Protein 3AYV (pdb70)

Structure (mmCIF, N/CA/C/O backbone):
data_3AYV
#
_entry.id   3AYV
#
_cell.length_a   67.085
_cell.length_b   93.375
_cell.length_c   87.379
_cell.angle_alpha   90.000
_cell.angle_beta   95.860
_cell.angle_gamma   90.000
#
_symmetry.space_group_name_H-M   'P 1 21 1'
#
loop_
_entity.id
_entity.type
_entity.pdbx_description
1 polymer 'Putative uncharacterized protein TTHB071'
2 non-polymer 'ZINC ION'
3 water water
#
loop_
_atom_site.group_PDB
_atom_site.id
_atom_site.type_symbol
_atom_site.label_atom_id
_atom_site.label_alt_id
_atom_site.label_comp_id
_atom_site.label_asym_id
_atom_site.label_entity_id
_atom_site.label_seq_id
_atom_site.pdbx_PDB_ins_code
_atom_site.Cartn_x
_atom_site.Cartn_y
_atom_site.Cartn_z
_atom_site.occupancy
_atom_site.B_iso_or_equiv
_atom_site.auth_seq_id
_atom_site.auth_comp_id
_atom_site.auth_asym_id
_atom_site.auth_atom_id
_atom_site.pdbx_PDB_model_num
ATOM 1 N N . MET A 1 1 ? 19.438 32.442 77.948 1.00 25.93 1 MET A N 1
ATOM 2 C CA . MET A 1 1 ? 20.482 31.372 77.907 1.00 25.57 1 MET A CA 1
ATOM 3 C C . MET A 1 1 ? 20.296 30.410 79.074 1.00 24.56 1 MET A C 1
ATOM 4 O O . MET A 1 1 ? 19.972 30.827 80.197 1.00 25.46 1 MET A O 1
ATOM 9 N N . ASP A 1 2 ? 20.519 29.126 78.796 1.00 23.01 2 ASP A N 1
ATOM 10 C CA . ASP A 1 2 ? 20.468 28.069 79.788 1.00 21.65 2 ASP A CA 1
ATOM 11 C C . ASP A 1 2 ? 21.907 27.854 80.281 1.00 20.59 2 ASP A C 1
ATOM 12 O O . ASP A 1 2 ? 22.679 27.146 79.635 1.00 19.48 2 ASP A O 1
ATOM 17 N N . VAL A 1 3 ? 22.247 28.502 81.393 1.00 19.62 3 VAL A N 1
ATOM 18 C CA . VAL A 1 3 ? 23.609 28.475 81.931 1.00 19.81 3 VAL A CA 1
ATOM 19 C C . VAL A 1 3 ? 23.538 27.860 83.301 1.00 19.13 3 VAL A C 1
ATOM 20 O O . VAL A 1 3 ? 22.730 28.274 84.136 1.00 18.84 3 VAL A O 1
ATOM 24 N N . ARG A 1 4 ? 24.378 26.850 83.526 1.00 17.72 4 ARG A N 1
ATOM 25 C CA . ARG A 1 4 ? 24.299 26.047 84.718 1.00 16.94 4 ARG A CA 1
ATOM 26 C C . ARG A 1 4 ? 25.670 26.037 85.377 1.00 16.58 4 ARG A C 1
ATOM 27 O O . ARG A 1 4 ? 26.689 26.194 84.692 1.00 17.08 4 ARG A O 1
ATOM 35 N N . LEU A 1 5 ? 25.686 25.872 86.696 1.00 17.43 5 LEU A N 1
ATOM 36 C CA . LEU A 1 5 ? 26.939 25.695 87.439 1.00 17.39 5 LEU A CA 1
ATOM 37 C C . LEU A 1 5 ? 27.202 24.235 87.803 1.00 17.23 5 LEU A C 1
ATOM 38 O O . LEU A 1 5 ? 26.348 23.573 88.391 1.00 17.22 5 LEU A O 1
ATOM 43 N N . ALA A 1 6 ? 28.392 23.750 87.463 1.00 16.50 6 ALA A N 1
ATOM 44 C CA . ALA A 1 6 ? 28.864 22.433 87.911 1.00 16.07 6 ALA A CA 1
ATOM 45 C C . ALA A 1 6 ? 29.328 22.495 89.355 1.00 16.59 6 ALA A C 1
ATOM 46 O O . ALA A 1 6 ? 30.088 23.376 89.711 1.00 17.75 6 ALA A O 1
ATOM 48 N N . PHE A 1 7 ? 28.876 21.552 90.169 1.00 16.43 7 PHE A N 1
ATOM 49 C CA . PHE A 1 7 ? 29.394 21.369 91.532 1.00 17.26 7 PHE A CA 1
ATOM 50 C C . PHE A 1 7 ? 29.167 19.921 91.942 1.00 17.64 7 PHE A C 1
ATOM 51 O O . PHE A 1 7 ? 28.217 19.283 91.488 1.00 17.91 7 PHE A O 1
ATOM 59 N N . PRO A 1 8 ? 30.045 19.378 92.794 1.00 18.66 8 PRO A N 1
ATOM 60 C CA . PRO A 1 8 ? 29.769 18.053 93.339 1.00 19.59 8 PRO A CA 1
ATOM 61 C C . PRO A 1 8 ? 28.636 18.082 94.367 1.00 19.96 8 PRO A C 1
ATOM 62 O O . PRO A 1 8 ? 28.462 19.087 95.082 1.00 20.48 8 PRO A O 1
ATOM 66 N N . LEU A 1 9 ? 27.891 16.984 94.446 1.00 19.81 9 LEU A N 1
ATOM 67 C CA . LEU A 1 9 ? 26.870 16.801 95.469 1.00 21.22 9 LEU A CA 1
ATOM 68 C C . LEU A 1 9 ? 27.463 17.082 96.863 1.00 22.67 9 LEU A C 1
ATOM 69 O O . LEU A 1 9 ? 26.787 17.660 97.734 1.00 23.01 9 LEU A O 1
ATOM 74 N N . SER A 1 10 ? 28.739 16.731 97.044 1.00 23.38 10 SER A N 1
ATOM 75 C CA . SER A 1 10 ? 29.434 16.927 98.318 1.00 25.54 10 SER A CA 1
ATOM 76 C C . SER A 1 10 ? 29.585 18.400 98.707 1.00 26.96 10 SER A C 1
ATOM 77 O O . SER A 1 10 ? 29.862 18.704 99.868 1.00 27.18 10 SER A O 1
ATOM 80 N N . ARG A 1 11 ? 29.400 19.304 97.747 1.00 28.69 11 ARG A N 1
ATOM 81 C CA . ARG A 1 11 ? 29.515 20.737 98.014 1.00 30.50 11 ARG A CA 1
ATOM 82 C C . ARG A 1 11 ? 28.239 21.478 97.672 1.00 30.89 11 ARG A C 1
ATOM 83 O O . ARG A 1 11 ? 28.293 22.660 97.360 1.00 31.64 11 ARG A O 1
ATOM 91 N N . ALA A 1 12 ? 27.100 20.791 97.711 1.00 32.01 12 ALA A N 1
ATOM 92 C CA . ALA A 1 12 ? 25.836 21.394 97.282 1.00 34.01 12 ALA A CA 1
ATOM 93 C C . ALA A 1 12 ? 25.433 22.545 98.204 1.00 35.72 12 ALA A C 1
ATOM 94 O O . ALA A 1 12 ? 25.074 23.621 97.729 1.00 35.70 12 ALA A O 1
ATOM 96 N N . GLU A 1 13 ? 25.513 22.307 99.518 1.00 37.77 13 GLU A N 1
ATOM 97 C CA . GLU A 1 13 ? 25.228 23.335 100.542 1.00 39.87 13 GLU A CA 1
ATOM 98 C C . GLU A 1 13 ? 25.969 24.641 100.229 1.00 40.41 13 GLU A C 1
ATOM 99 O O . GLU A 1 13 ? 25.422 25.736 100.340 1.00 40.99 13 GLU A O 1
ATOM 105 N N . GLU A 1 14 ? 27.202 24.488 99.772 1.00 41.37 14 GLU A N 1
ATOM 106 C CA . GLU A 1 14 ? 28.114 25.574 99.499 1.00 42.32 14 GLU A CA 1
ATOM 107 C C . GLU A 1 14 ? 27.824 26.282 98.165 1.00 42.60 14 GLU A C 1
ATOM 108 O O . GLU A 1 14 ? 28.057 27.485 98.040 1.00 42.92 14 GLU A O 1
ATOM 114 N N . ALA A 1 15 ? 27.301 25.548 97.180 1.00 42.32 15 ALA A N 1
ATOM 115 C CA . ALA A 1 15 ? 27.071 26.107 95.834 1.00 42.17 15 ALA A CA 1
ATOM 116 C C . ALA A 1 15 ? 25.668 26.682 95.600 1.00 41.86 15 ALA A C 1
ATOM 117 O O . ALA A 1 15 ? 25.504 27.621 94.815 1.00 42.27 15 ALA A O 1
ATOM 119 N N . LEU A 1 16 ? 24.670 26.119 96.274 1.00 41.81 16 LEU A N 1
ATOM 120 C CA . LEU A 1 16 ? 23.271 26.541 96.130 1.00 42.07 16 LEU A CA 1
ATOM 121 C C . LEU A 1 16 ? 22.980 28.046 96.300 1.00 42.13 16 LEU A C 1
ATOM 122 O O . LEU A 1 16 ? 22.271 28.621 95.468 1.00 41.68 16 LEU A O 1
ATOM 127 N N . PRO A 1 17 ? 23.501 28.682 97.377 1.00 42.22 17 PRO A N 1
ATOM 128 C CA . PRO A 1 17 ? 23.251 30.120 97.514 1.00 42.04 17 PRO A CA 1
ATOM 129 C C . PRO A 1 17 ? 23.774 30.921 96.320 1.00 42.06 17 PRO A C 1
ATOM 130 O O . PRO A 1 17 ? 23.115 31.862 95.874 1.00 42.40 17 PRO A O 1
ATOM 134 N N . ARG A 1 18 ? 24.932 30.533 95.793 1.00 41.88 18 ARG A N 1
ATOM 135 C CA . ARG A 1 18 ? 25.542 31.236 94.665 1.00 41.80 18 ARG A CA 1
ATOM 136 C C . ARG A 1 18 ? 24.739 31.061 93.366 1.00 41.72 18 ARG A C 1
ATOM 137 O O . ARG A 1 18 ? 24.664 31.985 92.553 1.00 41.32 18 ARG A O 1
ATOM 145 N N . LEU A 1 19 ? 24.136 29.876 93.199 1.00 41.42 19 LEU A N 1
ATOM 146 C CA . LEU A 1 19 ? 23.236 29.554 92.084 1.00 41.36 19 LEU A CA 1
ATOM 147 C C . LEU A 1 19 ? 22.024 30.455 92.034 1.00 41.44 19 LEU A C 1
ATOM 148 O O . LEU A 1 19 ? 21.657 30.971 90.977 1.00 41.41 19 LEU A O 1
ATOM 153 N N . GLN A 1 20 ? 21.381 30.588 93.192 1.00 41.71 20 GLN A N 1
ATOM 154 C CA . GLN A 1 20 ? 20.197 31.415 93.367 1.00 41.62 20 GLN A CA 1
ATOM 155 C C . GLN A 1 20 ? 20.536 32.842 92.958 1.00 40.53 20 GLN A C 1
ATOM 156 O O . GLN A 1 20 ? 19.845 33.446 92.133 1.00 40.44 20 GLN A O 1
ATOM 162 N N . ALA A 1 21 ? 21.638 33.342 93.512 1.00 39.36 21 ALA A N 1
ATOM 163 C CA . ALA A 1 21 ? 22.035 34.741 93.392 1.00 37.87 21 ALA A CA 1
ATOM 164 C C . ALA A 1 21 ? 22.398 35.133 91.974 1.00 36.88 21 ALA A C 1
ATOM 165 O O . ALA A 1 21 ? 22.201 36.281 91.577 1.00 37.09 21 ALA A O 1
ATOM 167 N N . LEU A 1 22 ? 22.916 34.177 91.201 1.00 35.08 22 LEU A N 1
ATOM 168 C CA . LEU A 1 22 ? 23.281 34.455 89.826 1.00 33.15 22 LEU A CA 1
ATOM 169 C C . LEU A 1 22 ? 22.232 33.972 88.818 1.00 32.06 22 LEU A C 1
ATOM 170 O O . LEU A 1 22 ? 22.385 34.194 87.623 1.00 31.51 22 LEU A O 1
ATOM 175 N N . GLY A 1 23 ? 21.179 33.318 89.307 1.00 31.10 23 GLY A N 1
ATOM 176 C CA . GLY A 1 23 ? 20.115 32.765 88.452 1.00 30.60 23 GLY A CA 1
ATOM 177 C C . GLY A 1 23 ? 20.604 31.639 87.556 1.00 29.55 23 GLY A C 1
ATOM 178 O O . GLY A 1 23 ? 20.188 31.519 86.401 1.00 30.66 23 GLY A O 1
ATOM 179 N N . LEU A 1 24 ? 21.504 30.819 88.089 1.00 27.89 24 LEU A N 1
ATOM 180 C CA . LEU A 1 24 ? 22.061 29.708 87.332 1.00 25.78 24 LEU A CA 1
ATOM 181 C C . LEU A 1 24 ? 21.305 28.401 87.572 1.00 24.52 24 LEU A C 1
ATOM 182 O O . LEU A 1 24 ? 20.713 28.165 88.645 1.00 24.02 24 LEU A O 1
ATOM 187 N N . GLY A 1 25 ? 21.320 27.549 86.551 1.00 22.79 25 GLY A N 1
ATOM 188 C CA . GLY A 1 25 ? 20.883 26.171 86.716 1.00 20.55 25 GLY A CA 1
ATOM 189 C C . GLY A 1 25 ? 21.999 25.345 87.372 1.00 19.93 25 GLY A C 1
ATOM 190 O O . GLY A 1 25 ? 23.028 25.887 87.810 1.00 18.99 25 GLY A O 1
ATOM 191 N N . ALA A 1 26 ? 21.804 24.029 87.438 1.00 18.17 26 ALA A N 1
ATOM 192 C CA . ALA A 1 26 ? 22.753 23.172 88.140 1.00 17.69 26 ALA A CA 1
ATOM 193 C C . ALA A 1 26 ? 23.162 21.978 87.286 1.00 16.90 26 ALA A C 1
ATOM 194 O O . ALA A 1 26 ? 22.334 21.417 86.581 1.00 16.55 26 ALA A O 1
ATOM 196 N N . GLU A 1 27 ? 24.439 21.604 87.368 1.00 16.06 27 GLU A N 1
ATOM 197 C CA . GLU A 1 27 ? 24.850 20.266 86.937 1.00 15.49 27 GLU A CA 1
ATOM 198 C C . GLU A 1 27 ? 25.608 19.628 88.084 1.00 15.70 27 GLU A C 1
ATOM 199 O O . GLU A 1 27 ? 26.737 20.033 88.408 1.00 15.94 27 GLU A O 1
ATOM 205 N N . VAL A 1 28 ? 24.980 18.644 88.710 1.00 15.16 28 VAL A N 1
ATOM 206 C CA . VAL A 1 28 ? 25.485 18.082 89.945 1.00 15.39 28 VAL A CA 1
ATOM 207 C C . VAL A 1 28 ? 26.279 16.812 89.680 1.00 14.95 28 VAL A C 1
ATOM 208 O O . VAL A 1 28 ? 25.765 15.860 89.089 1.00 13.90 28 VAL A O 1
ATOM 212 N N . TYR A 1 29 ? 27.525 16.798 90.136 1.00 14.35 29 TYR A N 1
ATOM 213 C CA . TYR A 1 29 ? 28.327 15.593 90.016 1.00 14.71 29 TYR A CA 1
ATOM 214 C C . TYR A 1 29 ? 28.017 14.654 91.161 1.00 14.69 29 TYR A C 1
ATOM 215 O O . TYR A 1 29 ? 28.032 15.037 92.338 1.00 15.64 29 TYR A O 1
ATOM 224 N N . LEU A 1 30 ? 27.726 13.405 90.814 1.00 14.99 30 LEU A N 1
ATOM 225 C CA . LEU A 1 30 ? 27.259 12.441 91.795 1.00 14.90 30 LEU A CA 1
ATOM 226 C C . LEU A 1 30 ? 28.454 11.710 92.429 1.00 16.15 30 LEU A C 1
ATOM 227 O O . LEU A 1 30 ? 28.837 10.626 91.965 1.00 15.77 30 LEU A O 1
ATOM 232 N N . ASP A 1 31 ? 29.025 12.320 93.478 1.00 16.30 31 ASP A N 1
ATOM 233 C CA . ASP A 1 31 ? 30.106 11.700 94.279 1.00 17.94 31 ASP A CA 1
ATOM 234 C C . ASP A 1 31 ? 29.767 10.229 94.546 1.00 17.29 31 ASP A C 1
ATOM 235 O O . ASP A 1 31 ? 28.723 9.901 95.158 1.00 17.70 31 ASP A O 1
ATOM 240 N N . PRO A 1 32 ? 30.621 9.310 94.058 1.00 17.90 32 PRO A N 1
ATOM 241 C CA . PRO A 1 32 ? 30.359 7.878 94.275 1.00 17.72 32 PRO A CA 1
ATOM 242 C C . PRO A 1 32 ? 30.170 7.518 95.763 1.00 18.00 32 PRO A C 1
ATOM 243 O O . PRO A 1 32 ? 29.331 6.683 96.079 1.00 18.27 32 PRO A O 1
ATOM 247 N N . ALA A 1 33 ? 30.955 8.129 96.645 1.00 18.38 33 ALA A N 1
ATOM 248 C CA . ALA A 1 33 ? 30.850 7.880 98.087 1.00 19.57 33 ALA A CA 1
ATOM 249 C C . ALA A 1 33 ? 29.474 8.262 98.656 1.00 20.37 33 ALA A C 1
ATOM 250 O O . ALA A 1 33 ? 29.096 7.769 99.724 1.00 21.05 33 ALA A O 1
ATOM 252 N N . LEU A 1 34 ? 28.751 9.131 97.946 1.00 20.27 34 LEU A N 1
ATOM 253 C CA . LEU A 1 34 ? 27.478 9.676 98.420 1.00 21.11 34 LEU A CA 1
ATOM 254 C C . LEU A 1 34 ? 26.249 9.111 97.732 1.00 21.56 34 LEU A C 1
ATOM 255 O O . LEU A 1 34 ? 25.138 9.573 98.004 1.00 21.71 34 LEU A O 1
ATOM 260 N N . LEU A 1 35 ? 26.428 8.101 96.880 1.00 21.05 35 LEU A N 1
ATOM 261 C CA . LEU A 1 35 ? 25.326 7.599 96.058 1.00 21.92 35 LEU A CA 1
ATOM 262 C C . LEU A 1 35 ? 24.180 7.001 96.867 1.00 23.53 35 LEU A C 1
ATOM 263 O O . LEU A 1 35 ? 23.032 7.094 96.456 1.00 23.37 35 LEU A O 1
ATOM 268 N N . GLU A 1 36 ? 24.503 6.409 98.013 1.00 25.29 36 GLU A N 1
ATOM 269 C CA . GLU A 1 36 ? 23.500 5.752 98.857 1.00 27.81 36 GLU A CA 1
ATOM 270 C C . GLU A 1 36 ? 22.855 6.697 99.893 1.00 28.08 36 GLU A C 1
ATOM 271 O O . GLU A 1 36 ? 22.036 6.267 100.699 1.00 28.99 36 GLU A O 1
ATOM 277 N N . GLU A 1 37 ? 23.212 7.972 99.877 1.00 29.21 37 GLU A N 1
ATOM 278 C CA . GLU A 1 37 ? 22.746 8.909 100.910 1.00 30.46 37 GLU A CA 1
ATOM 279 C C . GLU A 1 37 ? 21.399 9.543 100.533 1.00 30.71 37 GLU A C 1
ATOM 280 O O . GLU A 1 37 ? 21.353 10.677 100.051 1.00 29.94 37 GLU A O 1
ATOM 286 N N . ASP A 1 38 ? 20.322 8.790 100.756 1.00 31.63 38 ASP A N 1
ATOM 287 C CA . ASP A 1 38 ? 18.951 9.215 100.431 1.00 32.97 38 ASP A CA 1
ATOM 288 C C . ASP A 1 38 ? 18.604 10.647 100.823 1.00 33.02 38 ASP A C 1
ATOM 289 O O . ASP A 1 38 ? 17.989 11.365 100.043 1.00 33.87 38 ASP A O 1
ATOM 294 N N . ALA A 1 39 ? 18.983 11.047 102.038 1.00 33.32 39 ALA A N 1
ATOM 295 C CA . ALA A 1 39 ? 18.616 12.353 102.590 1.00 33.27 39 ALA A CA 1
ATOM 296 C C . ALA A 1 39 ? 19.216 13.514 101.803 1.00 33.37 39 ALA A C 1
ATOM 297 O O . ALA A 1 39 ? 18.575 14.564 101.659 1.00 32.78 39 ALA A O 1
ATOM 299 N N . LEU A 1 40 ? 20.437 13.324 101.285 1.00 32.58 40 LEU A N 1
ATOM 300 C CA . LEU A 1 40 ? 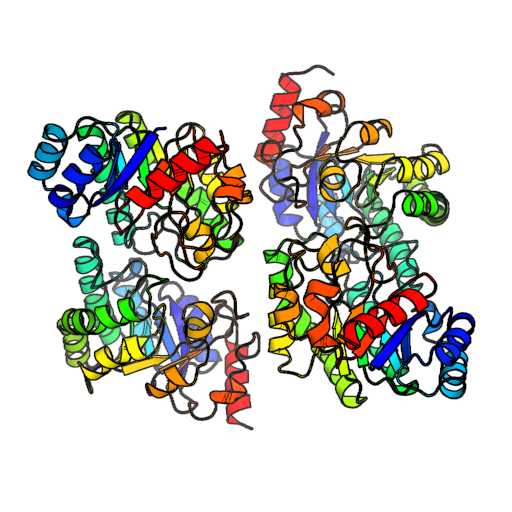21.099 14.373 100.510 1.00 32.45 40 LEU A CA 1
ATOM 301 C C . LEU A 1 40 ? 20.381 14.661 99.190 1.00 31.63 40 LEU A C 1
ATOM 302 O O . LEU A 1 40 ? 20.357 15.804 98.726 1.00 31.14 40 LEU A O 1
ATOM 307 N N . PHE A 1 41 ? 19.791 13.619 98.607 1.00 31.49 41 PHE A N 1
ATOM 308 C CA . PHE A 1 41 ? 19.029 13.741 97.363 1.00 31.18 41 PHE A CA 1
ATOM 309 C C . PHE A 1 41 ? 17.665 14.387 97.622 1.00 32.71 41 PHE A C 1
ATOM 310 O O . PHE A 1 41 ? 17.210 15.251 96.852 1.00 32.14 41 PHE A O 1
ATOM 318 N N . GLN A 1 42 ? 17.033 13.973 98.719 1.00 34.40 42 GLN A N 1
ATOM 319 C CA . GLN A 1 42 ? 15.777 14.592 99.182 1.00 36.09 42 GLN A CA 1
ATOM 320 C C . GLN A 1 42 ? 15.985 16.079 99.481 1.00 36.53 42 GLN A C 1
ATOM 321 O O . GLN A 1 42 ? 15.223 16.933 99.017 1.00 36.99 42 GLN A O 1
ATOM 327 N N . SER A 1 43 ? 17.034 16.384 100.242 1.00 37.09 43 SER A N 1
ATOM 328 C CA . SER A 1 43 ? 17.354 17.754 100.590 1.00 37.61 43 SER A CA 1
ATOM 329 C C . SER A 1 43 ? 17.622 18.629 99.366 1.00 37.91 43 SER A C 1
ATOM 330 O O . SER A 1 43 ? 17.205 19.787 99.333 1.00 38.03 43 SER A O 1
ATOM 333 N N . LEU A 1 44 ? 18.311 18.087 98.360 1.00 37.71 44 LEU A N 1
ATOM 334 C CA . LEU A 1 44 ? 18.628 18.864 97.170 1.00 37.76 44 LEU A CA 1
ATOM 335 C C . LEU A 1 44 ? 17.383 19.127 96.333 1.00 38.25 44 LEU A C 1
ATOM 336 O O . LEU A 1 44 ? 17.157 20.245 95.890 1.00 38.27 44 LEU A O 1
ATOM 341 N N . ARG A 1 45 ? 16.589 18.085 96.132 1.00 39.32 45 ARG A N 1
ATOM 342 C CA . ARG A 1 45 ? 15.362 18.159 95.354 1.00 41.10 45 ARG A CA 1
ATOM 343 C C . ARG A 1 45 ? 14.360 19.173 95.937 1.00 41.66 45 ARG A C 1
ATOM 344 O O . ARG A 1 45 ? 13.634 19.821 95.189 1.00 42.02 45 ARG A O 1
ATOM 352 N N . ARG A 1 46 ? 14.331 19.314 97.259 1.00 42.57 46 ARG A N 1
ATOM 353 C CA . ARG A 1 46 ? 13.462 20.304 97.904 1.00 43.78 46 ARG A CA 1
ATOM 354 C C . ARG A 1 46 ? 14.030 21.715 97.769 1.00 44.08 46 ARG A C 1
ATOM 355 O O . ARG A 1 46 ? 13.307 22.655 97.429 1.00 44.37 46 ARG A O 1
ATOM 363 N N . ARG A 1 47 ? 15.332 21.842 98.018 1.00 44.18 47 ARG A N 1
ATOM 364 C CA . ARG A 1 47 ? 16.005 23.137 98.148 1.00 44.26 47 ARG A CA 1
ATOM 365 C C . ARG A 1 47 ? 16.365 23.808 96.812 1.00 43.76 47 ARG A C 1
ATOM 366 O O . ARG A 1 47 ? 16.806 24.958 96.790 1.00 44.16 47 ARG A O 1
ATOM 374 N N . PHE A 1 48 ? 16.167 23.101 95.701 1.00 43.15 48 PHE A N 1
ATOM 375 C CA . PHE A 1 48 ? 16.441 23.658 94.379 1.00 42.01 48 PHE A CA 1
ATOM 376 C C . PHE A 1 48 ? 15.355 23.276 93.391 1.00 41.71 48 PHE A C 1
ATOM 377 O O . PHE A 1 48 ? 14.937 22.118 93.307 1.00 42.16 48 PHE A O 1
ATOM 385 N N . SER A 1 49 ? 14.895 24.270 92.652 1.00 40.70 49 SER A N 1
ATOM 386 C CA . SER A 1 49 ? 14.007 24.046 91.525 1.00 40.17 49 SER A CA 1
ATOM 387 C C . SER A 1 49 ? 14.432 25.080 90.499 1.00 38.93 49 SER A C 1
ATOM 388 O O . SER A 1 49 ? 14.619 26.252 90.820 1.00 40.07 49 SER A O 1
ATOM 391 N N . GLY A 1 50 ? 14.590 24.633 89.267 1.00 37.35 50 GLY A N 1
ATOM 392 C CA . GLY A 1 50 ? 15.395 25.335 88.265 1.00 33.86 50 GLY A CA 1
ATOM 393 C C . GLY A 1 50 ? 16.013 24.190 87.486 1.00 31.48 50 GLY A C 1
ATOM 394 O O . GLY A 1 50 ? 15.892 23.035 87.908 1.00 31.57 50 GLY A O 1
ATOM 395 N N . LYS A 1 51 ? 16.649 24.485 86.357 1.00 28.53 51 LYS A N 1
ATOM 396 C CA . LYS A 1 51 ? 17.102 23.420 85.460 1.00 25.68 51 LYS A CA 1
ATOM 397 C C . LYS A 1 51 ? 18.264 22.644 86.082 1.00 23.24 51 LYS A C 1
ATOM 398 O O . LYS A 1 51 ? 19.199 23.232 86.623 1.00 22.08 51 LYS A O 1
ATOM 404 N N . LEU A 1 52 ? 18.164 21.319 86.023 1.00 21.06 52 LEU A N 1
ATOM 405 C CA . LEU A 1 52 ? 19.176 20.470 86.640 1.00 19.09 52 LEU A CA 1
ATOM 406 C C . LEU A 1 52 ? 19.569 19.322 85.710 1.00 16.99 52 LEU A C 1
ATOM 407 O O . LEU A 1 52 ? 18.718 18.673 85.092 1.00 16.43 52 LEU A O 1
ATOM 412 N N . SER A 1 53 ? 20.872 19.095 85.627 1.00 15.63 53 SER A N 1
ATOM 413 C CA . SER A 1 53 ? 21.422 17.949 84.924 1.00 14.03 53 SER A CA 1
ATOM 414 C C . SER A 1 53 ? 22.421 17.320 85.893 1.00 13.53 53 SER A C 1
ATOM 415 O O . SER A 1 53 ? 22.696 17.879 86.952 1.00 12.43 53 SER A O 1
ATOM 418 N N . VAL A 1 54 ? 22.939 16.137 85.565 1.00 13.42 54 VAL A N 1
ATOM 419 C CA . VAL A 1 54 ? 23.927 15.523 86.461 1.00 11.85 54 VAL A CA 1
ATOM 420 C C . VAL A 1 54 ? 25.159 15.110 85.675 1.00 12.25 54 VAL A C 1
ATOM 421 O O . VAL A 1 54 ? 25.086 14.865 84.471 1.00 11.62 54 VAL A O 1
ATOM 425 N N . HIS A 1 55 ? 26.291 15.051 86.376 1.00 11.12 55 HIS A N 1
ATOM 426 C CA . HIS A 1 55 ? 27.485 14.374 85.838 1.00 11.84 55 HIS A CA 1
ATOM 427 C C . HIS A 1 55 ? 27.583 13.034 86.536 1.00 11.69 55 HIS A C 1
ATOM 428 O O . HIS A 1 55 ? 27.673 12.962 87.765 1.00 11.83 55 HIS A O 1
ATOM 435 N N . LEU A 1 56 ? 27.505 11.950 85.757 1.00 11.37 56 LEU A N 1
ATOM 436 C CA . LEU A 1 56 ? 27.582 10.607 86.283 1.00 9.99 56 LEU A CA 1
ATOM 437 C C . LEU A 1 56 ? 28.996 10.330 86.787 1.00 10.86 56 LEU A C 1
ATOM 438 O O . LEU A 1 56 ? 29.914 11.062 86.446 1.00 11.05 56 LEU A O 1
ATOM 443 N N . PRO A 1 57 ? 29.150 9.344 87.677 1.00 11.51 57 PRO A N 1
ATOM 444 C CA . PRO A 1 57 ? 30.509 9.001 88.150 1.00 11.18 57 PRO A CA 1
ATOM 445 C C . PRO A 1 57 ? 31.441 8.702 86.974 1.00 11.12 57 PRO A C 1
ATOM 446 O O . PRO A 1 57 ? 30.965 8.240 85.908 1.00 11.54 57 PRO A O 1
ATOM 450 N N . PHE A 1 58 ? 32.746 8.955 87.154 1.00 11.57 58 PHE A N 1
ATOM 451 C CA . PHE A 1 58 ? 33.706 8.666 86.095 1.00 12.24 58 PHE A CA 1
ATOM 452 C C . PHE A 1 58 ? 35.100 8.259 86.589 1.00 11.56 58 PHE A C 1
ATOM 453 O O . PHE A 1 58 ? 35.838 7.620 85.837 1.00 10.47 58 PHE A O 1
ATOM 461 N N . TRP A 1 59 ? 35.484 8.702 87.786 1.00 11.74 59 TRP A N 1
ATOM 462 C CA . TRP A 1 59 ? 36.864 8.455 88.226 1.00 12.40 59 TRP A CA 1
ATOM 463 C C . TRP A 1 59 ? 37.156 6.959 88.240 1.00 11.67 59 TRP A C 1
ATOM 464 O O . TRP A 1 59 ? 36.450 6.195 88.895 1.00 10.90 59 TRP A O 1
ATOM 475 N N . ASN A 1 60 ? 38.221 6.551 87.525 1.00 11.50 60 ASN A N 1
ATOM 476 C CA . ASN A 1 60 ? 38.651 5.150 87.488 1.00 11.93 60 ASN A CA 1
ATOM 477 C C . ASN A 1 60 ? 37.625 4.179 86.934 1.00 12.00 60 ASN A C 1
ATOM 478 O O . ASN A 1 60 ? 37.685 2.993 87.213 1.00 12.72 60 ASN A O 1
ATOM 483 N N . LEU A 1 61 ? 36.681 4.681 86.144 1.00 10.58 61 LEU A N 1
ATOM 484 C CA . LEU A 1 61 ? 35.694 3.795 85.542 1.00 10.63 61 LEU A CA 1
ATOM 485 C C . LEU A 1 61 ? 35.926 3.624 84.044 1.00 10.86 61 LEU A C 1
ATOM 486 O O . LEU A 1 61 ? 36.392 4.539 83.371 1.00 11.30 61 LEU A O 1
ATOM 491 N N . ASP A 1 62 ? 35.559 2.447 83.532 1.00 9.74 62 ASP A N 1
ATOM 492 C CA . ASP A 1 62 ? 35.611 2.155 82.111 1.00 9.98 62 ASP A CA 1
ATOM 493 C C . ASP A 1 62 ? 34.811 0.880 81.844 1.00 9.30 62 ASP A C 1
ATOM 494 O O . ASP A 1 62 ? 35.155 -0.203 82.363 1.00 9.17 62 ASP A O 1
ATOM 499 N N . LEU A 1 63 ? 33.754 1.007 81.036 1.00 9.01 63 LEU A N 1
ATOM 500 C CA . LEU A 1 63 ? 32.971 -0.160 80.617 1.00 9.49 63 LEU A CA 1
ATOM 501 C C . LEU A 1 63 ? 33.816 -1.206 79.863 1.00 10.34 63 LEU A C 1
ATOM 502 O O . LEU A 1 63 ? 33.451 -2.393 79.816 1.00 10.76 63 LEU A O 1
ATOM 507 N N . LEU A 1 64 ? 34.923 -0.755 79.292 1.00 9.93 64 LEU A N 1
ATOM 508 C CA . LEU A 1 64 ? 35.771 -1.614 78.478 1.00 9.73 64 LEU A CA 1
ATOM 509 C C . LEU A 1 64 ? 37.097 -1.907 79.188 1.00 9.66 64 LEU A C 1
ATOM 510 O O . LEU A 1 64 ? 38.062 -2.342 78.536 1.00 10.78 64 LEU A O 1
ATOM 515 N N . SER A 1 65 ? 37.151 -1.654 80.497 1.00 9.00 65 SER A N 1
ATOM 516 C CA . SER A 1 65 ? 38.332 -2.025 81.289 1.00 9.96 65 SER A CA 1
ATOM 517 C C . SER A 1 65 ? 38.734 -3.512 81.079 1.00 10.89 65 SER A C 1
ATOM 518 O O . SER A 1 65 ? 37.867 -4.407 81.079 1.00 10.52 65 SER A O 1
ATOM 521 N N . PRO A 1 66 ? 40.052 -3.790 80.977 1.00 11.94 66 PRO A N 1
ATOM 522 C CA . PRO A 1 66 ? 40.466 -5.207 80.973 1.00 12.62 66 PRO A CA 1
ATOM 523 C C . PRO A 1 66 ? 40.199 -5.901 82.311 1.00 12.42 66 PRO A C 1
ATOM 524 O O . PRO A 1 66 ? 40.189 -7.141 82.372 1.00 12.42 66 PRO A O 1
ATOM 528 N N . ASP A 1 67 ? 39.926 -5.126 83.362 1.00 11.81 67 ASP A N 1
ATOM 529 C CA . ASP A 1 67 ? 39.617 -5.682 84.681 1.00 12.59 67 ASP A CA 1
ATOM 530 C C . ASP A 1 67 ? 38.098 -5.920 84.753 1.00 12.84 67 ASP A C 1
ATOM 531 O O . ASP A 1 67 ? 37.323 -4.953 84.715 1.00 11.95 67 ASP A O 1
ATOM 536 N N . PRO A 1 68 ? 37.674 -7.187 84.898 1.00 13.26 68 PRO A N 1
ATOM 537 C CA . PRO A 1 68 ? 36.223 -7.438 84.877 1.00 13.48 68 PRO A CA 1
ATOM 538 C C . PRO A 1 68 ? 35.489 -6.792 86.046 1.00 13.21 68 PRO A C 1
ATOM 539 O O . PRO A 1 68 ? 34.297 -6.444 85.897 1.00 12.55 68 PRO A O 1
ATOM 543 N N . GLU A 1 69 ? 36.137 -6.668 87.204 1.00 12.99 69 GLU A N 1
ATOM 544 C CA . GLU A 1 69 ? 35.481 -6.035 88.362 1.00 13.67 69 GLU A CA 1
ATOM 545 C C . GLU A 1 69 ? 35.257 -4.538 88.133 1.00 12.20 69 GLU A C 1
ATOM 546 O O . GLU A 1 69 ? 34.251 -3.973 88.571 1.00 11.27 69 GLU A O 1
ATOM 552 N N . VAL A 1 70 ? 36.201 -3.899 87.453 1.00 10.88 70 VAL A N 1
ATOM 553 C CA . VAL A 1 70 ? 36.020 -2.503 87.049 1.00 11.11 70 VAL A CA 1
ATOM 554 C C . VAL A 1 70 ? 34.848 -2.348 86.065 1.00 10.85 70 VAL A C 1
ATOM 555 O O . VAL A 1 70 ? 34.069 -1.414 86.181 1.00 11.04 70 VAL A O 1
ATOM 559 N N . ARG A 1 71 ? 34.736 -3.259 85.103 1.00 10.88 71 ARG A N 1
ATOM 560 C CA . ARG A 1 71 ? 33.602 -3.198 84.154 1.00 10.81 71 ARG A CA 1
ATOM 561 C C . ARG A 1 71 ? 32.276 -3.295 84.902 1.00 12.21 71 ARG A C 1
ATOM 562 O O . ARG A 1 71 ? 31.358 -2.547 84.606 1.00 12.25 71 ARG A O 1
ATOM 570 N N . GLY A 1 72 ? 32.195 -4.247 85.834 1.00 11.31 72 GLY A N 1
ATOM 571 C CA . GLY A 1 72 ? 31.002 -4.462 86.665 1.00 12.96 72 GLY A CA 1
ATOM 572 C C . GLY A 1 72 ? 30.648 -3.234 87.501 1.00 12.71 72 GLY A C 1
ATOM 573 O O . GLY A 1 72 ? 29.490 -2.777 87.534 1.00 12.10 72 GLY A O 1
ATOM 574 N N . LEU A 1 73 ? 31.653 -2.700 88.192 1.00 12.10 73 LEU A N 1
ATOM 575 C CA . LEU A 1 73 ? 31.492 -1.495 89.005 1.00 12.11 73 LEU A CA 1
ATOM 576 C C . LEU A 1 73 ? 31.025 -0.288 88.164 1.00 11.53 73 LEU A C 1
ATOM 577 O O . LEU A 1 73 ? 30.120 0.481 88.582 1.00 10.56 73 LEU A O 1
ATOM 582 N N . THR A 1 74 ? 31.648 -0.131 86.989 1.00 10.16 74 THR A N 1
ATOM 583 C CA . THR A 1 74 ? 31.328 0.973 86.077 1.00 10.14 74 THR A CA 1
ATOM 584 C C . THR A 1 74 ? 29.849 0.917 85.671 1.00 10.97 74 THR A C 1
ATOM 585 O O . THR A 1 74 ? 29.142 1.929 85.736 1.00 10.44 74 THR A O 1
ATOM 589 N N . LEU A 1 75 ? 29.409 -0.267 85.264 1.00 10.74 75 LEU A N 1
ATOM 590 C CA . LEU A 1 75 ? 28.001 -0.436 84.912 1.00 12.03 75 LEU A CA 1
ATOM 591 C C . LEU A 1 75 ? 27.083 -0.081 86.085 1.00 11.98 75 LEU A C 1
ATOM 592 O O . LEU A 1 75 ? 26.124 0.694 85.890 1.00 12.21 75 LEU A O 1
ATOM 597 N N . ARG A 1 76 ? 27.385 -0.601 87.282 1.00 12.22 76 ARG A N 1
ATOM 598 C CA . ARG A 1 76 ? 26.585 -0.285 88.490 1.00 13.53 76 ARG A CA 1
ATOM 599 C C . ARG A 1 76 ? 26.559 1.218 88.796 1.00 13.35 76 ARG A C 1
ATOM 600 O O . ARG A 1 76 ? 25.487 1.785 89.111 1.00 12.84 76 ARG A O 1
ATOM 608 N N . ARG A 1 77 ? 27.719 1.872 88.677 1.00 12.41 77 ARG A N 1
ATOM 609 C CA . ARG A 1 77 ? 27.838 3.317 88.905 1.00 12.91 77 ARG A CA 1
ATOM 610 C C . ARG A 1 77 ? 26.986 4.157 87.927 1.00 13.65 77 ARG A C 1
ATOM 611 O O . ARG A 1 77 ? 26.309 5.140 88.348 1.00 13.58 77 ARG A O 1
ATOM 619 N N . LEU A 1 78 ? 27.040 3.815 86.633 1.00 12.46 78 LEU A N 1
ATOM 620 C CA . LEU A 1 78 ? 26.263 4.545 85.642 1.00 12.45 78 LEU A CA 1
ATOM 621 C C . LEU A 1 78 ? 24.741 4.345 85.847 1.00 13.06 78 LEU A C 1
ATOM 622 O O . LEU A 1 78 ? 23.982 5.313 85.829 1.00 12.82 78 LEU A O 1
ATOM 627 N N . LEU A 1 79 ? 24.335 3.106 86.060 1.00 13.19 79 LEU A N 1
ATOM 628 C CA . LEU A 1 79 ? 22.906 2.770 86.254 1.00 13.81 79 LEU A CA 1
ATOM 629 C C . LEU A 1 79 ? 22.322 3.393 87.536 1.00 14.90 79 LEU A C 1
ATOM 630 O O . LEU A 1 79 ? 21.227 3.991 87.507 1.00 14.57 79 LEU A O 1
ATOM 635 N N . PHE A 1 80 ? 23.063 3.314 88.632 1.00 15.10 80 PHE A N 1
ATOM 636 C CA . PHE A 1 80 ? 22.600 3.903 89.888 1.00 17.01 80 PHE A CA 1
ATOM 637 C C . PHE A 1 80 ? 22.575 5.422 89.804 1.00 15.97 80 PHE A C 1
ATOM 638 O O . PHE A 1 80 ? 21.593 6.066 90.226 1.00 16.53 80 PHE A O 1
ATOM 646 N N . GLY A 1 81 ? 23.620 5.995 89.198 1.00 14.09 81 GLY A N 1
ATOM 647 C CA . GLY A 1 81 ? 23.683 7.428 88.950 1.00 13.79 81 GLY A CA 1
ATOM 648 C C . GLY A 1 81 ? 22.465 7.884 88.140 1.00 13.71 81 GLY A C 1
ATOM 649 O O . GLY A 1 81 ? 21.906 8.961 88.411 1.00 13.65 81 GLY A O 1
ATOM 650 N N . LEU A 1 82 ? 22.057 7.073 87.159 1.00 13.09 82 LEU A N 1
ATOM 651 C CA . LEU A 1 82 ? 20.869 7.427 86.353 1.00 14.02 82 LEU A CA 1
ATOM 652 C C . LEU A 1 82 ? 19.602 7.398 87.228 1.00 15.05 82 LEU A C 1
ATOM 653 O O . LEU A 1 82 ? 18.753 8.283 87.112 1.00 15.34 82 LEU A O 1
ATOM 658 N N . ASP A 1 83 ? 19.482 6.399 88.094 1.00 16.35 83 ASP A N 1
ATOM 659 C CA . ASP A 1 83 ? 18.369 6.378 89.088 1.00 18.40 83 ASP A CA 1
ATOM 660 C C . ASP A 1 83 ? 18.289 7.676 89.892 1.00 18.16 83 ASP A C 1
ATOM 661 O O . ASP A 1 83 ? 17.211 8.289 90.029 1.00 17.97 83 ASP A O 1
ATOM 666 N N . ARG A 1 84 ? 19.423 8.098 90.436 1.00 16.84 84 ARG A N 1
ATOM 667 C CA . ARG A 1 84 ? 19.502 9.351 91.180 1.00 17.15 84 ARG A CA 1
ATOM 668 C C . ARG A 1 84 ? 19.194 10.595 90.349 1.00 16.69 84 ARG A C 1
ATOM 669 O O . ARG A 1 84 ? 18.552 11.537 90.840 1.00 16.74 84 ARG A O 1
ATOM 677 N N . ALA A 1 85 ? 19.670 10.619 89.102 1.00 15.81 85 ALA A N 1
ATOM 678 C CA . ALA A 1 85 ? 19.388 11.702 88.171 1.00 16.40 85 ALA A CA 1
ATOM 679 C C . ALA A 1 85 ? 17.880 11.871 88.008 1.00 17.23 85 ALA A C 1
ATOM 680 O O . ALA A 1 85 ? 17.357 12.992 88.072 1.00 18.07 85 ALA A O 1
ATOM 682 N N . ALA A 1 86 ? 17.185 10.751 87.832 1.00 17.82 86 ALA A N 1
ATOM 683 C CA . ALA A 1 86 ? 15.727 10.756 87.614 1.00 19.07 86 ALA A CA 1
ATOM 684 C C . ALA A 1 86 ? 15.008 11.256 88.861 1.00 19.89 86 ALA A C 1
ATOM 685 O O . ALA A 1 86 ? 14.046 12.027 88.760 1.00 20.75 86 ALA A O 1
ATOM 687 N N . GLU A 1 87 ? 15.489 10.828 90.025 1.00 20.41 87 GLU A N 1
ATOM 688 C CA . GLU A 1 87 ? 14.974 11.269 91.305 1.00 22.16 87 GLU A CA 1
ATOM 689 C C . GLU A 1 87 ? 15.110 12.790 91.488 1.00 22.13 87 GLU A C 1
ATOM 690 O O . GLU A 1 87 ? 14.213 13.447 92.050 1.00 22.47 87 GLU A O 1
ATOM 696 N N . LEU A 1 88 ? 16.216 13.350 91.007 1.00 20.69 88 LEU A N 1
ATOM 697 C CA . LEU A 1 88 ? 16.441 14.783 91.076 1.00 20.23 88 LEU A CA 1
ATOM 698 C C . LEU A 1 88 ? 15.737 15.533 89.956 1.00 20.09 88 LEU A C 1
ATOM 699 O O . LEU A 1 88 ? 15.837 16.759 89.884 1.00 21.26 88 LEU A O 1
ATOM 704 N N . GLY A 1 89 ? 15.022 14.812 89.089 1.00 19.32 89 GLY A N 1
ATOM 705 C CA . GLY A 1 89 ? 14.377 15.427 87.925 1.00 17.89 89 GLY A CA 1
ATOM 706 C C . GLY A 1 89 ? 15.338 15.995 86.885 1.00 17.99 89 GLY A C 1
ATOM 707 O O . GLY A 1 89 ? 15.042 16.998 86.233 1.00 16.89 89 GLY A O 1
ATOM 708 N N . ALA A 1 90 ? 16.500 15.357 86.723 1.00 16.85 90 ALA A N 1
ATOM 709 C CA . ALA A 1 90 ? 17.486 15.810 85.736 1.00 16.58 90 ALA A CA 1
ATOM 710 C C . ALA A 1 90 ? 16.982 15.670 84.330 1.00 16.08 90 ALA A C 1
ATOM 711 O O . ALA A 1 90 ? 16.313 14.679 83.999 1.00 17.23 90 ALA A O 1
ATOM 713 N N . ASP A 1 91 ? 17.295 16.644 83.490 1.00 15.40 91 ASP A N 1
ATOM 714 C CA . ASP A 1 91 ? 16.951 16.535 82.074 1.00 16.16 91 ASP A CA 1
ATOM 715 C C . ASP A 1 91 ? 18.003 15.723 81.316 1.00 15.41 91 ASP A C 1
ATOM 716 O O . ASP A 1 91 ? 17.665 14.964 80.404 1.00 13.89 91 ASP A O 1
ATOM 721 N N . ARG A 1 92 ? 19.258 15.849 81.759 1.00 14.84 92 ARG A N 1
ATOM 722 C CA . ARG A 1 92 ? 20.398 15.223 81.056 1.00 13.64 92 ARG A CA 1
ATOM 723 C C . ARG A 1 92 ? 21.373 14.616 82.058 1.00 13.14 92 ARG A C 1
ATOM 724 O O . ARG A 1 92 ? 21.443 15.056 83.221 1.00 12.45 92 ARG A O 1
ATOM 732 N N . ALA A 1 93 ? 22.139 13.609 81.604 1.00 12.76 93 ALA A N 1
ATOM 733 C CA . ALA A 1 93 ? 23.180 12.994 82.441 1.00 12.42 93 ALA A CA 1
ATOM 734 C C . ALA A 1 93 ? 24.398 12.847 81.563 1.00 12.11 93 ALA A C 1
ATOM 735 O O . ALA A 1 93 ? 24.308 12.306 80.438 1.00 12.85 93 ALA A O 1
ATOM 737 N N . VAL A 1 94 ? 25.536 13.307 82.070 1.00 12.00 94 VAL A N 1
ATOM 738 C CA . VAL A 1 94 ? 26.763 13.355 81.261 1.00 11.25 94 VAL A CA 1
ATOM 739 C C . VAL A 1 94 ? 27.720 12.295 81.785 1.00 10.68 94 VAL A C 1
ATOM 740 O O . VAL A 1 94 ? 27.815 12.088 83.004 1.00 11.54 94 VAL A O 1
ATOM 744 N N . PHE A 1 95 ? 28.454 11.643 80.870 1.00 9.96 95 PHE A N 1
ATOM 745 C CA . PHE A 1 95 ? 29.399 10.603 81.281 1.00 10.75 95 PHE A CA 1
ATOM 746 C C . PHE A 1 95 ? 30.592 10.620 80.316 1.00 10.20 95 PHE A C 1
ATOM 747 O O . PHE A 1 95 ? 30.529 11.215 79.217 1.00 10.30 95 PHE A O 1
ATOM 755 N N . HIS A 1 96 ? 31.702 10.021 80.751 1.00 10.49 96 HIS A N 1
ATOM 756 C CA . HIS A 1 96 ? 32.908 9.926 79.918 1.00 10.86 96 HIS A CA 1
ATOM 757 C C . HIS A 1 96 ? 32.989 8.562 79.249 1.00 10.34 96 HIS A C 1
ATOM 758 O O . HIS A 1 96 ? 32.377 7.610 79.734 1.00 10.88 96 HIS A O 1
ATOM 765 N N . SER A 1 97 ? 33.788 8.441 78.181 1.00 9.95 97 SER A N 1
ATOM 766 C CA . SER A 1 97 ? 33.906 7.128 77.491 1.00 10.56 97 SER A CA 1
ATOM 767 C C . SER A 1 97 ? 34.674 6.053 78.274 1.00 11.34 97 SER A C 1
ATOM 768 O O . SER A 1 97 ? 34.544 4.851 77.975 1.00 11.74 97 SER A O 1
ATOM 771 N N . GLY A 1 98 ? 35.492 6.474 79.231 1.00 9.76 98 GLY A N 1
ATOM 772 C CA . GLY A 1 98 ? 36.307 5.520 79.981 1.00 10.18 98 GLY A CA 1
ATOM 773 C C . GLY A 1 98 ? 37.691 5.312 79.356 1.00 10.26 98 GLY A C 1
ATOM 774 O O . GLY A 1 98 ? 38.546 4.630 79.942 1.00 10.24 98 GLY A O 1
ATOM 775 N N . ILE A 1 99 ? 37.923 5.916 78.193 1.00 8.96 99 ILE A N 1
ATOM 776 C CA . ILE A 1 99 ? 39.213 5.714 77.485 1.00 9.29 99 ILE A CA 1
ATOM 777 C C . ILE A 1 99 ? 40.385 6.242 78.362 1.00 10.29 99 ILE A C 1
ATOM 778 O O . ILE A 1 99 ? 40.277 7.327 78.941 1.00 11.43 99 ILE A O 1
ATOM 783 N N . PRO A 1 100 ? 41.457 5.444 78.516 1.00 10.47 100 PRO A N 1
ATOM 784 C CA . PRO A 1 100 ? 42.669 5.895 79.243 1.00 11.85 100 PRO A CA 1
ATOM 785 C C . PRO A 1 100 ? 43.328 7.023 78.486 1.00 11.49 100 PRO A C 1
ATOM 786 O O . PRO A 1 100 ? 43.164 7.130 77.283 1.00 11.41 100 PRO A O 1
ATOM 790 N N . HIS A 1 101 ? 44.111 7.841 79.176 1.00 11.31 101 HIS A N 1
ATOM 791 C CA . HIS A 1 101 ? 44.862 8.851 78.487 1.00 11.52 101 HIS A CA 1
ATOM 792 C C . HIS A 1 101 ? 45.926 8.237 77.575 1.00 12.14 101 HIS A C 1
ATOM 793 O O . HIS A 1 101 ? 46.508 7.212 77.918 1.00 12.06 101 HIS A O 1
ATOM 800 N N . GLY A 1 102 ? 46.162 8.865 76.428 1.00 12.62 102 GLY A N 1
ATOM 801 C CA . GLY A 1 102 ? 47.316 8.530 75.593 1.00 13.51 102 GLY A CA 1
ATOM 802 C C . GLY A 1 102 ? 47.148 7.358 74.638 1.00 14.37 102 GLY A C 1
ATOM 803 O O . GLY A 1 102 ? 48.145 6.809 74.143 1.00 14.19 102 GLY A O 1
ATOM 804 N N . ARG A 1 103 ? 45.901 6.971 74.340 1.00 12.55 103 ARG A N 1
ATOM 805 C CA . ARG A 1 103 ? 45.687 5.968 73.302 1.00 12.91 103 ARG A CA 1
ATOM 806 C C . ARG A 1 103 ? 45.949 6.596 71.934 1.00 12.16 103 ARG A C 1
ATOM 807 O O . ARG A 1 103 ? 45.730 7.808 71.748 1.00 13.24 103 ARG A O 1
ATOM 815 N N . THR A 1 104 ? 46.384 5.781 70.967 1.00 12.21 104 THR A N 1
ATOM 816 C CA . THR A 1 104 ? 46.543 6.241 69.595 1.00 12.12 104 THR A CA 1
ATOM 817 C C . THR A 1 104 ? 45.169 6.396 68.944 1.00 12.50 104 THR A C 1
ATOM 818 O O . THR A 1 104 ? 44.187 5.875 69.465 1.00 11.84 104 THR A O 1
ATOM 822 N N . PRO A 1 105 ? 45.092 7.133 67.827 1.00 13.35 105 PRO A N 1
ATOM 823 C CA . PRO A 1 105 ? 43.819 7.171 67.085 1.00 13.36 105 PRO A CA 1
ATOM 824 C C . PRO A 1 105 ? 43.260 5.786 66.761 1.00 13.45 105 PRO A C 1
ATOM 825 O O . PRO A 1 105 ? 42.036 5.596 66.821 1.00 12.50 105 PRO A O 1
ATOM 829 N N . GLU A 1 106 ? 44.125 4.829 66.398 1.00 12.65 106 GLU A N 1
ATOM 830 C CA . GLU A 1 106 ? 43.670 3.479 66.017 1.00 13.17 106 GLU A CA 1
ATOM 831 C C . GLU A 1 106 ? 43.072 2.796 67.235 1.00 12.86 106 GLU A C 1
ATOM 832 O O . GLU A 1 106 ? 42.009 2.222 67.144 1.00 10.87 106 GLU A O 1
ATOM 838 N N . GLU A 1 107 ? 43.755 2.882 68.380 1.00 11.49 107 GLU A N 1
ATOM 839 C CA . GLU A 1 107 ? 43.245 2.308 69.632 1.00 12.06 107 GLU A CA 1
ATOM 840 C C . GLU A 1 107 ? 41.896 2.918 70.044 1.00 11.35 107 GLU A C 1
ATOM 841 O O . GLU A 1 107 ? 40.985 2.192 70.463 1.00 10.86 107 GLU A O 1
ATOM 847 N N . ALA A 1 108 ? 41.771 4.243 69.928 1.00 10.28 108 ALA A N 1
ATOM 848 C CA . ALA A 1 108 ? 40.516 4.917 70.308 1.00 9.84 108 ALA A CA 1
ATOM 849 C C . ALA A 1 108 ? 39.379 4.479 69.389 1.00 10.05 108 ALA A C 1
ATOM 850 O O . ALA A 1 108 ? 38.254 4.244 69.834 1.00 9.45 108 ALA A O 1
ATOM 852 N N . LEU A 1 109 ? 39.684 4.396 68.096 1.00 9.36 109 LEU A N 1
ATOM 853 C CA . LEU A 1 109 ? 38.695 3.998 67.099 1.00 10.62 109 LEU A CA 1
ATOM 854 C C . LEU A 1 109 ? 38.220 2.576 67.322 1.00 11.78 109 LEU A C 1
ATOM 855 O O . LEU A 1 109 ? 37.021 2.295 67.226 1.00 11.96 109 LEU A O 1
ATOM 860 N N . GLU A 1 110 ? 39.138 1.674 67.669 1.00 11.83 110 GLU A N 1
ATOM 861 C CA . GLU A 1 110 ? 38.764 0.278 67.901 1.00 13.57 110 GLU A CA 1
ATOM 862 C C . GLU A 1 110 ? 37.841 0.100 69.120 1.00 12.96 110 GLU A C 1
ATOM 863 O O . GLU A 1 110 ? 37.120 -0.870 69.205 1.00 12.73 110 GLU A O 1
ATOM 869 N N . ARG A 1 111 ? 37.872 1.048 70.056 1.00 12.32 111 ARG A N 1
ATOM 870 C CA . ARG A 1 111 ? 36.984 0.986 71.202 1.00 11.92 111 ARG A CA 1
ATOM 871 C C . ARG A 1 111 ? 35.566 1.407 70.852 1.00 11.03 111 ARG A C 1
ATOM 872 O O . ARG A 1 111 ? 34.665 1.164 71.669 1.00 10.82 111 ARG A O 1
ATOM 880 N N . ALA A 1 112 ? 35.359 2.066 69.706 1.00 10.47 112 ALA A N 1
ATOM 881 C CA . ALA A 1 112 ? 34.053 2.760 69.475 1.00 11.13 112 ALA A CA 1
ATOM 882 C C . ALA A 1 112 ? 32.827 1.832 69.483 1.00 11.63 112 ALA A C 1
ATOM 883 O O . ALA A 1 112 ? 31.829 2.092 70.186 1.00 11.23 112 ALA A O 1
ATOM 885 N N . LEU A 1 113 ? 32.851 0.783 68.669 1.00 11.37 113 LEU A N 1
ATOM 886 C CA . LEU A 1 113 ? 31.667 -0.081 68.619 1.00 12.26 113 LEU A CA 1
ATOM 887 C C . LEU A 1 113 ? 31.533 -0.970 69.870 1.00 11.88 113 LEU A C 1
ATOM 888 O O . LEU A 1 113 ? 30.408 -1.183 70.351 1.00 12.27 113 LEU A O 1
ATOM 893 N N . PRO A 1 114 ? 32.670 -1.467 70.427 1.00 11.49 114 PRO A N 1
ATOM 894 C CA . PRO A 1 114 ? 32.537 -2.170 71.697 1.00 10.43 114 PRO A CA 1
ATOM 895 C C . PRO A 1 114 ? 31.933 -1.277 72.787 1.00 9.72 114 PRO A C 1
ATOM 896 O O . PRO A 1 114 ? 31.132 -1.756 73.609 1.00 10.54 114 PRO A O 1
ATOM 900 N N . LEU A 1 115 ? 32.297 0.003 72.798 1.00 9.79 115 LEU A N 1
ATOM 901 C CA . LEU A 1 115 ? 31.657 0.949 73.736 1.00 9.63 115 LEU A CA 1
ATOM 902 C C . LEU A 1 115 ? 30.140 1.122 73.452 1.00 9.75 115 LEU A C 1
ATOM 903 O O . LEU A 1 115 ? 29.323 1.054 74.377 1.00 9.36 115 LEU A O 1
ATOM 908 N N . ALA A 1 116 ? 29.766 1.269 72.186 1.00 9.58 116 ALA A N 1
ATOM 909 C CA . ALA A 1 116 ? 28.342 1.436 71.837 1.00 10.37 116 ALA A CA 1
ATOM 910 C C . ALA A 1 116 ? 27.562 0.237 72.355 1.00 11.23 116 ALA A C 1
ATOM 911 O O . ALA A 1 116 ? 26.449 0.378 72.889 1.00 11.17 116 ALA A O 1
ATOM 913 N N . GLU A 1 117 ? 28.145 -0.951 72.184 1.00 11.49 117 GLU A N 1
ATOM 914 C CA . GLU A 1 117 ? 27.513 -2.164 72.653 1.00 13.85 117 GLU A CA 1
ATOM 915 C C . GLU A 1 117 ? 27.413 -2.196 74.179 1.00 13.17 117 GLU A C 1
ATOM 916 O O . GLU A 1 117 ? 26.361 -2.488 74.728 1.00 12.48 117 GLU A O 1
ATOM 922 N N . ALA A 1 118 ? 28.507 -1.869 74.862 1.00 12.16 118 ALA A N 1
ATOM 923 C CA . ALA A 1 118 ? 28.537 -1.880 76.320 1.00 12.10 118 ALA A CA 1
ATOM 924 C C . ALA A 1 118 ? 27.568 -0.851 76.924 1.00 11.97 118 ALA A C 1
ATOM 925 O O . ALA A 1 118 ? 27.080 -1.019 78.071 1.00 12.86 118 ALA A O 1
ATOM 927 N N . LEU A 1 119 ? 27.269 0.187 76.159 1.00 11.58 119 LEU A N 1
ATOM 928 C CA . LEU A 1 119 ? 26.355 1.233 76.615 1.00 12.24 119 LEU A CA 1
ATOM 929 C C . LEU A 1 119 ? 24.886 0.849 76.435 1.00 12.97 119 LEU A C 1
ATOM 930 O O . LEU A 1 119 ? 24.016 1.594 76.869 1.00 12.51 119 LEU A O 1
ATOM 935 N N . GLY A 1 120 ? 24.631 -0.299 75.808 1.00 13.20 120 GLY A N 1
ATOM 936 C CA . GLY A 1 120 ? 23.241 -0.758 75.533 1.00 14.01 120 GLY A CA 1
ATOM 937 C C . GLY A 1 120 ? 22.309 -0.589 76.738 1.00 14.70 120 GLY A C 1
ATOM 938 O O . GLY A 1 120 ? 21.268 0.074 76.626 1.00 15.10 120 GLY A O 1
ATOM 939 N N . LEU A 1 121 ? 22.685 -1.173 77.880 1.00 14.89 121 LEU A N 1
ATOM 940 C CA . LEU A 1 121 ? 21.849 -1.137 79.111 1.00 14.75 121 LEU A CA 1
ATOM 941 C C . LEU A 1 121 ? 21.727 0.253 79.701 1.00 14.12 121 LEU A C 1
ATOM 942 O O . LEU A 1 121 ? 20.709 0.600 80.302 1.00 12.19 121 LEU A O 1
ATOM 947 N N . VAL A 1 122 ? 22.788 1.048 79.548 1.00 12.08 122 VAL A N 1
ATOM 948 C CA . VAL A 1 122 ? 22.786 2.406 80.062 1.00 11.97 122 VAL A CA 1
ATOM 949 C C . VAL A 1 122 ? 21.859 3.307 79.252 1.00 11.75 122 VAL A C 1
ATOM 950 O O . VAL A 1 122 ? 21.058 4.052 79.830 1.00 12.28 122 VAL A O 1
ATOM 954 N N . VAL A 1 123 ? 21.950 3.227 77.925 1.00 12.46 123 VAL A N 1
ATOM 955 C CA . VAL A 1 123 ? 21.045 3.981 77.047 1.00 13.07 123 VAL A CA 1
ATOM 956 C C . VAL A 1 123 ? 19.579 3.560 77.308 1.00 13.46 123 VAL A C 1
ATOM 957 O O . VAL A 1 123 ? 18.674 4.413 77.355 1.00 12.04 123 VAL A O 1
ATOM 961 N N . ARG A 1 124 ? 19.369 2.257 77.480 1.00 13.03 124 ARG A N 1
ATOM 962 C CA . ARG A 1 124 ? 18.015 1.747 77.726 1.00 14.39 124 ARG A CA 1
ATOM 963 C C . ARG A 1 124 ? 17.462 2.278 79.047 1.00 13.74 124 ARG A C 1
ATOM 964 O O . ARG A 1 124 ? 16.281 2.692 79.110 1.00 13.70 124 ARG A O 1
ATOM 972 N N . ARG A 1 125 ? 18.301 2.316 80.087 1.00 12.52 125 ARG A N 1
ATOM 973 C CA . ARG A 1 125 ? 17.874 2.820 81.404 1.00 12.68 125 ARG A CA 1
ATOM 974 C C . ARG A 1 125 ? 17.530 4.310 81.334 1.00 12.84 125 ARG A C 1
ATOM 975 O O . ARG A 1 125 ? 16.523 4.750 81.906 1.00 13.81 125 ARG A O 1
ATOM 983 N N . ALA A 1 126 ? 18.387 5.080 80.668 1.00 12.28 126 ALA A N 1
ATOM 984 C CA . ALA A 1 126 ? 18.150 6.510 80.438 1.00 12.96 126 ALA A CA 1
ATOM 985 C C . ALA A 1 126 ? 16.809 6.740 79.711 1.00 13.52 126 ALA A C 1
ATOM 986 O O . ALA A 1 126 ? 16.010 7.615 80.102 1.00 13.70 126 ALA A O 1
ATOM 988 N N . ARG A 1 127 ? 16.546 5.910 78.710 1.00 13.51 127 ARG A N 1
ATOM 989 C CA . ARG A 1 127 ? 15.309 6.018 77.927 1.00 15.03 127 ARG A CA 1
ATOM 990 C C . ARG A 1 127 ? 14.096 5.753 78.824 1.00 15.21 127 ARG A C 1
ATOM 991 O O . ARG A 1 127 ? 13.136 6.554 78.836 1.00 15.30 127 ARG A O 1
ATOM 999 N N . THR A 1 128 ? 14.151 4.674 79.603 1.00 15.27 128 THR A N 1
ATOM 1000 C CA . THR A 1 128 ? 13.071 4.344 80.561 1.00 15.50 128 THR A CA 1
ATOM 1001 C C . THR A 1 128 ? 12.773 5.486 81.530 1.00 16.58 128 THR A C 1
ATOM 1002 O O . THR A 1 128 ? 11.596 5.846 81.762 1.00 16.36 128 THR A O 1
ATOM 1006 N N . LEU A 1 129 ? 13.840 6.087 82.060 1.00 15.47 129 LEU A N 1
ATOM 1007 C CA . LEU A 1 129 ? 13.741 7.200 83.000 1.00 16.08 129 LEU A CA 1
ATOM 1008 C C . LEU A 1 129 ? 13.409 8.580 82.418 1.00 15.71 129 LEU A C 1
ATOM 1009 O O . LEU A 1 129 ? 13.077 9.505 83.164 1.00 16.09 129 LEU A O 1
ATOM 1014 N N . GLY A 1 130 ? 13.521 8.743 81.109 1.00 15.53 130 GLY A N 1
ATOM 1015 C CA . GLY A 1 130 ? 13.267 10.014 80.472 1.00 16.10 130 GLY A CA 1
ATOM 1016 C C . GLY A 1 130 ? 14.416 10.999 80.642 1.00 16.39 130 GLY A C 1
ATOM 1017 O O . GLY A 1 130 ? 14.214 12.206 80.584 1.00 16.49 130 GLY A O 1
ATOM 1018 N N . VAL A 1 131 ? 15.617 10.468 80.836 1.00 15.59 131 VAL A N 1
ATOM 1019 C CA . VAL A 1 131 ? 16.834 11.277 81.008 1.00 14.40 131 VAL A CA 1
ATOM 1020 C C . VAL A 1 131 ? 17.640 11.176 79.711 1.00 14.29 131 VAL A C 1
ATOM 1021 O O . VAL A 1 131 ? 17.849 10.073 79.175 1.00 14.73 131 VAL A O 1
ATOM 1025 N N . ARG A 1 132 ? 18.059 12.324 79.178 1.00 13.40 132 ARG A N 1
ATOM 1026 C CA . ARG A 1 132 ? 18.851 12.359 77.949 1.00 13.31 132 ARG A CA 1
ATOM 1027 C C . ARG A 1 132 ? 20.327 12.080 78.295 1.00 13.27 132 ARG A C 1
ATOM 1028 O O . ARG A 1 132 ? 20.890 12.776 79.136 1.00 12.95 132 ARG A O 1
ATOM 1036 N N . LEU A 1 133 ? 20.927 11.067 77.655 1.00 12.76 133 LEU A N 1
ATOM 1037 C CA . LEU A 1 133 ? 22.304 10.637 77.990 1.00 11.80 133 LEU A CA 1
ATOM 1038 C C . LEU A 1 133 ? 23.282 11.324 77.071 1.00 11.82 133 LEU A C 1
ATOM 1039 O O . LEU A 1 133 ? 23.080 11.360 75.857 1.00 12.24 133 LEU A O 1
ATOM 1044 N N . LEU A 1 134 ? 24.360 11.866 77.640 1.00 11.28 134 LEU A N 1
ATOM 1045 C CA . LEU A 1 134 ? 25.314 12.630 76.835 1.00 11.15 134 LEU A CA 1
ATOM 1046 C C . LEU A 1 134 ? 26.711 12.123 77.097 1.00 10.59 134 LEU A C 1
ATOM 1047 O O . LEU A 1 134 ? 27.137 12.054 78.237 1.00 11.30 134 LEU A O 1
ATOM 1052 N N . LEU A 1 135 ? 27.422 11.805 76.025 1.00 10.57 135 LEU A N 1
ATOM 1053 C CA . LEU A 1 135 ? 28.834 11.421 76.124 1.00 10.58 135 LEU A CA 1
ATOM 1054 C C . LEU A 1 135 ? 29.728 12.637 75.941 1.00 10.77 135 LEU A C 1
ATOM 1055 O O . LEU A 1 135 ? 29.598 13.373 74.958 1.00 10.88 135 LEU A O 1
ATOM 1060 N N . GLU A 1 136 ? 30.658 12.837 76.886 1.00 10.68 136 GLU A N 1
ATOM 1061 C CA . GLU A 1 136 ? 31.567 14.000 76.881 1.00 11.82 136 GLU A CA 1
ATOM 1062 C C . GLU A 1 136 ? 32.953 13.552 76.404 1.00 11.58 136 GLU A C 1
ATOM 1063 O O . GLU A 1 136 ? 33.380 12.439 76.748 1.00 11.97 136 GLU A O 1
ATOM 1069 N N . ASN A 1 137 ? 33.638 14.371 75.590 1.00 11.17 137 ASN A N 1
ATOM 1070 C CA . ASN A 1 137 ? 35.020 14.022 75.224 1.00 10.17 137 ASN A CA 1
ATOM 1071 C C . ASN A 1 137 ? 35.919 14.223 76.451 1.00 10.46 137 ASN A C 1
ATOM 1072 O O . ASN A 1 137 ? 35.741 15.185 77.213 1.00 9.71 137 ASN A O 1
ATOM 1077 N N . SER A 1 138 ? 36.893 13.328 76.595 1.00 10.24 138 SER A N 1
ATOM 1078 C CA . SER A 1 138 ? 37.871 13.384 77.666 1.00 10.69 138 SER A CA 1
ATOM 1079 C C . SER A 1 138 ? 39.273 13.231 77.067 1.00 10.42 138 SER A C 1
ATOM 1080 O O . SER A 1 138 ? 39.871 14.233 76.664 1.00 11.45 138 SER A O 1
ATOM 1083 N N . HIS A 1 139 ? 39.731 11.994 76.882 1.00 9.91 139 HIS A N 1
ATOM 1084 C CA . HIS A 1 139 ? 41.073 11.706 76.410 1.00 10.19 139 HIS A CA 1
ATOM 1085 C C . HIS A 1 139 ? 41.153 11.199 74.980 1.00 11.10 139 HIS A C 1
ATOM 1086 O O . HIS A 1 139 ? 42.240 10.828 74.545 1.00 11.68 139 HIS A O 1
ATOM 1093 N N . GLU A 1 140 ? 40.030 11.205 74.238 1.00 11.49 140 GLU A N 1
ATOM 1094 C CA . GLU A 1 140 ? 40.061 10.706 72.855 1.00 11.68 140 GLU A CA 1
ATOM 1095 C C . GLU A 1 140 ? 40.969 11.624 72.046 1.00 11.92 140 GLU A C 1
ATOM 1096 O O . GLU A 1 140 ? 40.901 12.844 72.196 1.00 11.18 140 GLU A O 1
ATOM 1102 N N . PRO A 1 141 ? 41.848 11.036 71.230 1.00 12.33 141 PRO A N 1
ATOM 1103 C CA . PRO A 1 141 ? 42.739 11.937 70.480 1.00 12.64 141 PRO A CA 1
ATOM 1104 C C . PRO A 1 141 ? 42.039 12.767 69.385 1.00 12.94 141 PRO A C 1
ATOM 1105 O O . PRO A 1 141 ? 42.524 13.855 69.063 1.00 13.40 141 PRO A O 1
ATOM 1109 N N . HIS A 1 142 ? 40.899 12.291 68.866 1.00 12.74 142 HIS A N 1
ATOM 1110 C CA . HIS A 1 142 ? 40.218 12.909 67.727 1.00 13.88 142 HIS A CA 1
ATOM 1111 C C . HIS A 1 142 ? 38.739 12.506 67.782 1.00 13.35 142 HIS A C 1
ATOM 1112 O O . HIS A 1 142 ? 38.412 11.396 68.236 1.00 13.84 142 HIS A O 1
ATOM 1119 N N . PRO A 1 143 ? 37.836 13.409 67.348 1.00 13.22 143 PRO A N 1
ATOM 1120 C CA . PRO A 1 143 ? 36.390 13.187 67.431 1.00 13.04 143 PRO A CA 1
ATOM 1121 C C . PRO A 1 143 ? 35.915 11.982 66.612 1.00 13.80 143 PRO A C 1
ATOM 1122 O O . PRO A 1 143 ? 34.823 11.453 66.872 1.00 12.76 143 PRO A O 1
ATOM 1126 N N . GLU A 1 144 ? 36.732 11.533 65.652 1.00 14.77 144 GLU A N 1
ATOM 1127 C CA . GLU A 1 144 ? 36.391 10.331 64.862 1.00 15.40 144 GLU A CA 1
ATOM 1128 C C . GLU A 1 144 ? 36.164 9.082 65.721 1.00 15.83 144 GLU A C 1
ATOM 1129 O O . GLU A 1 144 ? 35.470 8.173 65.276 1.00 16.63 144 GLU A O 1
ATOM 1135 N N . ALA A 1 145 ? 36.748 9.013 66.929 1.00 14.19 145 ALA A N 1
ATOM 1136 C CA . ALA A 1 145 ? 36.526 7.847 67.769 1.00 14.42 145 ALA A CA 1
ATOM 1137 C C . ALA A 1 145 ? 35.183 7.909 68.505 1.00 14.07 145 ALA A C 1
ATOM 1138 O O . ALA A 1 145 ? 34.703 6.893 69.006 1.00 14.35 145 ALA A O 1
ATOM 1140 N N . LEU A 1 146 ? 34.593 9.103 68.567 1.00 11.91 146 LEU A N 1
ATOM 1141 C CA . LEU A 1 146 ? 33.277 9.263 69.201 1.00 12.46 146 LEU A CA 1
ATOM 1142 C C . LEU A 1 146 ? 32.152 9.169 68.171 1.00 11.30 146 LEU A C 1
ATOM 1143 O O . LEU A 1 146 ? 31.045 8.727 68.483 1.00 11.26 146 LEU A O 1
ATOM 1148 N N . ARG A 1 147 ? 32.428 9.616 66.957 1.00 11.74 147 ARG A N 1
ATOM 1149 C CA . ARG A 1 147 ? 31.396 9.626 65.916 1.00 13.40 147 ARG A CA 1
ATOM 1150 C C . ARG A 1 147 ? 30.658 8.264 65.738 1.00 12.49 147 ARG A C 1
ATOM 1151 O O . ARG A 1 147 ? 29.428 8.250 65.673 1.00 12.99 147 ARG A O 1
ATOM 1159 N N . PRO A 1 148 ? 31.391 7.130 65.662 1.00 11.95 148 PRO A N 1
ATOM 1160 C CA . PRO A 1 148 ? 30.666 5.848 65.507 1.00 11.98 148 PRO A CA 1
ATOM 1161 C C . PRO A 1 148 ? 29.816 5.445 66.728 1.00 12.38 148 PRO A C 1
ATOM 1162 O O . PRO A 1 148 ? 28.799 4.724 66.585 1.00 12.78 148 PRO A O 1
ATOM 1166 N N . VAL A 1 149 ? 30.223 5.867 67.920 1.00 11.55 149 VAL A N 1
ATOM 1167 C CA . VAL A 1 149 ? 29.416 5.578 69.118 1.00 12.39 149 VAL A CA 1
ATOM 1168 C C . VAL A 1 149 ? 28.073 6.283 68.978 1.00 12.69 149 VAL A C 1
ATOM 1169 O O . VAL A 1 149 ? 27.001 5.694 69.216 1.00 13.03 149 VAL A O 1
ATOM 1173 N N . LEU A 1 150 ? 28.134 7.573 68.642 1.00 12.11 150 LEU A N 1
ATOM 1174 C CA . LEU A 1 150 ? 26.917 8.351 68.399 1.00 12.32 150 LEU A CA 1
ATOM 1175 C C . LEU A 1 150 ? 26.075 7.764 67.270 1.00 13.28 150 LEU A C 1
ATOM 1176 O O . LEU A 1 150 ? 24.846 7.631 67.406 1.00 14.07 150 LEU A O 1
ATOM 1181 N N . GLU A 1 151 ? 26.710 7.411 66.161 1.00 13.98 151 GLU A N 1
ATOM 1182 C CA . GLU A 1 151 ? 25.955 6.915 64.995 1.00 15.61 151 GLU A CA 1
ATOM 1183 C C . GLU A 1 151 ? 25.278 5.584 65.296 1.00 15.40 151 GLU A C 1
ATOM 1184 O O . GLU A 1 151 ? 24.142 5.349 64.874 1.00 14.21 151 GLU A O 1
ATOM 1190 N N . ALA A 1 152 ? 25.997 4.696 65.991 1.00 15.02 152 ALA A N 1
ATOM 1191 C CA . ALA A 1 152 ? 25.431 3.402 66.366 1.00 15.79 152 ALA A CA 1
ATOM 1192 C C . ALA A 1 152 ? 24.169 3.577 67.198 1.00 17.14 152 ALA A C 1
ATOM 1193 O O . ALA A 1 152 ? 23.219 2.774 67.092 1.00 17.16 152 ALA A O 1
ATOM 1195 N N . HIS A 1 153 ? 24.114 4.644 67.998 1.00 16.22 153 HIS A N 1
ATOM 1196 C CA . HIS A 1 153 ? 22.937 4.855 68.822 1.00 18.34 153 HIS A CA 1
ATOM 1197 C C . HIS A 1 153 ? 21.834 5.688 68.147 1.00 20.51 153 HIS A C 1
ATOM 1198 O O . HIS A 1 153 ? 20.746 5.870 68.717 1.00 21.95 153 HIS A O 1
ATOM 1205 N N . ALA A 1 154 ? 22.120 6.121 66.920 1.00 20.89 154 ALA A N 1
ATOM 1206 C CA . ALA A 1 154 ? 21.124 6.695 66.004 1.00 23.35 154 ALA A CA 1
ATOM 1207 C C . ALA A 1 154 ? 20.264 7.759 66.663 1.00 23.87 154 ALA A C 1
ATOM 1208 O O . ALA A 1 154 ? 19.040 7.688 66.595 1.00 25.04 154 ALA A O 1
ATOM 1210 N N . GLY A 1 155 ? 20.895 8.718 67.326 1.00 23.71 155 GLY A N 1
ATOM 1211 C CA . GLY A 1 155 ? 20.152 9.820 67.931 1.00 23.62 155 GLY A CA 1
ATOM 1212 C C . GLY A 1 155 ? 19.717 9.638 69.378 1.00 22.46 155 GLY A C 1
ATOM 1213 O O . GLY A 1 155 ? 19.192 10.583 69.982 1.00 23.53 155 GLY A O 1
ATOM 1214 N N . GLU A 1 156 ? 19.909 8.444 69.938 1.00 20.25 156 GLU A N 1
ATOM 1215 C CA . GLU A 1 156 ? 19.560 8.164 71.340 1.00 18.99 156 GLU A CA 1
ATOM 1216 C C . GLU A 1 156 ? 20.682 8.541 72.327 1.00 17.05 156 GLU A C 1
ATOM 1217 O O . GLU A 1 156 ? 20.513 8.430 73.550 1.00 15.71 156 GLU A O 1
ATOM 1223 N N . LEU A 1 157 ? 21.830 8.913 71.773 1.00 15.07 157 LEU A N 1
ATOM 1224 C CA . LEU A 1 157 ? 22.967 9.373 72.586 1.00 14.80 157 LEU A CA 1
ATOM 1225 C C . LEU A 1 157 ? 23.428 10.729 72.082 1.00 14.72 157 LEU A C 1
ATOM 1226 O O . LEU A 1 157 ? 23.687 10.903 70.884 1.00 15.53 157 LEU A O 1
ATOM 1231 N N . GLY A 1 158 ? 23.538 11.698 72.983 1.00 14.42 158 GLY A N 1
ATOM 1232 C CA . GLY A 1 158 ? 24.002 13.015 72.571 1.00 13.45 158 GLY A CA 1
ATOM 1233 C C . GLY A 1 158 ? 25.480 13.193 72.913 1.00 13.00 158 GLY A C 1
ATOM 1234 O O . GLY A 1 158 ? 26.089 12.307 73.523 1.00 12.67 158 GLY A O 1
ATOM 1235 N N . PHE A 1 159 ? 26.017 14.357 72.540 1.00 13.01 159 PHE A N 1
ATOM 1236 C CA . PHE A 1 159 ? 27.418 14.710 72.734 1.00 13.30 159 PHE A CA 1
ATOM 1237 C C . PHE A 1 159 ? 27.546 15.997 73.568 1.00 13.34 159 PHE A C 1
ATOM 1238 O O . PHE A 1 159 ? 26.820 16.976 73.340 1.00 13.79 159 PHE A O 1
ATOM 1246 N N . CYS A 1 160 ? 28.436 15.963 74.560 1.00 12.93 160 CYS A N 1
ATOM 1247 C CA . CYS A 1 160 ? 28.794 17.130 75.353 1.00 12.39 160 CYS A CA 1
ATOM 1248 C C . CYS A 1 160 ? 30.243 17.490 75.008 1.00 13.03 160 CYS A C 1
ATOM 1249 O O . CYS A 1 160 ? 31.146 16.666 75.194 1.00 12.71 160 CYS A O 1
ATOM 1252 N N . PHE A 1 161 ? 30.472 18.707 74.515 1.00 12.05 161 PHE A N 1
ATOM 1253 C CA . PHE A 1 161 ? 31.813 19.128 74.136 1.00 12.29 161 PHE A CA 1
ATOM 1254 C C . PHE A 1 161 ? 32.460 19.906 75.270 1.00 12.89 161 PHE A C 1
ATOM 1255 O O . PHE A 1 161 ? 31.924 20.922 75.737 1.00 13.77 161 PHE A O 1
ATOM 1263 N N . ASP A 1 162 ? 33.642 19.436 75.660 1.00 12.68 162 ASP A N 1
ATOM 1264 C CA . ASP A 1 162 ? 34.496 20.130 76.585 1.00 12.73 162 ASP A CA 1
ATOM 1265 C C . ASP A 1 162 ? 35.749 20.556 75.856 1.00 12.33 162 ASP A C 1
ATOM 1266 O O . ASP A 1 162 ? 36.605 19.719 75.570 1.00 12.81 162 ASP A O 1
ATOM 1271 N N . ALA A 1 163 ? 35.870 21.848 75.555 1.00 11.18 163 ALA A N 1
ATOM 1272 C CA . ALA A 1 163 ? 36.977 22.336 74.713 1.00 11.35 163 ALA A CA 1
ATOM 1273 C C . ALA A 1 163 ? 38.347 22.210 75.381 1.00 10.86 163 ALA A C 1
ATOM 1274 O O . ALA A 1 163 ? 39.343 21.972 74.705 1.00 10.95 163 ALA A O 1
ATOM 1276 N N . ALA A 1 164 ? 38.390 22.389 76.694 1.00 11.45 164 ALA A N 1
ATOM 1277 C CA . ALA A 1 164 ? 39.660 22.271 77.421 1.00 11.82 164 ALA A CA 1
ATOM 1278 C C . ALA A 1 164 ? 40.194 20.833 77.372 1.00 11.73 164 ALA A C 1
ATOM 1279 O O . ALA A 1 164 ? 41.404 20.622 77.237 1.00 11.64 164 ALA A O 1
ATOM 1281 N N . HIS A 1 165 ? 39.302 19.845 77.485 1.00 11.98 165 HIS A N 1
ATOM 1282 C CA . HIS A 1 165 ? 39.751 18.467 77.374 1.00 11.67 165 HIS A CA 1
ATOM 1283 C C . HIS A 1 165 ? 40.356 18.235 76.008 1.00 11.45 165 HIS A C 1
ATOM 1284 O O . HIS A 1 165 ? 41.377 17.555 75.901 1.00 12.63 165 HIS A O 1
ATOM 1291 N N . ALA A 1 166 ? 39.738 18.773 74.950 1.00 11.69 166 ALA A N 1
ATOM 1292 C CA . ALA A 1 166 ? 40.330 18.634 73.613 1.00 12.85 166 ALA A CA 1
ATOM 1293 C C . ALA A 1 166 ? 41.723 19.291 73.543 1.00 13.60 166 ALA A C 1
ATOM 1294 O O . ALA A 1 166 ? 42.671 18.737 72.976 1.00 14.55 166 ALA A O 1
ATOM 1296 N N . ARG A 1 167 ? 41.838 20.452 74.165 1.00 14.04 167 ARG A N 1
ATOM 1297 C CA . ARG A 1 167 ? 43.078 21.230 74.093 1.00 13.93 167 ARG A CA 1
ATOM 1298 C C . ARG A 1 167 ? 44.196 20.570 74.870 1.00 13.86 167 ARG A C 1
ATOM 1299 O O . ARG A 1 167 ? 45.325 20.510 74.379 1.00 13.98 167 ARG A O 1
ATOM 1307 N N . VAL A 1 168 ? 43.905 20.079 76.078 1.00 13.57 168 VAL A N 1
ATOM 1308 C CA . VAL A 1 168 ? 44.986 19.554 76.907 1.00 14.47 168 VAL A CA 1
ATOM 1309 C C . VAL A 1 168 ? 45.190 18.037 76.820 1.00 15.54 168 VAL A C 1
ATOM 1310 O O . VAL A 1 168 ? 46.299 17.559 77.064 1.00 15.42 168 VAL A O 1
ATOM 1314 N N . PHE A 1 169 ? 44.158 17.282 76.445 1.00 14.53 169 PHE A N 1
ATOM 1315 C CA . PHE A 1 169 ? 44.287 15.811 76.465 1.00 14.82 169 PHE A CA 1
ATOM 1316 C C . PHE A 1 169 ? 44.332 15.125 75.073 1.00 15.58 169 PHE A C 1
ATOM 1317 O O . PHE A 1 169 ? 44.821 13.991 74.966 1.00 17.23 169 PHE A O 1
ATOM 1325 N N . SER A 1 170 ? 43.841 15.793 74.031 1.00 14.55 170 SER A N 1
ATOM 1326 C CA . SER A 1 170 ? 43.651 15.164 72.709 1.00 15.22 170 SER A CA 1
ATOM 1327 C C . SER A 1 170 ? 44.794 15.574 71.766 1.00 15.86 170 SER A C 1
ATOM 1328 O O . SER A 1 170 ? 45.655 16.376 72.155 1.00 15.88 170 SER A O 1
ATOM 1331 N N . ARG A 1 171 ? 44.792 15.042 70.545 1.00 15.82 171 ARG A N 1
ATOM 1332 C CA . ARG A 1 171 ? 45.714 15.487 69.486 1.00 17.08 171 ARG A CA 1
ATOM 1333 C C . ARG A 1 171 ? 45.017 16.418 68.501 1.00 16.60 171 ARG A C 1
ATOM 1334 O O . ARG A 1 171 ? 45.547 16.712 67.417 1.00 17.00 171 ARG A O 1
ATOM 1342 N N . THR A 1 172 ? 43.831 16.898 68.878 1.00 15.24 172 THR A N 1
ATOM 1343 C CA . THR A 1 172 ? 43.019 17.746 68.035 1.00 15.17 172 THR A CA 1
ATOM 1344 C C . THR A 1 172 ? 42.606 18.993 68.856 1.00 15.58 172 THR A C 1
ATOM 1345 O O . THR A 1 172 ? 41.472 19.110 69.318 1.00 14.50 172 THR A O 1
ATOM 1349 N N . PRO A 1 173 ? 43.548 19.934 69.043 1.00 16.66 173 PRO A N 1
ATOM 1350 C CA . PRO A 1 173 ? 43.249 21.004 69.995 1.00 16.85 173 PRO A CA 1
ATOM 1351 C C . PRO A 1 173 ? 42.228 22.000 69.477 1.00 17.15 173 PRO A C 1
ATOM 1352 O O . PRO A 1 173 ? 41.583 22.673 70.278 1.00 17.12 173 PRO A O 1
ATOM 1356 N N . ASP A 1 174 ? 42.092 22.107 68.160 1.00 18.01 174 ASP A N 1
ATOM 1357 C CA . ASP A 1 174 ? 41.120 23.032 67.577 1.00 19.74 174 ASP A CA 1
ATOM 1358 C C . ASP A 1 174 ? 39.698 22.543 67.854 1.00 18.98 174 ASP A C 1
ATOM 1359 O O . ASP A 1 174 ? 39.419 21.347 67.724 1.00 19.33 174 ASP A O 1
ATOM 1364 N N . PRO A 1 175 ? 38.786 23.468 68.204 1.00 19.13 175 PRO A N 1
ATOM 1365 C CA . PRO A 1 175 ? 37.418 23.081 68.531 1.00 18.62 175 PRO A CA 1
ATOM 1366 C C . PRO A 1 175 ? 36.621 22.599 67.322 1.00 18.17 175 PRO A C 1
ATOM 1367 O O . PRO A 1 175 ? 35.697 21.807 67.497 1.00 17.48 175 PRO A O 1
ATOM 1371 N N . GLY A 1 176 ? 36.983 23.061 66.122 1.00 18.13 176 GLY A N 1
ATOM 1372 C CA . GLY A 1 176 ? 36.245 22.748 64.866 1.00 17.54 176 GLY A CA 1
ATOM 1373 C C . GLY A 1 176 ? 35.792 21.303 64.669 1.00 16.93 176 GLY A C 1
ATOM 1374 O O . GLY A 1 176 ? 34.598 21.020 64.547 1.00 16.89 176 GLY A O 1
ATOM 1375 N N . PRO A 1 177 ? 36.747 20.367 64.623 1.00 17.03 177 PRO A N 1
ATOM 1376 C CA . PRO A 1 177 ? 36.413 18.953 64.404 1.00 16.66 177 PRO A CA 1
ATOM 1377 C C . PRO A 1 177 ? 35.437 18.402 65.457 1.00 16.11 177 PRO A C 1
ATOM 1378 O O . PRO A 1 177 ? 34.601 17.531 65.140 1.00 15.82 177 PRO A O 1
ATOM 1382 N N . TRP A 1 178 ? 35.544 18.897 66.697 1.00 15.56 178 TRP A N 1
ATOM 1383 C CA . TRP A 1 178 ? 34.666 18.457 67.777 1.00 14.75 178 TRP A CA 1
ATOM 1384 C C . TRP A 1 178 ? 33.280 19.056 67.653 1.00 15.00 178 TRP A C 1
ATOM 1385 O O . TRP A 1 178 ? 32.268 18.377 67.867 1.00 15.57 178 TRP A O 1
ATOM 1396 N N . LEU A 1 179 ? 33.231 20.339 67.326 1.00 15.16 179 LEU A N 1
ATOM 1397 C CA . LEU A 1 179 ? 31.954 21.006 67.046 1.00 15.44 179 LEU A CA 1
ATOM 1398 C C . LEU A 1 179 ? 31.158 20.327 65.920 1.00 16.33 179 LEU A C 1
ATOM 1399 O O . LEU A 1 179 ? 29.929 20.379 65.912 1.00 15.19 179 LEU A O 1
ATOM 1404 N N . ALA A 1 180 ? 31.875 19.692 64.993 1.00 16.90 180 ALA A N 1
ATOM 1405 C CA . ALA A 1 180 ? 31.238 18.960 63.885 1.00 16.88 180 ALA A CA 1
ATOM 1406 C C . ALA A 1 180 ? 30.381 17.775 64.356 1.00 17.39 180 ALA A C 1
ATOM 1407 O O . ALA A 1 180 ? 29.557 17.246 63.592 1.00 18.02 180 ALA A O 1
ATOM 1409 N N . LEU A 1 181 ? 30.549 17.368 65.617 1.00 16.59 181 LEU A N 1
ATOM 1410 C CA . LEU A 1 181 ? 29.743 16.279 66.195 1.00 16.55 181 LEU A CA 1
ATOM 1411 C C . LEU A 1 181 ? 28.406 16.796 66.703 1.00 16.48 181 LEU A C 1
ATOM 1412 O O . LEU A 1 181 ? 27.600 16.049 67.247 1.00 16.58 181 LEU A O 1
ATOM 1417 N N . ALA A 1 182 ? 28.216 18.108 66.596 1.00 16.15 182 ALA A N 1
ATOM 1418 C CA . ALA A 1 182 ? 26.939 18.727 66.936 1.00 16.29 182 ALA A CA 1
ATOM 1419 C C . ALA A 1 182 ? 26.596 18.612 68.437 1.00 15.64 182 ALA A C 1
ATOM 1420 O O . ALA A 1 182 ? 25.535 18.111 68.817 1.00 14.46 182 ALA A O 1
ATOM 1422 N N . PRO A 1 183 ? 27.495 19.116 69.313 1.00 14.54 183 PRO A N 1
ATOM 1423 C CA . PRO A 1 183 ? 27.188 19.049 70.747 1.00 14.96 183 PRO A CA 1
ATOM 1424 C C . PRO A 1 183 ? 25.896 19.772 71.114 1.00 15.31 183 PRO A C 1
ATOM 1425 O O . PRO A 1 183 ? 25.687 20.926 70.696 1.00 15.98 183 PRO A O 1
ATOM 1429 N N . GLU A 1 184 ? 25.057 19.122 71.902 1.00 14.70 184 GLU A N 1
ATOM 1430 C CA . GLU A 1 184 ? 23.866 19.774 72.389 1.00 15.47 184 GLU A CA 1
ATOM 1431 C C . GLU A 1 184 ? 24.084 20.388 73.767 1.00 15.86 184 GLU A C 1
ATOM 1432 O O . GLU A 1 184 ? 23.201 21.066 74.290 1.00 16.52 184 GLU A O 1
ATOM 1438 N N . HIS A 1 185 ? 25.291 20.184 74.318 1.00 15.57 185 HIS A N 1
ATOM 1439 C CA . HIS A 1 185 ? 25.594 20.477 75.716 1.00 14.98 185 HIS A CA 1
ATOM 1440 C C . HIS A 1 185 ? 27.049 20.881 75.697 1.00 14.72 185 HIS A C 1
ATOM 1441 O O . HIS A 1 185 ? 27.878 20.217 75.056 1.00 13.10 185 HIS A O 1
ATOM 1448 N N . LEU A 1 186 ? 27.372 21.994 76.347 1.00 14.99 186 LEU A N 1
ATOM 1449 C CA . LEU A 1 186 ? 28.759 22.449 76.355 1.00 16.24 186 LEU A CA 1
ATOM 1450 C C . LEU A 1 186 ? 29.273 22.590 77.758 1.00 17.16 186 LEU A C 1
ATOM 1451 O O . LEU A 1 186 ? 28.578 23.121 78.636 1.00 18.20 186 LEU A O 1
ATOM 1456 N N . HIS A 1 187 ? 30.474 22.059 77.973 1.00 16.50 187 HIS A N 1
ATOM 1457 C CA . HIS A 1 187 ? 31.184 22.241 79.229 1.00 15.60 187 HIS A CA 1
ATOM 1458 C C . HIS A 1 187 ? 32.181 23.359 79.022 1.00 14.91 187 HIS A C 1
ATOM 1459 O O . HIS A 1 187 ? 33.090 23.246 78.198 1.00 15.62 187 HIS A O 1
ATOM 1466 N N . LEU A 1 188 ? 31.987 24.450 79.757 1.00 14.11 188 LEU A N 1
ATOM 1467 C CA . LEU A 1 188 ? 32.746 25.680 79.526 1.00 13.63 188 LEU A CA 1
ATOM 1468 C C . LEU A 1 188 ? 33.692 26.018 80.653 1.00 12.91 188 LEU A C 1
ATOM 1469 O O . LEU A 1 188 ? 33.314 25.971 81.820 1.00 13.21 188 LEU A O 1
ATOM 1474 N N . ASN A 1 189 ? 34.920 26.341 80.274 1.00 13.52 189 ASN A N 1
ATOM 1475 C CA . ASN A 1 189 ? 35.920 26.907 81.175 1.00 13.56 189 ASN A CA 1
ATOM 1476 C C . ASN A 1 189 ? 37.112 27.299 80.321 1.00 14.35 189 ASN A C 1
ATOM 1477 O O . ASN A 1 189 ? 37.021 27.195 79.096 1.00 13.79 189 ASN A O 1
ATOM 1482 N N . ASP A 1 190 ? 38.203 27.762 80.946 1.00 13.88 190 ASP A N 1
ATOM 1483 C CA . ASP A 1 190 ? 39.419 28.036 80.206 1.00 14.30 190 ASP A CA 1
ATOM 1484 C C . ASP A 1 190 ? 40.635 27.350 80.842 1.00 14.72 190 ASP A C 1
ATOM 1485 O O . ASP A 1 190 ? 40.590 26.892 81.986 1.00 14.32 190 ASP A O 1
ATOM 1490 N N . THR A 1 191 ? 41.698 27.284 80.064 1.00 15.15 191 THR A N 1
ATOM 1491 C CA . THR A 1 191 ? 42.897 26.554 80.425 1.00 16.02 191 THR A CA 1
ATOM 1492 C C . THR A 1 191 ? 44.092 27.344 79.894 1.00 16.51 191 THR A C 1
ATOM 1493 O O . THR A 1 191 ? 43.964 28.115 78.935 1.00 16.60 191 THR A O 1
ATOM 1497 N N . ASP A 1 192 ? 45.248 27.144 80.517 1.00 17.03 192 ASP A N 1
ATOM 1498 C CA . ASP A 1 192 ? 46.505 27.670 79.988 1.00 18.13 192 ASP A CA 1
ATOM 1499 C C . ASP A 1 192 ? 47.082 26.865 78.823 1.00 18.70 192 ASP A C 1
ATOM 1500 O O . ASP A 1 192 ? 48.149 27.202 78.289 1.00 19.29 192 ASP A O 1
ATOM 1505 N N . GLY A 1 193 ? 46.381 25.800 78.423 1.00 16.98 193 GLY A N 1
ATOM 1506 C CA . GLY A 1 193 ? 46.842 24.938 77.375 1.00 17.73 193 GLY A CA 1
ATOM 1507 C C . GLY A 1 193 ? 47.714 23.799 77.849 1.00 17.82 193 GLY A C 1
ATOM 1508 O O . GLY A 1 193 ? 48.201 23.027 77.020 1.00 19.06 193 GLY A O 1
ATOM 1509 N N . VAL A 1 194 ? 47.933 23.714 79.164 1.00 16.66 194 VAL A N 1
ATOM 1510 C CA . VAL A 1 194 ? 48.789 22.671 79.745 1.00 16.80 194 VAL A CA 1
ATOM 1511 C C . VAL A 1 194 ? 48.006 21.764 80.692 1.00 16.25 194 VAL A C 1
ATOM 1512 O O . VAL A 1 194 ? 48.055 20.536 80.559 1.00 16.51 194 VAL A O 1
ATOM 1516 N N . TYR A 1 195 ? 47.283 22.359 81.633 1.00 15.26 195 TYR A N 1
ATOM 1517 C CA . TYR A 1 195 ? 46.471 21.606 82.574 1.00 15.16 195 TYR A CA 1
ATOM 1518 C C . TYR A 1 195 ? 44.995 21.921 82.373 1.00 15.27 195 TYR A C 1
ATOM 1519 O O . TYR A 1 195 ? 44.646 23.021 81.930 1.00 15.38 195 TYR A O 1
ATOM 1528 N N . ASP A 1 196 ? 44.147 20.982 82.763 1.00 14.16 196 ASP A N 1
ATOM 1529 C CA . ASP A 1 196 ? 42.712 21.217 82.789 1.00 14.54 196 ASP A CA 1
ATOM 1530 C C . ASP A 1 196 ? 42.355 22.098 83.992 1.00 14.63 196 ASP A C 1
ATOM 1531 O O . ASP A 1 196 ? 41.979 21.610 85.049 1.00 15.69 196 ASP A O 1
ATOM 1536 N N . ARG A 1 197 ? 42.477 23.415 83.798 1.00 14.85 197 ARG A N 1
ATOM 1537 C CA . ARG A 1 197 ? 42.471 24.384 84.901 1.00 15.02 197 ARG A CA 1
ATOM 1538 C C . ARG A 1 197 ? 41.123 24.678 85.493 1.00 15.32 197 ARG A C 1
ATOM 1539 O O . ARG A 1 197 ? 41.035 25.019 86.692 1.00 15.25 197 ARG A O 1
ATOM 1547 N N . HIS A 1 198 ? 40.073 24.530 84.685 1.00 14.67 198 HIS A N 1
ATOM 1548 C CA . HIS A 1 198 ? 38.728 24.913 85.119 1.00 15.62 198 HIS A CA 1
ATOM 1549 C C . HIS A 1 198 ? 38.689 26.389 85.550 1.00 15.54 198 HIS A C 1
ATOM 1550 O O . HIS A 1 198 ? 38.057 26.734 86.544 1.00 15.50 198 HIS A O 1
ATOM 1557 N N . TRP A 1 199 ? 39.384 27.236 84.793 1.00 15.27 199 TRP A N 1
ATOM 1558 C CA . TRP A 1 199 ? 39.361 28.673 85.055 1.00 16.17 199 TRP A CA 1
ATOM 1559 C C . TRP A 1 199 ? 38.129 29.292 84.405 1.00 16.62 199 TRP A C 1
ATOM 1560 O O . TRP A 1 199 ? 37.524 28.697 83.503 1.00 15.74 199 TRP A O 1
ATOM 1571 N N . ASN A 1 200 ? 37.768 30.489 84.860 1.00 16.29 200 ASN A N 1
ATOM 1572 C CA . ASN A 1 200 ? 36.750 31.300 84.176 1.00 17.30 200 ASN A CA 1
ATOM 1573 C C . ASN A 1 200 ? 37.048 31.584 82.710 1.00 16.45 200 ASN A C 1
ATOM 1574 O O . ASN A 1 200 ? 38.206 31.710 82.302 1.00 16.43 200 ASN A O 1
ATOM 1579 N N . LEU A 1 201 ? 35.987 31.703 81.917 1.00 17.13 201 LEU A N 1
ATOM 1580 C CA . LEU A 1 201 ? 36.111 32.128 80.517 1.00 17.12 201 LEU A CA 1
ATOM 1581 C C . LEU A 1 201 ? 36.873 33.448 80.490 1.00 18.11 201 LEU A C 1
ATOM 1582 O O . LEU A 1 201 ? 36.680 34.268 81.381 1.00 18.24 201 LEU A O 1
ATOM 1587 N N . GLY A 1 202 ? 37.752 33.617 79.513 1.00 18.79 202 GLY A N 1
ATOM 1588 C CA . GLY A 1 202 ? 38.539 34.852 79.367 1.00 21.65 202 GLY A CA 1
ATOM 1589 C C . GLY A 1 202 ? 39.918 34.774 80.019 1.00 22.65 202 GLY A C 1
ATOM 1590 O O . GLY A 1 202 ? 40.774 35.624 79.754 1.00 24.25 202 GLY A O 1
ATOM 1591 N N . ARG A 1 203 ? 40.154 33.746 80.833 1.00 22.67 203 ARG A N 1
ATOM 1592 C CA . ARG A 1 203 ? 41.389 33.656 81.632 1.00 22.81 203 ARG A CA 1
ATOM 1593 C C . ARG A 1 203 ? 42.517 32.873 80.956 1.00 22.12 203 ARG A C 1
ATOM 1594 O O . ARG A 1 203 ? 43.662 32.908 81.417 1.00 22.34 203 ARG A O 1
ATOM 1602 N N . GLY A 1 204 ? 42.211 32.192 79.858 1.00 20.76 204 GLY A N 1
ATOM 1603 C CA . GLY A 1 204 ? 43.174 31.271 79.274 1.00 20.48 204 GLY A CA 1
ATOM 1604 C C . GLY A 1 204 ? 43.312 31.456 77.787 1.00 20.12 204 GLY A C 1
ATOM 1605 O O . GLY A 1 204 ? 43.185 32.569 77.271 1.00 20.15 204 GLY A O 1
ATOM 1606 N N . VAL A 1 205 ? 43.550 30.348 77.097 1.00 19.28 205 VAL A N 1
ATOM 1607 C CA . VAL A 1 205 ? 43.992 30.354 75.706 1.00 18.96 205 VAL A CA 1
ATOM 1608 C C . VAL A 1 205 ? 42.932 29.861 74.708 1.00 18.63 205 VAL A C 1
ATOM 1609 O O . VAL A 1 205 ? 43.178 29.871 73.493 1.00 18.63 205 VAL A O 1
ATOM 1613 N N . LEU A 1 206 ? 41.771 29.420 75.197 1.00 17.73 206 LEU A N 1
ATOM 1614 C CA . LEU A 1 206 ? 40.770 28.787 74.313 1.00 17.57 206 LEU A CA 1
ATOM 1615 C C . LEU A 1 206 ? 40.061 29.735 73.319 1.00 17.60 206 LEU A C 1
ATOM 1616 O O . LEU A 1 206 ? 39.466 29.270 72.353 1.00 17.69 206 LEU A O 1
ATOM 1621 N N . GLY A 1 207 ? 40.127 31.048 73.547 1.00 18.22 207 GLY A N 1
ATOM 1622 C CA . GLY A 1 207 ? 39.574 32.023 72.565 1.00 18.17 207 GLY A CA 1
ATOM 1623 C C . GLY A 1 207 ? 38.089 31.841 72.261 1.00 18.19 207 GLY A C 1
ATOM 1624 O O . GLY A 1 207 ? 37.665 31.864 71.087 1.00 17.97 207 GLY A O 1
ATOM 1625 N N . HIS A 1 208 ? 37.284 31.652 73.303 1.00 18.44 208 HIS A N 1
ATOM 1626 C CA . HIS A 1 208 ? 35.861 31.341 73.102 1.00 19.33 208 HIS A CA 1
ATOM 1627 C C . HIS A 1 208 ? 35.121 32.350 72.237 1.00 20.58 208 HIS A C 1
ATOM 1628 O O . HIS A 1 208 ? 34.143 32.000 71.572 1.00 21.02 208 HIS A O 1
ATOM 1635 N N . GLY A 1 209 ? 35.552 33.605 72.288 1.00 21.44 209 GLY A N 1
ATOM 1636 C CA . GLY A 1 209 ? 34.944 34.641 71.445 1.00 23.08 209 GLY A CA 1
ATOM 1637 C C . GLY A 1 209 ? 34.954 34.283 69.963 1.00 24.05 209 GLY A C 1
ATOM 1638 O O . GLY A 1 209 ? 34.025 34.645 69.221 1.00 24.93 209 GLY A O 1
ATOM 1639 N N . ALA A 1 210 ? 35.988 33.569 69.525 1.00 23.93 210 ALA A N 1
ATOM 1640 C CA . ALA A 1 210 ? 36.122 33.176 68.131 1.00 24.05 210 ALA A CA 1
ATOM 1641 C C . ALA A 1 210 ? 35.181 32.046 67.675 1.00 24.48 210 ALA A C 1
ATOM 1642 O O . ALA A 1 210 ? 34.931 31.919 66.475 1.00 25.05 210 ALA A O 1
ATOM 1644 N N . TRP A 1 211 ? 34.648 31.229 68.598 1.00 23.20 211 TRP A N 1
ATOM 1645 C CA . TRP A 1 211 ? 33.882 30.050 68.172 1.00 21.76 211 TRP A CA 1
ATOM 1646 C C . TRP A 1 211 ? 32.586 29.758 68.905 1.00 20.98 211 TRP A C 1
ATOM 1647 O O . TRP A 1 211 ? 31.773 28.971 68.419 1.00 21.04 211 TRP A O 1
ATOM 1658 N N . LEU A 1 212 ? 32.371 30.377 70.067 1.00 20.10 212 LEU A N 1
ATOM 1659 C CA . LEU A 1 212 ? 31.271 29.951 70.943 1.00 18.72 212 LEU A CA 1
ATOM 1660 C C . LEU A 1 212 ? 29.912 30.582 70.632 1.00 19.45 212 LEU A C 1
ATOM 1661 O O . LEU A 1 212 ? 28.860 29.993 70.945 1.00 18.90 212 LEU A O 1
ATOM 1666 N N . ARG A 1 213 ? 29.922 31.761 70.018 1.00 19.85 213 ARG A N 1
ATOM 1667 C CA . ARG A 1 213 ? 28.671 32.501 69.824 1.00 22.02 213 ARG A CA 1
ATOM 1668 C C . ARG A 1 213 ? 27.534 31.681 69.161 1.00 21.31 213 ARG A C 1
ATOM 1669 O O . ARG A 1 213 ? 26.391 31.767 69.621 1.00 20.90 213 ARG A O 1
ATOM 1677 N N . PRO A 1 214 ? 27.841 30.868 68.120 1.00 21.32 214 PRO A N 1
ATOM 1678 C CA . PRO A 1 214 ? 26.741 30.082 67.525 1.00 22.15 214 PRO A CA 1
ATOM 1679 C C . PRO A 1 214 ? 26.038 29.123 68.478 1.00 22.05 214 PRO A C 1
ATOM 1680 O O . PRO A 1 214 ? 24.930 28.689 68.181 1.00 22.27 214 PRO A O 1
ATOM 1684 N N . TYR A 1 215 ? 26.656 28.812 69.622 1.00 22.01 215 TYR A N 1
ATOM 1685 C CA . TYR A 1 215 ? 26.155 27.765 70.549 1.00 21.97 215 TYR A CA 1
ATOM 1686 C C . TYR A 1 215 ? 25.455 28.301 71.780 1.00 21.52 215 TYR A C 1
ATOM 1687 O O . TYR A 1 215 ? 25.053 27.557 72.658 1.00 21.21 215 TYR A O 1
ATOM 1696 N N . LEU A 1 216 ? 25.258 29.613 71.830 1.00 22.35 216 LEU A N 1
ATOM 1697 C CA . LEU A 1 216 ? 24.666 30.251 73.009 1.00 22.84 216 LEU A CA 1
ATOM 1698 C C . LEU A 1 216 ? 23.209 29.883 73.303 1.00 23.43 216 LEU A C 1
ATOM 1699 O O . LEU A 1 216 ? 22.694 30.185 74.386 1.00 24.03 216 LEU A O 1
ATOM 1704 N N . ASP A 1 217 ? 22.556 29.214 72.351 1.00 24.25 217 ASP A N 1
ATOM 1705 C CA . ASP A 1 217 ? 21.184 28.745 72.540 1.00 25.33 217 ASP A CA 1
ATOM 1706 C C . ASP A 1 217 ? 21.120 27.304 73.087 1.00 25.16 217 ASP A C 1
ATOM 1707 O O . ASP A 1 217 ? 20.017 26.772 73.330 1.00 25.05 217 ASP A O 1
ATOM 1712 N N . ARG A 1 218 ? 22.300 26.703 73.289 1.00 24.04 218 ARG A N 1
ATOM 1713 C CA . ARG A 1 218 ? 22.451 25.362 73.865 1.00 23.23 218 ARG A CA 1
ATOM 1714 C C . ARG A 1 218 ? 22.682 25.439 75.372 1.00 21.90 218 ARG A C 1
ATOM 1715 O O . ARG A 1 218 ? 23.044 26.496 75.910 1.00 21.38 218 ARG A O 1
ATOM 1723 N N . THR A 1 219 ? 22.486 24.319 76.055 1.00 19.92 219 THR A N 1
ATOM 1724 C CA . THR A 1 219 ? 22.761 24.267 77.480 1.00 18.79 219 THR A CA 1
ATOM 1725 C C . THR A 1 219 ? 24.269 24.400 77.666 1.00 18.54 219 THR A C 1
ATOM 1726 O O . THR A 1 219 ? 25.046 23.723 76.979 1.00 17.63 219 THR A O 1
ATOM 1730 N N . MET A 1 220 ? 24.658 25.307 78.566 1.00 17.29 220 MET A N 1
ATOM 1731 C CA . MET A 1 220 ? 26.051 25.571 78.869 1.00 17.49 220 MET A CA 1
ATOM 1732 C C . MET A 1 220 ? 26.296 25.388 80.359 1.00 16.90 220 MET A C 1
ATOM 1733 O O . MET A 1 220 ? 25.540 25.907 81.193 1.00 17.69 220 MET A O 1
ATOM 1738 N N . VAL A 1 221 ? 27.334 24.615 80.688 1.00 15.13 221 VAL A N 1
ATOM 1739 C CA . VAL A 1 221 ? 27.647 24.303 82.064 1.00 14.57 221 VAL A CA 1
ATOM 1740 C C . VAL A 1 221 ? 28.988 24.961 82.374 1.00 14.31 221 VAL A C 1
ATOM 1741 O O . VAL A 1 221 ? 29.968 24.734 81.679 1.00 14.02 221 VAL A O 1
ATOM 1745 N N . LEU A 1 222 ? 29.011 25.803 83.388 1.00 14.87 222 LEU A N 1
ATOM 1746 C CA . LEU A 1 222 ? 30.252 26.417 83.821 1.00 15.82 222 LEU A CA 1
ATOM 1747 C C . LEU A 1 222 ? 30.968 25.435 84.742 1.00 15.70 222 LEU A C 1
ATOM 1748 O O . LEU A 1 222 ? 30.584 25.232 85.891 1.00 15.31 222 LEU A O 1
ATOM 1753 N N . GLU A 1 223 ? 32.005 24.815 84.199 1.00 16.95 223 GLU A N 1
ATOM 1754 C CA . GLU A 1 223 ? 32.815 23.858 84.922 1.00 17.96 223 GLU A CA 1
ATOM 1755 C C . GLU A 1 223 ? 34.027 24.610 85.446 1.00 18.45 223 GLU A C 1
ATOM 1756 O O . GLU A 1 223 ? 35.140 24.465 84.948 1.00 17.25 223 GLU A O 1
ATOM 1762 N N . VAL A 1 224 ? 33.761 25.461 86.429 1.00 19.29 224 VAL A N 1
ATOM 1763 C CA . VAL A 1 224 ? 34.711 26.461 86.887 1.00 20.47 224 VAL A CA 1
ATOM 1764 C C . VAL A 1 224 ? 34.905 26.300 88.381 1.00 21.83 224 VAL A C 1
ATOM 1765 O O . VAL A 1 224 ? 33.929 26.191 89.140 1.00 21.33 224 VAL A O 1
ATOM 1769 N N . ARG A 1 225 ? 36.163 26.294 88.813 1.00 23.27 225 ARG A N 1
ATOM 1770 C CA . ARG A 1 225 ? 36.452 26.014 90.207 1.00 26.25 225 ARG A CA 1
ATOM 1771 C C . ARG A 1 225 ? 36.509 27.253 91.080 1.00 27.44 225 ARG A C 1
ATOM 1772 O O . ARG A 1 225 ? 36.444 27.160 92.305 1.00 29.67 225 ARG A O 1
ATOM 1780 N N . GLU A 1 226 ? 36.564 28.419 90.445 1.00 27.94 226 GLU A N 1
ATOM 1781 C CA . GLU A 1 226 ? 36.552 29.702 91.154 1.00 28.51 226 GLU A CA 1
ATOM 1782 C C . GLU A 1 226 ? 35.144 30.291 91.045 1.00 28.27 226 GLU A C 1
ATOM 1783 O O . GLU A 1 226 ? 34.283 29.695 90.396 1.00 28.48 226 GLU A O 1
ATOM 1789 N N . ASP A 1 227 ? 34.901 31.460 91.650 1.00 27.24 227 ASP A N 1
ATOM 1790 C CA . ASP A 1 227 ? 33.614 32.113 91.474 1.00 26.88 227 ASP A CA 1
ATOM 1791 C C . ASP A 1 227 ? 33.265 32.266 89.998 1.00 25.56 227 ASP A C 1
ATOM 1792 O O . ASP A 1 227 ? 34.040 32.827 89.244 1.00 25.97 227 ASP A O 1
ATOM 1797 N N . PRO A 1 228 ? 32.074 31.803 89.595 1.00 25.34 228 PRO A N 1
ATOM 1798 C CA . PRO A 1 228 ? 31.736 31.789 88.171 1.00 24.92 228 PRO A CA 1
ATOM 1799 C C . PRO A 1 228 ? 31.207 33.100 87.594 1.00 24.79 228 PRO A C 1
ATOM 1800 O O . PRO A 1 228 ? 30.933 33.161 86.390 1.00 24.78 228 PRO A O 1
ATOM 1804 N N . GLU A 1 229 ? 31.075 34.155 88.401 1.00 24.53 229 GLU A N 1
ATOM 1805 C CA . GLU A 1 229 ? 30.499 35.385 87.836 1.00 24.54 229 GLU A CA 1
ATOM 1806 C C . GLU A 1 229 ? 31.213 35.879 86.585 1.00 23.66 229 GLU A C 1
ATOM 1807 O O . GLU A 1 229 ? 30.548 36.263 85.617 1.00 24.01 229 GLU A O 1
ATOM 1813 N N . ALA A 1 230 ? 32.543 35.887 86.585 1.00 22.72 230 ALA A N 1
ATOM 1814 C CA . ALA A 1 230 ? 33.270 36.379 85.413 1.00 21.64 230 ALA A CA 1
ATOM 1815 C C . ALA A 1 230 ? 32.904 35.622 84.122 1.00 21.41 230 ALA A C 1
ATOM 1816 O O . ALA A 1 230 ? 32.897 36.206 83.040 1.00 20.77 230 ALA A O 1
ATOM 1818 N N . SER A 1 231 ? 32.606 34.327 84.234 1.00 21.07 231 SER A N 1
ATOM 1819 C CA . SER A 1 231 ? 32.200 33.557 83.042 1.00 20.53 231 SER A CA 1
ATOM 1820 C C . SER A 1 231 ? 30.800 33.936 82.567 1.00 20.89 231 SER A C 1
ATOM 1821 O O . SER A 1 231 ? 30.557 34.038 81.364 1.00 19.75 231 SER A O 1
ATOM 1824 N N . LEU A 1 232 ? 29.880 34.123 83.508 1.00 21.41 232 LEU A N 1
ATOM 1825 C CA . LEU A 1 232 ? 28.534 34.568 83.155 1.00 22.76 232 LEU A CA 1
ATOM 1826 C C . LEU A 1 232 ? 28.568 35.929 82.427 1.00 23.15 232 LEU A C 1
ATOM 1827 O O . LEU A 1 232 ? 27.876 36.130 81.410 1.00 22.99 232 LEU A O 1
ATOM 1832 N N . ALA A 1 233 ? 29.407 36.838 82.933 1.00 23.99 233 ALA A N 1
ATOM 1833 C CA . ALA A 1 233 ? 29.629 38.151 82.327 1.00 24.01 233 ALA A CA 1
ATOM 1834 C C . ALA A 1 233 ? 30.261 38.053 80.941 1.00 23.89 233 ALA A C 1
ATOM 1835 O O . ALA A 1 233 ? 29.915 38.828 80.043 1.00 23.42 233 ALA A O 1
ATOM 1837 N N . PHE A 1 234 ? 31.193 37.105 80.767 1.00 23.07 234 PHE A N 1
ATOM 1838 C CA . PHE A 1 234 ? 31.762 36.801 79.449 1.00 22.37 234 PHE A CA 1
ATOM 1839 C C . PHE A 1 234 ? 30.632 36.366 78.485 1.00 22.22 234 PHE A C 1
ATOM 1840 O O . PHE A 1 234 ? 30.549 36.863 77.350 1.00 22.13 234 PHE A O 1
ATOM 1848 N N . LEU A 1 235 ? 29.757 35.471 78.946 1.00 22.25 235 LEU A N 1
ATOM 1849 C CA . LEU A 1 235 ? 28.703 34.921 78.077 1.00 23.00 235 LEU A CA 1
ATOM 1850 C C . LEU A 1 235 ? 27.707 36.017 77.654 1.00 24.56 235 LEU A C 1
ATOM 1851 O O . LEU A 1 235 ? 27.254 36.073 76.490 1.00 24.12 235 LEU A O 1
ATOM 1856 N N . GLN A 1 236 ? 27.375 36.870 78.616 1.00 25.63 236 GLN A N 1
ATOM 1857 C CA . GLN A 1 236 ? 26.455 37.968 78.391 1.00 27.73 236 GLN A CA 1
ATOM 1858 C C . GLN A 1 236 ? 26.970 39.000 77.382 1.00 28.06 236 GLN A C 1
ATOM 1859 O O . GLN A 1 236 ? 26.187 39.473 76.547 1.00 29.01 236 GLN A O 1
ATOM 1865 N N . ALA A 1 237 ? 28.256 39.346 77.456 1.00 28.21 237 ALA A N 1
ATOM 1866 C CA . ALA A 1 237 ? 28.897 40.239 76.480 1.00 28.24 237 ALA A CA 1
ATOM 1867 C C . ALA A 1 237 ? 28.947 39.575 75.112 1.00 28.61 237 ALA A C 1
ATOM 1868 O O . ALA A 1 237 ? 28.779 40.220 74.086 1.00 27.88 237 ALA A O 1
ATOM 1870 N N . LEU A 1 238 ? 29.201 38.274 75.103 1.00 28.82 238 LEU A N 1
ATOM 1871 C CA . LEU A 1 238 ? 29.254 37.536 73.858 1.00 29.63 238 LEU A CA 1
ATOM 1872 C C . LEU A 1 238 ? 27.880 37.536 73.207 1.00 30.64 238 LEU A C 1
ATOM 1873 O O . LEU A 1 238 ? 27.769 37.653 71.988 1.00 31.21 238 LEU A O 1
ATOM 1878 N N . ALA A 1 239 ? 26.844 37.407 74.033 1.00 32.32 239 ALA A N 1
ATOM 1879 C CA . ALA A 1 239 ? 25.459 37.311 73.569 1.00 34.92 239 ALA A CA 1
ATOM 1880 C C . ALA A 1 239 ? 24.895 38.640 73.059 1.00 37.00 239 ALA A C 1
ATOM 1881 O O . ALA A 1 239 ? 23.912 38.648 72.315 1.00 37.33 239 ALA A O 1
ATOM 1883 N N . GLY A 1 240 ? 25.506 39.750 73.479 1.00 39.38 240 GLY A N 1
ATOM 1884 C CA . GLY A 1 240 ? 24.981 41.098 73.199 1.00 42.27 240 GLY A CA 1
ATOM 1885 C C . GLY A 1 240 ? 25.471 41.688 71.893 1.00 44.16 240 GLY A C 1
ATOM 1886 O O . GLY A 1 240 ? 24.924 42.694 71.411 1.00 44.64 240 GLY A O 1
ATOM 1887 N N . GLU A 1 241 ? 26.502 41.060 71.326 1.00 45.60 241 GLU A N 1
ATOM 1888 C CA . GLU A 1 241 ? 27.090 41.477 70.047 1.00 47.02 241 GLU A CA 1
ATOM 1889 C C . GLU A 1 241 ? 26.849 40.449 68.939 1.00 47.35 241 GLU A C 1
ATOM 1890 O O . GLU A 1 241 ? 26.642 39.257 69.202 1.00 47.82 241 GLU A O 1
ATOM 1896 N N . MET B 1 1 ? 68.800 25.677 44.681 1.00 31.10 1 MET B N 1
ATOM 1897 C CA . MET B 1 1 ? 67.877 24.551 44.977 1.00 30.97 1 MET B CA 1
ATOM 1898 C C . MET B 1 1 ? 67.815 23.569 43.817 1.00 29.89 1 MET B C 1
ATOM 1899 O O . MET B 1 1 ? 67.889 23.958 42.641 1.00 30.38 1 MET B O 1
ATOM 1904 N N . ASP B 1 2 ? 67.657 22.295 44.156 1.00 28.83 2 ASP B N 1
ATOM 1905 C CA . ASP B 1 2 ? 67.548 21.232 43.162 1.00 26.70 2 ASP B CA 1
ATOM 1906 C C . ASP B 1 2 ? 66.052 20.989 42.995 1.00 26.08 2 ASP B C 1
ATOM 1907 O O . ASP B 1 2 ? 65.449 20.229 43.767 1.00 26.26 2 ASP B O 1
ATOM 1912 N N . VAL B 1 3 ? 65.456 21.688 42.035 1.00 24.40 3 VAL B N 1
ATOM 1913 C CA . VAL B 1 3 ? 64.026 21.598 41.772 1.00 23.64 3 VAL B CA 1
ATOM 1914 C C . VAL B 1 3 ? 63.848 20.952 40.404 1.00 23.01 3 VAL B C 1
ATOM 1915 O O . VAL B 1 3 ? 64.518 21.333 39.421 1.00 23.33 3 VAL B O 1
ATOM 1919 N N . ARG B 1 4 ? 62.958 19.966 40.337 1.00 21.07 4 ARG B N 1
ATOM 1920 C CA . ARG B 1 4 ? 62.776 19.204 39.106 1.00 19.99 4 ARG B CA 1
ATOM 1921 C C . ARG B 1 4 ? 61.321 19.199 38.706 1.00 20.08 4 ARG B C 1
ATOM 1922 O O . ARG B 1 4 ? 60.443 19.365 39.552 1.00 19.97 4 ARG B O 1
ATOM 1930 N N . LEU B 1 5 ? 61.043 19.019 37.421 1.00 18.69 5 LEU B N 1
ATOM 1931 C CA . LEU B 1 5 ? 59.665 18.901 36.984 1.00 19.39 5 LEU B CA 1
ATOM 1932 C C . LEU B 1 5 ? 59.356 17.445 36.707 1.00 19.04 5 LEU B C 1
ATOM 1933 O O . LEU B 1 5 ? 60.133 16.770 36.034 1.00 18.92 5 LEU B O 1
ATOM 1938 N N . ALA B 1 6 ? 58.240 16.969 37.254 1.00 18.49 6 ALA B N 1
ATOM 1939 C CA . ALA B 1 6 ? 57.742 15.613 36.966 1.00 18.44 6 ALA B CA 1
ATOM 1940 C C . ALA B 1 6 ? 56.999 15.630 35.634 1.00 17.85 6 ALA B C 1
ATOM 1941 O O . ALA B 1 6 ? 56.180 16.528 35.388 1.00 18.18 6 ALA B O 1
ATOM 1943 N N . PHE B 1 7 ? 57.290 14.662 34.764 1.00 17.57 7 PHE B N 1
ATOM 1944 C CA . PHE B 1 7 ? 56.511 14.478 33.541 1.00 17.90 7 PHE B CA 1
ATOM 1945 C C . PHE B 1 7 ? 56.640 13.035 33.094 1.00 17.58 7 PHE B C 1
ATOM 1946 O O . PHE B 1 7 ? 57.676 12.416 33.362 1.00 17.76 7 PHE B O 1
ATOM 1954 N N . PRO B 1 8 ? 55.633 12.524 32.377 1.00 16.88 8 PRO B N 1
ATOM 1955 C CA . PRO B 1 8 ? 55.777 11.185 31.804 1.00 16.91 8 PRO B CA 1
ATOM 1956 C C . PRO B 1 8 ? 56.669 11.218 30.560 1.00 16.22 8 PRO B C 1
ATOM 1957 O O . PRO B 1 8 ? 56.674 12.210 29.814 1.00 16.24 8 PRO B O 1
ATOM 1961 N N . LEU B 1 9 ? 57.407 10.143 30.338 1.00 15.86 9 LEU B N 1
ATOM 1962 C CA . LEU B 1 9 ? 58.159 9.991 29.094 1.00 16.43 9 LEU B CA 1
ATOM 1963 C C . LEU B 1 9 ? 57.291 10.316 27.857 1.00 17.31 9 LEU B C 1
ATOM 1964 O O . LEU B 1 9 ? 57.770 10.964 26.915 1.00 17.64 9 LEU B O 1
ATOM 1969 N N . SER B 1 10 ? 56.033 9.880 27.883 1.00 18.17 10 SER B N 1
ATOM 1970 C CA . SER B 1 10 ? 55.075 10.086 26.781 1.00 20.28 10 SER B CA 1
ATOM 1971 C C . SER B 1 10 ? 54.784 11.564 26.473 1.00 21.81 10 SER B C 1
ATOM 1972 O O . SER B 1 10 ? 54.165 11.867 25.454 1.00 22.57 10 SER B O 1
ATOM 1975 N N . ARG B 1 11 ? 55.204 12.471 27.356 1.00 23.31 11 ARG B N 1
ATOM 1976 C CA . ARG B 1 11 ? 54.991 13.916 27.136 1.00 24.77 11 ARG B CA 1
ATOM 1977 C C . ARG B 1 11 ? 56.311 14.703 27.187 1.00 25.31 11 ARG B C 1
ATOM 1978 O O . ARG B 1 11 ? 56.321 15.931 27.426 1.00 24.94 11 ARG B O 1
ATOM 1986 N N . ALA B 1 12 ? 57.424 13.999 26.966 1.00 25.53 12 ALA B N 1
ATOM 1987 C CA . ALA B 1 12 ? 58.744 14.628 26.975 1.00 27.42 12 ALA B CA 1
ATOM 1988 C C . ALA B 1 12 ? 58.826 15.802 25.987 1.00 29.14 12 ALA B C 1
ATOM 1989 O O . ALA B 1 12 ? 59.357 16.863 26.321 1.00 28.74 12 ALA B O 1
ATOM 1991 N N . GLU B 1 13 ? 58.284 15.604 24.787 1.00 31.40 13 GLU B N 1
ATOM 1992 C CA . GLU B 1 13 ? 58.263 16.638 23.744 1.00 34.01 13 GLU B CA 1
ATOM 1993 C C . GLU B 1 13 ? 57.698 17.956 24.266 1.00 34.76 13 GLU B C 1
ATOM 1994 O O . GLU B 1 13 ? 58.274 19.027 24.051 1.00 35.24 13 GLU B O 1
ATOM 2000 N N . GLU B 1 14 ? 56.574 17.850 24.963 1.00 35.80 14 GLU B N 1
ATOM 2001 C CA . GLU B 1 14 ? 55.835 18.968 25.519 1.00 37.35 14 GLU B CA 1
ATOM 2002 C C . GLU B 1 14 ? 56.524 19.565 26.755 1.00 37.79 14 GLU B C 1
ATOM 2003 O O . GLU B 1 14 ? 56.521 20.785 26.951 1.00 37.99 14 GLU B O 1
ATOM 2009 N N . ALA B 1 15 ? 57.158 18.721 27.564 1.00 38.07 15 ALA B N 1
ATOM 2010 C CA . ALA B 1 15 ? 57.757 19.161 28.824 1.00 38.73 15 ALA B CA 1
ATOM 2011 C C . ALA B 1 15 ? 59.189 19.727 28.750 1.00 39.10 15 ALA B C 1
ATOM 2012 O O . ALA B 1 15 ? 59.506 20.668 29.475 1.00 39.38 15 ALA B O 1
ATOM 2014 N N . LEU B 1 16 ? 60.045 19.172 27.893 1.00 39.79 16 LEU B N 1
ATOM 2015 C CA . LEU B 1 16 ? 61.467 19.583 27.817 1.00 40.60 16 LEU B CA 1
ATOM 2016 C C . LEU B 1 16 ? 61.761 21.094 27.600 1.00 41.11 16 LEU B C 1
ATOM 2017 O O . LEU B 1 16 ? 62.703 21.618 28.215 1.00 41.14 16 LEU B O 1
ATOM 2022 N N . PRO B 1 17 ? 60.984 21.780 26.725 1.00 41.34 17 PRO B N 1
ATOM 2023 C CA . PRO B 1 17 ? 61.147 23.236 26.571 1.00 41.78 17 PRO B CA 1
ATOM 2024 C C . PRO B 1 17 ? 60.882 24.024 27.859 1.00 41.93 17 PRO B C 1
ATOM 2025 O O . PRO B 1 17 ? 61.725 24.831 28.250 1.00 41.58 17 PRO B O 1
ATOM 2029 N N . ARG B 1 18 ? 59.736 23.769 28.506 1.00 42.29 18 ARG B N 1
ATOM 2030 C CA . ARG B 1 18 ? 59.354 24.449 29.750 1.00 42.38 18 ARG B CA 1
ATOM 2031 C C . ARG B 1 18 ? 60.380 24.297 30.865 1.00 42.04 18 ARG B C 1
ATOM 2032 O O . ARG B 1 18 ? 60.747 25.283 31.495 1.00 41.68 18 ARG B O 1
ATOM 2040 N N . LEU B 1 19 ? 60.857 23.077 31.105 1.00 41.69 19 LEU B N 1
ATOM 2041 C CA . LEU B 1 19 ? 61.826 22.884 32.179 1.00 41.43 19 LEU B CA 1
ATOM 2042 C C . LEU B 1 19 ? 63.213 23.431 31.817 1.00 41.31 19 LEU B C 1
ATOM 2043 O O . LEU B 1 19 ? 64.025 23.710 32.696 1.00 40.91 19 LEU B O 1
ATOM 2048 N N . GLN B 1 20 ? 63.479 23.604 30.522 1.00 40.99 20 GLN B N 1
ATOM 2049 C CA . GLN B 1 20 ? 64.712 24.263 30.109 1.00 40.64 20 GLN B CA 1
ATOM 2050 C C . GLN B 1 20 ? 64.559 25.776 30.305 1.00 39.63 20 GLN B C 1
ATOM 2051 O O . GLN B 1 20 ? 65.432 26.426 30.885 1.00 39.94 20 GLN B O 1
ATOM 2057 N N . ALA B 1 21 ? 63.430 26.321 29.857 1.00 38.39 21 ALA B N 1
ATOM 2058 C CA . ALA B 1 21 ? 63.131 27.742 30.045 1.00 37.07 21 ALA B CA 1
ATOM 2059 C C . ALA B 1 21 ? 63.117 28.148 31.526 1.00 36.01 21 ALA B C 1
ATOM 2060 O O . ALA B 1 21 ? 63.526 29.256 31.877 1.00 35.69 21 ALA B O 1
ATOM 2062 N N . LEU B 1 22 ? 62.668 27.245 32.401 1.00 34.28 22 LEU B N 1
ATOM 2063 C CA . LEU B 1 22 ? 62.578 27.554 33.833 1.00 32.53 22 LEU B CA 1
ATOM 2064 C C . LEU B 1 22 ? 63.804 27.133 34.614 1.00 31.24 22 LEU B C 1
ATOM 2065 O O . LEU B 1 22 ? 63.870 27.348 35.819 1.00 31.79 22 LEU B O 1
ATOM 2070 N N . GLY B 1 23 ? 64.773 26.525 33.939 1.00 30.24 23 GLY B N 1
ATOM 2071 C CA . GLY B 1 23 ? 65.979 26.050 34.606 1.00 28.86 23 GLY B CA 1
ATOM 2072 C C . GLY B 1 23 ? 65.743 24.908 35.588 1.00 27.95 23 GLY B C 1
ATOM 2073 O O . GLY B 1 23 ? 66.316 24.895 36.675 1.00 28.77 23 GLY B O 1
ATOM 2074 N N . LEU B 1 24 ? 64.894 23.948 35.220 1.00 26.63 24 LEU B N 1
ATOM 2075 C CA . LEU B 1 24 ? 64.530 22.875 36.164 1.00 24.90 24 LEU B CA 1
ATOM 2076 C C . LEU B 1 24 ? 65.234 21.573 35.819 1.00 23.56 24 LEU B C 1
ATOM 2077 O O . LEU B 1 24 ? 65.690 21.383 34.687 1.00 23.90 24 LEU B O 1
ATOM 2082 N N . GLY B 1 25 ? 65.332 20.680 36.798 1.00 21.58 25 GLY B N 1
ATOM 2083 C CA . GLY B 1 25 ? 65.742 19.304 36.530 1.00 20.23 25 GLY B CA 1
ATOM 2084 C C . GLY B 1 25 ? 64.524 18.501 36.108 1.00 18.04 25 GLY B C 1
ATOM 2085 O O . GLY B 1 25 ? 63.433 19.055 35.945 1.00 19.13 25 GLY B O 1
ATOM 2086 N N . ALA B 1 26 ? 64.702 17.196 35.940 1.00 18.13 26 ALA B N 1
ATOM 2087 C CA . ALA B 1 26 ? 63.661 16.310 35.389 1.00 16.74 26 ALA B CA 1
ATOM 2088 C C . ALA B 1 26 ? 63.461 15.110 36.306 1.00 16.31 26 ALA B C 1
ATOM 2089 O O . ALA B 1 26 ? 64.440 14.540 36.791 1.00 15.49 26 ALA B O 1
ATOM 2091 N N . GLU B 1 27 ? 62.198 14.752 36.557 1.00 15.36 27 GLU B N 1
ATOM 2092 C CA . GLU B 1 27 ? 61.877 13.419 37.088 1.00 15.38 27 GLU B CA 1
ATOM 2093 C C . GLU B 1 27 ? 60.907 12.764 36.114 1.00 14.81 27 GLU B C 1
ATOM 2094 O O . GLU B 1 27 ? 59.718 13.114 36.041 1.00 15.18 27 GLU B O 1
ATOM 2100 N N . VAL B 1 28 ? 61.432 11.820 35.348 1.00 14.53 28 VAL B N 1
ATOM 2101 C CA . VAL B 1 28 ? 60.660 11.254 34.246 1.00 14.48 28 VAL B CA 1
ATOM 2102 C C . VAL B 1 28 ? 59.967 9.994 34.712 1.00 13.93 28 VAL B C 1
ATOM 2103 O O . VAL B 1 28 ? 60.604 9.070 35.196 1.00 14.36 28 VAL B O 1
ATOM 2107 N N . TYR B 1 29 ? 58.662 9.960 34.534 1.00 14.66 29 TYR B N 1
ATOM 2108 C CA . TYR B 1 29 ? 57.895 8.760 34.824 1.00 15.03 29 TYR B CA 1
ATOM 2109 C C . TYR B 1 29 ? 58.000 7.846 33.608 1.00 14.49 29 TYR B C 1
ATOM 2110 O O . TYR B 1 29 ? 57.749 8.257 32.474 1.00 15.35 29 TYR B O 1
ATOM 2119 N N . LEU B 1 30 ? 58.368 6.600 33.850 1.00 14.20 30 LEU B N 1
ATOM 2120 C CA . LEU B 1 30 ? 58.563 5.677 32.740 1.00 14.58 30 LEU B CA 1
ATOM 2121 C C . LEU B 1 30 ? 57.264 4.954 32.412 1.00 15.11 30 LEU B C 1
ATOM 2122 O O . LEU B 1 30 ? 57.002 3.884 32.975 1.00 15.34 30 LEU B O 1
ATOM 2127 N N . ASP B 1 31 ? 56.461 5.529 31.506 1.00 15.16 31 ASP B N 1
ATOM 2128 C CA . ASP B 1 31 ? 55.210 4.889 31.051 1.00 15.93 31 ASP B CA 1
ATOM 2129 C C . ASP B 1 31 ? 55.467 3.427 30.713 1.00 16.16 31 ASP B C 1
ATOM 2130 O O . ASP B 1 31 ? 56.358 3.140 29.887 1.00 15.94 31 ASP B O 1
ATOM 2135 N N . PRO B 1 32 ? 54.686 2.495 31.304 1.00 15.98 32 PRO B N 1
ATOM 2136 C CA . PRO B 1 32 ? 54.959 1.074 31.031 1.00 16.28 32 PRO B CA 1
ATOM 2137 C C . PRO B 1 32 ? 54.861 0.685 29.540 1.00 16.68 32 PRO B C 1
ATOM 2138 O O . PRO B 1 32 ? 55.659 -0.152 29.049 1.00 16.38 32 PRO B O 1
ATOM 2142 N N . ALA B 1 33 ? 53.908 1.304 28.848 1.00 16.74 33 ALA B N 1
ATOM 2143 C CA . ALA B 1 33 ? 53.719 1.112 27.402 1.00 17.47 33 ALA B CA 1
ATOM 2144 C C . ALA B 1 33 ? 54.949 1.477 26.589 1.00 17.96 33 ALA B C 1
ATOM 2145 O O . ALA B 1 33 ? 55.069 1.044 25.451 1.00 18.48 33 ALA B O 1
ATOM 2147 N N . LEU B 1 34 ? 55.837 2.305 27.152 1.00 17.04 34 LEU B N 1
ATOM 2148 C CA . LEU B 1 34 ? 57.020 2.808 26.433 1.00 16.95 34 LEU B CA 1
ATOM 2149 C C . LEU B 1 34 ? 58.356 2.250 26.909 1.00 16.58 34 LEU B C 1
ATOM 2150 O O . LEU B 1 34 ? 59.416 2.646 26.401 1.00 15.66 34 LEU B O 1
ATOM 2155 N N . LEU B 1 35 ? 58.321 1.298 27.844 1.00 15.98 35 LEU B N 1
ATOM 2156 C CA . LEU B 1 35 ? 59.563 0.747 28.390 1.00 15.45 35 LEU B CA 1
ATOM 2157 C C . LEU B 1 35 ? 60.520 0.166 27.342 1.00 16.56 35 LEU B C 1
ATOM 2158 O O . LEU B 1 35 ? 61.747 0.273 27.486 1.00 17.23 35 LEU B O 1
ATOM 2163 N N . GLU B 1 36 ? 59.948 -0.476 26.317 1.00 17.25 36 GLU B N 1
ATOM 2164 C CA . GLU B 1 36 ? 60.726 -1.147 25.267 1.00 18.90 36 GLU B CA 1
ATOM 2165 C C . GLU B 1 36 ? 61.237 -0.177 24.180 1.00 19.23 36 GLU B C 1
ATOM 2166 O O . GLU B 1 36 ? 62.103 -0.541 23.344 1.00 19.10 36 GLU B O 1
ATOM 2172 N N . GLU B 1 37 ? 60.724 1.050 24.200 1.00 18.71 37 GLU B N 1
ATOM 2173 C CA . GLU B 1 37 ? 61.000 2.015 23.125 1.00 19.99 37 GLU B CA 1
ATOM 2174 C C . GLU B 1 37 ? 62.368 2.689 23.209 1.00 18.76 37 GLU B C 1
ATOM 2175 O O . GLU B 1 37 ? 62.490 3.858 23.607 1.00 17.83 37 GLU B O 1
ATOM 2181 N N . ASP B 1 38 ? 63.395 1.954 22.803 1.00 18.77 38 ASP B N 1
ATOM 2182 C CA . ASP B 1 38 ? 64.783 2.453 22.873 1.00 19.09 38 ASP B CA 1
ATOM 2183 C C . ASP B 1 38 ? 64.960 3.876 22.326 1.00 18.40 38 ASP B C 1
ATOM 2184 O O . ASP B 1 38 ? 65.715 4.670 22.890 1.00 17.71 38 ASP B O 1
ATOM 2189 N N . ALA B 1 39 ? 64.269 4.184 21.225 1.00 18.78 39 ALA B N 1
ATOM 2190 C CA . ALA B 1 39 ? 64.438 5.475 20.507 1.00 18.98 39 ALA B CA 1
ATOM 2191 C C . ALA B 1 39 ? 64.066 6.683 21.387 1.00 20.22 39 ALA B C 1
ATOM 2192 O O . ALA B 1 39 ? 64.693 7.764 21.298 1.00 19.31 39 ALA B O 1
ATOM 2194 N N . LEU B 1 40 ? 63.068 6.493 22.255 1.00 19.56 40 LEU B N 1
ATOM 2195 C CA . LEU B 1 40 ? 62.669 7.565 23.189 1.00 20.23 40 LEU B CA 1
ATOM 2196 C C . LEU B 1 40 ? 63.694 7.859 24.293 1.00 20.67 40 LEU B C 1
ATOM 2197 O O . LEU B 1 40 ? 63.819 9.013 24.744 1.00 21.00 40 LEU B O 1
ATOM 2202 N N . PHE B 1 41 ? 64.385 6.818 24.760 1.00 19.98 41 PHE B N 1
ATOM 2203 C CA . PHE B 1 41 ? 65.443 6.987 25.747 1.00 20.60 41 PHE B CA 1
ATOM 2204 C C . PHE B 1 41 ? 66.669 7.618 25.099 1.00 22.00 41 PHE B C 1
ATOM 2205 O O . PHE B 1 41 ? 67.331 8.448 25.710 1.00 21.59 41 PHE B O 1
ATOM 2213 N N . GLN B 1 42 ? 66.944 7.229 23.854 1.00 23.38 42 GLN B N 1
ATOM 2214 C CA . GLN B 1 42 ? 68.023 7.844 23.066 1.00 25.23 42 GLN B CA 1
ATOM 2215 C C . GLN B 1 42 ? 67.758 9.355 22.904 1.00 25.22 42 GLN B C 1
ATOM 2216 O O . GLN B 1 42 ? 68.654 10.170 23.122 1.00 25.88 42 GLN B O 1
ATOM 2222 N N . SER B 1 43 ? 66.526 9.713 22.549 1.00 25.49 43 SER B N 1
ATOM 2223 C CA . SER B 1 43 ? 66.144 11.116 22.361 1.00 26.33 43 SER B CA 1
ATOM 2224 C C . SER B 1 43 ? 66.310 11.908 23.654 1.00 26.89 43 SER B C 1
ATOM 2225 O O . SER B 1 43 ? 66.997 12.937 23.672 1.00 26.34 43 SER B O 1
ATOM 2228 N N . LEU B 1 44 ? 65.689 11.422 24.732 1.00 27.21 44 LEU B N 1
ATOM 2229 C CA . LEU B 1 44 ? 65.796 12.089 26.038 1.00 28.23 44 LEU B CA 1
ATOM 2230 C C . LEU B 1 44 ? 67.251 12.327 26.467 1.00 29.41 44 LEU B C 1
ATOM 2231 O O . LEU B 1 44 ? 67.615 13.437 26.876 1.00 29.19 44 LEU B O 1
ATOM 2236 N N . ARG B 1 45 ? 68.087 11.304 26.339 1.00 30.95 45 ARG B N 1
ATOM 2237 C CA . ARG B 1 45 ? 69.505 11.414 26.696 1.00 33.45 45 ARG B CA 1
ATOM 2238 C C . ARG B 1 45 ? 70.239 12.491 25.870 1.00 34.25 45 ARG B C 1
ATOM 2239 O O . ARG B 1 45 ? 71.073 13.219 26.400 1.00 34.39 45 ARG B O 1
ATOM 2247 N N . ARG B 1 46 ? 69.919 12.583 24.580 1.00 35.15 46 ARG B N 1
ATOM 2248 C CA . ARG B 1 46 ? 70.488 13.607 23.681 1.00 36.40 46 ARG B CA 1
ATOM 2249 C C . ARG B 1 46 ? 70.045 15.021 24.068 1.00 36.27 46 ARG B C 1
ATOM 2250 O O . ARG B 1 46 ? 70.848 15.947 24.099 1.00 36.87 46 ARG B O 1
ATOM 2258 N N . ARG B 1 47 ? 68.764 15.174 24.376 1.00 36.22 47 ARG B N 1
ATOM 2259 C CA . ARG B 1 47 ? 68.143 16.484 24.422 1.00 36.07 47 ARG B CA 1
ATOM 2260 C C . ARG B 1 47 ? 68.186 17.166 25.800 1.00 35.66 47 ARG B C 1
ATOM 2261 O O . ARG B 1 47 ? 67.861 18.342 25.915 1.00 35.85 47 ARG B O 1
ATOM 2269 N N . PHE B 1 48 ? 68.598 16.438 26.835 1.00 34.55 48 PHE B N 1
ATOM 2270 C CA . PHE B 1 48 ? 68.570 16.974 28.193 1.00 34.07 48 PHE B CA 1
ATOM 2271 C C . PHE B 1 48 ? 69.844 16.620 28.934 1.00 33.60 48 PHE B C 1
ATOM 2272 O O . PHE B 1 48 ? 70.284 15.482 28.877 1.00 33.37 48 PHE B O 1
ATOM 2280 N N . SER B 1 49 ? 70.438 17.580 29.640 1.00 33.66 49 SER B N 1
ATOM 2281 C CA . SER B 1 49 ? 71.673 17.278 30.391 1.00 33.99 49 SER B CA 1
ATOM 2282 C C . SER B 1 49 ? 71.715 17.713 31.865 1.00 33.77 49 SER B C 1
ATOM 2283 O O . SER B 1 49 ? 72.756 17.579 32.520 1.00 34.76 49 SER B O 1
ATOM 2286 N N . GLY B 1 50 ? 70.590 18.199 32.394 1.00 33.28 50 GLY B N 1
ATOM 2287 C CA . GLY B 1 50 ? 70.489 18.553 33.824 1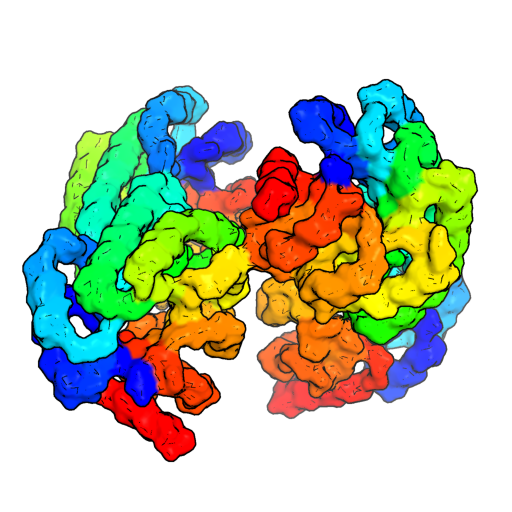.00 31.14 50 GLY B CA 1
ATOM 2288 C C . GLY B 1 50 ? 70.470 17.374 34.793 1.00 29.89 50 GLY B C 1
ATOM 2289 O O . GLY B 1 50 ? 70.872 16.255 34.461 1.00 30.61 50 GLY B O 1
ATOM 2290 N N . LYS B 1 51 ? 70.004 17.619 36.009 1.00 27.97 51 LYS B N 1
ATOM 2291 C CA . LYS B 1 51 ? 69.840 16.529 36.959 1.00 26.31 51 LYS B CA 1
ATOM 2292 C C . LYS B 1 51 ? 68.595 15.745 36.604 1.00 24.21 51 LYS B C 1
ATOM 2293 O O . LYS B 1 51 ? 67.552 16.321 36.257 1.00 24.04 51 LYS B O 1
ATOM 2299 N N . LEU B 1 52 ? 68.701 14.428 36.670 1.00 22.09 52 LEU B N 1
ATOM 2300 C CA . LEU B 1 52 ? 67.570 13.598 36.256 1.00 21.04 52 LEU B CA 1
ATOM 2301 C C . LEU B 1 52 ? 67.314 12.448 37.218 1.00 19.17 52 LEU B C 1
ATOM 2302 O O . LEU B 1 52 ? 68.238 11.730 37.609 1.00 19.49 52 LEU B O 1
ATOM 2307 N N . SER B 1 53 ? 66.051 12.301 37.608 1.00 17.66 53 SER B N 1
ATOM 2308 C CA . SER B 1 53 ? 65.607 11.087 38.287 1.00 16.27 53 SER B CA 1
ATOM 2309 C C . SER B 1 53 ? 64.448 10.450 37.511 1.00 15.60 53 SER B C 1
ATOM 2310 O O . SER B 1 53 ? 63.969 11.029 36.526 1.00 15.30 53 SER B O 1
ATOM 2313 N N . VAL B 1 54 ? 64.024 9.256 37.922 1.00 15.63 54 VAL B N 1
ATOM 2314 C CA . VAL B 1 54 ? 62.870 8.602 37.294 1.00 15.69 54 VAL B CA 1
ATOM 2315 C C . VAL B 1 54 ? 61.848 8.212 38.339 1.00 15.01 54 VAL B C 1
ATOM 2316 O O . VAL B 1 54 ? 62.193 7.999 39.505 1.00 14.71 54 VAL B O 1
ATOM 2320 N N . HIS B 1 55 ? 60.597 8.151 37.903 1.00 14.65 55 HIS B N 1
ATOM 2321 C CA . HIS B 1 55 ? 59.539 7.498 38.660 1.00 14.74 55 HIS B CA 1
ATOM 2322 C C . HIS B 1 55 ? 59.291 6.164 37.966 1.00 13.86 55 HIS B C 1
ATOM 2323 O O . HIS B 1 55 ? 58.930 6.129 36.773 1.00 14.60 55 HIS B O 1
ATOM 2330 N N . LEU B 1 56 ? 59.495 5.077 38.699 1.00 12.63 56 LEU B N 1
ATOM 2331 C CA . LEU B 1 56 ? 59.277 3.737 38.179 1.00 12.81 56 LEU B CA 1
ATOM 2332 C C . LEU B 1 56 ? 57.787 3.477 37.979 1.00 12.98 56 LEU B C 1
ATOM 2333 O O . LEU B 1 56 ? 56.950 4.192 38.531 1.00 13.99 56 LEU B O 1
ATOM 2338 N N . PRO B 1 57 ? 57.440 2.464 37.160 1.00 13.17 57 PRO B N 1
ATOM 2339 C CA . PRO B 1 57 ? 56.045 2.122 36.984 1.00 12.88 57 PRO B CA 1
ATOM 2340 C C . PRO B 1 57 ? 55.363 1.798 38.323 1.00 11.98 57 PRO B C 1
ATOM 2341 O O . PRO B 1 57 ? 56.021 1.289 39.229 1.00 11.41 57 PRO B O 1
ATOM 2345 N N . PHE B 1 58 ? 54.072 2.097 38.424 1.00 12.04 58 PHE B N 1
ATOM 2346 C CA . PHE B 1 58 ? 53.322 1.823 39.641 1.00 12.77 58 PHE B CA 1
ATOM 2347 C C . PHE B 1 58 ? 51.852 1.419 39.462 1.00 12.95 58 PHE B C 1
ATOM 2348 O O . PHE B 1 58 ? 51.316 0.712 40.335 1.00 12.74 58 PHE B O 1
ATOM 2356 N N . TRP B 1 59 ? 51.198 1.859 38.386 1.00 12.79 59 TRP B N 1
ATOM 2357 C CA . TRP B 1 59 ? 49.778 1.595 38.237 1.00 13.77 59 TRP B CA 1
ATOM 2358 C C . TRP B 1 59 ? 49.491 0.098 38.233 1.00 13.02 59 TRP B C 1
ATOM 2359 O O . TRP B 1 59 ? 50.062 -0.657 37.442 1.00 12.98 59 TRP B O 1
ATOM 2370 N N . ASN B 1 60 ? 48.617 -0.308 39.145 1.00 13.63 60 ASN B N 1
ATOM 2371 C CA . ASN B 1 60 ? 48.162 -1.711 39.251 1.00 13.93 60 ASN B CA 1
ATOM 2372 C C . ASN B 1 60 ? 49.278 -2.702 39.573 1.00 13.87 60 ASN B C 1
ATOM 2373 O O . ASN B 1 60 ? 49.147 -3.917 39.326 1.00 14.67 60 ASN B O 1
ATOM 2378 N N . LEU B 1 61 ? 50.372 -2.188 40.136 1.00 13.47 61 LEU B N 1
ATOM 2379 C CA . LEU B 1 61 ? 51.465 -3.086 40.533 1.00 13.79 61 LEU B CA 1
ATOM 2380 C C . LEU B 1 61 ? 51.528 -3.297 42.047 1.00 13.70 61 LEU B C 1
ATOM 2381 O O . LEU B 1 61 ? 51.222 -2.389 42.829 1.00 14.69 61 LEU B O 1
ATOM 2386 N N . ASP B 1 62 ? 51.920 -4.502 42.436 1.00 13.23 62 ASP B N 1
ATOM 2387 C CA . ASP B 1 62 ? 52.173 -4.849 43.827 1.00 13.57 62 ASP B CA 1
ATOM 2388 C C . ASP B 1 62 ? 53.014 -6.113 43.855 1.00 13.18 62 ASP B C 1
ATOM 2389 O O . ASP B 1 62 ? 52.553 -7.161 43.373 1.00 13.81 62 ASP B O 1
ATOM 2394 N N . LEU B 1 63 ? 54.233 -6.023 44.411 1.00 13.80 63 LEU B N 1
ATOM 2395 C CA . LEU B 1 63 ? 55.066 -7.217 44.649 1.00 13.80 63 LEU B CA 1
ATOM 2396 C C . LEU B 1 63 ? 54.411 -8.241 45.560 1.00 14.41 63 LEU B C 1
ATOM 2397 O O . LEU B 1 63 ? 54.765 -9.432 45.509 1.00 15.50 63 LEU B O 1
ATOM 2402 N N . LEU B 1 64 ? 53.463 -7.792 46.383 1.00 13.50 64 LEU B N 1
ATOM 2403 C CA . LEU B 1 64 ? 52.747 -8.672 47.304 1.00 14.50 64 LEU B CA 1
ATOM 2404 C C . LEU B 1 64 ? 51.320 -8.990 46.866 1.00 14.49 64 LEU B C 1
ATOM 2405 O O . LEU B 1 64 ? 50.500 -9.480 47.672 1.00 14.28 64 LEU B O 1
ATOM 2410 N N . SER B 1 65 ? 51.008 -8.748 45.588 1.00 14.08 65 SER B N 1
ATOM 2411 C CA . SER B 1 65 ? 49.664 -9.014 45.067 1.00 14.55 65 SER B CA 1
ATOM 2412 C C . SER B 1 65 ? 49.303 -10.487 45.289 1.00 15.70 65 SER B C 1
ATOM 2413 O O . SER B 1 65 ? 50.148 -11.354 45.097 1.00 15.27 65 SER B O 1
ATOM 2416 N N . PRO B 1 66 ? 48.037 -10.766 45.632 1.00 16.61 66 PRO B N 1
ATOM 2417 C CA . PRO B 1 66 ? 47.622 -12.185 45.681 1.00 17.51 66 PRO B CA 1
ATOM 2418 C C . PRO B 1 66 ? 47.621 -12.827 44.297 1.00 18.27 66 PRO B C 1
ATOM 2419 O O . PRO B 1 66 ? 47.597 -14.070 44.177 1.00 18.95 66 PRO B O 1
ATOM 2423 N N . ASP B 1 67 ? 47.670 -11.996 43.255 1.00 18.16 67 ASP B N 1
ATOM 2424 C CA . ASP B 1 67 ? 47.719 -12.488 41.879 1.00 18.05 67 ASP B CA 1
ATOM 2425 C C . ASP B 1 67 ? 49.168 -12.749 41.474 1.00 17.96 67 ASP B C 1
ATOM 2426 O O . ASP B 1 67 ? 49.957 -11.814 41.387 1.00 17.25 67 ASP B O 1
ATOM 2431 N N . PRO B 1 68 ? 49.531 -14.032 41.232 1.00 18.46 68 PRO B N 1
ATOM 2432 C CA . PRO B 1 68 ? 50.914 -14.369 40.857 1.00 18.20 68 PRO B CA 1
ATOM 2433 C C . PRO B 1 68 ? 51.407 -13.643 39.611 1.00 17.86 68 PRO B C 1
ATOM 2434 O O . PRO B 1 68 ? 52.603 -13.274 39.525 1.00 16.85 68 PRO B O 1
ATOM 2438 N N . GLU B 1 69 ? 50.521 -13.467 38.631 1.00 16.32 69 GLU B N 1
ATOM 2439 C CA . GLU B 1 69 ? 50.925 -12.803 37.394 1.00 17.08 69 GLU B CA 1
ATOM 2440 C C . GLU B 1 69 ? 51.198 -11.314 37.631 1.00 16.06 69 GLU B C 1
ATOM 2441 O O . GLU B 1 69 ? 52.101 -10.755 37.007 1.00 15.57 69 GLU B O 1
ATOM 2447 N N . VAL B 1 70 ? 50.425 -10.688 38.526 1.00 14.58 70 VAL B N 1
ATOM 2448 C CA . VAL B 1 70 ? 50.715 -9.310 38.943 1.00 13.84 70 VAL B CA 1
ATOM 2449 C C . VAL B 1 70 ? 52.068 -9.213 39.668 1.00 13.59 70 VAL B C 1
ATOM 2450 O O . VAL B 1 70 ? 52.835 -8.285 39.428 1.00 13.17 70 VAL B O 1
ATOM 2454 N N . ARG B 1 71 ? 52.369 -10.152 40.556 1.00 13.59 71 ARG B N 1
ATOM 2455 C CA . ARG B 1 71 ? 53.699 -10.123 41.219 1.00 14.18 71 ARG B CA 1
ATOM 2456 C C . ARG B 1 71 ? 54.823 -10.203 40.197 1.00 14.79 71 ARG B C 1
ATOM 2457 O O . ARG B 1 71 ? 55.786 -9.427 40.242 1.00 14.60 71 ARG B O 1
ATOM 2465 N N . GLY B 1 72 ? 54.709 -11.152 39.267 1.00 15.25 72 GLY B N 1
ATOM 2466 C CA . GLY B 1 72 ? 55.751 -11.341 38.269 1.00 15.87 72 GLY B CA 1
ATOM 2467 C C . GLY B 1 72 ? 55.900 -10.082 37.432 1.00 15.49 72 GLY B C 1
ATOM 2468 O O . GLY B 1 72 ? 57.033 -9.617 37.190 1.00 15.50 72 GLY B O 1
ATOM 2469 N N . LEU B 1 73 ? 54.765 -9.538 36.989 1.00 14.89 73 LEU B N 1
ATOM 2470 C CA . LEU B 1 73 ? 54.764 -8.312 36.158 1.00 14.67 73 LEU B CA 1
ATOM 2471 C C . LEU B 1 73 ? 55.403 -7.149 36.912 1.00 14.57 73 LEU B C 1
ATOM 2472 O O . LEU B 1 73 ? 56.202 -6.384 36.362 1.00 14.46 73 LEU B O 1
ATOM 2477 N N . THR B 1 74 ? 55.054 -7.032 38.185 1.00 14.04 74 THR B N 1
ATOM 2478 C CA . THR B 1 74 ? 55.588 -5.941 38.994 1.00 14.21 74 THR B CA 1
ATOM 2479 C C . THR B 1 74 ? 57.111 -5.991 39.059 1.00 14.17 74 THR B C 1
ATOM 2480 O O . THR B 1 74 ? 57.775 -4.979 38.870 1.00 15.25 74 THR B O 1
ATOM 2484 N N . LEU B 1 75 ? 57.663 -7.161 39.340 1.00 14.47 75 LEU B N 1
ATOM 2485 C CA . LEU B 1 75 ? 59.105 -7.309 39.424 1.00 15.66 75 LEU B CA 1
ATOM 2486 C C . LEU B 1 75 ? 59.771 -6.922 38.096 1.00 15.36 75 LEU B C 1
ATOM 2487 O O . LEU B 1 75 ? 60.774 -6.203 38.093 1.00 15.09 75 LEU B O 1
ATOM 2492 N N . ARG B 1 76 ? 59.194 -7.391 36.988 1.00 15.34 76 ARG B N 1
ATOM 2493 C CA . ARG B 1 76 ? 59.732 -7.112 35.657 1.00 16.77 76 ARG B CA 1
ATOM 2494 C C . ARG B 1 76 ? 59.753 -5.607 35.396 1.00 16.52 76 ARG B C 1
ATOM 2495 O O . ARG B 1 76 ? 60.752 -5.077 34.910 1.00 16.45 76 ARG B O 1
ATOM 2503 N N . ARG B 1 77 ? 58.649 -4.933 35.712 1.00 16.11 77 ARG B N 1
ATOM 2504 C CA . ARG B 1 77 ? 58.528 -3.467 35.521 1.00 14.91 77 ARG B CA 1
ATOM 2505 C C . ARG B 1 77 ? 59.537 -2.677 36.367 1.00 14.94 77 ARG B C 1
ATOM 2506 O O . ARG B 1 77 ? 60.166 -1.722 35.883 1.00 14.75 77 ARG B O 1
ATOM 2514 N N . LEU B 1 78 ? 59.697 -3.067 37.631 1.00 14.42 78 LEU B N 1
ATOM 2515 C CA . LEU B 1 78 ? 60.680 -2.400 38.479 1.00 14.70 78 LEU B CA 1
ATOM 2516 C C . LEU B 1 78 ? 62.111 -2.609 37.974 1.00 15.09 78 LEU B C 1
ATOM 2517 O O . LEU B 1 78 ? 62.923 -1.663 37.919 1.00 14.83 78 LEU B O 1
ATOM 2522 N N . LEU B 1 79 ? 62.416 -3.839 37.584 1.00 14.57 79 LEU B N 1
ATOM 2523 C CA . LEU B 1 79 ? 63.783 -4.158 37.151 1.00 15.51 79 LEU B CA 1
ATOM 2524 C C . LEU B 1 79 ? 64.105 -3.506 35.794 1.00 15.71 79 LEU B C 1
ATOM 2525 O O . LEU B 1 79 ? 65.185 -2.959 35.602 1.00 15.70 79 LEU B O 1
ATOM 2530 N N . PHE B 1 80 ? 63.162 -3.566 34.866 1.00 16.43 80 PHE B N 1
ATOM 2531 C CA . PHE B 1 80 ? 63.369 -2.946 33.536 1.00 16.70 80 PHE B CA 1
ATOM 2532 C C . PHE B 1 80 ? 63.454 -1.422 33.689 1.00 15.96 80 PHE B C 1
ATOM 2533 O O . PHE B 1 80 ? 64.283 -0.742 33.049 1.00 15.35 80 PHE B O 1
ATOM 2541 N N . GLY B 1 81 ? 62.604 -0.885 34.568 1.00 15.00 81 GLY B N 1
ATOM 2542 C CA . GLY B 1 81 ? 62.609 0.561 34.833 1.00 14.23 81 GLY B CA 1
ATOM 2543 C C . GLY B 1 81 ? 63.945 1.011 35.398 1.00 14.67 81 GLY B C 1
ATOM 2544 O O . GLY B 1 81 ? 64.450 2.100 35.035 1.00 14.77 81 GLY B O 1
ATOM 2545 N N . LEU B 1 82 ? 64.524 0.197 36.282 1.00 14.79 82 LEU B N 1
ATOM 2546 C CA . LEU B 1 82 ? 65.857 0.498 36.809 1.00 15.24 82 LEU B CA 1
ATOM 2547 C C . LEU B 1 82 ? 66.924 0.509 35.713 1.00 15.99 82 LEU B C 1
ATOM 2548 O O . LEU B 1 82 ? 67.787 1.393 35.706 1.00 15.95 82 LEU B O 1
ATOM 2553 N N . ASP B 1 83 ? 66.853 -0.451 34.793 1.00 16.99 83 ASP B N 1
ATOM 2554 C CA . ASP B 1 83 ? 67.825 -0.518 33.666 1.00 18.42 83 ASP B CA 1
ATOM 2555 C C . ASP B 1 83 ? 67.756 0.768 32.857 1.00 18.18 83 ASP B C 1
ATOM 2556 O O . ASP B 1 83 ? 68.789 1.373 32.509 1.00 18.36 83 ASP B O 1
ATOM 2561 N N . ARG B 1 84 ? 66.530 1.202 32.578 1.00 17.27 84 ARG B N 1
ATOM 2562 C CA . ARG B 1 84 ? 66.303 2.447 31.871 1.00 17.10 84 ARG B CA 1
ATOM 2563 C C . ARG B 1 84 ? 66.808 3.659 32.655 1.00 17.58 84 ARG B C 1
ATOM 2564 O O . ARG B 1 84 ? 67.395 4.562 32.071 1.00 17.56 84 ARG B O 1
ATOM 2572 N N . ALA B 1 85 ? 66.591 3.677 33.979 1.00 17.53 85 ALA B N 1
ATOM 2573 C CA . ALA B 1 85 ? 67.108 4.767 34.812 1.00 18.13 85 ALA B CA 1
ATOM 2574 C C . ALA B 1 85 ? 68.635 4.873 34.708 1.00 18.52 85 ALA B C 1
ATOM 2575 O O . ALA B 1 85 ? 69.178 5.976 34.540 1.00 18.87 85 ALA B O 1
ATOM 2577 N N . ALA B 1 86 ? 69.328 3.736 34.790 1.00 19.79 86 ALA B N 1
ATOM 2578 C CA . ALA B 1 86 ? 70.782 3.727 34.640 1.00 20.57 86 ALA B CA 1
ATOM 2579 C C . ALA B 1 86 ? 71.231 4.207 33.245 1.00 21.49 86 ALA B C 1
ATOM 2580 O O . ALA B 1 86 ? 72.203 4.955 33.119 1.00 22.01 86 ALA B O 1
ATOM 2582 N N . GLU B 1 87 ? 70.543 3.743 32.206 1.00 21.47 87 GLU B N 1
ATOM 2583 C CA . GLU B 1 87 ? 70.756 4.241 30.842 1.00 22.35 87 GLU B CA 1
ATOM 2584 C C . GLU B 1 87 ? 70.672 5.765 30.742 1.00 22.40 87 GLU B C 1
ATOM 2585 O O . GLU B 1 87 ? 71.522 6.397 30.101 1.00 22.50 87 GLU B O 1
ATOM 2591 N N . LEU B 1 88 ? 69.657 6.345 31.389 1.00 21.07 88 LEU B N 1
ATOM 2592 C CA . LEU B 1 88 ? 69.467 7.793 31.410 1.00 21.20 88 LEU B CA 1
ATOM 2593 C C . LEU B 1 88 ? 70.426 8.541 32.337 1.00 21.63 88 LEU B C 1
ATOM 2594 O O . LEU B 1 88 ? 70.418 9.776 32.367 1.00 22.43 88 LEU B O 1
ATOM 2599 N N . GLY B 1 89 ? 71.233 7.796 33.084 1.00 21.77 89 GLY B N 1
ATOM 2600 C CA . GLY B 1 89 ? 72.124 8.372 34.099 1.00 22.21 89 GLY B CA 1
ATOM 2601 C C . GLY B 1 89 ? 71.355 9.027 35.245 1.00 22.18 89 GLY B C 1
ATOM 2602 O O . GLY B 1 89 ? 71.780 10.046 35.795 1.00 22.41 89 GLY B O 1
ATOM 2603 N N . ALA B 1 90 ? 70.217 8.439 35.606 1.00 21.11 90 ALA B N 1
ATOM 2604 C CA . ALA B 1 90 ? 69.382 8.965 36.693 1.00 21.04 90 ALA B CA 1
ATOM 2605 C C . ALA B 1 90 ? 70.101 8.787 38.037 1.00 20.36 90 ALA B C 1
ATOM 2606 O O . ALA B 1 90 ? 70.742 7.751 38.261 1.00 20.95 90 ALA B O 1
ATOM 2608 N N . ASP B 1 91 ? 70.023 9.796 38.909 1.00 20.21 91 ASP B N 1
ATOM 2609 C CA . ASP B 1 91 ? 70.624 9.657 40.239 1.00 20.02 91 ASP B CA 1
ATOM 2610 C C . ASP B 1 91 ? 69.728 8.808 41.122 1.00 19.02 91 ASP B C 1
ATOM 2611 O O . ASP B 1 91 ? 70.213 8.014 41.916 1.00 18.17 91 ASP B O 1
ATOM 2616 N N . ARG B 1 92 ? 68.418 8.952 40.919 1.00 17.73 92 ARG B N 1
ATOM 2617 C CA . ARG B 1 92 ? 67.422 8.363 41.805 1.00 16.85 92 ARG B CA 1
ATOM 2618 C C . ARG B 1 92 ? 66.240 7.755 41.046 1.00 16.29 92 ARG B C 1
ATOM 2619 O O . ARG B 1 92 ? 65.858 8.262 39.982 1.00 16.08 92 ARG B O 1
ATOM 2627 N N . ALA B 1 93 ? 65.632 6.723 41.637 1.00 15.14 93 ALA B N 1
ATOM 2628 C CA . ALA B 1 93 ? 64.416 6.102 41.072 1.00 15.04 93 ALA B CA 1
ATOM 2629 C C . ALA B 1 93 ? 63.353 5.901 42.165 1.00 15.28 93 ALA B C 1
ATOM 2630 O O . ALA B 1 93 ? 63.632 5.290 43.198 1.00 16.49 93 ALA B O 1
ATOM 2632 N N . VAL B 1 94 ? 62.150 6.421 41.923 1.00 14.33 94 VAL B N 1
ATOM 2633 C CA . VAL B 1 94 ? 61.088 6.421 42.930 1.00 14.41 94 VAL B CA 1
ATOM 2634 C C . VAL B 1 94 ? 60.045 5.373 42.582 1.00 14.44 94 VAL B C 1
ATOM 2635 O O . VAL B 1 94 ? 59.699 5.222 41.404 1.00 15.28 94 VAL B O 1
ATOM 2639 N N . PHE B 1 95 ? 59.550 4.667 43.603 1.00 13.65 95 PHE B N 1
ATOM 2640 C CA . PHE B 1 95 ? 58.519 3.626 43.413 1.00 13.64 95 PHE B CA 1
ATOM 2641 C C . PHE B 1 95 ? 57.562 3.616 44.603 1.00 13.52 95 PHE B C 1
ATOM 2642 O O . PHE B 1 95 ? 57.853 4.200 45.656 1.00 13.10 95 PHE B O 1
ATOM 2650 N N . HIS B 1 96 ? 56.420 2.961 44.419 1.00 13.54 96 HIS B N 1
ATOM 2651 C CA . HIS B 1 96 ? 55.391 2.863 45.463 1.00 14.65 96 HIS B CA 1
ATOM 2652 C C . HIS B 1 96 ? 55.424 1.485 46.091 1.00 13.93 96 HIS B C 1
ATOM 2653 O O . HIS B 1 96 ? 55.882 0.517 45.467 1.00 14.28 96 HIS B O 1
ATOM 2660 N N . SER B 1 97 ? 54.874 1.382 47.306 1.00 13.48 97 SER B N 1
ATOM 2661 C CA . SER B 1 97 ? 54.886 0.102 48.008 1.00 13.65 97 SER B CA 1
ATOM 2662 C C . SER B 1 97 ? 53.939 -0.964 47.409 1.00 13.35 97 SER B C 1
ATOM 2663 O O . SER B 1 97 ? 54.153 -2.178 47.614 1.00 13.67 97 SER B O 1
ATOM 2666 N N . GLY B 1 98 ? 52.907 -0.508 46.710 1.00 13.02 98 GLY B N 1
ATOM 2667 C CA . GLY B 1 98 ? 51.880 -1.398 46.141 1.00 12.71 98 GLY B CA 1
ATOM 2668 C C . GLY B 1 98 ? 50.717 -1.660 47.092 1.00 12.73 98 GLY B C 1
ATOM 2669 O O . GLY B 1 98 ? 49.795 -2.418 46.767 1.00 12.52 98 GLY B O 1
ATOM 2670 N N . ILE B 1 99 ? 50.752 -1.054 48.279 1.00 12.83 99 ILE B N 1
ATOM 2671 C CA . ILE B 1 99 ? 49.683 -1.266 49.263 1.00 12.76 99 ILE B CA 1
ATOM 2672 C C . ILE B 1 99 ? 48.336 -0.775 48.729 1.00 14.22 99 ILE B C 1
ATOM 2673 O O . ILE B 1 99 ? 48.265 0.335 48.197 1.00 13.79 99 ILE B O 1
ATOM 2678 N N . PRO B 1 100 ? 47.277 -1.607 48.857 1.00 15.27 100 PRO B N 1
ATOM 2679 C CA . PRO B 1 100 ? 45.918 -1.212 48.484 1.00 16.63 100 PRO B CA 1
ATOM 2680 C C . PRO B 1 100 ? 45.491 -0.025 49.340 1.00 15.84 100 PRO B C 1
ATOM 2681 O O . PRO B 1 100 ? 45.947 0.106 50.487 1.00 14.30 100 PRO B O 1
ATOM 2685 N N . HIS B 1 101 ? 44.631 0.829 48.797 1.00 16.27 101 HIS B N 1
ATOM 2686 C CA . HIS B 1 101 ? 44.021 1.875 49.612 1.00 15.68 101 HIS B CA 1
ATOM 2687 C C . HIS B 1 101 ? 43.181 1.300 50.770 1.00 15.71 101 HIS B C 1
ATOM 2688 O O . HIS B 1 101 ? 42.458 0.297 50.602 1.00 15.51 101 HIS B O 1
ATOM 2695 N N . GLY B 1 102 ? 43.244 1.947 51.930 1.00 14.82 102 GLY B N 1
ATOM 2696 C CA . GLY B 1 102 ? 42.273 1.676 53.001 1.00 14.84 102 GLY B CA 1
ATOM 2697 C C . GLY B 1 102 ? 42.618 0.612 54.039 1.00 15.75 102 GLY B C 1
ATOM 2698 O O . GLY B 1 102 ? 41.717 0.124 54.742 1.00 15.93 102 GLY B O 1
ATOM 2699 N N . ARG B 1 103 ? 43.895 0.258 54.166 1.00 15.00 103 ARG B N 1
ATOM 2700 C CA . ARG B 1 103 ? 44.337 -0.704 55.207 1.00 15.08 103 ARG B CA 1
ATOM 2701 C C . ARG B 1 103 ? 44.465 0.009 56.552 1.00 15.58 103 ARG B C 1
ATOM 2702 O O . ARG B 1 103 ? 44.775 1.214 56.589 1.00 15.08 103 ARG B O 1
ATOM 2710 N N . THR B 1 104 ? 44.256 -0.713 57.661 1.00 15.69 104 THR B N 1
ATOM 2711 C CA . THR B 1 104 ? 44.532 -0.134 58.993 1.00 16.39 104 THR B CA 1
ATOM 2712 C C . THR B 1 104 ? 46.052 -0.069 59.198 1.00 17.32 104 THR B C 1
ATOM 2713 O O . THR B 1 104 ? 46.789 -0.726 58.471 1.00 17.12 104 THR B O 1
ATOM 2717 N N . PRO B 1 105 ? 46.532 0.739 60.167 1.00 18.68 105 PRO B N 1
ATOM 2718 C CA . PRO B 1 105 ? 47.982 0.721 60.449 1.00 19.66 105 PRO B CA 1
ATOM 2719 C C . PRO B 1 105 ? 48.509 -0.679 60.766 1.00 20.66 105 PRO B C 1
ATOM 2720 O O . PRO B 1 105 ? 49.595 -1.045 60.316 1.00 20.70 105 PRO B O 1
ATOM 2724 N N . GLU B 1 106 ? 47.741 -1.481 61.498 1.00 21.93 106 GLU B N 1
ATOM 2725 C CA . GLU B 1 106 ? 48.201 -2.834 61.813 1.00 23.07 106 GLU B CA 1
ATOM 2726 C C . GLU B 1 106 ? 48.348 -3.685 60.553 1.00 22.01 106 GLU B C 1
ATOM 2727 O O . GLU B 1 106 ? 49.336 -4.416 60.388 1.00 22.02 106 GLU B O 1
ATOM 2733 N N . GLU B 1 107 ? 47.352 -3.619 59.676 1.00 20.32 107 GLU B N 1
ATOM 2734 C CA . GLU B 1 107 ? 47.391 -4.361 58.422 1.00 19.88 107 GLU B CA 1
ATOM 2735 C C . GLU B 1 107 ? 48.582 -3.934 57.536 1.00 19.04 107 GLU B C 1
ATOM 2736 O O . GLU B 1 107 ? 49.187 -4.770 56.876 1.00 18.40 107 GLU B O 1
ATOM 2742 N N . ALA B 1 108 ? 48.882 -2.636 57.512 1.00 18.15 108 ALA B N 1
ATOM 2743 C CA . ALA B 1 108 ? 49.974 -2.119 56.677 1.00 18.09 108 ALA B CA 1
ATOM 2744 C C . ALA B 1 108 ? 51.305 -2.649 57.206 1.00 18.52 108 ALA B C 1
ATOM 2745 O O . ALA B 1 108 ? 52.190 -3.052 56.435 1.00 17.88 108 ALA B O 1
ATOM 2747 N N . LEU B 1 109 ? 51.416 -2.685 58.530 1.00 18.89 109 LEU B N 1
ATOM 2748 C CA . LEU B 1 109 ? 52.602 -3.242 59.182 1.00 19.86 109 LEU B CA 1
ATOM 2749 C C . LEU B 1 109 ? 52.830 -4.711 58.845 1.00 19.65 109 LEU B C 1
ATOM 2750 O O . LEU B 1 109 ? 53.971 -5.128 58.683 1.00 20.32 109 LEU B O 1
ATOM 2755 N N . GLU B 1 110 ? 51.759 -5.480 58.694 1.00 19.94 110 GLU B N 1
ATOM 2756 C CA . GLU B 1 110 ? 51.856 -6.884 58.273 1.00 20.72 110 GLU B CA 1
ATOM 2757 C C . GLU B 1 110 ? 52.538 -7.065 56.908 1.00 19.96 110 GLU B C 1
ATOM 2758 O O . GLU B 1 110 ? 53.116 -8.120 56.627 1.00 19.83 110 GLU B O 1
ATOM 2764 N N . ARG B 1 111 ? 52.448 -6.055 56.041 1.00 18.98 111 ARG B N 1
ATOM 2765 C CA . ARG B 1 111 ? 53.072 -6.143 54.713 1.00 17.95 111 ARG B CA 1
ATOM 2766 C C . ARG B 1 111 ? 54.543 -5.754 54.743 1.00 17.78 111 ARG B C 1
ATOM 2767 O O . ARG B 1 111 ? 55.267 -6.056 53.789 1.00 17.97 111 ARG B O 1
ATOM 2775 N N . ALA B 1 112 ? 54.991 -5.102 55.812 1.00 17.39 112 ALA B N 1
ATOM 2776 C CA . ALA B 1 112 ? 56.319 -4.443 55.794 1.00 17.47 112 ALA B CA 1
ATOM 2777 C C . ALA B 1 112 ? 57.456 -5.424 55.542 1.00 17.27 112 ALA B C 1
ATOM 2778 O O . ALA B 1 112 ? 58.195 -5.294 54.567 1.00 16.22 112 ALA B O 1
ATOM 2780 N N . LEU B 1 113 ? 57.593 -6.427 56.397 1.00 17.94 113 LEU B N 1
ATOM 2781 C CA . LEU B 1 113 ? 58.704 -7.381 56.217 1.00 18.59 113 LEU B CA 1
ATOM 2782 C C . LEU B 1 113 ? 58.560 -8.257 54.957 1.00 18.28 113 LEU B C 1
ATOM 2783 O O . LEU B 1 113 ? 59.547 -8.481 54.241 1.00 18.73 113 LEU B O 1
ATOM 2788 N N . PRO B 1 114 ? 57.333 -8.726 54.647 1.00 17.87 114 PRO B N 1
ATOM 2789 C CA . PRO B 1 114 ? 57.198 -9.384 53.356 1.00 17.50 114 PRO B CA 1
ATOM 2790 C C . PRO B 1 114 ? 57.655 -8.479 52.205 1.00 17.30 114 PRO B C 1
ATOM 2791 O O . PRO B 1 114 ? 58.281 -8.949 51.256 1.00 16.82 114 PRO B O 1
ATOM 2795 N N . LEU B 1 115 ? 57.365 -7.185 52.286 1.00 17.39 115 LEU B N 1
ATOM 2796 C CA . LEU B 1 115 ? 57.736 -6.299 51.167 1.00 16.86 115 LEU B CA 1
ATOM 2797 C C . LEU B 1 115 ? 59.249 -6.119 51.133 1.00 17.44 115 LEU B C 1
ATOM 2798 O O . LEU B 1 115 ? 59.867 -6.132 50.060 1.00 16.61 115 LEU B O 1
ATOM 2803 N N . ALA B 1 116 ? 59.829 -5.969 52.323 1.00 17.66 116 ALA B N 1
ATOM 2804 C CA . ALA B 1 116 ? 61.295 -5.877 52.482 1.00 19.05 116 ALA B CA 1
ATOM 2805 C C . ALA B 1 116 ? 61.978 -7.085 51.838 1.00 19.53 116 ALA B C 1
ATOM 2806 O O . ALA B 1 116 ? 62.943 -6.931 51.084 1.00 19.83 116 ALA B O 1
ATOM 2808 N N . GLU B 1 117 ? 61.460 -8.287 52.106 1.00 20.90 117 GLU B N 1
ATOM 2809 C CA . GLU B 1 117 ? 61.986 -9.498 51.450 1.00 22.21 117 GLU B CA 1
ATOM 2810 C C . GLU B 1 117 ? 61.808 -9.476 49.913 1.00 21.53 117 GLU B C 1
ATOM 2811 O O . GLU B 1 117 ? 62.713 -9.828 49.161 1.00 20.31 117 GLU B O 1
ATOM 2817 N N . ALA B 1 118 ? 60.626 -9.079 49.444 1.00 21.05 118 ALA B N 1
ATOM 2818 C CA . ALA B 1 118 ? 60.342 -9.138 48.006 1.00 20.90 118 ALA B CA 1
ATOM 2819 C C . ALA B 1 118 ? 61.136 -8.074 47.225 1.00 20.78 118 ALA B C 1
ATOM 2820 O O . ALA B 1 118 ? 61.351 -8.201 46.011 1.00 21.30 118 ALA B O 1
ATOM 2822 N N . LEU B 1 119 ? 61.577 -7.035 47.937 1.00 19.68 119 LEU B N 1
ATOM 2823 C CA . LEU B 1 119 ? 62.396 -5.980 47.348 1.00 19.26 119 LEU B CA 1
ATOM 2824 C C . LEU B 1 119 ? 63.875 -6.327 47.208 1.00 19.93 119 LEU B C 1
ATOM 2825 O O . LEU B 1 119 ? 64.623 -5.553 46.620 1.00 19.91 119 LEU B O 1
ATOM 2830 N N . GLY B 1 120 ? 64.282 -7.491 47.721 1.00 20.68 120 GLY B N 1
ATOM 2831 C CA . GLY B 1 120 ? 65.702 -7.893 47.720 1.00 21.29 120 GLY B CA 1
ATOM 2832 C C . GLY B 1 120 ? 66.362 -7.697 46.368 1.00 21.64 120 GLY B C 1
ATOM 2833 O O . GLY B 1 120 ? 67.376 -7.005 46.268 1.00 22.90 120 GLY B O 1
ATOM 2834 N N . LEU B 1 121 ? 65.767 -8.278 45.324 1.00 22.09 121 LEU B N 1
ATOM 2835 C CA . LEU B 1 121 ? 66.312 -8.214 43.966 1.00 21.93 121 LEU B CA 1
ATOM 2836 C C . LEU B 1 121 ? 66.337 -6.822 43.382 1.00 21.14 121 LEU B C 1
ATOM 2837 O O . LEU B 1 121 ? 67.217 -6.500 42.576 1.00 20.55 121 LEU B O 1
ATOM 2842 N N . VAL B 1 122 ? 65.335 -6.026 43.752 1.00 19.94 122 VAL B N 1
ATOM 2843 C CA . VAL B 1 122 ? 65.184 -4.655 43.253 1.00 18.80 122 VAL B CA 1
ATOM 2844 C C . VAL B 1 122 ? 66.270 -3.766 43.861 1.00 19.23 122 VAL B C 1
ATOM 2845 O O . VAL B 1 122 ? 66.965 -3.051 43.131 1.00 19.36 122 VAL B O 1
ATOM 2849 N N . VAL B 1 123 ? 66.433 -3.846 45.180 1.00 19.69 123 VAL B N 1
ATOM 2850 C CA . VAL B 1 123 ? 67.474 -3.092 45.896 1.00 20.59 123 VAL B CA 1
ATOM 2851 C C . VAL B 1 123 ? 68.853 -3.459 45.349 1.00 21.97 123 VAL B C 1
ATOM 2852 O O . VAL B 1 123 ? 69.682 -2.586 45.092 1.00 21.72 123 VAL B O 1
ATOM 2856 N N . ARG B 1 124 ? 69.068 -4.756 45.138 1.00 23.45 124 ARG B N 1
ATOM 2857 C CA . ARG B 1 124 ? 70.324 -5.264 44.559 1.00 24.92 124 ARG B CA 1
ATOM 2858 C C . ARG B 1 124 ? 70.614 -4.711 43.158 1.00 24.66 124 ARG B C 1
ATOM 2859 O O . ARG B 1 124 ? 71.751 -4.313 42.868 1.00 24.58 124 ARG B O 1
ATOM 2867 N N . ARG B 1 125 ? 69.601 -4.706 42.290 1.00 23.76 125 ARG B N 1
ATOM 2868 C CA . ARG B 1 125 ? 69.749 -4.187 40.939 1.00 22.96 125 ARG B CA 1
ATOM 2869 C C . ARG B 1 125 ? 70.077 -2.687 40.971 1.00 22.40 125 ARG B C 1
ATOM 2870 O O . ARG B 1 125 ? 70.927 -2.212 40.214 1.00 22.21 125 ARG B O 1
ATOM 2878 N N . ALA B 1 126 ? 69.409 -1.944 41.854 1.00 21.82 126 ALA B N 1
ATOM 2879 C CA . ALA B 1 126 ? 69.653 -0.508 41.983 1.00 21.67 126 ALA B CA 1
ATOM 2880 C C . ALA B 1 126 ? 71.096 -0.262 42.460 1.00 22.44 126 ALA B C 1
ATOM 2881 O O . ALA B 1 126 ? 71.793 0.614 41.930 1.00 21.66 126 ALA B O 1
ATOM 2883 N N . ARG B 1 127 ? 71.537 -1.054 43.441 1.00 23.24 127 ARG B N 1
ATOM 2884 C CA . ARG B 1 127 ? 72.900 -0.932 43.964 1.00 25.16 127 ARG B CA 1
ATOM 2885 C C . ARG B 1 127 ? 73.929 -1.236 42.862 1.00 24.77 127 ARG B C 1
ATOM 2886 O O . ARG B 1 127 ? 74.865 -0.458 42.664 1.00 24.67 127 ARG B O 1
ATOM 2894 N N . THR B 1 128 ? 73.724 -2.337 42.134 1.00 25.25 128 THR B N 1
ATOM 2895 C CA . THR B 1 128 ? 74.595 -2.745 41.008 1.00 25.77 128 THR B CA 1
ATOM 2896 C C . THR B 1 128 ? 74.727 -1.656 39.943 1.00 25.39 128 THR B C 1
ATOM 2897 O O . THR B 1 128 ? 75.828 -1.418 39.408 1.00 24.93 128 THR B O 1
ATOM 2901 N N . LEU B 1 129 ? 73.615 -0.983 39.648 1.00 23.64 129 LEU B N 1
ATOM 2902 C CA . LEU B 1 129 ? 73.589 0.050 38.627 1.00 23.11 129 LEU B CA 1
ATOM 2903 C C . LEU B 1 129 ? 73.955 1.454 39.135 1.00 22.81 129 LEU B C 1
ATOM 2904 O O . LEU B 1 129 ? 74.082 2.374 38.335 1.00 23.31 129 LEU B O 1
ATOM 2909 N N . GLY B 1 130 ? 74.076 1.626 40.452 1.00 22.29 130 GLY B N 1
ATOM 2910 C CA . GLY B 1 130 ? 74.427 2.918 41.050 1.00 21.86 130 GLY B CA 1
ATOM 2911 C C . GLY B 1 130 ? 73.290 3.928 41.055 1.00 21.99 130 GLY B C 1
ATOM 2912 O O . GLY B 1 130 ? 73.530 5.135 40.998 1.00 22.10 130 GLY B O 1
ATOM 2913 N N . VAL B 1 131 ? 72.048 3.431 41.096 1.00 20.54 131 VAL B N 1
ATOM 2914 C CA . VAL B 1 131 ? 70.869 4.286 41.144 1.00 20.31 131 VAL B CA 1
ATOM 2915 C C . VAL B 1 131 ? 70.365 4.226 42.576 1.00 19.67 131 VAL B C 1
ATOM 2916 O O . VAL B 1 131 ? 70.282 3.135 43.148 1.00 20.10 131 VAL B O 1
ATOM 2920 N N . ARG B 1 132 ? 70.077 5.387 43.163 1.00 18.54 132 ARG B N 1
ATOM 2921 C CA . ARG B 1 132 ? 69.520 5.431 44.536 1.00 18.55 132 ARG B CA 1
ATOM 2922 C C . ARG B 1 132 ? 68.023 5.116 44.501 1.00 17.97 132 ARG B C 1
ATOM 2923 O O . ARG B 1 132 ? 67.254 5.840 43.858 1.00 18.29 132 ARG B O 1
ATOM 2931 N N . LEU B 1 133 ? 67.607 4.064 45.203 1.00 17.47 133 LEU B N 1
ATOM 2932 C CA . LEU B 1 133 ? 66.207 3.648 45.195 1.00 17.27 133 LEU B CA 1
ATOM 2933 C C . LEU B 1 133 ? 65.459 4.330 46.332 1.00 17.04 133 LEU B C 1
ATOM 2934 O O . LEU B 1 133 ? 65.960 4.391 47.480 1.00 16.85 133 LEU B O 1
ATOM 2939 N N . LEU B 1 134 ? 64.263 4.834 46.015 1.00 17.02 134 LEU B N 1
ATOM 2940 C CA . LEU B 1 134 ? 63.485 5.642 46.945 1.00 16.00 134 LEU B CA 1
ATOM 2941 C C . LEU B 1 134 ? 62.036 5.145 47.006 1.00 15.93 134 LEU B C 1
ATOM 2942 O O . LEU B 1 134 ? 61.347 5.115 45.984 1.00 15.67 134 LEU B O 1
ATOM 2947 N N . LEU B 1 135 ? 61.584 4.780 48.205 1.00 15.21 135 LEU B N 1
ATOM 2948 C CA . LEU B 1 135 ? 60.191 4.393 48.422 1.00 15.13 135 LEU B CA 1
ATOM 2949 C C . LEU B 1 135 ? 59.361 5.632 48.761 1.00 15.51 135 LEU B C 1
ATOM 2950 O O . LEU B 1 135 ? 59.669 6.347 49.719 1.00 16.64 135 LEU B O 1
ATOM 2955 N N . GLU B 1 136 ? 58.317 5.911 47.989 1.00 14.00 136 GLU B N 1
ATOM 2956 C CA . GLU B 1 136 ? 57.451 7.061 48.229 1.00 15.06 136 GLU B CA 1
ATOM 2957 C C . GLU B 1 136 ? 56.163 6.631 48.948 1.00 14.57 136 GLU B C 1
ATOM 2958 O O . GLU B 1 136 ? 55.615 5.557 48.639 1.00 15.89 136 GLU B O 1
ATOM 2964 N N . ASN B 1 137 ? 55.638 7.466 49.843 1.00 13.03 137 ASN B N 1
ATOM 2965 C CA . ASN B 1 137 ? 54.366 7.121 50.473 1.00 12.94 137 ASN B CA 1
ATOM 2966 C C . ASN B 1 137 ? 53.233 7.335 49.486 1.00 13.19 137 ASN B C 1
ATOM 2967 O O . ASN B 1 137 ? 53.159 8.375 48.812 1.00 13.63 137 ASN B O 1
ATOM 2972 N N . SER B 1 138 ? 52.325 6.366 49.452 1.00 13.19 138 SER B N 1
ATOM 2973 C CA . SER B 1 138 ? 51.138 6.449 48.625 1.00 13.04 138 SER B CA 1
ATOM 2974 C C . SER B 1 138 ? 49.919 6.238 49.519 1.00 12.70 138 SER B C 1
ATOM 2975 O O . SER B 1 138 ? 49.387 7.220 50.056 1.00 13.56 138 SER B O 1
ATOM 2978 N N . HIS B 1 139 ? 49.502 4.988 49.723 1.00 12.50 139 HIS B N 1
ATOM 2979 C CA . HIS B 1 139 ? 48.282 4.711 50.523 1.00 13.69 139 HIS B CA 1
ATOM 2980 C C . HIS B 1 139 ? 48.545 4.184 51.924 1.00 13.57 139 HIS B C 1
ATOM 2981 O O . HIS B 1 139 ? 47.604 3.806 52.632 1.00 14.64 139 HIS B O 1
ATOM 2988 N N . GLU B 1 140 ? 49.808 4.159 52.349 1.00 14.03 140 GLU B N 1
ATOM 2989 C CA . GLU B 1 140 ? 50.082 3.774 53.749 1.00 13.60 140 GLU B CA 1
ATOM 2990 C C . GLU B 1 140 ? 49.325 4.682 54.717 1.00 13.79 140 GLU B C 1
ATOM 2991 O O . GLU B 1 140 ? 49.302 5.916 54.536 1.00 14.00 140 GLU B O 1
ATOM 2997 N N . PRO B 1 141 ? 48.666 4.091 55.736 1.00 13.77 141 PRO B N 1
ATOM 2998 C CA . PRO B 1 141 ? 47.866 4.935 56.637 1.00 14.18 141 PRO B CA 1
ATOM 2999 C C . PRO B 1 141 ? 48.728 5.771 57.605 1.00 13.72 141 PRO B C 1
ATOM 3000 O O . PRO B 1 141 ? 48.283 6.805 58.063 1.00 14.45 141 PRO B O 1
ATOM 3004 N N . HIS B 1 142 ? 49.922 5.302 57.901 1.00 14.17 142 HIS B N 1
ATOM 3005 C CA . HIS B 1 142 ? 50.807 5.943 58.893 1.00 15.82 142 HIS B CA 1
ATOM 3006 C C . HIS B 1 142 ? 52.272 5.650 58.528 1.00 15.25 142 HIS B C 1
ATOM 3007 O O . HIS B 1 142 ? 52.559 4.592 57.975 1.00 15.06 142 HIS B O 1
ATOM 3014 N N . PRO B 1 143 ? 53.216 6.568 58.861 1.00 15.64 143 PRO B N 1
ATOM 3015 C CA . PRO B 1 143 ? 54.612 6.366 58.465 1.00 16.60 143 PRO B CA 1
ATOM 3016 C C . PRO B 1 143 ? 55.266 5.121 59.049 1.00 16.27 143 PRO B C 1
ATOM 3017 O O . PRO B 1 143 ? 56.225 4.603 58.468 1.00 16.54 143 PRO B O 1
ATOM 3021 N N . GLU B 1 144 ? 54.745 4.614 60.167 1.00 17.65 144 GLU B N 1
ATOM 3022 C CA . GLU B 1 144 ? 55.374 3.445 60.788 1.00 18.52 144 GLU B CA 1
ATOM 3023 C C . GLU B 1 144 ? 55.358 2.227 59.854 1.00 19.35 144 GLU B C 1
ATOM 3024 O O . GLU B 1 144 ? 56.208 1.359 59.960 1.00 20.27 144 GLU B O 1
ATOM 3030 N N . ALA B 1 145 ? 54.408 2.174 58.918 1.00 19.12 145 ALA B N 1
ATOM 3031 C CA . ALA B 1 145 ? 54.337 1.068 57.951 1.00 19.41 145 ALA B CA 1
ATOM 3032 C C . ALA B 1 145 ? 55.559 1.021 57.028 1.00 19.33 145 ALA B C 1
ATOM 3033 O O . ALA B 1 145 ? 55.899 -0.035 56.502 1.00 19.99 145 ALA B O 1
ATOM 3035 N N . LEU B 1 146 ? 56.204 2.168 56.819 1.00 18.68 146 LEU B N 1
ATOM 3036 C CA . LEU B 1 146 ? 57.370 2.244 55.936 1.00 17.85 146 LEU B CA 1
ATOM 3037 C C . LEU B 1 146 ? 58.667 1.869 56.635 1.00 17.35 146 LEU B C 1
ATOM 3038 O O . LEU B 1 146 ? 59.617 1.390 56.000 1.00 16.62 146 LEU B O 1
ATOM 3043 N N . ARG B 1 147 ? 58.721 2.116 57.937 1.00 17.62 147 ARG B N 1
ATOM 3044 C CA . ARG B 1 147 ? 60.007 2.075 58.663 1.00 18.72 147 ARG B CA 1
ATOM 3045 C C . ARG B 1 147 ? 60.672 0.710 58.704 1.00 17.91 147 ARG B C 1
ATOM 3046 O O . ARG B 1 147 ? 61.903 0.610 58.568 1.00 19.42 147 ARG B O 1
ATOM 3054 N N . PRO B 1 148 ? 59.886 -0.368 58.884 1.00 18.27 148 PRO B N 1
ATOM 3055 C CA . PRO B 1 148 ? 60.591 -1.636 58.844 1.00 17.90 148 PRO B CA 1
ATOM 3056 C C . PRO B 1 148 ? 61.147 -1.976 57.468 1.00 18.04 148 PRO B C 1
ATOM 3057 O O . PRO B 1 148 ? 62.133 -2.702 57.398 1.00 18.28 148 PRO B O 1
ATOM 3061 N N . VAL B 1 149 ? 60.524 -1.471 56.393 1.00 17.12 149 VAL B N 1
ATOM 3062 C CA . VAL B 1 149 ? 61.059 -1.670 55.038 1.00 17.54 149 VAL B CA 1
ATOM 3063 C C . VAL B 1 149 ? 62.367 -0.897 54.891 1.00 17.62 149 VAL B C 1
ATOM 3064 O O . VAL B 1 149 ? 63.357 -1.409 54.355 1.00 18.29 149 VAL B O 1
ATOM 3068 N N . LEU B 1 150 ? 62.362 0.342 55.360 1.00 18.12 150 LEU B N 1
ATOM 3069 C CA . LEU B 1 150 ? 63.548 1.177 55.304 1.00 19.69 150 LEU B CA 1
ATOM 3070 C C . LEU B 1 150 ? 64.660 0.585 56.174 1.00 20.34 150 LEU B C 1
ATOM 3071 O O . LEU B 1 150 ? 65.815 0.531 55.753 1.00 21.37 150 LEU B O 1
ATOM 3076 N N . GLU B 1 151 ? 64.304 0.128 57.369 1.00 20.63 151 GLU B N 1
ATOM 3077 C CA . GLU B 1 151 ? 65.303 -0.418 58.299 1.00 20.97 151 GLU B CA 1
ATOM 3078 C C . GLU B 1 151 ? 65.899 -1.721 57.789 1.00 20.81 151 GLU B C 1
ATOM 3079 O O . GLU B 1 151 ? 67.105 -1.921 57.915 1.00 20.36 151 GLU B O 1
ATOM 3085 N N . ALA B 1 152 ? 65.078 -2.575 57.159 1.00 20.77 152 ALA B N 1
ATOM 3086 C CA . ALA B 1 152 ? 65.564 -3.832 56.563 1.00 20.94 152 ALA B CA 1
ATOM 3087 C C . ALA B 1 152 ? 66.608 -3.627 55.460 1.00 21.65 152 ALA B C 1
ATOM 3088 O O . ALA B 1 152 ? 67.463 -4.496 55.239 1.00 20.72 152 ALA B O 1
ATOM 3090 N N . HIS B 1 153 ? 66.529 -2.487 54.780 1.00 21.26 153 HIS B N 1
ATOM 3091 C CA . HIS B 1 153 ? 67.468 -2.131 53.730 1.00 23.04 153 HIS B CA 1
ATOM 3092 C C . HIS B 1 153 ? 68.292 -0.903 54.130 1.00 23.84 153 HIS B C 1
ATOM 3093 O O . HIS B 1 153 ? 68.587 -0.032 53.313 1.00 24.04 153 HIS B O 1
ATOM 3100 N N . ALA B 1 154 ? 68.644 -0.849 55.416 1.00 24.87 154 ALA B N 1
ATOM 3101 C CA . ALA B 1 154 ? 69.438 0.246 55.989 1.00 25.87 154 ALA B CA 1
ATOM 3102 C C . ALA B 1 154 ? 70.530 0.706 55.035 1.00 26.16 154 ALA B C 1
ATOM 3103 O O . ALA B 1 154 ? 71.336 -0.106 54.584 1.00 26.21 154 ALA B O 1
ATOM 3105 N N . GLY B 1 155 ? 70.552 2.004 54.738 1.00 26.55 155 GLY B N 1
ATOM 3106 C CA . GLY B 1 155 ? 71.579 2.587 53.865 1.00 27.21 155 GLY B CA 1
ATOM 3107 C C . GLY B 1 155 ? 71.411 2.373 52.370 1.00 27.82 155 GLY B C 1
ATOM 3108 O O . GLY B 1 155 ? 72.146 2.961 51.571 1.00 28.35 155 GLY B O 1
ATOM 3109 N N . GLU B 1 156 ? 70.454 1.534 51.977 1.00 27.22 156 GLU B N 1
ATOM 3110 C CA . GLU B 1 156 ? 70.290 1.161 50.569 1.00 26.51 156 GLU B CA 1
ATOM 3111 C C . GLU B 1 156 ? 68.916 1.525 50.009 1.00 25.05 156 GLU B C 1
ATOM 3112 O O . GLU B 1 156 ? 68.625 1.227 48.851 1.00 24.96 156 GLU B O 1
ATOM 3118 N N . LEU B 1 157 ? 68.093 2.162 50.838 1.00 22.46 157 LEU B N 1
ATOM 3119 C CA . LEU B 1 157 ? 66.727 2.530 50.475 1.00 21.40 157 LEU B CA 1
ATOM 3120 C C . LEU B 1 157 ? 66.352 3.856 51.125 1.00 20.68 157 LEU B C 1
ATOM 3121 O O . LEU B 1 157 ? 66.354 3.971 52.353 1.00 21.86 157 LEU B O 1
ATOM 3126 N N . GLY B 1 158 ? 66.028 4.852 50.310 1.00 19.42 158 GLY B N 1
ATOM 3127 C CA . GLY B 1 158 ? 65.585 6.157 50.804 1.00 18.06 158 GLY B CA 1
ATOM 3128 C C . GLY B 1 158 ? 64.072 6.322 50.826 1.00 18.36 158 GLY B C 1
ATOM 3129 O O . GLY B 1 158 ? 63.330 5.428 50.372 1.00 18.51 158 GLY B O 1
ATOM 3130 N N . PHE B 1 159 ? 63.623 7.447 51.391 1.00 16.86 159 PHE B N 1
ATOM 3131 C CA . PHE B 1 159 ? 62.217 7.792 51.508 1.00 17.19 159 PHE B CA 1
ATOM 3132 C C . PHE B 1 159 ? 61.921 9.052 50.682 1.00 16.74 159 PHE B C 1
ATOM 3133 O O . PHE B 1 159 ? 62.640 10.044 50.792 1.00 16.72 159 PHE B O 1
ATOM 3141 N N . CYS B 1 160 ? 60.877 8.998 49.855 1.00 16.23 160 CYS B N 1
ATOM 3142 C CA . CYS B 1 160 ? 60.363 10.175 49.162 1.00 16.31 160 CYS B CA 1
ATOM 3143 C C . CYS B 1 160 ? 59.018 10.556 49.761 1.00 16.58 160 CYS B C 1
ATOM 3144 O O . CYS B 1 160 ? 58.068 9.774 49.709 1.00 16.39 160 CYS B O 1
ATOM 3147 N N . PHE B 1 161 ? 58.932 11.743 50.357 1.00 16.03 161 PHE B N 1
ATOM 3148 C CA . PHE B 1 161 ? 57.673 12.189 50.963 1.00 15.87 161 PHE B CA 1
ATOM 3149 C C . PHE B 1 161 ? 56.755 12.966 50.017 1.00 15.60 161 PHE B C 1
ATOM 3150 O O . PHE B 1 161 ? 57.146 13.996 49.461 1.00 15.54 161 PHE B O 1
ATOM 3158 N N . ASP B 1 162 ? 55.531 12.459 49.859 1.00 15.15 162 ASP B N 1
ATOM 3159 C CA . ASP B 1 162 ? 54.442 13.166 49.172 1.00 15.41 162 ASP B CA 1
ATOM 3160 C C . ASP B 1 162 ? 53.398 13.613 50.176 1.00 15.16 162 ASP B C 1
ATOM 3161 O O . ASP B 1 162 ? 52.549 12.815 50.602 1.00 14.74 162 ASP B O 1
ATOM 3166 N N . ALA B 1 163 ? 53.410 14.906 50.512 1.00 14.42 163 ALA B N 1
ATOM 3167 C CA . ALA B 1 163 ? 52.466 15.429 51.506 1.00 14.34 163 ALA B CA 1
ATOM 3168 C C . ALA B 1 163 ? 50.991 15.292 51.125 1.00 14.23 163 ALA B C 1
ATOM 3169 O O . ALA B 1 163 ? 50.143 15.052 51.993 1.00 14.29 163 ALA B O 1
ATOM 3171 N N . ALA B 1 164 ? 50.667 15.504 49.851 1.00 13.96 164 ALA B N 1
ATOM 3172 C CA . ALA B 1 164 ? 49.291 15.360 49.401 1.00 14.52 164 ALA B CA 1
ATOM 3173 C C . ALA B 1 164 ? 48.766 13.922 49.557 1.00 14.37 164 ALA B C 1
ATOM 3174 O O . ALA B 1 164 ? 47.598 13.742 49.934 1.00 15.55 164 ALA B O 1
ATOM 3176 N N . HIS B 1 165 ? 49.599 12.923 49.243 1.00 14.13 165 HIS B N 1
ATOM 3177 C CA . HIS B 1 165 ? 49.223 11.514 49.470 1.00 14.27 165 HIS B CA 1
ATOM 3178 C C . HIS B 1 165 ? 48.918 11.268 50.936 1.00 14.59 165 HIS B C 1
ATOM 3179 O O . HIS B 1 165 ? 47.924 10.638 51.249 1.00 15.12 165 HIS B O 1
ATOM 3186 N N . ALA B 1 166 ? 49.750 11.781 51.834 1.00 14.72 166 ALA B N 1
ATOM 3187 C CA . ALA B 1 166 ? 49.430 11.682 53.266 1.00 14.31 166 ALA B CA 1
ATOM 3188 C C . ALA B 1 166 ? 48.090 12.365 53.588 1.00 15.17 166 ALA B C 1
ATOM 3189 O O . ALA B 1 166 ? 47.262 11.820 54.310 1.00 15.35 166 ALA B O 1
ATOM 3191 N N . ARG B 1 167 ? 47.871 13.556 53.045 1.00 15.00 167 ARG B N 1
ATOM 3192 C CA . ARG B 1 167 ? 46.679 14.315 53.400 1.00 16.44 167 ARG B CA 1
ATOM 3193 C C . ARG B 1 167 ? 45.398 13.628 52.884 1.00 15.69 167 ARG B C 1
ATOM 3194 O O . ARG B 1 167 ? 44.386 13.528 53.604 1.00 15.57 167 ARG B O 1
ATOM 3202 N N . VAL B 1 168 ? 45.461 13.096 51.662 1.00 15.37 168 VAL B N 1
ATOM 3203 C CA . VAL B 1 168 ? 44.274 12.616 50.991 1.00 16.18 168 VAL B CA 1
ATOM 3204 C C . VAL B 1 168 ? 44.039 11.121 51.135 1.00 16.63 168 VAL B C 1
ATOM 3205 O O . VAL B 1 168 ? 42.879 10.672 51.117 1.00 17.15 168 VAL B O 1
ATOM 3209 N N . PHE B 1 169 ? 45.116 10.352 51.281 1.00 16.06 169 PHE B N 1
ATOM 3210 C CA . PHE B 1 169 ? 45.003 8.876 51.239 1.00 16.19 169 PHE B CA 1
ATOM 3211 C C . PHE B 1 169 ? 45.295 8.176 52.550 1.00 16.86 169 PHE B C 1
ATOM 3212 O O . PHE B 1 169 ? 44.927 6.992 52.713 1.00 18.17 169 PHE B O 1
ATOM 3220 N N . SER B 1 170 ? 45.952 8.873 53.476 1.00 16.38 170 SER B N 1
ATOM 3221 C CA . SER B 1 170 ? 46.394 8.224 54.727 1.00 16.06 170 SER B CA 1
ATOM 3222 C C . SER B 1 170 ? 45.475 8.573 55.915 1.00 16.73 170 SER B C 1
ATOM 3223 O O . SER B 1 170 ? 44.487 9.315 55.768 1.00 16.91 170 SER B O 1
ATOM 3226 N N . ARG B 1 171 ? 45.805 8.006 57.074 1.00 17.44 171 ARG B N 1
ATOM 3227 C CA . ARG B 1 171 ? 45.110 8.299 58.340 1.00 17.74 171 ARG B CA 1
ATOM 3228 C C . ARG B 1 171 ? 45.881 9.360 59.121 1.00 18.58 171 ARG B C 1
ATOM 3229 O O . ARG B 1 171 ? 45.501 9.748 60.233 1.00 18.70 171 ARG B O 1
ATOM 3237 N N . THR B 1 172 ? 46.968 9.849 58.522 1.00 18.00 172 THR B N 1
ATOM 3238 C CA . THR B 1 172 ? 47.909 10.732 59.210 1.00 18.08 172 THR B CA 1
ATOM 3239 C C . THR B 1 172 ? 48.136 11.975 58.337 1.00 18.13 172 THR B C 1
ATOM 3240 O O . THR B 1 172 ? 49.147 12.070 57.643 1.00 17.81 172 THR B O 1
ATOM 3244 N N . PRO B 1 173 ? 47.156 12.908 58.319 1.00 19.48 173 PRO B N 1
ATOM 3245 C CA . PRO B 1 173 ? 47.238 14.001 57.360 1.00 20.25 173 PRO B CA 1
ATOM 3246 C C . PRO B 1 173 ? 48.345 15.020 57.629 1.00 20.98 173 PRO B C 1
ATOM 3247 O O . PRO B 1 173 ? 48.758 15.714 56.696 1.00 20.75 173 PRO B O 1
ATOM 3251 N N . ASP B 1 174 ? 48.809 15.130 58.875 1.00 21.39 174 ASP B N 1
ATOM 3252 C CA . ASP B 1 174 ? 49.831 16.131 59.210 1.00 22.59 174 ASP B CA 1
ATOM 3253 C C . ASP B 1 174 ? 51.195 15.691 58.664 1.00 22.00 174 ASP B C 1
ATOM 3254 O O . ASP B 1 174 ? 51.545 14.505 58.740 1.00 21.83 174 ASP B O 1
ATOM 3259 N N . PRO B 1 175 ? 51.977 16.638 58.118 1.00 21.38 175 PRO B N 1
ATOM 3260 C CA . PRO B 1 175 ? 53.265 16.236 57.535 1.00 20.90 175 PRO B CA 1
ATOM 3261 C C . PRO B 1 175 ? 54.314 15.822 58.573 1.00 20.73 175 PRO B C 1
ATOM 3262 O O . PRO B 1 175 ? 55.174 15.012 58.263 1.00 19.50 175 PRO B O 1
ATOM 3266 N N . GLY B 1 176 ? 54.225 16.350 59.801 1.00 20.61 176 GLY B N 1
ATOM 3267 C CA . GLY B 1 176 ? 55.254 16.082 60.838 1.00 20.46 176 GLY B CA 1
ATOM 3268 C C . GLY B 1 176 ? 55.704 14.645 61.051 1.00 19.80 176 GLY B C 1
ATOM 3269 O O . GLY B 1 176 ? 56.907 14.351 61.022 1.00 19.85 176 GLY B O 1
ATOM 3270 N N . PRO B 1 177 ? 54.754 13.716 61.227 1.00 19.81 177 PRO B N 1
ATOM 3271 C CA . PRO B 1 177 ? 55.175 12.334 61.464 1.00 19.42 177 PRO B CA 1
ATOM 3272 C C . PRO B 1 177 ? 55.927 11.704 60.275 1.00 19.09 177 PRO B C 1
ATOM 3273 O O . PRO B 1 177 ? 56.798 10.859 60.462 1.00 17.85 177 PRO B O 1
ATOM 3277 N N . TRP B 1 178 ? 55.576 12.104 59.055 1.00 18.42 178 TRP B N 1
ATOM 3278 C CA . TRP B 1 178 ? 56.283 11.585 57.889 1.00 18.12 178 TRP B CA 1
ATOM 3279 C C . TRP B 1 178 ? 57.651 12.252 57.778 1.00 18.31 178 TRP B C 1
ATOM 3280 O O . TRP B 1 178 ? 58.639 11.601 57.440 1.00 17.87 178 TRP B O 1
ATOM 3291 N N . LEU B 1 179 ? 57.703 13.547 58.076 1.00 18.72 179 LEU B N 1
ATOM 3292 C CA . LEU B 1 179 ? 58.966 14.278 57.982 1.00 19.48 179 LEU B CA 1
ATOM 3293 C C . LEU B 1 179 ? 60.006 13.689 58.939 1.00 20.35 179 LEU B C 1
ATOM 3294 O O . LEU B 1 179 ? 61.204 13.785 58.687 1.00 20.24 179 LEU B O 1
ATOM 3299 N N . ALA B 1 180 ? 59.534 13.049 60.007 1.00 21.33 180 ALA B N 1
ATOM 3300 C CA . ALA B 1 180 ? 60.416 12.404 60.998 1.00 21.56 180 ALA B CA 1
ATOM 3301 C C . ALA B 1 180 ? 61.218 11.253 60.410 1.00 22.14 180 ALA B C 1
ATOM 3302 O O . ALA B 1 180 ? 62.284 10.902 60.939 1.00 22.03 180 ALA B O 1
ATOM 3304 N N . LEU B 1 181 ? 60.727 10.689 59.294 1.00 21.83 181 LEU B N 1
ATOM 3305 C CA . LEU B 1 181 ? 61.435 9.649 58.556 1.00 22.11 181 LEU B CA 1
ATOM 3306 C C . LEU B 1 181 ? 62.641 10.192 57.757 1.00 22.31 181 LEU B C 1
ATOM 3307 O O . LEU B 1 181 ? 63.395 9.414 57.169 1.00 22.03 181 LEU B O 1
ATOM 3312 N N . ALA B 1 182 ? 62.800 11.518 57.765 1.00 21.89 182 ALA B N 1
ATOM 3313 C CA . ALA B 1 182 ? 63.925 12.227 57.138 1.00 21.76 182 ALA B CA 1
ATOM 3314 C C . ALA B 1 182 ? 63.973 11.984 55.625 1.00 21.11 182 ALA B C 1
ATOM 3315 O O . ALA B 1 182 ? 64.988 11.491 55.104 1.00 21.60 182 ALA B O 1
ATOM 3317 N N . PRO B 1 183 ? 62.877 12.330 54.909 1.00 20.18 183 PRO B N 1
ATOM 3318 C CA . PRO B 1 183 ? 62.902 12.142 53.447 1.00 19.52 183 PRO B CA 1
ATOM 3319 C C . PRO B 1 183 ? 64.043 12.908 52.801 1.00 20.11 183 PRO B C 1
ATOM 3320 O O . PRO B 1 183 ? 64.223 14.109 53.075 1.00 20.46 183 PRO B O 1
ATOM 3324 N N . GLU B 1 184 ? 64.756 12.249 51.894 1.00 19.88 184 GLU B N 1
ATOM 3325 C CA . GLU B 1 184 ? 65.828 12.895 51.145 1.00 20.16 184 GLU B CA 1
ATOM 3326 C C . GLU B 1 184 ? 65.333 13.475 49.818 1.00 19.40 184 GLU B C 1
ATOM 3327 O O . GLU B 1 184 ? 66.072 14.177 49.125 1.00 19.84 184 GLU B O 1
ATOM 3333 N N . HIS B 1 185 ? 64.076 13.182 49.498 1.00 19.01 185 HIS B N 1
ATOM 3334 C CA . HIS B 1 185 ? 63.439 13.546 48.220 1.00 18.78 185 HIS B CA 1
ATOM 3335 C C . HIS B 1 185 ? 62.026 13.960 48.573 1.00 18.40 185 HIS B C 1
ATOM 3336 O O . HIS B 1 185 ? 61.355 13.261 49.323 1.00 18.35 185 HIS B O 1
ATOM 3343 N N . LEU B 1 186 ? 61.559 15.088 48.041 1.00 18.41 186 LEU B N 1
ATOM 3344 C CA . LEU B 1 186 ? 60.193 15.528 48.295 1.00 19.32 186 LEU B CA 1
ATOM 3345 C C . LEU B 1 186 ? 59.365 15.679 47.010 1.00 18.89 186 LEU B C 1
ATOM 3346 O O . LEU B 1 186 ? 59.835 16.263 46.044 1.00 18.79 186 LEU B O 1
ATOM 3351 N N . HIS B 1 187 ? 58.147 15.125 47.000 1.00 18.19 187 HIS B N 1
ATOM 3352 C CA . HIS B 1 187 ? 57.203 15.347 45.894 1.00 18.13 187 HIS B CA 1
ATOM 3353 C C . HIS B 1 187 ? 56.272 16.483 46.268 1.00 18.60 187 HIS B C 1
ATOM 3354 O O . HIS B 1 187 ? 55.511 16.376 47.232 1.00 18.44 187 HIS B O 1
ATOM 3361 N N . LEU B 1 188 ? 56.358 17.587 45.534 1.00 17.48 188 LEU B N 1
ATOM 3362 C CA . LEU B 1 188 ? 55.638 18.799 45.929 1.00 18.03 188 LEU B CA 1
ATOM 3363 C C . LEU B 1 188 ? 54.471 19.129 45.009 1.00 17.40 188 LEU B C 1
ATOM 3364 O O . LEU B 1 188 ? 54.600 19.058 43.778 1.00 18.16 188 LEU B O 1
ATOM 3369 N N . ASN B 1 189 ? 53.340 19.464 45.621 1.00 16.34 189 ASN B N 1
ATOM 3370 C CA . ASN B 1 189 ? 52.156 19.987 44.931 1.00 16.85 189 ASN B CA 1
ATOM 3371 C C . ASN B 1 189 ? 51.149 20.361 46.012 1.00 16.99 189 ASN B C 1
ATOM 3372 O O . ASN B 1 189 ? 51.447 20.201 47.190 1.00 16.61 189 ASN B O 1
ATOM 3377 N N . ASP B 1 190 ? 49.982 20.859 45.629 1.00 17.81 190 ASP B N 1
ATOM 3378 C CA . ASP B 1 190 ? 48.941 21.157 46.615 1.00 18.12 190 ASP B CA 1
ATOM 3379 C C . ASP B 1 190 ? 47.608 20.491 46.274 1.00 18.57 190 ASP B C 1
ATOM 3380 O O . ASP B 1 190 ? 47.382 20.035 45.139 1.00 18.09 190 ASP B O 1
ATOM 3385 N N . THR B 1 191 ? 46.739 20.411 47.282 1.00 18.55 191 THR B N 1
ATOM 3386 C CA . THR B 1 191 ? 45.475 19.694 47.178 1.00 18.58 191 THR B CA 1
ATOM 3387 C C . THR B 1 191 ? 44.398 20.472 47.926 1.00 18.78 191 THR B C 1
ATOM 3388 O O . THR B 1 191 ? 44.718 21.248 48.822 1.00 19.89 191 THR B O 1
ATOM 3392 N N . ASP B 1 192 ? 43.141 20.280 47.535 1.00 19.98 192 ASP B N 1
ATOM 3393 C CA . ASP B 1 192 ? 42.008 20.820 48.285 1.00 20.91 192 ASP B CA 1
ATOM 3394 C C . ASP B 1 192 ? 41.719 20.024 49.566 1.00 21.38 192 ASP B C 1
ATOM 3395 O O . ASP B 1 192 ? 40.791 20.374 50.313 1.00 22.34 192 ASP B O 1
ATOM 3400 N N . GLY B 1 193 ? 42.516 18.975 49.820 1.00 20.85 193 GLY B N 1
ATOM 3401 C CA . GLY B 1 193 ? 42.331 18.094 50.957 1.00 20.73 193 GLY B CA 1
ATOM 3402 C C . GLY B 1 193 ? 41.345 16.957 50.697 1.00 20.06 193 GLY B C 1
ATOM 3403 O O . GLY B 1 193 ? 41.079 16.167 51.589 1.00 20.63 193 GLY B O 1
ATOM 3404 N N . VAL B 1 194 ? 40.785 16.888 49.493 1.00 19.29 194 VAL B N 1
ATOM 3405 C CA . VAL B 1 194 ? 39.813 15.848 49.155 1.00 18.37 194 VAL B CA 1
ATOM 3406 C C . VAL B 1 194 ? 40.427 14.939 48.086 1.00 18.90 194 VAL B C 1
ATOM 3407 O O . VAL B 1 194 ? 40.491 13.720 48.270 1.00 18.89 194 VAL B O 1
ATOM 3411 N N . TYR B 1 195 ? 40.916 15.541 47.003 1.00 18.25 195 TYR B N 1
ATOM 3412 C CA . TYR B 1 195 ? 41.545 14.801 45.888 1.00 18.31 195 TYR B CA 1
ATOM 3413 C C . TYR B 1 195 ? 43.027 15.086 45.723 1.00 17.80 195 TYR B C 1
ATOM 3414 O O . TYR B 1 195 ? 43.532 16.177 46.051 1.00 18.04 195 TYR B O 1
ATOM 3423 N N . ASP B 1 196 ? 43.746 14.112 45.191 1.00 17.96 196 ASP B N 1
ATOM 3424 C CA . ASP B 1 196 ? 45.147 14.329 44.842 1.00 17.21 196 ASP B CA 1
ATOM 3425 C C . ASP B 1 196 ? 45.244 15.203 43.578 1.00 17.72 196 ASP B C 1
ATOM 3426 O O . ASP B 1 196 ? 45.410 14.710 42.455 1.00 17.19 196 ASP B O 1
ATOM 3431 N N . ARG B 1 197 ? 45.145 16.514 43.807 1.00 17.27 197 ARG B N 1
ATOM 3432 C CA . ARG B 1 197 ? 44.971 17.506 42.747 1.00 17.32 197 ARG B CA 1
ATOM 3433 C C . ARG B 1 197 ? 46.163 17.768 41.845 1.00 18.05 197 ARG B C 1
ATOM 3434 O O . ARG B 1 197 ? 45.981 18.133 40.660 1.00 19.40 197 ARG B O 1
ATOM 3442 N N . HIS B 1 198 ? 47.373 17.637 42.387 1.00 17.52 198 HIS B N 1
ATOM 3443 C CA . HIS B 1 198 ? 48.588 18.007 41.650 1.00 18.50 198 HIS B CA 1
ATOM 3444 C C . HIS B 1 198 ? 48.513 19.487 41.222 1.00 19.40 198 HIS B C 1
ATOM 3445 O O . HIS B 1 198 ? 48.943 19.870 40.129 1.00 18.39 198 HIS B O 1
ATOM 3452 N N . TRP B 1 199 ? 47.959 20.308 42.109 1.00 18.93 199 TRP B N 1
ATOM 3453 C CA . TRP B 1 199 ? 47.956 21.750 41.888 1.00 19.93 199 TRP B CA 1
ATOM 3454 C C . TRP B 1 199 ? 49.301 22.382 42.258 1.00 19.80 199 TRP B C 1
ATOM 3455 O O . TRP B 1 199 ? 50.084 21.823 43.019 1.00 18.86 199 TRP B O 1
ATOM 3466 N N . ASN B 1 200 ? 49.555 23.578 41.722 1.00 20.04 200 ASN B N 1
ATOM 3467 C CA . ASN B 1 200 ? 50.697 24.363 42.149 1.00 20.77 200 ASN B CA 1
ATOM 3468 C C . ASN B 1 200 ? 50.673 24.651 43.632 1.00 20.91 200 ASN B C 1
ATOM 3469 O O . ASN B 1 200 ? 49.602 24.731 44.248 1.00 21.02 200 ASN B O 1
ATOM 3474 N N . LEU B 1 201 ? 51.862 24.781 44.201 1.00 20.85 201 LEU B N 1
ATOM 3475 C CA . LEU B 1 201 ? 52.033 25.251 45.568 1.00 21.89 201 LEU B CA 1
ATOM 3476 C C . LEU B 1 201 ? 51.312 26.589 45.719 1.00 23.06 201 LEU B C 1
ATOM 3477 O O . LEU B 1 201 ? 51.297 27.401 44.775 1.00 23.41 201 LEU B O 1
ATOM 3482 N N . GLY B 1 202 ? 50.672 26.766 46.876 1.00 24.00 202 GLY B N 1
ATOM 3483 C CA . GLY B 1 202 ? 49.903 27.959 47.201 1.00 24.60 202 GLY B CA 1
ATOM 3484 C C . GLY B 1 202 ? 48.447 27.935 46.764 1.00 25.56 202 GLY B C 1
ATOM 3485 O O . GLY B 1 202 ? 47.710 28.898 47.023 1.00 26.51 202 GLY B O 1
ATOM 3486 N N . ARG B 1 203 ? 48.016 26.861 46.105 1.00 25.06 203 ARG B N 1
ATOM 3487 C CA . ARG B 1 203 ? 46.651 26.793 45.571 1.00 25.30 203 ARG B CA 1
ATOM 3488 C C . ARG B 1 203 ? 45.662 26.019 46.472 1.00 24.40 203 ARG B C 1
ATOM 3489 O O . ARG B 1 203 ? 44.431 26.111 46.314 1.00 23.79 203 ARG B O 1
ATOM 3497 N N . GLY B 1 204 ? 46.197 25.260 47.419 1.00 23.31 204 GLY B N 1
ATOM 3498 C CA . GLY B 1 204 ? 45.373 24.359 48.196 1.00 22.66 204 GLY B CA 1
ATOM 3499 C C . GLY B 1 204 ? 45.527 24.589 49.692 1.00 22.67 204 GLY B C 1
ATOM 3500 O O . GLY B 1 204 ? 45.743 25.724 50.138 1.00 22.12 204 GLY B O 1
ATOM 3501 N N . VAL B 1 205 ? 45.451 23.510 50.467 1.00 21.67 205 VAL B N 1
ATOM 3502 C CA . VAL B 1 205 ? 45.381 23.610 51.933 1.00 21.67 205 VAL B CA 1
ATOM 3503 C C . VAL B 1 205 ? 46.621 23.113 52.683 1.00 21.23 205 VAL B C 1
ATOM 3504 O O . VAL B 1 205 ? 46.613 23.092 53.918 1.00 20.32 205 VAL B O 1
ATOM 3508 N N . LEU B 1 206 ? 47.669 22.695 51.975 1.00 20.18 206 LEU B N 1
ATOM 3509 C CA . LEU B 1 206 ? 48.785 22.020 52.653 1.00 20.32 206 LEU B CA 1
ATOM 3510 C C . LEU B 1 206 ? 49.689 22.931 53.477 1.00 21.17 206 LEU B C 1
ATOM 3511 O O . LEU B 1 206 ? 50.470 22.436 54.306 1.00 21.39 206 LEU B O 1
ATOM 3516 N N . GLY B 1 207 ? 49.593 24.243 53.243 1.00 21.59 207 GLY B N 1
ATOM 3517 C CA . GLY B 1 207 ? 50.343 25.230 54.039 1.00 21.92 207 GLY B CA 1
ATOM 3518 C C . GLY B 1 207 ? 51.826 24.949 54.111 1.00 21.68 207 GLY B C 1
ATOM 3519 O O . GLY B 1 207 ? 52.395 24.875 55.197 1.00 22.34 207 GLY B O 1
ATOM 3520 N N . HIS B 1 208 ? 52.459 24.789 52.945 1.00 21.24 208 HIS B N 1
ATOM 3521 C CA . HIS B 1 208 ? 53.886 24.477 52.859 1.00 21.32 208 HIS B CA 1
ATOM 3522 C C . HIS B 1 208 ? 54.745 25.551 53.542 1.00 22.67 208 HIS B C 1
ATOM 3523 O O . HIS B 1 208 ? 55.807 25.243 54.065 1.00 22.53 208 HIS B O 1
ATOM 3530 N N . GLY B 1 209 ? 54.271 26.799 53.540 1.00 23.33 209 GLY B N 1
ATOM 3531 C CA . GLY B 1 209 ? 55.027 27.896 54.167 1.00 25.26 209 GLY B CA 1
ATOM 3532 C C . GLY B 1 209 ? 55.356 27.564 55.611 1.00 25.61 209 GLY B C 1
ATOM 3533 O O . GLY B 1 209 ? 56.420 27.937 56.125 1.00 26.09 209 GLY B O 1
ATOM 3534 N N . ALA B 1 210 ? 54.456 26.825 56.255 1.00 25.72 210 ALA B N 1
ATOM 3535 C CA . ALA B 1 210 ? 54.603 26.474 57.677 1.00 25.59 210 ALA B CA 1
ATOM 3536 C C . ALA B 1 210 ? 55.612 25.368 57.996 1.00 25.61 210 ALA B C 1
ATOM 3537 O O . ALA B 1 210 ? 56.047 25.259 59.134 1.00 25.85 210 ALA B O 1
ATOM 3539 N N . TRP B 1 211 ? 55.985 24.536 57.020 1.00 24.74 211 TRP B N 1
ATOM 3540 C CA . TRP B 1 211 ? 56.821 23.365 57.316 1.00 23.96 211 TRP B CA 1
ATOM 3541 C C . TRP B 1 211 ? 57.958 23.059 56.336 1.00 23.60 211 TRP B C 1
ATOM 3542 O O . TRP B 1 211 ? 58.909 22.367 56.683 1.00 22.55 211 TRP B O 1
ATOM 3553 N N . LEU B 1 212 ? 57.867 23.565 55.115 1.00 24.59 212 LEU B N 1
ATOM 3554 C CA . LEU B 1 212 ? 58.801 23.139 54.048 1.00 25.35 212 LEU B CA 1
ATOM 3555 C C . LEU B 1 212 ? 60.206 23.765 54.129 1.00 26.83 212 LEU B C 1
ATOM 3556 O O . LEU B 1 212 ? 61.192 23.148 53.713 1.00 26.32 212 LEU B O 1
ATOM 3561 N N . ARG B 1 213 ? 60.287 24.990 54.660 1.00 28.61 213 ARG B N 1
ATOM 3562 C CA . ARG B 1 213 ? 61.546 25.773 54.684 1.00 30.85 213 ARG B CA 1
ATOM 3563 C C . ARG B 1 213 ? 62.819 24.979 55.056 1.00 30.55 213 ARG B C 1
ATOM 3564 O O . ARG B 1 213 ? 63.798 25.060 54.338 1.00 31.38 213 ARG B O 1
ATOM 3572 N N . PRO B 1 214 ? 62.808 24.199 56.159 1.00 31.18 214 PRO B N 1
ATOM 3573 C CA . PRO B 1 214 ? 64.002 23.404 56.503 1.00 30.93 214 PRO B CA 1
ATOM 3574 C C . PRO B 1 214 ? 64.455 22.357 55.474 1.00 31.11 214 PRO B C 1
ATOM 3575 O O . PRO B 1 214 ? 65.566 21.839 55.578 1.00 31.01 214 PRO B O 1
ATOM 3579 N N . TYR B 1 215 ? 63.608 22.042 54.496 1.00 30.68 215 TYR B N 1
ATOM 3580 C CA . TYR B 1 215 ? 63.911 20.975 53.543 1.00 30.31 215 TYR B CA 1
ATOM 3581 C C . TYR B 1 215 ? 64.279 21.487 52.160 1.00 30.57 215 TYR B C 1
ATOM 3582 O O . TYR B 1 215 ? 64.349 20.697 51.209 1.00 30.65 215 TYR B O 1
ATOM 3591 N N . LEU B 1 216 ? 64.533 22.796 52.046 1.00 30.29 216 LEU B N 1
ATOM 3592 C CA . LEU B 1 216 ? 64.785 23.429 50.741 1.00 30.06 216 LEU B CA 1
ATOM 3593 C C . LEU B 1 216 ? 66.151 23.055 50.156 1.00 29.88 216 LEU B C 1
ATOM 3594 O O . LEU B 1 216 ? 66.448 23.363 48.999 1.00 29.86 216 LEU B O 1
ATOM 3599 N N . ASP B 1 217 ? 66.951 22.352 50.947 1.00 29.95 217 ASP B N 1
ATOM 3600 C CA . ASP B 1 217 ? 68.256 21.887 50.505 1.00 31.07 217 ASP B CA 1
ATOM 3601 C C . ASP B 1 217 ? 68.220 20.445 49.986 1.00 30.27 217 ASP B C 1
ATOM 3602 O O . ASP B 1 217 ? 69.251 19.880 49.616 1.00 31.06 217 ASP B O 1
ATOM 3607 N N . ARG B 1 218 ? 67.039 19.838 49.960 1.00 29.06 218 ARG B N 1
ATOM 3608 C CA . ARG B 1 218 ? 66.921 18.501 49.367 1.00 27.65 218 ARG B CA 1
ATOM 3609 C C . ARG B 1 218 ? 66.257 18.576 47.991 1.00 25.84 218 ARG B C 1
ATOM 3610 O O . ARG B 1 218 ? 65.676 19.589 47.618 1.00 24.65 218 ARG B O 1
ATOM 3618 N N . THR B 1 219 ? 66.363 17.497 47.236 1.00 24.56 219 THR B N 1
ATOM 3619 C CA . THR B 1 219 ? 65.775 17.444 45.914 1.00 22.66 219 THR B CA 1
ATOM 3620 C C . THR B 1 219 ? 64.285 17.534 46.023 1.00 22.50 219 THR B C 1
ATOM 3621 O O . THR B 1 219 ? 63.650 16.762 46.756 1.00 22.12 219 THR B O 1
ATOM 3625 N N . MET B 1 220 ? 63.729 18.471 45.272 1.00 21.93 220 MET B N 1
ATOM 3626 C CA . MET B 1 220 ? 62.299 18.661 45.255 1.00 21.86 220 MET B CA 1
ATOM 3627 C C . MET B 1 220 ? 61.777 18.472 43.851 1.00 21.24 220 MET B C 1
ATOM 3628 O O . MET B 1 220 ? 62.333 19.009 42.882 1.00 21.87 220 MET B O 1
ATOM 3633 N N . VAL B 1 221 ? 60.690 17.724 43.755 1.00 19.60 221 VAL B N 1
ATOM 3634 C CA . VAL B 1 221 ? 60.087 17.418 42.481 1.00 18.94 221 VAL B CA 1
ATOM 3635 C C . VAL B 1 221 ? 58.736 18.080 42.447 1.00 19.14 221 VAL B C 1
ATOM 3636 O O . VAL B 1 221 ? 57.911 17.866 43.333 1.00 17.93 221 VAL B O 1
ATOM 3640 N N . LEU B 1 222 ? 58.500 18.887 41.416 1.00 19.23 222 LEU B N 1
ATOM 3641 C CA . LEU B 1 222 ? 57.191 19.492 41.228 1.00 19.06 222 LEU B CA 1
ATOM 3642 C C . LEU B 1 222 ? 56.262 18.520 40.514 1.00 19.81 222 LEU B C 1
ATOM 3643 O O . LEU B 1 222 ? 56.371 18.288 39.299 1.00 18.79 222 LEU B O 1
ATOM 3648 N N . GLU B 1 223 ? 55.335 17.952 41.279 1.00 20.05 223 GLU B N 1
ATOM 3649 C CA . GLU B 1 223 ? 54.366 17.034 40.718 1.00 20.59 223 GLU B CA 1
ATOM 3650 C C . GLU B 1 223 ? 53.088 17.779 40.431 1.00 20.94 223 GLU B C 1
ATOM 3651 O O . GLU B 1 223 ? 52.085 17.587 41.107 1.00 19.11 223 GLU B O 1
ATOM 3657 N N . VAL B 1 224 ? 53.133 18.619 39.395 1.00 21.45 224 VAL B N 1
ATOM 3658 C CA . VAL B 1 224 ? 52.058 19.564 39.127 1.00 23.16 224 VAL B CA 1
ATOM 3659 C C . VAL B 1 224 ? 51.556 19.353 37.714 1.00 24.29 224 VAL B C 1
ATOM 3660 O O . VAL B 1 224 ? 52.345 19.180 36.802 1.00 23.69 224 VAL B O 1
ATOM 3664 N N . ARG B 1 225 ? 50.248 19.342 37.525 1.00 26.43 225 ARG B N 1
ATOM 3665 C CA . ARG B 1 225 ? 49.756 19.024 36.199 1.00 29.17 225 ARG B CA 1
ATOM 3666 C C . ARG B 1 225 ? 49.522 20.264 35.327 1.00 30.62 225 ARG B C 1
ATOM 3667 O O . ARG B 1 225 ? 49.431 20.161 34.095 1.00 32.20 225 ARG B O 1
ATOM 3675 N N . GLU B 1 226 ? 49.527 21.426 35.973 1.00 31.18 226 GLU B N 1
ATOM 3676 C CA . GLU B 1 226 ? 49.422 22.731 35.319 1.00 31.78 226 GLU B CA 1
ATOM 3677 C C . GLU B 1 226 ? 50.813 23.343 35.153 1.00 31.86 226 GLU B C 1
ATOM 3678 O O . GLU B 1 226 ? 51.824 22.738 35.546 1.00 31.75 226 GLU B O 1
ATOM 3684 N N . ASP B 1 227 ? 50.879 24.545 34.578 1.00 31.65 227 ASP B N 1
ATOM 3685 C CA . ASP B 1 227 ? 52.174 25.192 34.406 1.00 31.84 227 ASP B CA 1
ATOM 3686 C C . ASP B 1 227 ? 52.894 25.391 35.753 1.00 30.54 227 ASP B C 1
ATOM 3687 O O . ASP B 1 227 ? 52.324 25.971 36.682 1.00 30.55 227 ASP B O 1
ATOM 3692 N N . PRO B 1 228 ? 54.150 24.915 35.852 1.00 29.70 228 PRO B N 1
ATOM 3693 C CA . PRO B 1 228 ? 54.871 24.860 37.125 1.00 29.28 228 PRO B CA 1
ATOM 3694 C C . PRO B 1 228 ? 55.474 26.164 37.632 1.00 29.00 228 PRO B C 1
ATOM 3695 O O . PRO B 1 228 ? 55.988 26.195 38.753 1.00 28.27 228 PRO B O 1
ATOM 3699 N N . GLU B 1 229 ? 55.416 27.226 36.831 1.00 28.43 229 GLU B N 1
ATOM 3700 C CA . GLU B 1 229 ? 56.107 28.468 37.197 1.00 28.59 229 GLU B CA 1
ATOM 3701 C C . GLU B 1 229 ? 55.657 29.011 38.553 1.00 27.22 229 GLU B C 1
ATOM 3702 O O . GLU B 1 229 ? 56.485 29.478 39.343 1.00 27.20 229 GLU B O 1
ATOM 3708 N N . ALA B 1 230 ? 54.352 28.947 38.815 1.00 26.59 230 ALA B N 1
ATOM 3709 C CA . ALA B 1 230 ? 53.806 29.402 40.092 1.00 25.50 230 ALA B CA 1
ATOM 3710 C C . ALA B 1 230 ? 54.411 28.637 41.274 1.00 25.01 230 ALA B C 1
ATOM 3711 O O . ALA B 1 230 ? 54.657 29.226 42.322 1.00 24.87 230 ALA B O 1
ATOM 3713 N N . SER B 1 231 ? 54.694 27.343 41.108 1.00 23.52 231 SER B N 1
ATOM 3714 C CA . SER B 1 231 ? 55.342 26.599 42.197 1.00 23.00 231 SER B CA 1
ATOM 3715 C C . SER B 1 231 ? 56.788 27.020 42.412 1.00 23.37 231 SER B C 1
ATOM 3716 O O . SER B 1 231 ? 57.253 27.114 43.546 1.00 23.26 231 SER B O 1
ATOM 3719 N N . LEU B 1 232 ? 57.513 27.252 41.317 1.00 23.96 232 LEU B N 1
ATOM 3720 C CA . LEU B 1 232 ? 58.892 27.727 41.417 1.00 24.18 232 LEU B CA 1
ATOM 3721 C C . LEU B 1 232 ? 58.916 29.099 42.108 1.00 24.38 232 LEU B C 1
ATOM 3722 O O . LEU B 1 232 ? 59.706 29.314 43.038 1.00 24.67 232 LEU B O 1
ATOM 3727 N N . ALA B 1 233 ? 58.010 29.992 41.694 1.00 24.68 233 ALA B N 1
ATOM 3728 C CA . ALA B 1 233 ? 57.848 31.308 42.335 1.00 24.86 233 ALA B CA 1
ATOM 3729 C C . ALA B 1 233 ? 57.550 31.163 43.841 1.00 25.40 233 ALA B C 1
ATOM 3730 O O . ALA B 1 233 ? 58.132 31.881 44.677 1.00 25.44 233 ALA B O 1
ATOM 3732 N N . PHE B 1 234 ? 56.684 30.210 44.191 1.00 24.40 234 PHE B N 1
ATOM 3733 C CA . PHE B 1 234 ? 56.394 29.934 45.612 1.00 24.53 234 PHE B CA 1
ATOM 3734 C C . PHE B 1 234 ? 57.659 29.543 46.366 1.00 23.96 234 PHE B C 1
ATOM 3735 O O . PHE B 1 234 ? 57.928 30.057 47.456 1.00 24.73 234 PHE B O 1
ATOM 3743 N N . LEU B 1 235 ? 58.440 28.632 45.798 1.00 24.16 235 LEU B N 1
ATOM 3744 C CA . LEU B 1 235 ? 59.651 28.157 46.463 1.00 24.46 235 LEU B CA 1
ATOM 3745 C C . LEU B 1 235 ? 60.685 29.270 46.578 1.00 25.82 235 LEU B C 1
ATOM 3746 O O . LEU B 1 235 ? 61.392 29.362 47.594 1.00 25.37 235 LEU B O 1
ATOM 3751 N N . GLN B 1 236 ? 60.770 30.095 45.533 1.00 26.63 236 GLN B N 1
ATOM 3752 C CA . GLN B 1 236 ? 61.653 31.261 45.537 1.00 28.62 236 GLN B CA 1
ATOM 3753 C C . GLN B 1 236 ? 61.250 32.280 46.607 1.00 28.94 236 GLN B C 1
ATOM 3754 O O . GLN B 1 236 ? 62.117 32.777 47.322 1.00 29.94 236 GLN B O 1
ATOM 3760 N N . ALA B 1 237 ? 59.946 32.556 46.740 1.00 29.90 237 ALA B N 1
ATOM 3761 C CA . ALA B 1 237 ? 59.419 33.449 47.798 1.00 30.29 237 ALA B CA 1
ATOM 3762 C C . ALA B 1 237 ? 59.640 32.888 49.202 1.00 30.97 237 ALA B C 1
ATOM 3763 O O . ALA B 1 237 ? 59.957 33.633 50.136 1.00 30.94 237 ALA B O 1
ATOM 3765 N N . LEU B 1 238 ? 59.464 31.573 49.345 1.00 31.50 238 LEU B N 1
ATOM 3766 C CA . LEU B 1 238 ? 59.688 30.878 50.615 1.00 32.29 238 LEU B CA 1
ATOM 3767 C C . LEU B 1 238 ? 61.164 30.938 51.011 1.00 33.56 238 LEU B C 1
ATOM 3768 O O . LEU B 1 238 ? 61.498 31.197 52.171 1.00 33.29 238 LEU B O 1
ATOM 3773 N N . ALA B 1 239 ? 62.041 30.727 50.038 1.00 35.07 239 ALA B N 1
ATOM 3774 C CA . ALA B 1 239 ? 63.471 30.976 50.246 1.00 37.35 239 ALA B CA 1
ATOM 3775 C C . ALA B 1 239 ? 63.734 32.461 50.590 1.00 38.38 239 ALA B C 1
ATOM 3776 O O . ALA B 1 239 ? 64.641 32.772 51.372 1.00 38.77 239 ALA B O 1
ATOM 3778 N N . GLY B 1 240 ? 62.925 33.359 50.019 1.00 39.95 240 GLY B N 1
ATOM 3779 C CA . GLY B 1 240 ? 63.106 34.817 50.167 1.00 41.99 240 GLY B CA 1
ATOM 3780 C C . GLY B 1 240 ? 62.619 35.418 51.481 1.00 43.61 240 GLY B C 1
ATOM 3781 O O . GLY B 1 240 ? 62.801 36.616 51.731 1.00 43.86 240 GLY B O 1
ATOM 3782 N N . GLU B 1 241 ? 62.005 34.584 52.322 1.00 45.14 241 GLU B N 1
ATOM 3783 C CA . GLU B 1 241 ? 61.462 35.005 53.617 1.00 46.73 241 GLU B CA 1
ATOM 3784 C C . GLU B 1 241 ? 62.502 35.313 54.716 1.00 48.03 241 GLU B C 1
ATOM 3785 O O . GLU B 1 241 ? 62.352 36.304 55.433 1.00 48.31 241 GLU B O 1
ATOM 3791 N N . GLY B 1 242 ? 63.551 34.497 54.861 1.00 49.38 242 GLY B N 1
ATOM 3792 C CA . GLY B 1 242 ? 63.819 33.363 53.996 1.00 50.74 242 GLY B CA 1
ATOM 3793 C C . GLY B 1 242 ? 64.986 32.488 54.394 1.00 51.74 242 GLY B C 1
ATOM 3794 O O . GLY B 1 242 ? 65.931 32.941 55.058 1.00 51.88 242 GLY B O 1
ATOM 3795 N N . ARG B 1 243 ? 64.905 31.234 53.946 1.00 52.57 243 ARG B N 1
ATOM 3796 C CA . ARG B 1 243 ? 65.834 30.165 54.296 1.00 53.45 243 ARG B CA 1
ATOM 3797 C C . ARG B 1 243 ? 67.230 30.393 53.716 1.00 53.61 243 ARG B C 1
ATOM 3798 O O . ARG B 1 243 ? 68.235 30.144 54.386 1.00 53.93 243 ARG B O 1
ATOM 3806 N N . MET C 1 1 ? 14.356 -16.339 51.793 1.00 23.82 1 MET C N 1
ATOM 3807 C CA . MET C 1 1 ? 15.295 -15.327 51.212 1.00 24.03 1 MET C CA 1
ATOM 3808 C C . MET C 1 1 ? 16.489 -16.044 50.629 1.00 22.46 1 MET C C 1
ATOM 3809 O O . MET C 1 1 ? 16.881 -17.102 51.123 1.00 23.39 1 MET C O 1
ATOM 3814 N N . ASP C 1 2 ? 17.060 -15.465 49.580 1.00 20.81 2 ASP C N 1
ATOM 3815 C CA . ASP C 1 2 ? 18.287 -15.976 48.983 1.00 18.55 2 ASP C CA 1
ATOM 3816 C C . ASP C 1 2 ? 19.457 -15.258 49.676 1.00 18.37 2 ASP C C 1
ATOM 3817 O O . ASP C 1 2 ? 19.801 -14.118 49.327 1.00 18.91 2 ASP C O 1
ATOM 3822 N N . VAL C 1 3 ? 20.028 -15.914 50.684 1.00 17.14 3 VAL C N 1
ATOM 3823 C CA . VAL C 1 3 ? 21.162 -15.358 51.421 1.00 16.41 3 VAL C CA 1
ATOM 3824 C C . VAL C 1 3 ? 22.350 -16.272 51.179 1.00 15.60 3 VAL C C 1
ATOM 3825 O O . VAL C 1 3 ? 22.246 -17.500 51.321 1.00 16.30 3 VAL C O 1
ATOM 3829 N N . ARG C 1 4 ? 23.472 -15.683 50.768 1.00 14.94 4 ARG C N 1
ATOM 3830 C CA . ARG C 1 4 ? 24.672 -16.434 50.450 1.00 14.59 4 ARG C CA 1
ATOM 3831 C C . ARG C 1 4 ? 25.842 -15.972 51.285 1.00 15.75 4 ARG C C 1
ATOM 3832 O O . ARG C 1 4 ? 25.890 -14.815 51.705 1.00 15.49 4 ARG C O 1
ATOM 3840 N N . LEU C 1 5 ? 26.784 -16.880 51.514 1.00 15.32 5 LEU C N 1
ATOM 3841 C CA . LEU C 1 5 ? 28.030 -16.533 52.175 1.00 16.14 5 LEU C CA 1
ATOM 3842 C C . LEU C 1 5 ? 29.133 -16.314 51.155 1.00 15.51 5 LEU C C 1
ATOM 3843 O O . LEU C 1 5 ? 29.378 -17.174 50.312 1.00 15.15 5 LEU C O 1
ATOM 3848 N N . ALA C 1 6 ? 29.817 -15.166 51.235 1.00 14.75 6 ALA C N 1
ATOM 3849 C CA . ALA C 1 6 ? 31.050 -14.969 50.473 1.00 14.88 6 ALA C CA 1
ATOM 3850 C C . ALA C 1 6 ? 32.250 -15.682 51.113 1.00 15.01 6 ALA C C 1
ATOM 3851 O O . ALA C 1 6 ? 32.502 -15.583 52.341 1.00 16.07 6 ALA C O 1
ATOM 3853 N N . PHE C 1 7 ? 33.008 -16.382 50.280 1.00 14.88 7 PHE C N 1
ATOM 3854 C CA . PHE C 1 7 ? 34.254 -17.021 50.736 1.00 15.36 7 PHE C CA 1
ATOM 3855 C C . PHE C 1 7 ? 35.158 -17.272 49.549 1.00 15.58 7 PHE C C 1
ATOM 3856 O O . PHE C 1 7 ? 34.680 -17.431 48.416 1.00 15.28 7 PHE C O 1
ATOM 3864 N N . PRO C 1 8 ? 36.481 -17.277 49.791 1.00 15.91 8 PRO C N 1
ATOM 3865 C CA . PRO C 1 8 ? 37.386 -17.605 48.699 1.00 15.69 8 PRO C CA 1
ATOM 3866 C C . PRO C 1 8 ? 37.352 -19.109 48.435 1.00 15.45 8 PRO C C 1
ATOM 3867 O O . PRO C 1 8 ? 37.154 -19.886 49.369 1.00 15.74 8 PRO C O 1
ATOM 3871 N N . LEU C 1 9 ? 37.528 -19.484 47.168 1.00 15.74 9 LEU C N 1
ATOM 3872 C CA . LEU C 1 9 ? 37.780 -20.878 46.779 1.00 17.23 9 LEU C CA 1
ATOM 3873 C C . LEU C 1 9 ? 38.850 -21.539 47.657 1.00 18.03 9 LEU C C 1
ATOM 3874 O O . LEU C 1 9 ? 38.712 -22.712 48.016 1.00 17.59 9 LEU C O 1
ATOM 3879 N N . SER C 1 10 ? 39.912 -20.797 47.989 1.00 19.39 10 SER C N 1
ATOM 3880 C CA . SER C 1 10 ? 40.976 -21.308 48.896 1.00 21.14 10 SER C CA 1
ATOM 3881 C C . SER C 1 10 ? 40.497 -21.723 50.298 1.00 22.16 10 SER C C 1
ATOM 3882 O O . SER C 1 10 ? 41.229 -22.417 51.009 1.00 22.60 10 SER C O 1
ATOM 3885 N N . ARG C 1 11 ? 39.291 -21.308 50.693 1.00 22.08 11 ARG C N 1
ATOM 3886 C CA . ARG C 1 11 ? 38.728 -21.677 51.993 1.00 23.61 11 ARG C CA 1
ATOM 3887 C C . ARG C 1 11 ? 37.421 -22.447 51.851 1.00 23.39 11 ARG C C 1
ATOM 3888 O O . ARG C 1 11 ? 36.639 -22.513 52.795 1.00 24.34 11 ARG C O 1
ATOM 3896 N N . ALA C 1 12 ? 37.188 -23.051 50.684 1.00 23.75 12 ALA C N 1
ATOM 3897 C CA . ALA C 1 12 ? 35.935 -23.788 50.437 1.00 24.71 12 ALA C CA 1
ATOM 3898 C C . ALA C 1 12 ? 35.714 -24.954 51.410 1.00 26.14 12 ALA C C 1
ATOM 3899 O O . ALA C 1 12 ? 34.579 -25.243 51.779 1.00 25.31 12 ALA C O 1
ATOM 3901 N N . GLU C 1 13 ? 36.794 -25.624 51.818 1.00 27.90 13 GLU C N 1
ATOM 3902 C CA . GLU C 1 13 ? 36.677 -26.792 52.719 1.00 29.74 13 GLU C CA 1
ATOM 3903 C C . GLU C 1 13 ? 36.054 -26.399 54.041 1.00 30.00 13 GLU C C 1
ATOM 3904 O O . GLU C 1 13 ? 35.160 -27.088 54.548 1.00 30.66 13 GLU C O 1
ATOM 3910 N N . GLU C 1 14 ? 36.537 -25.291 54.596 1.00 30.19 14 GLU C N 1
ATOM 3911 C CA . GLU C 1 14 ? 35.973 -24.701 55.798 1.00 30.74 14 GLU C CA 1
ATOM 3912 C C . GLU C 1 14 ? 34.526 -24.275 55.584 1.00 30.16 14 GLU C C 1
ATOM 3913 O O . GLU C 1 14 ? 33.679 -24.484 56.448 1.00 29.89 14 GLU C O 1
ATOM 3919 N N . ALA C 1 15 ? 34.254 -23.657 54.433 1.00 29.13 15 ALA C N 1
ATOM 3920 C CA . ALA C 1 15 ? 32.965 -23.022 54.185 1.00 28.62 15 ALA C CA 1
ATOM 3921 C C . ALA C 1 15 ? 31.795 -23.983 53.982 1.00 27.90 15 ALA C C 1
ATOM 3922 O O . ALA C 1 15 ? 30.701 -23.747 54.518 1.00 27.34 15 ALA C O 1
ATOM 3924 N N . LEU C 1 16 ? 32.007 -25.045 53.208 1.00 27.44 16 LEU C N 1
ATOM 3925 C CA . LEU C 1 16 ? 30.904 -25.956 52.853 1.00 27.39 16 LEU C CA 1
ATOM 3926 C C . LEU C 1 16 ? 30.046 -26.498 54.006 1.00 27.16 16 LEU C C 1
ATOM 3927 O O . LEU C 1 16 ? 28.826 -26.491 53.891 1.00 26.27 16 LEU C O 1
ATOM 3932 N N . PRO C 1 17 ? 30.675 -26.996 55.099 1.00 27.06 17 PRO C N 1
ATOM 3933 C CA . PRO C 1 17 ? 29.847 -27.460 56.218 1.00 27.37 17 PRO C CA 1
ATOM 3934 C C . PRO C 1 17 ? 29.002 -26.351 56.854 1.00 27.19 17 PRO C C 1
ATOM 3935 O O . PRO C 1 17 ? 27.882 -26.610 57.283 1.00 26.87 17 PRO C O 1
ATOM 3939 N N . ARG C 1 18 ? 29.527 -25.129 56.910 1.00 27.72 18 ARG C N 1
ATOM 3940 C CA . ARG C 1 18 ? 28.750 -24.006 57.450 1.00 28.26 18 ARG C CA 1
ATOM 3941 C C . ARG C 1 18 ? 27.568 -23.599 56.579 1.00 27.44 18 ARG C C 1
ATOM 3942 O O . ARG C 1 18 ? 26.499 -23.301 57.106 1.00 27.06 18 ARG C O 1
ATOM 3950 N N . LEU C 1 19 ? 27.752 -23.618 55.257 1.00 27.29 19 LEU C N 1
ATOM 3951 C CA . LEU C 1 19 ? 26.650 -23.401 54.300 1.00 26.85 19 LEU C CA 1
ATOM 3952 C C . LEU C 1 19 ? 25.459 -24.310 54.572 1.00 26.96 19 LEU C C 1
ATOM 3953 O O . LEU C 1 19 ? 24.310 -23.848 54.649 1.00 25.98 19 LEU C O 1
ATOM 3958 N N . GLN C 1 20 ? 25.735 -25.608 54.694 1.00 26.00 20 GLN C N 1
ATOM 3959 C CA . GLN C 1 20 ? 24.682 -26.574 54.910 1.00 26.67 20 GLN C CA 1
ATOM 3960 C C . GLN C 1 20 ? 24.053 -26.344 56.291 1.00 26.63 20 GLN C C 1
ATOM 3961 O O . GLN C 1 20 ? 22.828 -26.369 56.420 1.00 25.99 20 GLN C O 1
ATOM 3967 N N . ALA C 1 21 ? 24.889 -26.071 57.297 1.00 26.30 21 ALA C N 1
ATOM 3968 C CA . ALA C 1 21 ? 24.408 -25.920 58.679 1.00 26.14 21 ALA C CA 1
ATOM 3969 C C . ALA C 1 21 ? 23.485 -24.710 58.818 1.00 26.19 21 ALA C C 1
ATOM 3970 O O . ALA C 1 21 ? 22.481 -24.763 59.542 1.00 26.14 21 ALA C O 1
ATOM 3972 N N . LEU C 1 22 ? 23.789 -23.647 58.065 1.00 25.02 22 LEU C N 1
ATOM 3973 C CA . LEU C 1 22 ? 23.033 -22.395 58.165 1.00 24.16 22 LEU C CA 1
ATOM 3974 C C . LEU C 1 22 ? 21.976 -22.187 57.075 1.00 23.70 22 LEU C C 1
ATOM 3975 O O . LEU C 1 22 ? 21.196 -21.233 57.149 1.00 23.57 22 LEU C O 1
ATOM 3980 N N . GLY C 1 23 ? 21.962 -23.058 56.065 1.00 22.49 23 GLY C N 1
ATOM 3981 C CA . GLY C 1 23 ? 21.023 -22.926 54.938 1.00 22.02 23 GLY C CA 1
ATOM 3982 C C . GLY C 1 23 ? 21.367 -21.747 54.026 1.00 21.82 23 GLY C C 1
ATOM 3983 O O . GLY C 1 23 ? 20.480 -21.006 53.566 1.00 21.44 23 GLY C O 1
ATOM 3984 N N . LEU C 1 24 ? 22.663 -21.549 53.799 1.00 20.13 24 LEU C N 1
ATOM 3985 C CA . LEU C 1 24 ? 23.110 -20.434 52.971 1.00 19.74 24 LEU C CA 1
ATOM 3986 C C . LEU C 1 24 ? 23.573 -20.917 51.620 1.00 19.14 24 LEU C C 1
ATOM 3987 O O . LEU C 1 24 ? 24.112 -22.028 51.506 1.00 18.52 24 LEU C O 1
ATOM 3992 N N . GLY C 1 25 ? 23.360 -20.067 50.614 1.00 17.88 25 GLY C N 1
ATOM 3993 C CA . GLY C 1 25 ? 24.019 -20.191 49.311 1.00 16.50 25 GLY C CA 1
ATOM 3994 C C . GLY C 1 25 ? 25.480 -19.746 49.359 1.00 16.24 25 GLY C C 1
ATOM 3995 O O . GLY C 1 25 ? 26.025 -19.412 50.434 1.00 15.81 25 GLY C O 1
ATOM 3996 N N . ALA C 1 26 ? 26.131 -19.747 48.202 1.00 15.56 26 ALA C N 1
ATOM 3997 C CA . ALA C 1 26 ? 27.558 -19.461 48.141 1.00 15.74 26 ALA C CA 1
ATOM 3998 C C . ALA C 1 26 ? 27.857 -18.345 47.140 1.00 15.54 26 ALA C C 1
ATOM 3999 O O . ALA C 1 26 ? 27.238 -18.284 46.086 1.00 15.19 26 ALA C O 1
ATOM 4001 N N . GLU C 1 27 ? 28.786 -17.445 47.499 1.00 14.74 27 GLU C N 1
ATOM 4002 C CA . GLU C 1 27 ? 29.439 -16.610 46.496 1.00 14.64 27 GLU C CA 1
ATOM 4003 C C . GLU C 1 27 ? 30.937 -16.840 46.600 1.00 14.32 27 GLU C C 1
ATOM 4004 O O . GLU C 1 27 ? 31.601 -16.372 47.542 1.00 13.85 27 GLU C O 1
ATOM 4010 N N . VAL C 1 28 ? 31.468 -17.589 45.636 1.00 14.52 28 VAL C N 1
ATOM 4011 C CA . VAL C 1 28 ? 32.844 -18.052 45.742 1.00 15.03 28 VAL C CA 1
ATOM 4012 C C . VAL C 1 28 ? 33.764 -17.086 45.046 1.00 14.71 28 VAL C C 1
ATOM 4013 O O . VAL C 1 28 ? 33.584 -16.827 43.858 1.00 14.75 28 VAL C O 1
ATOM 4017 N N . TYR C 1 29 ? 34.748 -16.548 45.769 1.00 13.81 29 TYR C N 1
ATOM 4018 C CA . TYR C 1 29 ? 35.733 -15.673 45.135 1.00 14.57 29 TYR C CA 1
ATOM 4019 C C . TYR C 1 29 ? 36.800 -16.533 44.483 1.00 14.20 29 TYR C C 1
ATOM 4020 O O . TYR C 1 29 ? 37.342 -17.442 45.114 1.00 15.46 29 TYR C O 1
ATOM 4029 N N . LEU C 1 30 ? 37.096 -16.267 43.214 1.00 14.32 30 LEU C N 1
ATOM 4030 C CA . LEU C 1 30 ? 38.006 -17.131 42.470 1.00 14.75 30 LEU C CA 1
ATOM 4031 C C . LEU C 1 30 ? 39.469 -16.683 42.606 1.00 15.21 30 LEU C C 1
ATOM 4032 O O . LEU C 1 30 ? 39.964 -15.938 41.781 1.00 16.32 30 LEU C O 1
ATOM 4037 N N . ASP C 1 31 ? 40.137 -17.119 43.672 1.00 16.34 31 ASP C N 1
ATOM 4038 C CA . ASP C 1 31 ? 41.575 -16.840 43.864 1.00 17.87 31 ASP C CA 1
ATOM 4039 C C . ASP C 1 31 ? 42.339 -17.029 42.557 1.00 17.49 31 ASP C C 1
ATOM 4040 O O . ASP C 1 31 ? 42.315 -18.128 41.997 1.00 18.78 31 ASP C O 1
ATOM 4045 N N . PRO C 1 32 ? 43.034 -15.973 42.061 1.00 18.00 32 PRO C N 1
ATOM 4046 C CA . PRO C 1 32 ? 43.735 -16.135 40.788 1.00 17.70 32 PRO C CA 1
ATOM 4047 C C . PRO C 1 32 ? 44.762 -17.263 40.807 1.00 17.97 32 PRO C C 1
ATOM 4048 O O . PRO C 1 32 ? 44.909 -17.962 39.808 1.00 17.86 32 PRO C O 1
ATOM 4052 N N . ALA C 1 33 ? 45.442 -17.453 41.930 1.00 17.46 33 ALA C N 1
ATOM 4053 C CA . ALA C 1 33 ? 46.430 -18.541 42.032 1.00 18.26 33 ALA C CA 1
ATOM 4054 C C . ALA C 1 33 ? 45.825 -19.941 41.853 1.00 18.54 33 ALA C C 1
ATOM 4055 O O . ALA C 1 33 ? 46.550 -20.895 41.602 1.00 18.47 33 ALA C O 1
ATOM 4057 N N . LEU C 1 34 ? 44.500 -20.041 41.968 1.00 18.85 34 LEU C N 1
ATOM 4058 C CA . LEU C 1 34 ? 43.805 -21.325 41.918 1.00 18.65 34 LEU C CA 1
ATOM 4059 C C . LEU C 1 34 ? 43.037 -21.531 40.632 1.00 19.61 34 LEU C C 1
ATOM 4060 O O . LEU C 1 34 ? 42.446 -22.589 40.426 1.00 19.55 34 LEU C O 1
ATOM 4065 N N . LEU C 1 35 ? 43.060 -20.546 39.737 1.00 19.51 35 LEU C N 1
ATOM 4066 C CA . LEU C 1 35 ? 42.256 -20.639 38.518 1.00 19.85 35 LEU C CA 1
ATOM 4067 C C . LEU C 1 35 ? 42.528 -21.883 37.665 1.00 20.80 35 LEU C C 1
ATOM 4068 O O . LEU C 1 35 ? 41.640 -22.337 36.972 1.00 19.96 35 LEU C O 1
ATOM 4073 N N . GLU C 1 36 ? 43.749 -22.417 37.726 1.00 22.16 36 GLU C N 1
ATOM 4074 C CA . GLU C 1 36 ? 44.112 -23.577 36.887 1.00 24.12 36 GLU C CA 1
ATOM 4075 C C . GLU C 1 36 ? 43.962 -24.938 37.573 1.00 23.91 36 GLU C C 1
ATOM 4076 O O . GLU C 1 36 ? 44.282 -25.972 36.988 1.00 24.63 36 GLU C O 1
ATOM 4082 N N . GLU C 1 37 ? 43.423 -24.947 38.784 1.00 23.96 37 GLU C N 1
ATOM 4083 C CA . GLU C 1 37 ? 43.325 -26.176 39.564 1.00 24.78 37 GLU C CA 1
ATOM 4084 C C . GLU C 1 37 ? 41.989 -26.879 39.281 1.00 23.94 37 GLU C C 1
ATOM 4085 O O . GLU C 1 37 ? 41.049 -26.778 40.066 1.00 22.88 37 GLU C O 1
ATOM 4091 N N . ASP C 1 38 ? 41.930 -27.592 38.159 1.00 23.95 38 ASP C N 1
ATOM 4092 C CA . ASP C 1 38 ? 40.720 -28.316 37.722 1.00 24.02 38 ASP C CA 1
ATOM 4093 C C . ASP C 1 38 ? 40.015 -29.084 38.819 1.00 22.97 38 ASP C C 1
ATOM 4094 O O . ASP C 1 38 ? 38.788 -29.047 38.920 1.00 22.66 38 ASP C O 1
ATOM 4099 N N . ALA C 1 39 ? 40.794 -29.779 39.642 1.00 22.70 39 ALA C N 1
ATOM 4100 C CA . ALA C 1 39 ? 40.238 -30.657 40.679 1.00 21.99 39 ALA C CA 1
ATOM 4101 C C . ALA C 1 39 ? 39.448 -29.888 41.735 1.00 21.81 39 ALA C C 1
ATOM 4102 O O . ALA C 1 39 ? 38.483 -30.410 42.280 1.00 20.79 39 ALA C O 1
ATOM 4104 N N . LEU C 1 40 ? 39.872 -28.662 42.050 1.00 21.16 40 LEU C N 1
ATOM 4105 C CA . LEU C 1 40 ? 39.128 -27.854 43.021 1.00 20.95 40 LEU C CA 1
ATOM 4106 C C . LEU C 1 40 ? 37.751 -27.479 42.497 1.00 20.10 40 LEU C C 1
ATOM 4107 O O . LEU C 1 40 ? 36.772 -27.509 43.253 1.00 20.76 40 LEU C O 1
ATOM 4112 N N . PHE C 1 41 ? 37.666 -27.133 41.219 1.00 19.86 41 PHE C N 1
ATOM 4113 C CA . PHE C 1 41 ? 36.380 -26.769 40.638 1.00 19.50 41 PHE C CA 1
ATOM 4114 C C . PHE C 1 41 ? 35.482 -27.992 40.512 1.00 20.19 41 PHE C C 1
ATOM 4115 O O . PHE C 1 41 ? 34.265 -27.924 40.740 1.00 19.27 41 PHE C O 1
ATOM 4123 N N . GLN C 1 42 ? 36.093 -29.115 40.165 1.00 20.28 42 GLN C N 1
ATOM 4124 C CA . GLN C 1 42 ? 35.314 -30.345 40.002 1.00 21.45 42 GLN C CA 1
ATOM 4125 C C . GLN C 1 42 ? 34.734 -30.779 41.342 1.00 21.29 42 GLN C C 1
ATOM 4126 O O . GLN C 1 42 ? 33.554 -31.148 41.420 1.00 21.26 42 GLN C O 1
ATOM 4132 N N . SER C 1 43 ? 35.550 -30.666 42.391 1.00 20.43 43 SER C N 1
ATOM 4133 C CA . SER C 1 43 ? 35.188 -31.034 43.751 1.00 20.51 43 SER C CA 1
ATOM 4134 C C . SER C 1 43 ? 34.049 -30.153 44.244 1.00 19.67 43 SER C C 1
ATOM 4135 O O . SER C 1 43 ? 33.036 -30.643 44.745 1.00 18.73 43 SER C O 1
ATOM 4138 N N . LEU C 1 44 ? 34.215 -28.841 44.095 1.00 17.97 44 LEU C N 1
ATOM 4139 C CA . LEU C 1 44 ? 33.177 -27.919 44.521 1.00 17.47 44 LEU C CA 1
ATOM 4140 C C . LEU C 1 44 ? 31.842 -28.151 43.800 1.00 17.62 44 LEU C C 1
ATOM 4141 O O . LEU C 1 44 ? 30.766 -28.070 44.413 1.00 17.14 44 LEU C O 1
ATOM 4146 N N . ARG C 1 45 ? 31.918 -28.371 42.493 1.00 18.07 45 ARG C N 1
ATOM 4147 C CA . ARG C 1 45 ? 30.734 -28.546 41.683 1.00 18.99 45 ARG C CA 1
ATOM 4148 C C . ARG C 1 45 ? 29.920 -29.758 42.142 1.00 19.46 45 ARG C C 1
ATOM 4149 O O . ARG C 1 45 ? 28.696 -29.688 42.232 1.00 20.17 45 ARG C O 1
ATOM 4157 N N . ARG C 1 46 ? 30.601 -30.865 42.415 1.00 19.62 46 ARG C N 1
ATOM 4158 C CA . ARG C 1 46 ? 29.866 -32.107 42.685 1.00 20.09 46 ARG C CA 1
ATOM 4159 C C . ARG C 1 46 ? 29.353 -32.130 44.117 1.00 19.59 46 ARG C C 1
ATOM 4160 O O . ARG C 1 46 ? 28.365 -32.797 44.408 1.00 19.54 46 ARG C O 1
ATOM 4168 N N . ARG C 1 47 ? 29.988 -31.346 44.997 1.00 19.13 47 ARG C N 1
ATOM 4169 C CA . ARG C 1 47 ? 29.676 -31.390 46.433 1.00 18.50 47 ARG C CA 1
ATOM 4170 C C . ARG C 1 47 ? 28.541 -30.471 46.888 1.00 18.70 47 ARG C C 1
ATOM 4171 O O . ARG C 1 47 ? 27.952 -30.682 47.944 1.00 18.76 47 ARG C O 1
ATOM 4179 N N . PHE C 1 48 ? 28.237 -29.450 46.098 1.00 18.33 48 PHE C N 1
ATOM 4180 C CA . PHE C 1 48 ? 27.368 -28.379 46.547 1.00 19.56 48 PHE C CA 1
ATOM 4181 C C . PHE C 1 48 ? 26.295 -28.112 45.504 1.00 19.53 48 PHE C C 1
ATOM 4182 O O . PHE C 1 48 ? 26.615 -27.947 44.324 1.00 20.71 48 PHE C O 1
ATOM 4190 N N . SER C 1 49 ? 25.037 -28.043 45.935 1.00 20.07 49 SER C N 1
ATOM 4191 C CA . SER C 1 49 ? 23.927 -27.835 45.015 1.00 19.86 49 SER C CA 1
ATOM 4192 C C . SER C 1 49 ? 23.038 -26.651 45.425 1.00 20.14 49 SER C C 1
ATOM 4193 O O . SER C 1 49 ? 21.957 -26.437 44.848 1.00 20.79 49 SER C O 1
ATOM 4196 N N . GLY C 1 50 ? 23.510 -25.859 46.391 1.00 20.23 50 GLY C N 1
ATOM 4197 C CA . GLY C 1 50 ? 22.819 -24.615 46.762 1.00 19.18 50 GLY C CA 1
ATOM 4198 C C . GLY C 1 50 ? 23.015 -23.571 45.666 1.00 19.07 50 GLY C C 1
ATOM 4199 O O . GLY C 1 50 ? 23.694 -23.825 44.666 1.00 19.06 50 GLY C O 1
ATOM 4200 N N . LYS C 1 51 ? 22.399 -22.404 45.837 1.00 17.48 51 LYS C N 1
ATOM 4201 C CA . LYS C 1 51 ? 22.576 -21.287 44.896 1.00 17.56 51 LYS C CA 1
ATOM 4202 C C . LYS C 1 51 ? 24.033 -20.883 44.951 1.00 16.92 51 LYS C C 1
ATOM 4203 O O . LYS C 1 51 ? 24.614 -20.793 46.046 1.00 15.52 51 LYS C O 1
ATOM 4209 N N . LEU C 1 52 ? 24.632 -20.689 43.781 1.00 16.25 52 LEU C N 1
ATOM 4210 C CA . LEU C 1 52 ? 26.044 -20.309 43.729 1.00 16.28 52 LEU C CA 1
ATOM 4211 C C . LEU C 1 52 ? 26.293 -19.197 42.718 1.00 15.66 52 LEU C C 1
ATOM 4212 O O . LEU C 1 52 ? 25.845 -19.272 41.565 1.00 15.94 52 LEU C O 1
ATOM 4217 N N . SER C 1 53 ? 27.025 -18.173 43.174 1.00 15.24 53 SER C N 1
ATOM 4218 C CA . SER C 1 53 ? 27.553 -17.127 42.330 1.00 14.79 53 SER C CA 1
ATOM 4219 C C . SER C 1 53 ? 29.047 -17.110 42.551 1.00 13.64 53 SER C C 1
ATOM 4220 O O . SER C 1 53 ? 29.566 -17.831 43.428 1.00 13.45 53 SER C O 1
ATOM 4223 N N . VAL C 1 54 ? 29.750 -16.347 41.723 1.00 13.82 54 VAL C N 1
ATOM 4224 C CA . VAL C 1 54 ? 31.181 -16.150 41.933 1.00 13.77 54 VAL C CA 1
ATOM 4225 C C . VAL C 1 54 ? 31.504 -14.663 42.023 1.00 13.60 54 VAL C C 1
ATOM 4226 O O . VAL C 1 54 ? 30.744 -13.805 41.540 1.00 13.91 54 VAL C O 1
ATOM 4230 N N . HIS C 1 55 ? 32.634 -14.391 42.651 1.00 13.64 55 HIS C N 1
ATOM 4231 C CA . HIS C 1 55 ? 33.252 -13.075 42.550 1.00 13.75 55 HIS C CA 1
ATOM 4232 C C . HIS C 1 55 ? 34.476 -13.300 41.669 1.00 13.72 55 HIS C C 1
ATOM 4233 O O . HIS C 1 55 ? 35.350 -14.096 41.996 1.00 13.56 55 HIS C O 1
ATOM 4240 N N . LEU C 1 56 ? 34.516 -12.613 40.531 1.00 13.63 56 LEU C N 1
ATOM 4241 C CA . LEU C 1 56 ? 35.637 -12.709 39.603 1.00 14.07 56 LEU C CA 1
ATOM 4242 C C . LEU C 1 56 ? 36.880 -12.031 40.198 1.00 14.27 56 LEU C C 1
ATOM 4243 O O . LEU C 1 56 ? 36.746 -11.236 41.116 1.00 15.05 56 LEU C O 1
ATOM 4248 N N . PRO C 1 57 ? 38.082 -12.388 39.715 1.00 14.76 57 PRO C N 1
ATOM 4249 C CA . PRO C 1 57 ? 39.326 -11.725 40.136 1.00 14.51 57 PRO C CA 1
ATOM 4250 C C . PRO C 1 57 ? 39.200 -10.213 40.049 1.00 14.70 57 PRO C C 1
ATOM 4251 O O . PRO C 1 57 ? 38.437 -9.693 39.208 1.00 13.95 57 PRO C O 1
ATOM 4255 N N . PHE C 1 58 ? 39.891 -9.504 40.944 1.00 13.60 58 PHE C N 1
ATOM 4256 C CA . PHE C 1 58 ? 39.824 -8.040 40.906 1.00 14.25 58 PHE C CA 1
ATOM 4257 C C . PHE C 1 58 ? 41.106 -7.366 41.396 1.00 13.99 58 PHE C C 1
ATOM 4258 O O . PHE C 1 58 ? 41.374 -6.235 41.023 1.00 12.46 58 PHE C O 1
ATOM 4266 N N . TRP C 1 59 ? 41.885 -8.044 42.239 1.00 13.78 59 TRP C N 1
ATOM 4267 C CA . TRP C 1 59 ? 43.073 -7.380 42.839 1.00 14.09 59 TRP C CA 1
ATOM 4268 C C . TRP C 1 59 ? 44.045 -6.924 41.763 1.00 13.76 59 TRP C C 1
ATOM 4269 O O . TRP C 1 59 ? 44.471 -7.734 40.947 1.00 13.63 59 TRP C O 1
ATOM 4280 N N . ASN C 1 60 ? 44.390 -5.628 41.768 1.00 12.73 60 ASN C N 1
ATOM 4281 C CA . ASN C 1 60 ? 45.350 -5.064 40.815 1.00 13.44 60 ASN C CA 1
ATOM 4282 C C . ASN C 1 60 ? 44.932 -5.170 39.332 1.00 13.46 60 ASN C C 1
ATOM 4283 O O . ASN C 1 60 ? 45.783 -5.115 38.432 1.00 14.60 60 ASN C O 1
ATOM 4288 N N . LEU C 1 61 ? 43.645 -5.388 39.077 1.00 12.48 61 LEU C N 1
ATOM 4289 C CA . LEU C 1 61 ? 43.158 -5.462 37.703 1.00 12.78 61 LEU C CA 1
ATOM 4290 C C . LEU C 1 61 ? 42.412 -4.194 37.274 1.00 13.04 61 LEU C C 1
ATOM 4291 O O . LEU C 1 61 ? 41.793 -3.503 38.092 1.00 12.63 61 LEU C O 1
ATOM 4296 N N . ASP C 1 62 ? 42.507 -3.879 35.987 1.00 12.36 62 ASP C N 1
ATOM 4297 C CA . ASP C 1 62 ? 41.750 -2.757 35.420 1.00 13.05 62 ASP C CA 1
ATOM 4298 C C . ASP C 1 62 ? 41.819 -2.878 33.896 1.00 13.84 62 ASP C C 1
ATOM 4299 O O . ASP C 1 62 ? 42.913 -2.846 33.317 1.00 13.48 62 ASP C O 1
ATOM 4304 N N . LEU C 1 63 ? 40.649 -2.986 33.254 1.00 14.25 63 LEU C N 1
ATOM 4305 C CA . LEU C 1 63 ? 40.615 -3.063 31.785 1.00 14.73 63 LEU C CA 1
ATOM 4306 C C . LEU C 1 63 ? 41.141 -1.797 31.155 1.00 15.19 63 LEU C C 1
ATOM 4307 O O . LEU C 1 63 ? 41.576 -1.805 29.992 1.00 15.08 63 LEU C O 1
ATOM 4312 N N . LEU C 1 64 ? 41.114 -0.714 31.929 1.00 14.95 64 LEU C N 1
ATOM 4313 C CA . LEU C 1 64 ? 41.560 0.593 31.433 1.00 15.29 64 LEU C CA 1
ATOM 4314 C C . LEU C 1 64 ? 42.919 1.023 31.989 1.00 15.52 64 LEU C C 1
ATOM 4315 O O . LEU C 1 64 ? 43.302 2.198 31.859 1.00 15.31 64 LEU C O 1
ATOM 4320 N N . SER C 1 65 ? 43.662 0.083 32.570 1.00 14.48 65 SER C N 1
ATOM 4321 C CA . SER C 1 65 ? 44.988 0.406 33.101 1.00 14.22 65 SER C CA 1
ATOM 4322 C C . SER C 1 65 ? 45.839 1.052 32.018 1.00 15.04 65 SER C C 1
ATOM 4323 O O . SER C 1 65 ? 45.822 0.583 30.871 1.00 14.55 65 SER C O 1
ATOM 4326 N N . PRO C 1 66 ? 46.633 2.079 32.375 1.00 15.59 66 PRO C N 1
ATOM 4327 C CA . PRO C 1 66 ? 47.587 2.546 31.341 1.00 16.32 66 PRO C CA 1
ATOM 4328 C C . PRO C 1 66 ? 48.697 1.525 31.023 1.00 15.94 66 PRO C C 1
ATOM 4329 O O . PRO C 1 66 ? 49.418 1.693 30.046 1.00 16.63 66 PRO C O 1
ATOM 4333 N N . ASP C 1 67 ? 48.815 0.465 31.837 1.00 15.80 67 ASP C N 1
ATOM 4334 C CA . ASP C 1 67 ? 49.779 -0.603 31.611 1.00 15.50 67 ASP C CA 1
ATOM 4335 C C . ASP C 1 67 ? 49.112 -1.647 30.699 1.00 15.76 67 ASP C C 1
ATOM 4336 O O . ASP C 1 67 ? 48.150 -2.298 31.121 1.00 13.68 67 ASP C O 1
ATOM 4341 N N . PRO C 1 68 ? 49.636 -1.815 29.460 1.00 15.61 68 PRO C N 1
ATOM 4342 C CA . PRO C 1 68 ? 49.084 -2.756 28.478 1.00 16.01 68 PRO C CA 1
ATOM 4343 C C . PRO C 1 68 ? 49.051 -4.192 28.983 1.00 15.90 68 PRO C C 1
ATOM 4344 O O . PRO C 1 68 ? 48.132 -4.940 28.638 1.00 15.24 68 PRO C O 1
ATOM 4348 N N . GLU C 1 69 ? 50.048 -4.587 29.786 1.00 15.35 69 GLU C N 1
ATOM 4349 C CA . GLU C 1 69 ? 50.094 -5.974 30.248 1.00 15.96 69 GLU C CA 1
ATOM 4350 C C . GLU C 1 69 ? 49.045 -6.193 31.330 1.00 14.54 69 GLU C C 1
ATOM 4351 O O . GLU C 1 69 ? 48.490 -7.287 31.445 1.00 14.27 69 GLU C O 1
ATOM 4357 N N . VAL C 1 70 ? 48.768 -5.148 32.113 1.00 14.02 70 VAL C N 1
ATOM 4358 C CA . VAL C 1 70 ? 47.668 -5.213 33.083 1.00 13.78 70 VAL C CA 1
ATOM 4359 C C . VAL C 1 70 ? 46.320 -5.354 32.372 1.00 13.33 70 VAL C C 1
ATOM 4360 O O . VAL C 1 70 ? 45.494 -6.174 32.766 1.00 12.96 70 VAL C O 1
ATOM 4364 N N . ARG C 1 71 ? 46.101 -4.559 31.318 1.00 13.27 71 ARG C N 1
ATOM 4365 C CA . ARG C 1 71 ? 44.837 -4.668 30.572 1.00 13.70 71 ARG C CA 1
ATOM 4366 C C . ARG C 1 71 ? 44.656 -6.084 30.035 1.00 14.24 71 ARG C C 1
ATOM 4367 O O . ARG C 1 71 ? 43.569 -6.653 30.149 1.00 14.26 71 ARG C O 1
ATOM 4375 N N . GLY C 1 72 ? 45.710 -6.616 29.424 1.00 14.29 72 GLY C N 1
ATOM 4376 C CA . GLY C 1 72 ? 45.708 -7.978 28.891 1.00 15.03 72 GLY C CA 1
ATOM 4377 C C . GLY C 1 72 ? 45.409 -9.041 29.947 1.00 15.08 72 GLY C C 1
ATOM 4378 O O . GLY C 1 72 ? 44.532 -9.894 29.763 1.00 14.30 72 GLY C O 1
ATOM 4379 N N . LEU C 1 73 ? 46.132 -8.975 31.065 1.00 15.21 73 LEU C N 1
ATOM 4380 C CA . LEU C 1 73 ? 45.903 -9.899 32.173 1.00 14.67 73 LEU C CA 1
ATOM 4381 C C . LEU C 1 73 ? 44.463 -9.790 32.703 1.00 14.42 73 LEU C C 1
ATOM 4382 O O . LEU C 1 73 ? 43.806 -10.812 32.945 1.00 13.42 73 LEU C O 1
ATOM 4387 N N . THR C 1 74 ? 43.971 -8.555 32.859 1.00 13.71 74 THR C N 1
ATOM 4388 C CA . THR C 1 74 ? 42.615 -8.317 33.400 1.00 13.67 74 THR C CA 1
ATOM 4389 C C . THR C 1 74 ? 41.586 -9.012 32.499 1.00 14.09 74 THR C C 1
ATOM 4390 O O . THR C 1 74 ? 40.682 -9.708 32.962 1.00 14.75 74 THR C O 1
ATOM 4394 N N . LEU C 1 75 ? 41.734 -8.826 31.185 1.00 14.22 75 LEU C N 1
ATOM 4395 C CA . LEU C 1 75 ? 40.766 -9.437 30.264 1.00 14.58 75 LEU C CA 1
ATOM 4396 C C . LEU C 1 75 ? 40.817 -10.977 30.358 1.00 14.46 75 LEU C C 1
ATOM 4397 O O . LEU C 1 75 ? 39.785 -11.628 30.409 1.00 14.73 75 LEU C O 1
ATOM 4402 N N . ARG C 1 76 ? 42.010 -11.540 30.403 1.00 15.28 76 ARG C N 1
ATOM 4403 C CA . ARG C 1 76 ? 42.172 -12.999 30.581 1.00 16.83 76 ARG C CA 1
ATOM 4404 C C . ARG C 1 76 ? 41.562 -13.497 31.893 1.00 16.45 76 ARG C C 1
ATOM 4405 O O . ARG C 1 76 ? 40.908 -14.552 31.932 1.00 17.10 76 ARG C O 1
ATOM 4413 N N . ARG C 1 77 ? 41.824 -12.766 32.974 1.00 15.95 77 ARG C N 1
ATOM 4414 C CA . ARG C 1 77 ? 41.280 -13.119 34.286 1.00 15.56 77 ARG C CA 1
ATOM 4415 C C . ARG C 1 77 ? 39.744 -13.158 34.303 1.00 15.37 77 ARG C C 1
ATOM 4416 O O . ARG C 1 77 ? 39.139 -14.092 34.853 1.00 15.43 77 ARG C O 1
ATOM 4424 N N . LEU C 1 78 ? 39.109 -12.133 33.737 1.00 15.78 78 LEU C N 1
ATOM 4425 C CA . LEU C 1 78 ? 37.652 -12.046 33.722 1.00 15.21 78 LEU C CA 1
ATOM 4426 C C . LEU C 1 78 ? 37.028 -13.134 32.822 1.00 16.69 78 LEU C C 1
ATOM 4427 O O . LEU C 1 78 ? 36.054 -13.766 33.203 1.00 16.96 78 LEU C O 1
ATOM 4432 N N . LEU C 1 79 ? 37.603 -13.345 31.641 1.00 16.60 79 LEU C N 1
ATOM 4433 C CA . LEU C 1 79 ? 37.082 -14.381 30.723 1.00 17.25 79 LEU C CA 1
ATOM 4434 C C . LEU C 1 79 ? 37.267 -15.789 31.279 1.00 16.88 79 LEU C C 1
ATOM 4435 O O . LEU C 1 79 ? 36.331 -16.593 31.245 1.00 16.68 79 LEU C O 1
ATOM 4440 N N . PHE C 1 80 ? 38.458 -16.080 31.797 1.00 16.93 80 PHE C N 1
ATOM 4441 C CA . PHE C 1 80 ? 38.719 -17.382 32.423 1.00 16.94 80 PHE C CA 1
ATOM 4442 C C . PHE C 1 80 ? 37.884 -17.592 33.683 1.00 17.01 80 PHE C C 1
ATOM 4443 O O . PHE C 1 80 ? 37.365 -18.693 33.925 1.00 15.94 80 PHE C O 1
ATOM 4451 N N . GLY C 1 81 ? 37.737 -16.527 34.476 1.00 15.73 81 GLY C N 1
ATOM 4452 C CA . GLY C 1 81 ? 36.863 -16.564 35.657 1.00 15.49 81 GLY C CA 1
ATOM 4453 C C . GLY C 1 81 ? 35.436 -16.906 35.278 1.00 15.22 81 GLY C C 1
ATOM 4454 O O . GLY C 1 81 ? 34.748 -17.692 35.967 1.00 15.95 81 GLY C O 1
ATOM 4455 N N . LEU C 1 82 ? 34.968 -16.320 34.181 1.00 14.95 82 LEU C N 1
ATOM 4456 C CA . LEU C 1 82 ? 33.601 -16.626 33.735 1.00 15.06 82 LEU C CA 1
ATOM 4457 C C . LEU C 1 82 ? 33.496 -18.092 33.268 1.00 15.59 82 LEU C C 1
ATOM 4458 O O . LEU C 1 82 ? 32.492 -18.737 33.533 1.00 15.39 82 LEU C O 1
ATOM 4463 N N . ASP C 1 83 ? 34.517 -18.584 32.568 1.00 16.55 83 ASP C N 1
ATOM 4464 C CA . ASP C 1 83 ? 34.556 -20.009 32.191 1.00 18.01 83 ASP C CA 1
ATOM 4465 C C . ASP C 1 83 ? 34.375 -20.903 33.410 1.00 17.91 83 ASP C C 1
ATOM 4466 O O . ASP C 1 83 ? 33.545 -21.839 33.388 1.00 17.87 83 ASP C O 1
ATOM 4471 N N . ARG C 1 84 ? 35.155 -20.639 34.465 1.00 16.96 84 ARG C N 1
ATOM 4472 C CA . ARG C 1 84 ? 35.032 -21.379 35.730 1.00 16.67 84 ARG C CA 1
ATOM 4473 C C . ARG C 1 84 ? 33.664 -21.218 36.412 1.00 16.93 84 ARG C C 1
ATOM 4474 O O . ARG C 1 84 ? 33.099 -22.199 36.910 1.00 17.47 84 ARG C O 1
ATOM 4482 N N . ALA C 1 85 ? 33.120 -19.998 36.420 1.00 16.17 85 ALA C N 1
ATOM 4483 C CA . ALA C 1 85 ? 31.756 -19.780 36.933 1.00 16.94 85 ALA C CA 1
ATOM 4484 C C . ALA C 1 85 ? 30.731 -20.712 36.260 1.00 17.03 85 ALA C C 1
ATOM 4485 O O . ALA C 1 85 ? 29.892 -21.343 36.925 1.00 17.28 85 ALA C O 1
ATOM 4487 N N . ALA C 1 86 ? 30.809 -20.796 34.939 1.00 17.60 86 ALA C N 1
ATOM 4488 C CA . ALA C 1 86 ? 29.872 -21.640 34.176 1.00 18.91 86 ALA C CA 1
ATOM 4489 C C . ALA C 1 86 ? 30.054 -23.108 34.542 1.00 19.20 86 ALA C C 1
ATOM 4490 O O . ALA C 1 86 ? 29.074 -23.842 34.674 1.00 20.48 86 ALA C O 1
ATOM 4492 N N . GLU C 1 87 ? 31.306 -23.517 34.719 1.00 19.61 87 GLU C N 1
ATOM 4493 C CA . GLU C 1 87 ? 31.669 -24.866 35.169 1.00 20.46 87 GLU C CA 1
ATOM 4494 C C . GLU C 1 87 ? 31.057 -25.198 36.523 1.00 20.54 87 GLU C C 1
ATOM 4495 O O . GLU C 1 87 ? 30.610 -26.333 36.764 1.00 20.16 87 GLU C O 1
ATOM 4501 N N . LEU C 1 88 ? 31.004 -24.199 37.394 1.00 19.54 88 LEU C N 1
ATOM 4502 C CA . LEU C 1 88 ? 30.411 -24.369 38.708 1.00 20.26 88 LEU C CA 1
ATOM 4503 C C . LEU C 1 88 ? 28.905 -24.192 38.738 1.00 21.03 88 LEU C C 1
ATOM 4504 O O . LEU C 1 88 ? 28.307 -24.343 39.798 1.00 22.90 88 LEU C O 1
ATOM 4509 N N . GLY C 1 89 ? 28.302 -23.834 37.609 1.00 20.69 89 GLY C N 1
ATOM 4510 C CA . GLY C 1 89 ? 26.864 -23.626 37.545 1.00 20.52 89 GLY C CA 1
ATOM 4511 C C . GLY C 1 89 ? 26.392 -22.350 38.217 1.00 20.22 89 GLY C C 1
ATOM 4512 O O . GLY C 1 89 ? 25.269 -22.271 38.728 1.00 19.81 89 GLY C O 1
ATOM 4513 N N . ALA C 1 90 ? 27.261 -21.346 38.209 1.00 18.80 90 ALA C N 1
ATOM 4514 C CA . ALA C 1 90 ? 26.944 -20.065 38.797 1.00 18.46 90 ALA C CA 1
ATOM 4515 C C . ALA C 1 90 ? 25.814 -19.336 38.075 1.00 18.00 90 ALA C C 1
ATOM 4516 O O . ALA C 1 90 ? 25.781 -19.276 36.847 1.00 17.92 90 ALA C O 1
ATOM 4518 N N . ASP C 1 91 ? 24.903 -18.751 38.847 1.00 17.36 91 ASP C N 1
ATOM 4519 C CA . ASP C 1 91 ? 23.854 -17.943 38.243 1.00 17.87 91 ASP C CA 1
ATOM 4520 C C . ASP C 1 91 ? 24.379 -16.556 37.908 1.00 17.57 91 ASP C C 1
ATOM 4521 O O . ASP C 1 91 ? 23.957 -15.953 36.926 1.00 17.17 91 ASP C O 1
ATOM 4526 N N . ARG C 1 92 ? 25.352 -16.083 38.689 1.00 16.50 92 ARG C N 1
ATOM 4527 C CA . ARG C 1 92 ? 25.816 -14.681 38.582 1.00 16.41 92 ARG C CA 1
ATOM 4528 C C . ARG C 1 92 ? 27.318 -14.610 38.828 1.00 15.14 92 ARG C C 1
ATOM 4529 O O . ARG C 1 92 ? 27.846 -15.428 39.559 1.00 14.26 92 ARG C O 1
ATOM 4537 N N . ALA C 1 93 ? 27.995 -13.623 38.231 1.00 14.91 93 ALA C N 1
ATOM 4538 C CA . ALA C 1 93 ? 29.413 -13.367 38.473 1.00 13.12 93 ALA C CA 1
ATOM 4539 C C . ALA C 1 93 ? 29.567 -11.866 38.700 1.00 13.50 93 ALA C C 1
ATOM 4540 O O . ALA C 1 93 ? 29.113 -11.043 37.879 1.00 13.88 93 ALA C O 1
ATOM 4542 N N . VAL C 1 94 ? 30.240 -11.530 39.789 1.00 12.75 94 VAL C N 1
ATOM 4543 C CA . VAL C 1 94 ? 30.408 -10.144 40.235 1.00 12.71 94 VAL C CA 1
ATOM 4544 C C . VAL C 1 94 ? 31.848 -9.696 39.926 1.00 12.88 94 VAL C C 1
ATOM 4545 O O . VAL C 1 94 ? 32.801 -10.453 40.106 1.00 12.99 94 VAL C O 1
ATOM 4549 N N . PHE C 1 95 ? 32.019 -8.456 39.469 1.00 12.86 95 PHE C N 1
ATOM 4550 C CA . PHE C 1 95 ? 33.351 -7.941 39.192 1.00 12.43 95 PHE C CA 1
ATOM 4551 C C . PHE C 1 95 ? 33.381 -6.448 39.553 1.00 12.33 95 PHE C C 1
ATOM 4552 O O . PHE C 1 95 ? 32.331 -5.834 39.770 1.00 11.99 95 PHE C O 1
ATOM 4560 N N . HIS C 1 96 ? 34.587 -5.903 39.644 1.00 12.94 96 HIS C N 1
ATOM 4561 C CA . HIS C 1 96 ? 34.775 -4.467 39.948 1.00 13.57 96 HIS C CA 1
ATOM 4562 C C . HIS C 1 96 ? 35.121 -3.728 38.663 1.00 13.80 96 HIS C C 1
ATOM 4563 O O . HIS C 1 96 ? 35.654 -4.320 37.704 1.00 14.30 96 HIS C O 1
ATOM 4570 N N . SER C 1 97 ? 34.873 -2.420 38.646 1.00 13.87 97 SER C N 1
ATOM 4571 C CA . SER C 1 97 ? 35.190 -1.618 37.453 1.00 13.85 97 SER C CA 1
ATOM 4572 C C . SER C 1 97 ? 36.675 -1.413 37.195 1.00 14.00 97 SER C C 1
ATOM 4573 O O . SER C 1 97 ? 37.053 -1.076 36.069 1.00 14.35 97 SER C O 1
ATOM 4576 N N . GLY C 1 98 ? 37.510 -1.585 38.216 1.00 13.68 98 GLY C N 1
ATOM 4577 C CA . GLY C 1 98 ? 38.936 -1.302 38.071 1.00 13.95 98 GLY C CA 1
ATOM 4578 C C . GLY C 1 98 ? 39.339 0.140 38.372 1.00 13.43 98 GLY C C 1
ATOM 4579 O O . GLY C 1 98 ? 40.518 0.475 38.347 1.00 13.94 98 GLY C O 1
ATOM 4580 N N . ILE C 1 99 ? 38.370 1.002 38.638 1.00 13.67 99 ILE C N 1
ATOM 4581 C CA . ILE C 1 99 ? 38.694 2.413 38.904 1.00 14.47 99 ILE C CA 1
ATOM 4582 C C . ILE C 1 99 ? 39.649 2.532 40.117 1.00 14.99 99 ILE C C 1
ATOM 4583 O O . ILE C 1 99 ? 39.417 1.912 41.136 1.00 15.02 99 ILE C O 1
ATOM 4588 N N . PRO C 1 100 ? 40.727 3.305 39.978 1.00 15.60 100 PRO C N 1
ATOM 4589 C CA . PRO C 1 100 ? 41.621 3.597 41.102 1.00 16.33 100 PRO C CA 1
ATOM 4590 C C . PRO C 1 100 ? 40.846 4.342 42.186 1.00 15.54 100 PRO C C 1
ATOM 4591 O O . PRO C 1 100 ? 39.858 5.010 41.889 1.00 14.99 100 PRO C O 1
ATOM 4595 N N . HIS C 1 101 ? 41.288 4.224 43.428 1.00 14.62 101 HIS C N 1
ATOM 4596 C CA . HIS C 1 101 ? 40.699 5.020 44.484 1.00 14.16 101 HIS C CA 1
ATOM 4597 C C . HIS C 1 101 ? 40.961 6.516 44.251 1.00 14.92 101 HIS C C 1
ATOM 4598 O O . HIS C 1 101 ? 42.056 6.895 43.825 1.00 13.90 101 HIS C O 1
ATOM 4605 N N . GLY C 1 102 ? 39.957 7.347 44.514 1.00 14.25 102 GLY C N 1
ATOM 4606 C CA . GLY C 1 102 ? 40.232 8.792 44.665 1.00 16.74 102 GLY C CA 1
ATOM 4607 C C . GLY C 1 102 ? 40.099 9.580 43.366 1.00 16.52 102 GLY C C 1
ATOM 4608 O O . GLY C 1 102 ? 40.682 10.667 43.227 1.00 17.65 102 GLY C O 1
ATOM 4609 N N . ARG C 1 103 ? 39.358 9.040 42.404 1.00 16.24 103 ARG C N 1
ATOM 4610 C CA . ARG C 1 103 ? 39.114 9.804 41.169 1.00 16.42 103 ARG C CA 1
ATOM 4611 C C . ARG C 1 103 ? 37.982 10.797 41.434 1.00 16.16 103 ARG C C 1
ATOM 4612 O O . ARG C 1 103 ? 37.057 10.523 42.199 1.00 15.87 103 ARG C O 1
ATOM 4620 N N . THR C 1 104 ? 38.033 11.943 40.764 1.00 15.89 104 THR C N 1
ATOM 4621 C CA . THR C 1 104 ? 36.921 12.886 40.861 1.00 15.34 104 THR C CA 1
ATOM 4622 C C . THR C 1 104 ? 35.686 12.335 40.154 1.00 15.58 104 THR C C 1
ATOM 4623 O O . THR C 1 104 ? 35.791 11.422 39.313 1.00 15.99 104 THR C O 1
ATOM 4627 N N . PRO C 1 105 ? 34.498 12.861 40.500 1.00 15.43 105 PRO C N 1
ATOM 4628 C CA . PRO C 1 105 ? 33.315 12.446 39.768 1.00 16.06 105 PRO C CA 1
ATOM 4629 C C . PRO C 1 105 ? 33.470 12.618 38.256 1.00 17.14 105 PRO C C 1
ATOM 4630 O O . PRO C 1 105 ? 33.083 11.715 37.480 1.00 16.60 105 PRO C O 1
ATOM 4634 N N . GLU C 1 106 ? 34.076 13.735 37.850 1.00 17.84 106 GLU C N 1
ATOM 4635 C CA . GLU C 1 106 ? 34.274 14.007 36.432 1.00 18.64 106 GLU C CA 1
ATOM 4636 C C . GLU C 1 106 ? 35.178 12.970 35.785 1.00 18.26 106 GLU C C 1
ATOM 4637 O O . GLU C 1 106 ? 34.896 12.504 34.682 1.00 18.30 106 GLU C O 1
ATOM 4643 N N . GLU C 1 107 ? 36.259 12.629 36.476 1.00 17.46 107 GLU C N 1
ATOM 4644 C CA . GLU C 1 107 ? 37.199 11.621 35.994 1.00 18.70 107 GLU C CA 1
ATOM 4645 C C . GLU C 1 107 ? 36.522 10.269 35.916 1.00 17.81 107 GLU C C 1
ATOM 4646 O O . GLU C 1 107 ? 36.677 9.545 34.933 1.00 18.10 107 GLU C O 1
ATOM 4652 N N . ALA C 1 108 ? 35.769 9.925 36.956 1.00 17.25 108 ALA C N 1
ATOM 4653 C CA . ALA C 1 108 ? 35.020 8.671 36.934 1.00 16.82 108 ALA C CA 1
ATOM 4654 C C . ALA C 1 108 ? 34.035 8.611 35.767 1.00 17.21 108 ALA C C 1
ATOM 4655 O O . ALA C 1 108 ? 33.909 7.559 35.105 1.00 15.53 108 ALA C O 1
ATOM 4657 N N . LEU C 1 109 ? 33.333 9.722 35.503 1.00 17.73 109 LEU C N 1
ATOM 4658 C CA . LEU C 1 109 ? 32.336 9.742 34.423 1.00 19.13 109 LEU C CA 1
ATOM 4659 C C . LEU C 1 109 ? 33.013 9.563 33.059 1.00 19.16 109 LEU C C 1
ATOM 4660 O O . LEU C 1 109 ? 32.491 8.871 32.183 1.00 19.33 109 LEU C O 1
ATOM 4665 N N . GLU C 1 110 ? 34.182 10.160 32.904 1.00 19.88 110 GLU C N 1
ATOM 4666 C CA . GLU C 1 110 ? 34.970 10.000 31.685 1.00 20.85 110 GLU C CA 1
ATOM 4667 C C . GLU C 1 110 ? 35.410 8.561 31.416 1.00 20.22 110 GLU C C 1
ATOM 4668 O O . GLU C 1 110 ? 35.606 8.202 30.259 1.00 19.39 110 GLU C O 1
ATOM 4674 N N . ARG C 1 111 ? 35.537 7.739 32.458 1.00 19.21 111 ARG C N 1
ATOM 4675 C CA . ARG C 1 111 ? 35.862 6.312 32.280 1.00 18.87 111 ARG C CA 1
ATOM 4676 C C . ARG C 1 111 ? 34.699 5.464 31.769 1.00 17.98 111 ARG C C 1
ATOM 4677 O O . ARG C 1 111 ? 34.931 4.341 31.304 1.00 16.59 111 ARG C O 1
ATOM 4685 N N . ALA C 1 112 ? 33.465 5.957 31.920 1.00 17.68 112 ALA C N 1
ATOM 4686 C CA . ALA C 1 112 ? 32.281 5.099 31.814 1.00 18.26 112 ALA C CA 1
ATOM 4687 C C . ALA C 1 112 ? 32.147 4.472 30.424 1.00 18.74 112 ALA C C 1
ATOM 4688 O O . ALA C 1 112 ? 32.035 3.248 30.294 1.00 17.82 112 ALA C O 1
ATOM 4690 N N . LEU C 1 113 ? 32.152 5.308 29.389 1.00 18.62 113 LEU C N 1
ATOM 4691 C CA . LEU C 1 113 ? 32.042 4.768 28.027 1.00 19.74 113 LEU C CA 1
ATOM 4692 C C . LEU C 1 113 ? 33.267 3.969 27.551 1.00 18.73 113 LEU C C 1
ATOM 4693 O O . LEU C 1 113 ? 33.097 2.919 26.951 1.00 19.71 113 LEU C O 1
ATOM 4698 N N . PRO C 1 114 ? 34.501 4.431 27.835 1.00 18.46 114 PRO C N 1
ATOM 4699 C CA . PRO C 1 114 ? 35.602 3.512 27.515 1.00 17.95 114 PRO C CA 1
ATOM 4700 C C . PRO C 1 114 ? 35.499 2.170 28.247 1.00 17.17 114 PRO C C 1
ATOM 4701 O O . PRO C 1 114 ? 35.849 1.127 27.665 1.00 16.94 114 PRO C O 1
ATOM 4705 N N . LEU C 1 115 ? 35.029 2.179 29.502 1.00 16.93 115 LEU C N 1
ATOM 4706 C CA . LEU C 1 115 ? 34.889 0.911 30.248 1.00 16.82 115 LEU C CA 1
ATOM 4707 C C . LEU C 1 115 ? 33.822 0.042 29.583 1.00 16.97 115 LEU C C 1
ATOM 4708 O O . LEU C 1 115 ? 34.006 -1.164 29.385 1.00 16.47 115 LEU C O 1
ATOM 4713 N N . ALA C 1 116 ? 32.703 0.663 29.253 1.00 17.42 116 ALA C N 1
ATOM 4714 C CA . ALA C 1 116 ? 31.650 -0.054 28.550 1.00 18.25 116 ALA C CA 1
ATOM 4715 C C . ALA C 1 116 ? 32.154 -0.714 27.268 1.00 18.50 116 ALA C C 1
ATOM 4716 O O . ALA C 1 116 ? 31.804 -1.855 27.008 1.00 18.78 116 ALA C O 1
ATOM 4718 N N . GLU C 1 117 ? 32.984 -0.018 26.484 1.00 19.83 117 GLU C N 1
ATOM 4719 C CA . GLU C 1 117 ? 33.575 -0.609 25.270 1.00 20.81 117 GLU C CA 1
ATOM 4720 C C . GLU C 1 117 ? 34.475 -1.766 25.640 1.00 20.30 117 GLU C C 1
ATOM 4721 O O . GLU C 1 117 ? 34.430 -2.832 25.021 1.00 20.25 117 GLU C O 1
ATOM 4727 N N . ALA C 1 118 ? 35.317 -1.550 26.646 1.00 19.03 118 ALA C N 1
ATOM 4728 C CA . ALA C 1 118 ? 36.294 -2.570 27.011 1.00 18.77 118 ALA C CA 1
ATOM 4729 C C . ALA C 1 118 ? 35.612 -3.831 27.535 1.00 18.06 118 ALA C C 1
ATOM 4730 O O . ALA C 1 118 ? 36.157 -4.926 27.410 1.00 19.02 118 ALA C O 1
ATOM 4732 N N . LEU C 1 119 ? 34.408 -3.681 28.082 1.00 17.98 119 LEU C N 1
ATOM 4733 C CA . LEU C 1 119 ? 33.647 -4.812 28.629 1.00 18.70 119 LEU C CA 1
ATOM 4734 C C . LEU C 1 119 ? 32.910 -5.628 27.581 1.00 19.47 119 LEU C C 1
ATOM 4735 O O . LEU C 1 119 ? 32.379 -6.687 27.906 1.00 19.48 119 LEU C O 1
ATOM 4740 N N . GLY C 1 120 ? 32.900 -5.143 26.336 1.00 19.64 120 GLY C N 1
ATOM 4741 C CA . GLY C 1 120 ? 32.238 -5.851 25.218 1.00 20.48 120 GLY C CA 1
ATOM 4742 C C . GLY C 1 120 ? 32.415 -7.365 25.237 1.00 20.53 120 GLY C C 1
ATOM 4743 O O . GLY C 1 120 ? 31.413 -8.114 25.347 1.00 20.98 120 GLY C O 1
ATOM 4744 N N . LEU C 1 121 ? 33.672 -7.819 25.172 1.00 19.94 121 LEU C N 1
ATOM 4745 C CA . LEU C 1 121 ? 33.997 -9.254 25.162 1.00 19.83 121 LEU C CA 1
ATOM 4746 C C . LEU C 1 121 ? 33.563 -9.997 26.421 1.00 19.27 121 LEU C C 1
ATOM 4747 O O . LEU C 1 121 ? 33.195 -11.180 26.376 1.00 18.94 121 LEU C O 1
ATOM 4752 N N . VAL C 1 122 ? 33.611 -9.291 27.548 1.00 18.11 122 VAL C N 1
ATOM 4753 C CA . VAL C 1 122 ? 33.271 -9.876 28.858 1.00 16.76 122 VAL C CA 1
ATOM 4754 C C . VAL C 1 122 ? 31.759 -10.073 29.007 1.00 17.01 122 VAL C C 1
ATOM 4755 O O . VAL C 1 122 ? 31.288 -11.146 29.429 1.00 16.49 122 VAL C O 1
ATOM 4759 N N . VAL C 1 123 ? 31.003 -9.047 28.650 1.00 17.16 123 VAL C N 1
ATOM 4760 C CA . VAL C 1 123 ? 29.542 -9.122 28.651 1.00 18.44 123 VAL C CA 1
ATOM 4761 C C . VAL C 1 123 ? 29.069 -10.221 27.679 1.00 20.11 123 VAL C C 1
ATOM 4762 O O . VAL C 1 123 ? 28.175 -11.003 28.006 1.00 19.98 123 VAL C O 1
ATOM 4766 N N . ARG C 1 124 ? 29.686 -10.280 26.498 1.00 21.38 124 ARG C N 1
ATOM 4767 C CA . ARG C 1 124 ? 29.327 -11.289 25.489 1.00 22.40 124 ARG C CA 1
ATOM 4768 C C . ARG C 1 124 ? 29.642 -12.710 25.988 1.00 22.29 124 ARG C C 1
ATOM 4769 O O . ARG C 1 124 ? 28.821 -13.618 25.821 1.00 21.99 124 ARG C O 1
ATOM 4777 N N . ARG C 1 125 ? 30.802 -12.902 26.624 1.00 21.40 125 ARG C N 1
ATOM 4778 C CA . ARG C 1 125 ? 31.155 -14.220 27.159 1.00 21.23 125 ARG C CA 1
ATOM 4779 C C . ARG C 1 125 ? 30.164 -14.667 28.226 1.00 21.15 125 ARG C C 1
ATOM 4780 O O . ARG C 1 125 ? 29.758 -15.844 28.249 1.00 21.17 125 ARG C O 1
ATOM 4788 N N . ALA C 1 126 ? 29.782 -13.735 29.104 1.00 20.64 126 ALA C N 1
ATOM 4789 C CA . ALA C 1 126 ? 28.826 -14.021 30.186 1.00 20.70 126 ALA C CA 1
ATOM 4790 C C . ALA C 1 126 ? 27.503 -14.491 29.583 1.00 21.46 126 ALA C C 1
ATOM 4791 O O . ALA C 1 126 ? 26.918 -15.496 30.000 1.00 20.94 126 ALA C O 1
ATOM 4793 N N . ARG C 1 127 ? 27.057 -13.747 28.583 1.00 22.61 127 ARG C N 1
ATOM 4794 C CA . ARG C 1 127 ? 25.785 -14.005 27.932 1.00 24.01 127 ARG C CA 1
ATOM 4795 C C . ARG C 1 127 ? 25.839 -15.377 27.242 1.00 23.50 127 ARG C C 1
ATOM 4796 O O . ARG C 1 127 ? 24.907 -16.179 27.375 1.00 24.36 127 ARG C O 1
ATOM 4804 N N . THR C 1 128 ? 26.932 -15.649 26.529 1.00 23.50 128 THR C N 1
ATOM 4805 C CA . THR C 1 128 ? 27.154 -16.945 25.866 1.00 23.16 128 THR C CA 1
ATOM 4806 C C . THR C 1 128 ? 27.093 -18.123 26.850 1.00 23.31 128 THR C C 1
ATOM 4807 O O . THR C 1 128 ? 26.451 -19.158 26.585 1.00 22.36 128 THR C O 1
ATOM 4811 N N . LEU C 1 129 ? 27.737 -17.954 28.006 1.00 21.84 129 LEU C N 1
ATOM 4812 C CA . LEU C 1 129 ? 27.773 -18.990 29.024 1.00 21.86 129 LEU C CA 1
ATOM 4813 C C . LEU C 1 129 ? 26.519 -19.109 29.880 1.00 20.73 129 LEU C C 1
ATOM 4814 O O . LEU C 1 129 ? 26.394 -20.048 30.640 1.00 21.64 129 LEU C O 1
ATOM 4819 N N . GLY C 1 130 ? 25.610 -18.145 29.782 1.00 20.58 130 GLY C N 1
ATOM 4820 C CA . GLY C 1 130 ? 24.388 -18.184 30.543 1.00 20.16 130 GLY C CA 1
ATOM 4821 C C . GLY C 1 130 ? 24.585 -17.731 31.979 1.00 19.88 130 GLY C C 1
ATOM 4822 O O . GLY C 1 130 ? 23.801 -18.095 32.852 1.00 19.32 130 GLY C O 1
ATOM 4823 N N . VAL C 1 131 ? 25.616 -16.921 32.208 1.00 18.67 131 VAL C N 1
ATOM 4824 C CA . VAL C 1 131 ? 25.936 -16.391 33.556 1.00 18.53 131 VAL C CA 1
ATOM 4825 C C . VAL C 1 131 ? 25.612 -14.885 33.571 1.00 18.09 131 VAL C C 1
ATOM 4826 O O . VAL C 1 131 ? 26.029 -14.149 32.660 1.00 17.72 131 VAL C O 1
ATOM 4830 N N . ARG C 1 132 ? 24.882 -14.438 34.599 1.00 18.21 132 ARG C N 1
ATOM 4831 C CA . ARG C 1 132 ? 24.479 -13.039 34.725 1.00 18.30 132 ARG C CA 1
ATOM 4832 C C . ARG C 1 132 ? 25.623 -12.216 35.293 1.00 18.21 132 ARG C C 1
ATOM 4833 O O . ARG C 1 132 ? 26.071 -12.459 36.415 1.00 17.99 132 ARG C O 1
ATOM 4841 N N . LEU C 1 133 ? 26.096 -11.253 34.514 1.00 17.03 133 LEU C N 1
ATOM 4842 C CA . LEU C 1 133 ? 27.256 -10.452 34.903 1.00 16.30 133 LEU C CA 1
ATOM 4843 C C . LEU C 1 133 ? 26.820 -9.220 35.703 1.00 15.77 133 LEU C C 1
ATOM 4844 O O . LEU C 1 133 ? 25.857 -8.554 35.332 1.00 16.04 133 LEU C O 1
ATOM 4849 N N . LEU C 1 134 ? 27.524 -8.947 36.806 1.00 15.49 134 LEU C N 1
ATOM 4850 C CA . LEU C 1 134 ? 27.120 -7.897 37.741 1.00 14.76 134 LEU C CA 1
ATOM 4851 C C . LEU C 1 134 ? 28.310 -7.011 38.107 1.00 14.69 134 LEU C C 1
ATOM 4852 O O . LEU C 1 134 ? 29.360 -7.500 38.512 1.00 15.63 134 LEU C O 1
ATOM 4857 N N . LEU C 1 135 ? 28.127 -5.710 37.952 1.00 14.68 135 LEU C N 1
ATOM 4858 C CA . LEU C 1 135 ? 29.160 -4.743 38.276 1.00 14.47 135 LEU C CA 1
ATOM 4859 C C . LEU C 1 135 ? 28.879 -4.220 39.696 1.00 13.90 135 LEU C C 1
ATOM 4860 O O . LEU C 1 135 ? 27.789 -3.744 39.975 1.00 13.83 135 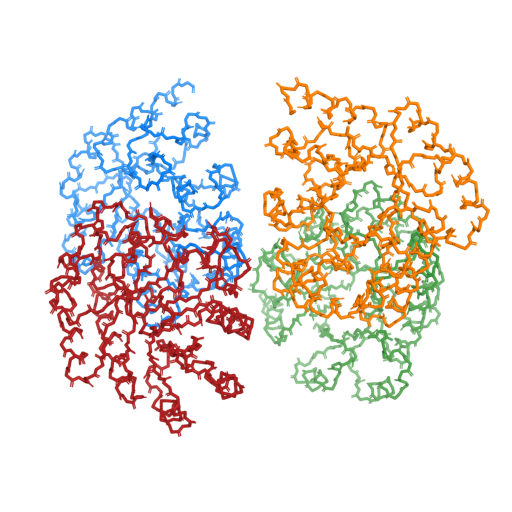LEU C O 1
ATOM 4865 N N . GLU C 1 136 ? 29.876 -4.308 40.575 1.00 14.13 136 GLU C N 1
ATOM 4866 C CA . GLU C 1 136 ? 29.755 -3.892 41.973 1.00 13.78 136 GLU C CA 1
ATOM 4867 C C . GLU C 1 136 ? 30.447 -2.547 42.118 1.00 13.39 136 GLU C C 1
ATOM 4868 O O . GLU C 1 136 ? 31.494 -2.332 41.509 1.00 13.77 136 GLU C O 1
ATOM 4874 N N . ASN C 1 137 ? 29.872 -1.644 42.912 1.00 12.22 137 ASN C N 1
ATOM 4875 C CA . ASN C 1 137 ? 30.565 -0.383 43.225 1.00 12.25 137 ASN C CA 1
ATOM 4876 C C . ASN C 1 137 ? 31.724 -0.671 44.175 1.00 12.36 137 ASN C C 1
ATOM 4877 O O . ASN C 1 137 ? 31.585 -1.445 45.128 1.00 12.29 137 ASN C O 1
ATOM 4882 N N . SER C 1 138 ? 32.864 -0.046 43.903 1.00 12.32 138 SER C N 1
ATOM 4883 C CA . SER C 1 138 ? 34.029 -0.191 44.752 1.00 11.70 138 SER C CA 1
ATOM 4884 C C . SER C 1 138 ? 34.486 1.221 45.078 1.00 11.94 138 SER C C 1
ATOM 4885 O O . SER C 1 138 ? 34.078 1.750 46.098 1.00 11.72 138 SER C O 1
ATOM 4888 N N . HIS C 1 139 ? 35.285 1.827 44.194 1.00 12.20 139 HIS C N 1
ATOM 4889 C CA . HIS C 1 139 ? 35.842 3.148 44.444 1.00 12.47 139 HIS C CA 1
ATOM 4890 C C . HIS C 1 139 ? 35.193 4.286 43.655 1.00 13.00 139 HIS C C 1
ATOM 4891 O O . HIS C 1 139 ? 35.690 5.414 43.712 1.00 13.51 139 HIS C O 1
ATOM 4898 N N . GLU C 1 140 ? 34.126 3.998 42.913 1.00 13.01 140 GLU C N 1
ATOM 4899 C CA . GLU C 1 140 ? 33.443 5.059 42.142 1.00 13.10 140 GLU C CA 1
ATOM 4900 C C . GLU C 1 140 ? 32.936 6.111 43.106 1.00 13.50 140 GLU C C 1
ATOM 4901 O O . GLU C 1 140 ? 32.386 5.771 44.154 1.00 13.54 140 GLU C O 1
ATOM 4907 N N . PRO C 1 141 ? 33.130 7.391 42.762 1.00 13.79 141 PRO C N 1
ATOM 4908 C CA . PRO C 1 141 ? 32.645 8.449 43.665 1.00 13.60 141 PRO C CA 1
ATOM 4909 C C . PRO C 1 141 ? 31.135 8.541 43.756 1.00 13.39 141 PRO C C 1
ATOM 4910 O O . PRO C 1 141 ? 30.614 8.930 44.798 1.00 14.66 141 PRO C O 1
ATOM 4914 N N . HIS C 1 142 ? 30.425 8.190 42.687 1.00 14.27 142 HIS C N 1
ATOM 4915 C CA . HIS C 1 142 ? 28.996 8.444 42.649 1.00 15.65 142 HIS C CA 1
ATOM 4916 C C . HIS C 1 142 ? 28.282 7.482 41.710 1.00 15.95 142 HIS C C 1
ATOM 4917 O O . HIS C 1 142 ? 28.913 6.920 40.826 1.00 16.87 142 HIS C O 1
ATOM 4924 N N . PRO C 1 143 ? 26.973 7.258 41.912 1.00 16.81 143 PRO C N 1
ATOM 4925 C CA . PRO C 1 143 ? 26.299 6.305 41.028 1.00 17.38 143 PRO C CA 1
ATOM 4926 C C . PRO C 1 143 ? 26.249 6.741 39.567 1.00 17.71 143 PRO C C 1
ATOM 4927 O O . PRO C 1 143 ? 26.173 5.890 38.691 1.00 17.29 143 PRO C O 1
ATOM 4931 N N . GLU C 1 144 ? 26.313 8.054 39.315 1.00 18.01 144 GLU C N 1
ATOM 4932 C CA . GLU C 1 144 ? 26.313 8.587 37.943 1.00 18.13 144 GLU C CA 1
ATOM 4933 C C . GLU C 1 144 ? 27.505 8.089 37.142 1.00 18.98 144 GLU C C 1
ATOM 4934 O O . GLU C 1 144 ? 27.481 8.113 35.895 1.00 19.83 144 GLU C O 1
ATOM 4940 N N . ALA C 1 145 ? 28.538 7.597 37.834 1.00 17.59 145 ALA C N 1
ATOM 4941 C CA . ALA C 1 145 ? 29.686 6.993 37.154 1.00 18.41 145 ALA C CA 1
ATOM 4942 C C . ALA C 1 145 ? 29.375 5.616 36.543 1.00 18.40 145 ALA C C 1
ATOM 4943 O O . ALA C 1 145 ? 30.001 5.208 35.557 1.00 19.00 145 ALA C O 1
ATOM 4945 N N . LEU C 1 146 ? 28.436 4.895 37.155 1.00 18.16 146 LEU C N 1
ATOM 4946 C CA . LEU C 1 146 ? 28.070 3.549 36.699 1.00 18.41 146 LEU C CA 1
ATOM 4947 C C . LEU C 1 146 ? 26.877 3.521 35.745 1.00 18.41 146 LEU C C 1
ATOM 4948 O O . LEU C 1 146 ? 26.771 2.607 34.937 1.00 18.25 146 LEU C O 1
ATOM 4953 N N . ARG C 1 147 ? 25.974 4.493 35.864 1.00 18.94 147 ARG C N 1
ATOM 4954 C CA . ARG C 1 147 ? 24.749 4.493 35.040 1.00 20.40 147 ARG C CA 1
ATOM 4955 C C . ARG C 1 147 ? 25.031 4.337 33.530 1.00 19.69 147 ARG C C 1
ATOM 4956 O O . ARG C 1 147 ? 24.407 3.507 32.883 1.00 19.99 147 ARG C O 1
ATOM 4964 N N . PRO C 1 148 ? 25.976 5.118 32.977 1.00 20.31 148 PRO C N 1
ATOM 4965 C CA . PRO C 1 148 ? 26.214 4.993 31.536 1.00 20.36 148 PRO C CA 1
ATOM 4966 C C . PRO C 1 148 ? 26.773 3.634 31.140 1.00 20.09 148 PRO C C 1
ATOM 4967 O O . PRO C 1 148 ? 26.488 3.156 30.039 1.00 20.74 148 PRO C O 1
ATOM 4971 N N . VAL C 1 149 ? 27.537 2.995 32.027 1.00 19.67 149 VAL C N 1
ATOM 4972 C CA . VAL C 1 149 ? 28.011 1.642 31.758 1.00 18.94 149 VAL C CA 1
ATOM 4973 C C . VAL C 1 149 ? 26.850 0.668 31.679 1.00 19.15 149 VAL C C 1
ATOM 4974 O O . VAL C 1 149 ? 26.802 -0.174 30.781 1.00 20.38 149 VAL C O 1
ATOM 4978 N N . LEU C 1 150 ? 25.951 0.754 32.655 1.00 19.20 150 LEU C N 1
ATOM 4979 C CA . LEU C 1 150 ? 24.772 -0.098 32.724 1.00 19.97 150 LEU C CA 1
ATOM 4980 C C . LEU C 1 150 ? 23.854 0.168 31.526 1.00 20.89 150 LEU C C 1
ATOM 4981 O O . LEU C 1 150 ? 23.313 -0.777 30.926 1.00 21.28 150 LEU C O 1
ATOM 4986 N N . GLU C 1 151 ? 23.715 1.449 31.168 1.00 21.75 151 GLU C N 1
ATOM 4987 C CA . GLU C 1 151 ? 22.872 1.832 30.010 1.00 23.58 151 GLU C CA 1
ATOM 4988 C C . GLU C 1 151 ? 23.457 1.378 28.667 1.00 23.45 151 GLU C C 1
ATOM 4989 O O . GLU C 1 151 ? 22.715 0.924 27.783 1.00 23.48 151 GLU C O 1
ATOM 4995 N N . ALA C 1 152 ? 24.781 1.464 28.533 1.00 23.24 152 ALA C N 1
ATOM 4996 C CA . ALA C 1 152 ? 25.486 0.973 27.345 1.00 23.20 152 ALA C CA 1
ATOM 4997 C C . ALA C 1 152 ? 25.250 -0.514 27.097 1.00 23.49 152 ALA C C 1
ATOM 4998 O O . ALA C 1 152 ? 25.271 -0.965 25.944 1.00 23.72 152 ALA C O 1
ATOM 5000 N N . HIS C 1 153 ? 25.071 -1.275 28.176 1.00 23.06 153 HIS C N 1
ATOM 5001 C CA . HIS C 1 153 ? 24.863 -2.710 28.088 1.00 23.82 153 HIS C CA 1
ATOM 5002 C C . HIS C 1 153 ? 23.479 -3.108 28.564 1.00 25.41 153 HIS C C 1
ATOM 5003 O O . HIS C 1 153 ? 23.326 -4.099 29.310 1.00 25.96 153 HIS C O 1
ATOM 5010 N N . ALA C 1 154 ? 22.477 -2.339 28.140 1.00 25.51 154 ALA C N 1
ATOM 5011 C CA . ALA C 1 154 ? 21.131 -2.439 28.700 1.00 26.61 154 ALA C CA 1
ATOM 5012 C C . ALA C 1 154 ? 20.619 -3.851 28.575 1.00 26.16 154 ALA C C 1
ATOM 5013 O O . ALA C 1 154 ? 20.685 -4.436 27.500 1.00 26.50 154 ALA C O 1
ATOM 5015 N N . GLY C 1 155 ? 20.145 -4.418 29.678 1.00 26.13 155 GLY C N 1
ATOM 5016 C CA . GLY C 1 155 ? 19.606 -5.771 29.636 1.00 26.05 155 GLY C CA 1
ATOM 5017 C C . GLY C 1 155 ? 20.676 -6.857 29.742 1.00 26.07 155 GLY C C 1
ATOM 5018 O O . GLY C 1 155 ? 20.354 -8.048 29.805 1.00 26.55 155 GLY C O 1
ATOM 5019 N N . GLU C 1 156 ? 21.951 -6.467 29.738 1.00 24.59 156 GLU C N 1
ATOM 5020 C CA . GLU C 1 156 ? 23.015 -7.473 29.685 1.00 23.78 156 GLU C CA 1
ATOM 5021 C C . GLU C 1 156 ? 24.020 -7.333 30.824 1.00 21.82 156 GLU C C 1
ATOM 5022 O O . GLU C 1 156 ? 24.967 -8.123 30.928 1.00 20.73 156 GLU C O 1
ATOM 5028 N N . LEU C 1 157 ? 23.842 -6.311 31.637 1.00 19.89 157 LEU C N 1
ATOM 5029 C CA . LEU C 1 157 ? 24.769 -6.084 32.768 1.00 18.28 157 LEU C CA 1
ATOM 5030 C C . LEU C 1 157 ? 23.945 -5.607 33.931 1.00 18.10 157 LEU C C 1
ATOM 5031 O O . LEU C 1 157 ? 23.174 -4.647 33.780 1.00 18.34 157 LEU C O 1
ATOM 5036 N N . GLY C 1 158 ? 24.096 -6.263 35.086 1.00 16.88 158 GLY C N 1
ATOM 5037 C CA . GLY C 1 158 ? 23.367 -5.877 36.294 1.00 16.52 158 GLY C CA 1
ATOM 5038 C C . GLY C 1 158 ? 24.263 -5.114 37.270 1.00 15.65 158 GLY C C 1
ATOM 5039 O O . GLY C 1 158 ? 25.447 -4.938 37.014 1.00 15.13 158 GLY C O 1
ATOM 5040 N N . PHE C 1 159 ? 23.682 -4.683 38.392 1.00 15.35 159 PHE C N 1
ATOM 5041 C CA . PHE C 1 159 ? 24.399 -3.888 39.392 1.00 15.10 159 PHE C CA 1
ATOM 5042 C C . PHE C 1 159 ? 24.346 -4.584 40.757 1.00 15.15 159 PHE C C 1
ATOM 5043 O O . PHE C 1 159 ? 23.279 -5.074 41.182 1.00 14.25 159 PHE C O 1
ATOM 5051 N N . CYS C 1 160 ? 25.516 -4.660 41.409 1.00 14.89 160 CYS C N 1
ATOM 5052 C CA . CYS C 1 160 ? 25.641 -5.186 42.752 1.00 13.98 160 CYS C CA 1
ATOM 5053 C C . CYS C 1 160 ? 26.008 -4.020 43.678 1.00 14.32 160 CYS C C 1
ATOM 5054 O O . CYS C 1 160 ? 27.048 -3.382 43.501 1.00 13.02 160 CYS C O 1
ATOM 5057 N N . PHE C 1 161 ? 25.155 -3.759 44.659 1.00 13.68 161 PHE C N 1
ATOM 5058 C CA . PHE C 1 161 ? 25.375 -2.638 45.548 1.00 14.24 161 PHE C CA 1
ATOM 5059 C C . PHE C 1 161 ? 26.074 -3.075 46.843 1.00 14.02 161 PHE C C 1
ATOM 5060 O O . PHE C 1 161 ? 25.605 -3.986 47.531 1.00 13.12 161 PHE C O 1
ATOM 5068 N N . ASP C 1 162 ? 27.181 -2.392 47.161 1.00 13.35 162 ASP C N 1
ATOM 5069 C CA . ASP C 1 162 ? 27.906 -2.591 48.433 1.00 12.92 162 ASP C CA 1
ATOM 5070 C C . ASP C 1 162 ? 27.886 -1.279 49.224 1.00 12.80 162 ASP C C 1
ATOM 5071 O O . ASP C 1 162 ? 28.628 -0.331 48.903 1.00 12.66 162 ASP C O 1
ATOM 5076 N N . ALA C 1 163 ? 27.028 -1.210 50.236 1.00 12.04 163 ALA C N 1
ATOM 5077 C CA . ALA C 1 163 ? 26.812 0.052 50.988 1.00 12.20 163 ALA C CA 1
ATOM 5078 C C . ALA C 1 163 ? 28.062 0.545 51.732 1.00 12.79 163 ALA C C 1
ATOM 5079 O O . ALA C 1 163 ? 28.299 1.777 51.824 1.00 13.49 163 ALA C O 1
ATOM 5081 N N . ALA C 1 164 ? 28.855 -0.388 52.271 1.00 12.00 164 ALA C N 1
ATOM 5082 C CA . ALA C 1 164 ? 30.096 -0.003 52.966 1.00 11.74 164 ALA C CA 1
ATOM 5083 C C . ALA C 1 164 ? 31.110 0.618 52.004 1.00 12.38 164 ALA C C 1
ATOM 5084 O O . ALA C 1 164 ? 31.781 1.613 52.365 1.00 12.46 164 ALA C O 1
ATOM 5086 N N . HIS C 1 165 ? 31.198 0.089 50.777 1.00 11.87 165 HIS C N 1
ATOM 5087 C CA . HIS C 1 165 ? 32.096 0.688 49.781 1.00 12.46 165 HIS C CA 1
ATOM 5088 C C . HIS C 1 165 ? 31.667 2.116 49.486 1.00 12.75 165 HIS C C 1
ATOM 5089 O O . HIS C 1 165 ? 32.517 3.017 49.446 1.00 12.71 165 HIS C O 1
ATOM 5096 N N . ALA C 1 166 ? 30.362 2.335 49.319 1.00 12.71 166 ALA C N 1
ATOM 5097 C CA . ALA C 1 166 ? 29.876 3.716 49.114 1.00 12.85 166 ALA C CA 1
ATOM 5098 C C . ALA C 1 166 ? 30.206 4.570 50.347 1.00 13.52 166 ALA C C 1
ATOM 5099 O O . ALA C 1 166 ? 30.690 5.705 50.221 1.00 13.12 166 ALA C O 1
ATOM 5101 N N . ARG C 1 167 ? 29.944 4.037 51.534 1.00 13.21 167 ARG C N 1
ATOM 5102 C CA . ARG C 1 167 ? 30.186 4.832 52.751 1.00 14.81 167 ARG C CA 1
ATOM 5103 C C . ARG C 1 167 ? 31.657 5.227 52.900 1.00 14.97 167 ARG C C 1
ATOM 5104 O O . ARG C 1 167 ? 31.966 6.408 53.124 1.00 14.85 167 ARG C O 1
ATOM 5112 N N . VAL C 1 168 ? 32.548 4.258 52.739 1.00 13.95 168 VAL C N 1
ATOM 5113 C CA . VAL C 1 168 ? 33.968 4.416 53.074 1.00 15.58 168 VAL C CA 1
ATOM 5114 C C . VAL C 1 168 ? 34.832 4.964 51.934 1.00 15.68 168 VAL C C 1
ATOM 5115 O O . VAL C 1 168 ? 35.794 5.700 52.190 1.00 16.37 168 VAL C O 1
ATOM 5119 N N . PHE C 1 169 ? 34.488 4.634 50.687 1.00 14.58 169 PHE C N 1
ATOM 5120 C CA . PHE C 1 169 ? 35.336 4.983 49.545 1.00 14.84 169 PHE C CA 1
ATOM 5121 C C . PHE C 1 169 ? 34.777 6.056 48.594 1.00 15.51 169 PHE C C 1
ATOM 5122 O O . PHE C 1 169 ? 35.512 6.555 47.712 1.00 16.21 169 PHE C O 1
ATOM 5130 N N . SER C 1 170 ? 33.501 6.404 48.713 1.00 15.25 170 SER C N 1
ATOM 5131 C CA . SER C 1 170 ? 32.927 7.223 47.652 1.00 15.09 170 SER C CA 1
ATOM 5132 C C . SER C 1 170 ? 32.663 8.635 48.161 1.00 16.29 170 SER C C 1
ATOM 5133 O O . SER C 1 170 ? 32.970 8.952 49.304 1.00 16.32 170 SER C O 1
ATOM 5136 N N . ARG C 1 171 ? 32.049 9.440 47.303 1.00 17.67 171 ARG C N 1
ATOM 5137 C CA . ARG C 1 171 ? 31.634 10.826 47.583 1.00 18.06 171 ARG C CA 1
ATOM 5138 C C . ARG C 1 171 ? 30.139 10.804 47.865 1.00 17.96 171 ARG C C 1
ATOM 5139 O O . ARG C 1 171 ? 29.486 11.862 48.091 1.00 16.57 171 ARG C O 1
ATOM 5147 N N . THR C 1 172 ? 29.591 9.587 47.889 1.00 15.99 172 THR C N 1
ATOM 5148 C CA . THR C 1 172 ? 28.159 9.406 48.025 1.00 15.71 172 THR C CA 1
ATOM 5149 C C . THR C 1 172 ? 27.862 8.367 49.152 1.00 16.04 172 THR C C 1
ATOM 5150 O O . THR C 1 172 ? 27.489 7.215 48.867 1.00 14.69 172 THR C O 1
ATOM 5154 N N . PRO C 1 173 ? 28.026 8.776 50.429 1.00 17.04 173 PRO C N 1
ATOM 5155 C CA . PRO C 1 173 ? 27.890 7.806 51.514 1.00 17.52 173 PRO C CA 1
ATOM 5156 C C . PRO C 1 173 ? 26.451 7.301 51.701 1.00 17.93 173 PRO C C 1
ATOM 5157 O O . PRO C 1 173 ? 26.267 6.208 52.199 1.00 17.61 173 PRO C O 1
ATOM 5161 N N . ASP C 1 174 ? 25.460 8.092 51.310 1.00 18.50 174 ASP C N 1
ATOM 5162 C CA . ASP C 1 174 ? 24.050 7.702 51.459 1.00 19.99 174 ASP C CA 1
ATOM 5163 C C . ASP C 1 174 ? 23.698 6.580 50.482 1.00 19.17 174 ASP C C 1
ATOM 5164 O O . ASP C 1 174 ? 23.985 6.691 49.279 1.00 19.27 174 ASP C O 1
ATOM 5169 N N . PRO C 1 175 ? 23.030 5.525 50.977 1.00 18.94 175 PRO C N 1
ATOM 5170 C CA . PRO C 1 175 ? 22.638 4.418 50.090 1.00 18.89 175 PRO C CA 1
ATOM 5171 C C . PRO C 1 175 ? 21.623 4.806 49.017 1.00 18.67 175 PRO C C 1
ATOM 5172 O O . PRO C 1 175 ? 21.646 4.236 47.945 1.00 18.32 175 PRO C O 1
ATOM 5176 N N . GLY C 1 176 ? 20.773 5.801 49.288 1.00 18.77 176 GLY C N 1
ATOM 5177 C CA . GLY C 1 176 ? 19.668 6.169 48.368 1.00 18.94 176 GLY C CA 1
ATOM 5178 C C . GLY C 1 176 ? 20.015 6.295 46.896 1.00 18.53 176 GLY C C 1
ATOM 5179 O O . GLY C 1 176 ? 19.348 5.688 46.042 1.00 18.43 176 GLY C O 1
ATOM 5180 N N . PRO C 1 177 ? 21.051 7.092 46.564 1.00 18.48 177 PRO C N 1
ATOM 5181 C CA . PRO C 1 177 ? 21.355 7.314 45.148 1.00 18.32 177 PRO C CA 1
ATOM 5182 C C . PRO C 1 177 ? 21.870 6.076 44.432 1.00 17.82 177 PRO C C 1
ATOM 5183 O O . PRO C 1 177 ? 21.672 5.936 43.222 1.00 17.71 177 PRO C O 1
ATOM 5187 N N . TRP C 1 178 ? 22.546 5.191 45.175 1.00 17.35 178 TRP C N 1
ATOM 5188 C CA . TRP C 1 178 ? 22.991 3.903 44.630 1.00 16.45 178 TRP C CA 1
ATOM 5189 C C . TRP C 1 178 ? 21.799 2.950 44.409 1.00 16.50 178 TRP C C 1
ATOM 5190 O O . TRP C 1 178 ? 21.724 2.253 43.377 1.00 16.45 178 TRP C O 1
ATOM 5201 N N . LEU C 1 179 ? 20.875 2.925 45.371 1.00 16.90 179 LEU C N 1
ATOM 5202 C CA . LEU C 1 179 ? 19.686 2.080 45.265 1.00 17.85 179 LEU C CA 1
ATOM 5203 C C . LEU C 1 179 ? 18.843 2.467 44.047 1.00 18.82 179 LEU C C 1
ATOM 5204 O O . LEU C 1 179 ? 18.179 1.607 43.471 1.00 19.59 179 LEU C O 1
ATOM 5209 N N . ALA C 1 180 ? 18.918 3.741 43.634 1.00 19.47 180 ALA C N 1
ATOM 5210 C CA . ALA C 1 180 ? 18.239 4.222 42.416 1.00 20.34 180 ALA C CA 1
ATOM 5211 C C . ALA C 1 180 ? 18.784 3.549 41.139 1.00 20.89 180 ALA C C 1
ATOM 5212 O O . ALA C 1 180 ? 18.156 3.601 40.087 1.00 20.82 180 ALA C O 1
ATOM 5214 N N . LEU C 1 181 ? 19.949 2.904 41.233 1.00 20.55 181 LEU C N 1
ATOM 5215 C CA . LEU C 1 181 ? 20.451 2.069 40.119 1.00 20.32 181 LEU C CA 1
ATOM 5216 C C . LEU C 1 181 ? 19.768 0.691 40.023 1.00 20.24 181 LEU C C 1
ATOM 5217 O O . LEU C 1 181 ? 20.034 -0.083 39.088 1.00 21.20 181 LEU C O 1
ATOM 5222 N N . ALA C 1 182 ? 18.908 0.387 40.991 1.00 19.76 182 ALA C N 1
ATOM 5223 C CA . ALA C 1 182 ? 18.121 -0.859 41.006 1.00 19.44 182 ALA C CA 1
ATOM 5224 C C . ALA C 1 182 ? 18.986 -2.129 41.103 1.00 18.81 182 ALA C C 1
ATOM 5225 O O . ALA C 1 182 ? 18.854 -3.044 40.286 1.00 17.72 182 ALA C O 1
ATOM 5227 N N . PRO C 1 183 ? 19.845 -2.206 42.138 1.00 18.31 183 PRO C N 1
ATOM 5228 C CA . PRO C 1 183 ? 20.678 -3.398 42.271 1.00 18.04 183 PRO C CA 1
ATOM 5229 C C . PRO C 1 183 ? 19.840 -4.663 42.384 1.00 17.18 183 PRO C C 1
ATOM 5230 O O . PRO C 1 183 ? 18.869 -4.709 43.152 1.00 17.94 183 PRO C O 1
ATOM 5234 N N . GLU C 1 184 ? 20.247 -5.702 41.669 1.00 17.39 184 GLU C N 1
ATOM 5235 C CA . GLU C 1 184 ? 19.576 -6.998 41.800 1.00 17.23 184 GLU C CA 1
ATOM 5236 C C . GLU C 1 184 ? 20.282 -7.935 42.787 1.00 17.21 184 GLU C C 1
ATOM 5237 O O . GLU C 1 184 ? 19.796 -9.049 43.086 1.00 17.47 184 GLU C O 1
ATOM 5243 N N . HIS C 1 185 ? 21.421 -7.469 43.291 1.00 16.27 185 HIS C N 1
ATOM 5244 C CA . HIS C 1 185 ? 22.354 -8.266 44.086 1.00 16.17 185 HIS C CA 1
ATOM 5245 C C . HIS C 1 185 ? 22.886 -7.283 45.112 1.00 15.72 185 HIS C C 1
ATOM 5246 O O . HIS C 1 185 ? 23.288 -6.185 44.749 1.00 15.64 185 HIS C O 1
ATOM 5253 N N . LEU C 1 186 ? 22.890 -7.684 46.377 1.00 15.68 186 LEU C N 1
ATOM 5254 C CA . LEU C 1 186 ? 23.421 -6.853 47.447 1.00 16.06 186 LEU C CA 1
ATOM 5255 C C . LEU C 1 186 ? 24.581 -7.531 48.149 1.00 15.93 186 LEU C C 1
ATOM 5256 O O . LEU C 1 186 ? 24.526 -8.725 48.454 1.00 16.48 186 LEU C O 1
ATOM 5261 N N . HIS C 1 187 ? 25.648 -6.771 48.368 1.00 15.18 187 HIS C N 1
ATOM 5262 C CA . HIS C 1 187 ? 26.754 -7.201 49.210 1.00 14.95 187 HIS C CA 1
ATOM 5263 C C . HIS C 1 187 ? 26.588 -6.559 50.573 1.00 15.01 187 HIS C C 1
ATOM 5264 O O . HIS C 1 187 ? 26.654 -5.328 50.704 1.00 16.00 187 HIS C O 1
ATOM 5271 N N . LEU C 1 188 ? 26.376 -7.394 51.585 1.00 13.45 188 LEU C N 1
ATOM 5272 C CA . LEU C 1 188 ? 26.021 -6.917 52.922 1.00 12.64 188 LEU C CA 1
ATOM 5273 C C . LEU C 1 188 ? 27.122 -7.115 53.955 1.00 12.60 188 LEU C C 1
ATOM 5274 O O . LEU C 1 188 ? 27.741 -8.190 54.038 1.00 13.20 188 LEU C O 1
ATOM 5279 N N . ASN C 1 189 ? 27.363 -6.052 54.721 1.00 11.86 189 ASN C N 1
ATOM 5280 C CA . ASN C 1 189 ? 28.181 -6.101 55.932 1.00 11.14 189 ASN C CA 1
ATOM 5281 C C . ASN C 1 189 ? 28.071 -4.733 56.618 1.00 11.93 189 ASN C C 1
ATOM 5282 O O . ASN C 1 189 ? 27.287 -3.873 56.175 1.00 11.55 189 ASN C O 1
ATOM 5287 N N . ASP C 1 190 ? 28.810 -4.543 57.711 1.00 12.99 190 ASP C N 1
ATOM 5288 C CA . ASP C 1 190 ? 28.779 -3.259 58.406 1.00 13.29 190 ASP C CA 1
ATOM 5289 C C . ASP C 1 190 ? 30.183 -2.736 58.647 1.00 13.59 190 ASP C C 1
ATOM 5290 O O . ASP C 1 190 ? 31.174 -3.455 58.518 1.00 13.17 190 ASP C O 1
ATOM 5295 N N . THR C 1 191 ? 30.241 -1.460 59.002 1.00 13.21 191 THR C N 1
ATOM 5296 C CA . THR C 1 191 ? 31.496 -0.743 59.097 1.00 13.70 191 THR C CA 1
ATOM 5297 C C . THR C 1 191 ? 31.360 0.272 60.236 1.00 13.62 191 THR C C 1
ATOM 5298 O O . THR C 1 191 ? 30.267 0.484 60.771 1.00 14.39 191 THR C O 1
ATOM 5302 N N . ASP C 1 192 ? 32.482 0.866 60.607 1.00 13.90 192 ASP C N 1
ATOM 5303 C CA . ASP C 1 192 ? 32.489 2.004 61.544 1.00 14.37 192 ASP C CA 1
ATOM 5304 C C . ASP C 1 192 ? 32.420 3.352 60.836 1.00 15.24 192 ASP C C 1
ATOM 5305 O O . ASP C 1 192 ? 32.327 4.409 61.487 1.00 14.72 192 ASP C O 1
ATOM 5310 N N . GLY C 1 193 ? 32.409 3.318 59.502 1.00 16.12 193 GLY C N 1
ATOM 5311 C CA . GLY C 1 193 ? 32.391 4.542 58.699 1.00 16.03 193 GLY C CA 1
ATOM 5312 C C . GLY C 1 193 ? 33.780 4.983 58.280 1.00 16.26 193 GLY C C 1
ATOM 5313 O O . GLY C 1 193 ? 33.914 5.949 57.529 1.00 18.13 193 GLY C O 1
ATOM 5314 N N . VAL C 1 194 ? 34.803 4.270 58.763 1.00 14.89 194 VAL C N 1
ATOM 5315 C CA . VAL C 1 194 ? 36.210 4.602 58.489 1.00 14.91 194 VAL C CA 1
ATOM 5316 C C . VAL C 1 194 ? 36.861 3.609 57.555 1.00 14.75 194 VAL C C 1
ATOM 5317 O O . VAL C 1 194 ? 37.453 3.998 56.544 1.00 14.32 194 VAL C O 1
ATOM 5321 N N . TYR C 1 195 ? 36.709 2.331 57.881 1.00 13.34 195 TYR C N 1
ATOM 5322 C CA . TYR C 1 195 ? 37.322 1.247 57.149 1.00 13.41 195 TYR C CA 1
ATOM 5323 C C . TYR C 1 195 ? 36.260 0.277 56.618 1.00 12.86 195 TYR C C 1
ATOM 5324 O O . TYR C 1 195 ? 35.197 0.157 57.200 1.00 14.12 195 TYR C O 1
ATOM 5333 N N . ASP C 1 196 ? 36.563 -0.396 55.503 1.00 13.44 196 ASP C N 1
ATOM 5334 C CA . ASP C 1 196 ? 35.729 -1.480 55.010 1.00 13.32 196 ASP C CA 1
ATOM 5335 C C . ASP C 1 196 ? 35.975 -2.696 55.904 1.00 13.05 196 ASP C C 1
ATOM 5336 O O . ASP C 1 196 ? 36.782 -3.565 55.573 1.00 14.30 196 ASP C O 1
ATOM 5341 N N . ARG C 1 197 ? 35.286 -2.719 57.044 1.00 12.92 197 ARG C N 1
ATOM 5342 C CA . ARG C 1 197 ? 35.509 -3.686 58.135 1.00 12.92 197 ARG C CA 1
ATOM 5343 C C . ARG C 1 197 ? 35.001 -5.112 57.874 1.00 13.07 197 ARG C C 1
ATOM 5344 O O . ARG C 1 197 ? 35.524 -6.071 58.479 1.00 12.43 197 ARG C O 1
ATOM 5352 N N . HIS C 1 198 ? 33.988 -5.248 57.009 1.00 13.19 198 HIS C N 1
ATOM 5353 C CA . HIS C 1 198 ? 33.335 -6.549 56.749 1.00 13.91 198 HIS C CA 1
ATOM 5354 C C . HIS C 1 198 ? 32.784 -7.177 58.047 1.00 14.01 198 HIS C C 1
ATOM 5355 O O . HIS C 1 198 ? 32.888 -8.392 58.277 1.00 14.45 198 HIS C O 1
ATOM 5362 N N . TRP C 1 199 ? 32.203 -6.332 58.903 1.00 14.25 199 TRP C N 1
ATOM 5363 C CA . TRP C 1 199 ? 31.555 -6.787 60.128 1.00 14.45 199 TRP C CA 1
ATOM 5364 C C . TRP C 1 199 ? 30.150 -7.336 59.862 1.00 15.36 199 TRP C C 1
ATOM 5365 O O . TRP C 1 199 ? 29.512 -6.994 58.868 1.00 14.37 199 TRP C O 1
ATOM 5376 N N . ASN C 1 200 ? 29.654 -8.135 60.799 1.00 15.41 200 ASN C N 1
ATOM 5377 C CA . ASN C 1 200 ? 28.267 -8.590 60.734 1.00 16.25 200 ASN C CA 1
ATOM 5378 C C . ASN C 1 200 ? 27.284 -7.449 60.770 1.00 16.60 200 ASN C C 1
ATOM 5379 O O . ASN C 1 200 ? 27.575 -6.374 61.319 1.00 16.44 200 ASN C O 1
ATOM 5384 N N . LEU C 1 201 ? 26.132 -7.656 60.135 1.00 15.57 201 LEU C N 1
ATOM 5385 C CA . LEU C 1 201 ? 25.032 -6.709 60.236 1.00 15.49 201 LEU C CA 1
ATOM 5386 C C . LEU C 1 201 ? 24.664 -6.508 61.698 1.00 15.92 201 LEU C C 1
ATOM 5387 O O . LEU C 1 201 ? 24.744 -7.433 62.506 1.00 15.72 201 LEU C O 1
ATOM 5392 N N . GLY C 1 202 ? 24.262 -5.284 62.020 1.00 16.95 202 GLY C N 1
ATOM 5393 C CA . GLY C 1 202 ? 23.907 -4.918 63.373 1.00 16.73 202 GLY C CA 1
ATOM 5394 C C . GLY C 1 202 ? 25.105 -4.488 64.211 1.00 16.77 202 GLY C C 1
ATOM 5395 O O . GLY C 1 202 ? 24.913 -3.968 65.305 1.00 16.55 202 GLY C O 1
ATOM 5396 N N . ARG C 1 203 ? 26.323 -4.661 63.696 1.00 15.67 203 ARG C N 1
ATOM 5397 C CA . ARG C 1 203 ? 27.521 -4.462 64.534 1.00 16.36 203 ARG C CA 1
ATOM 5398 C C . ARG C 1 203 ? 28.253 -3.146 64.287 1.00 15.50 203 ARG C C 1
ATOM 5399 O O . ARG C 1 203 ? 29.178 -2.802 65.041 1.00 16.79 203 ARG C O 1
ATOM 5407 N N . GLY C 1 204 ? 27.837 -2.408 63.266 1.00 14.41 204 GLY C N 1
ATOM 5408 C CA . GLY C 1 204 ? 28.459 -1.123 62.944 1.00 14.82 204 GLY C CA 1
ATOM 5409 C C . GLY C 1 204 ? 27.484 0.030 62.878 1.00 14.54 204 GLY C C 1
ATOM 5410 O O . GLY C 1 204 ? 26.545 0.086 63.675 1.00 16.34 204 GLY C O 1
ATOM 5411 N N . VAL C 1 205 ? 27.673 0.922 61.907 1.00 14.83 205 VAL C N 1
ATOM 5412 C CA . VAL C 1 205 ? 26.949 2.203 61.868 1.00 15.06 205 VAL C CA 1
ATOM 5413 C C . VAL C 1 205 ? 25.984 2.383 60.693 1.00 15.28 205 VAL C C 1
ATOM 5414 O O . VAL C 1 205 ? 25.315 3.406 60.588 1.00 14.88 205 VAL C O 1
ATOM 5418 N N . LEU C 1 206 ? 25.925 1.421 59.784 1.00 14.80 206 LEU C N 1
ATOM 5419 C CA . LEU C 1 206 ? 25.154 1.644 58.554 1.00 14.37 206 LEU C CA 1
ATOM 5420 C C . LEU C 1 206 ? 23.627 1.653 58.712 1.00 15.56 206 LEU C C 1
ATOM 5421 O O . LEU C 1 206 ? 22.928 2.159 57.834 1.00 15.21 206 LEU C O 1
ATOM 5426 N N . GLY C 1 207 ? 23.117 1.083 59.796 1.00 15.44 207 GLY C N 1
ATOM 5427 C CA . GLY C 1 207 ? 21.672 1.111 60.069 1.00 16.38 207 GLY C CA 1
ATOM 5428 C C . GLY C 1 207 ? 20.823 0.582 58.924 1.00 17.15 207 GLY C C 1
ATOM 5429 O O . GLY C 1 207 ? 19.900 1.262 58.432 1.00 17.22 207 GLY C O 1
ATOM 5430 N N . HIS C 1 208 ? 21.139 -0.641 58.504 1.00 17.04 208 HIS C N 1
ATOM 5431 C CA . HIS C 1 208 ? 20.454 -1.305 57.399 1.00 18.20 208 HIS C CA 1
ATOM 5432 C C . HIS C 1 208 ? 18.938 -1.367 57.566 1.00 19.84 208 HIS C C 1
ATOM 5433 O O . HIS C 1 208 ? 18.211 -1.347 56.578 1.00 20.29 208 HIS C O 1
ATOM 5440 N N . GLY C 1 209 ? 18.491 -1.494 58.808 1.00 21.68 209 GLY C N 1
ATOM 5441 C CA . GLY C 1 209 ? 17.070 -1.572 59.139 1.00 23.99 209 GLY C CA 1
ATOM 5442 C C . GLY C 1 209 ? 16.270 -0.436 58.550 1.00 24.97 209 GLY C C 1
ATOM 5443 O O . GLY C 1 209 ? 15.097 -0.606 58.219 1.00 25.93 209 GLY C O 1
ATOM 5444 N N . ALA C 1 210 ? 16.915 0.712 58.376 1.00 25.63 210 ALA C N 1
ATOM 5445 C CA . ALA C 1 210 ? 16.259 1.886 57.821 1.00 26.54 210 ALA C CA 1
ATOM 5446 C C . ALA C 1 210 ? 15.941 1.781 56.327 1.00 26.54 210 ALA C C 1
ATOM 5447 O O . ALA C 1 210 ? 14.997 2.419 55.853 1.00 26.85 210 ALA C O 1
ATOM 5449 N N . TRP C 1 211 ? 16.685 0.958 55.580 1.00 25.46 211 TRP C N 1
ATOM 5450 C CA . TRP C 1 211 ? 16.521 0.944 54.127 1.00 24.65 211 TRP C CA 1
ATOM 5451 C C . TRP C 1 211 ? 16.449 -0.426 53.438 1.00 24.04 211 TRP C C 1
ATOM 5452 O O . TRP C 1 211 ? 16.043 -0.523 52.274 1.00 23.66 211 TRP C O 1
ATOM 5463 N N . LEU C 1 212 ? 16.820 -1.482 54.154 1.00 23.07 212 LEU C N 1
ATOM 5464 C CA . LEU C 1 212 ? 17.048 -2.791 53.518 1.00 22.31 212 LEU C CA 1
ATOM 5465 C C . LEU C 1 212 ? 15.777 -3.635 53.332 1.00 23.29 212 LEU C C 1
ATOM 5466 O O . LEU C 1 212 ? 15.708 -4.456 52.414 1.00 21.77 212 LEU C O 1
ATOM 5471 N N . ARG C 1 213 ? 14.769 -3.426 54.186 1.00 24.06 213 ARG C N 1
ATOM 5472 C CA . ARG C 1 213 ? 13.558 -4.258 54.156 1.00 26.62 213 ARG C CA 1
ATOM 5473 C C . ARG C 1 213 ? 12.955 -4.419 52.734 1.00 26.53 213 ARG C C 1
ATOM 5474 O O . ARG C 1 213 ? 12.716 -5.542 52.319 1.00 26.73 213 ARG C O 1
ATOM 5482 N N . PRO C 1 214 ? 12.768 -3.319 51.965 1.00 27.13 214 PRO C N 1
ATOM 5483 C CA . PRO C 1 214 ? 12.218 -3.486 50.593 1.00 27.51 214 PRO C CA 1
ATOM 5484 C C . PRO C 1 214 ? 13.041 -4.370 49.636 1.00 27.57 214 PRO C C 1
ATOM 5485 O O . PRO C 1 214 ? 12.526 -4.793 48.606 1.00 27.88 214 PRO C O 1
ATOM 5489 N N . TYR C 1 215 ? 14.307 -4.634 49.976 1.00 26.71 215 TYR C N 1
ATOM 5490 C CA . TYR C 1 215 ? 15.220 -5.375 49.101 1.00 25.89 215 TYR C CA 1
ATOM 5491 C C . TYR C 1 215 ? 15.445 -6.823 49.525 1.00 25.41 215 TYR C C 1
ATOM 5492 O O . TYR C 1 215 ? 16.310 -7.529 48.961 1.00 24.80 215 TYR C O 1
ATOM 5501 N N . LEU C 1 216 ? 14.663 -7.281 50.499 1.00 24.16 216 LEU C N 1
ATOM 5502 C CA . LEU C 1 216 ? 14.871 -8.621 51.064 1.00 24.00 216 LEU C CA 1
ATOM 5503 C C . LEU C 1 216 ? 14.508 -9.785 50.113 1.00 24.27 216 LEU C C 1
ATOM 5504 O O . LEU C 1 216 ? 14.814 -10.955 50.386 1.00 23.81 216 LEU C O 1
ATOM 5509 N N . ASP C 1 217 ? 13.888 -9.438 48.993 1.00 24.77 217 ASP C N 1
ATOM 5510 C CA . ASP C 1 217 ? 13.529 -10.396 47.957 1.00 25.86 217 ASP C CA 1
ATOM 5511 C C . ASP C 1 217 ? 14.599 -10.462 46.864 1.00 25.16 217 ASP C C 1
ATOM 5512 O O . ASP C 1 217 ? 14.416 -11.113 45.841 1.00 26.01 217 ASP C O 1
ATOM 5517 N N . ARG C 1 218 ? 15.714 -9.778 47.077 1.00 23.59 218 ARG C N 1
ATOM 5518 C CA . ARG C 1 218 ? 16.822 -9.824 46.128 1.00 22.87 218 ARG C CA 1
ATOM 5519 C C . ARG C 1 218 ? 17.937 -10.726 46.684 1.00 21.02 218 ARG C C 1
ATOM 5520 O O . ARG C 1 218 ? 17.913 -11.085 47.843 1.00 21.00 218 ARG C O 1
ATOM 5528 N N . THR C 1 219 ? 18.876 -11.137 45.850 1.00 19.35 219 THR C N 1
ATOM 5529 C CA . THR C 1 219 ? 19.947 -12.002 46.324 1.00 17.65 219 THR C CA 1
ATOM 5530 C C . THR C 1 219 ? 20.866 -11.157 47.209 1.00 17.46 219 THR C C 1
ATOM 5531 O O . THR C 1 219 ? 21.302 -10.070 46.793 1.00 17.16 219 THR C O 1
ATOM 5535 N N . MET C 1 220 ? 21.148 -11.660 48.409 1.00 16.72 220 MET C N 1
ATOM 5536 C CA . MET C 1 220 ? 22.046 -10.979 49.352 1.00 16.26 220 MET C CA 1
ATOM 5537 C C . MET C 1 220 ? 23.263 -11.832 49.688 1.00 16.43 220 MET C C 1
ATOM 5538 O O . MET C 1 220 ? 23.161 -13.033 49.982 1.00 15.96 220 MET C O 1
ATOM 5543 N N . VAL C 1 221 ? 24.423 -11.205 49.660 1.00 14.80 221 VAL C N 1
ATOM 5544 C CA . VAL C 1 221 ? 25.632 -11.917 49.942 1.00 14.01 221 VAL C CA 1
ATOM 5545 C C . VAL C 1 221 ? 26.226 -11.345 51.221 1.00 14.40 221 VAL C C 1
ATOM 5546 O O . VAL C 1 221 ? 26.418 -10.132 51.328 1.00 14.30 221 VAL C O 1
ATOM 5550 N N . LEU C 1 222 ? 26.530 -12.222 52.167 1.00 13.56 222 LEU C N 1
ATOM 5551 C CA . LEU C 1 222 ? 27.139 -11.793 53.412 1.00 14.83 222 LEU C CA 1
ATOM 5552 C C . LEU C 1 222 ? 28.640 -11.718 53.233 1.00 14.57 222 LEU C C 1
ATOM 5553 O O . LEU C 1 222 ? 29.318 -12.729 53.148 1.00 14.24 222 LEU C O 1
ATOM 5558 N N . GLU C 1 223 ? 29.158 -10.502 53.135 1.00 16.13 223 GLU C N 1
ATOM 5559 C CA . GLU C 1 223 ? 30.586 -10.308 52.924 1.00 16.87 223 GLU C CA 1
ATOM 5560 C C . GLU C 1 223 ? 31.209 -9.989 54.276 1.00 17.25 223 GLU C C 1
ATOM 5561 O O . GLU C 1 223 ? 31.570 -8.848 54.568 1.00 15.26 223 GLU C O 1
ATOM 5567 N N . VAL C 1 224 ? 31.297 -11.021 55.102 1.00 17.93 224 VAL C N 1
ATOM 5568 C CA . VAL C 1 224 ? 31.638 -10.864 56.507 1.00 18.93 224 VAL C CA 1
ATOM 5569 C C . VAL C 1 224 ? 32.836 -11.749 56.850 1.00 21.80 224 VAL C C 1
ATOM 5570 O O . VAL C 1 224 ? 32.969 -12.861 56.334 1.00 21.32 224 VAL C O 1
ATOM 5574 N N . ARG C 1 225 ? 33.717 -11.245 57.700 1.00 23.77 225 ARG C N 1
ATOM 5575 C CA . ARG C 1 225 ? 34.949 -11.955 58.002 1.00 26.27 225 ARG C CA 1
ATOM 5576 C C . ARG C 1 225 ? 34.730 -13.062 59.009 1.00 26.94 225 ARG C C 1
ATOM 5577 O O . ARG C 1 225 ? 35.337 -14.122 58.896 1.00 26.98 225 ARG C O 1
ATOM 5585 N N . GLU C 1 226 ? 33.872 -12.804 59.987 1.00 27.53 226 GLU C N 1
ATOM 5586 C CA . GLU C 1 226 ? 33.671 -13.723 61.096 1.00 29.30 226 GLU C CA 1
ATOM 5587 C C . GLU C 1 226 ? 32.536 -14.638 60.725 1.00 29.01 226 GLU C C 1
ATOM 5588 O O . GLU C 1 226 ? 32.067 -14.617 59.584 1.00 29.19 226 GLU C O 1
ATOM 5594 N N . ASP C 1 227 ? 32.078 -15.432 61.687 1.00 28.57 227 ASP C N 1
ATOM 5595 C CA . ASP C 1 227 ? 30.957 -16.310 61.441 1.00 28.05 227 ASP C CA 1
ATOM 5596 C C . ASP C 1 227 ? 29.709 -15.518 61.089 1.00 26.59 227 ASP C C 1
ATOM 5597 O O . ASP C 1 227 ? 29.321 -14.592 61.807 1.00 27.35 227 ASP C O 1
ATOM 5602 N N . PRO C 1 228 ? 29.057 -15.915 60.002 1.00 25.26 228 PRO C N 1
ATOM 5603 C CA . PRO C 1 228 ? 27.952 -15.146 59.443 1.00 24.06 228 PRO C CA 1
ATOM 5604 C C . PRO C 1 228 ? 26.609 -15.337 60.136 1.00 23.45 228 PRO C C 1
ATOM 5605 O O . PRO C 1 228 ? 25.640 -14.680 59.758 1.00 21.72 228 PRO C O 1
ATOM 5609 N N . GLU C 1 229 ? 26.536 -16.209 61.145 1.00 23.20 229 GLU C N 1
ATOM 5610 C CA . GLU C 1 229 ? 25.236 -16.476 61.773 1.00 23.37 229 GLU C CA 1
ATOM 5611 C C . GLU C 1 229 ? 24.534 -15.207 62.300 1.00 22.38 229 GLU C C 1
ATOM 5612 O O . GLU C 1 229 ? 23.325 -15.071 62.132 1.00 21.53 229 GLU C O 1
ATOM 5618 N N . ALA C 1 230 ? 25.281 -14.277 62.902 1.00 20.97 230 ALA C N 1
ATOM 5619 C CA . ALA C 1 230 ? 24.669 -13.031 63.390 1.00 20.22 230 ALA C CA 1
ATOM 5620 C C . ALA C 1 230 ? 23.999 -12.193 62.289 1.00 19.14 230 ALA C C 1
ATOM 5621 O O . ALA C 1 230 ? 22.949 -11.588 62.532 1.00 19.56 230 ALA C O 1
ATOM 5623 N N . SER C 1 231 ? 24.589 -12.150 61.094 1.00 17.47 231 SER C N 1
ATOM 5624 C CA . SER C 1 231 ? 23.971 -11.404 59.986 1.00 17.05 231 SER C CA 1
ATOM 5625 C C . SER C 1 231 ? 22.720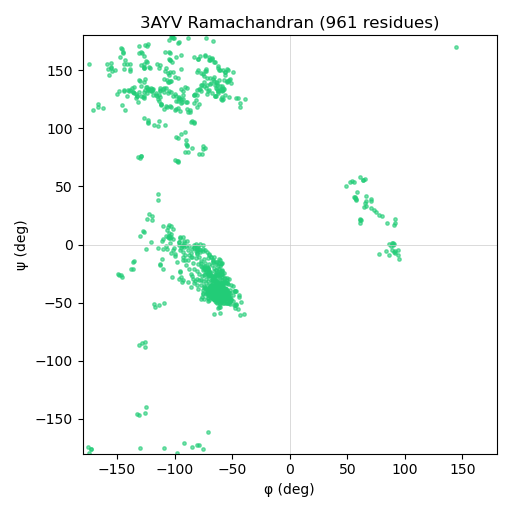 -12.123 59.466 1.00 17.79 231 SER C C 1
ATOM 5626 O O . SER C 1 231 ? 21.709 -11.489 59.120 1.00 17.20 231 SER C O 1
ATOM 5629 N N . LEU C 1 232 ? 22.788 -13.447 59.390 1.00 18.09 232 LEU C N 1
ATOM 5630 C CA . LEU C 1 232 ? 21.577 -14.198 59.044 1.00 19.36 232 LEU C CA 1
ATOM 5631 C C . LEU C 1 232 ? 20.424 -13.927 60.044 1.00 19.50 232 LEU C C 1
ATOM 5632 O O . LEU C 1 232 ? 19.274 -13.650 59.642 1.00 20.32 232 LEU C O 1
ATOM 5637 N N . ALA C 1 233 ? 20.729 -13.935 61.337 1.00 20.50 233 ALA C N 1
ATOM 5638 C CA . ALA C 1 233 ? 19.701 -13.636 62.348 1.00 21.38 233 ALA C CA 1
ATOM 5639 C C . ALA C 1 233 ? 19.194 -12.188 62.227 1.00 21.92 233 ALA C C 1
ATOM 5640 O O . ALA C 1 233 ? 18.014 -11.901 62.454 1.00 21.75 233 ALA C O 1
ATOM 5642 N N . PHE C 1 234 ? 20.097 -11.275 61.872 1.00 20.90 234 PHE C N 1
ATOM 5643 C CA . PHE C 1 234 ? 19.700 -9.896 61.616 1.00 20.27 234 PHE C CA 1
ATOM 5644 C C . PHE C 1 234 ? 18.648 -9.814 60.486 1.00 19.67 234 PHE C C 1
ATOM 5645 O O . PHE C 1 234 ? 17.638 -9.140 60.627 1.00 19.41 234 PHE C O 1
ATOM 5653 N N . LEU C 1 235 ? 18.907 -10.493 59.374 1.00 19.63 235 LEU C N 1
ATOM 5654 C CA . LEU C 1 235 ? 18.002 -10.487 58.228 1.00 20.51 235 LEU C CA 1
ATOM 5655 C C . LEU C 1 235 ? 16.669 -11.152 58.554 1.00 21.79 235 LEU C C 1
ATOM 5656 O O . LEU C 1 235 ? 15.616 -10.697 58.097 1.00 21.77 235 LEU C O 1
ATOM 5661 N N . GLN C 1 236 ? 16.723 -12.224 59.333 1.00 23.48 236 GLN C N 1
ATOM 5662 C CA . GLN C 1 236 ? 15.482 -12.929 59.717 1.00 25.55 236 GLN C CA 1
ATOM 5663 C C . GLN C 1 236 ? 14.621 -12.074 60.643 1.00 26.52 236 GLN C C 1
ATOM 5664 O O . GLN C 1 236 ? 13.389 -12.023 60.485 1.00 27.99 236 GLN C O 1
ATOM 5670 N N . ALA C 1 237 ? 15.257 -11.384 61.590 1.00 27.03 237 ALA C N 1
ATOM 5671 C CA . ALA C 1 237 ? 14.544 -10.407 62.425 1.00 27.98 237 ALA C CA 1
ATOM 5672 C C . ALA C 1 237 ? 13.941 -9.288 61.568 1.00 28.62 237 ALA C C 1
ATOM 5673 O O . ALA C 1 237 ? 12.763 -8.944 61.718 1.00 28.02 237 ALA C O 1
ATOM 5675 N N . LEU C 1 238 ? 14.737 -8.729 60.655 1.00 29.31 238 LEU C N 1
ATOM 5676 C CA . LEU C 1 238 ? 14.238 -7.678 59.763 1.00 30.59 238 LEU C CA 1
ATOM 5677 C C . LEU C 1 238 ? 13.080 -8.148 58.866 1.00 32.06 238 LEU C C 1
ATOM 5678 O O . LEU C 1 238 ? 12.157 -7.374 58.582 1.00 31.89 238 LEU C O 1
ATOM 5683 N N . ALA C 1 239 ? 13.141 -9.400 58.414 1.00 33.90 239 ALA C N 1
ATOM 5684 C CA . ALA C 1 239 ? 12.065 -9.966 57.598 1.00 36.33 239 ALA C CA 1
ATOM 5685 C C . ALA C 1 239 ? 10.792 -10.151 58.420 1.00 38.30 239 ALA C C 1
ATOM 5686 O O . ALA C 1 239 ? 9.688 -9.917 57.919 1.00 38.67 239 ALA C O 1
ATOM 5688 N N . GLY C 1 240 ? 10.959 -10.553 59.678 1.00 40.36 240 GLY C N 1
ATOM 5689 C CA . GLY C 1 240 ? 9.839 -10.892 60.554 1.00 43.52 240 GLY C CA 1
ATOM 5690 C C . GLY C 1 240 ? 8.978 -9.689 60.876 1.00 45.74 240 GLY C C 1
ATOM 5691 O O . GLY C 1 240 ? 7.779 -9.673 60.552 1.00 46.82 240 GLY C O 1
ATOM 5692 N N . GLU C 1 241 ? 9.600 -8.676 61.485 1.00 47.14 241 GLU C N 1
ATOM 5693 C CA . GLU C 1 241 ? 8.912 -7.469 61.995 1.00 48.51 241 GLU C CA 1
ATOM 5694 C C . GLU C 1 241 ? 7.817 -6.879 61.079 1.00 48.68 241 GLU C C 1
ATOM 5695 O O . GLU C 1 241 ? 8.097 -6.274 60.035 1.00 49.18 241 GLU C O 1
ATOM 5701 N N . MET D 1 1 ? 74.189 -9.721 81.877 1.00 17.93 1 MET D N 1
ATOM 5702 C CA . MET D 1 1 ? 73.167 -8.696 82.257 1.00 17.84 1 MET D CA 1
ATOM 5703 C C . MET D 1 1 ? 71.883 -9.435 82.566 1.00 17.17 1 MET D C 1
ATOM 5704 O O . MET D 1 1 ? 71.633 -10.507 81.995 1.00 17.08 1 MET D O 1
ATOM 5709 N N . ASP D 1 2 ? 71.069 -8.835 83.436 1.00 14.95 2 ASP D N 1
ATOM 5710 C CA . ASP D 1 2 ? 69.773 -9.391 83.834 1.00 13.31 2 ASP D CA 1
ATOM 5711 C C . ASP D 1 2 ? 68.730 -8.652 82.985 1.00 12.71 2 ASP D C 1
ATOM 5712 O O . ASP D 1 2 ? 68.286 -7.553 83.345 1.00 12.11 2 ASP D O 1
ATOM 5717 N N . VAL D 1 3 ? 68.411 -9.257 81.841 1.00 11.69 3 VAL D N 1
ATOM 5718 C CA . VAL D 1 3 ? 67.507 -8.680 80.870 1.00 11.45 3 VAL D CA 1
ATOM 5719 C C . VAL D 1 3 ? 66.274 -9.561 80.828 1.00 11.42 3 VAL D C 1
ATOM 5720 O O . VAL D 1 3 ? 66.394 -10.784 80.676 1.00 11.87 3 VAL D O 1
ATOM 5724 N N . ARG D 1 4 ? 65.093 -8.953 80.964 1.00 9.86 4 ARG D N 1
ATOM 5725 C CA . ARG D 1 4 ? 63.844 -9.733 81.067 1.00 9.87 4 ARG D CA 1
ATOM 5726 C C . ARG D 1 4 ? 62.893 -9.217 80.026 1.00 10.53 4 ARG D C 1
ATOM 5727 O O . ARG D 1 4 ? 63.002 -8.072 79.628 1.00 11.31 4 ARG D O 1
ATOM 5735 N N . LEU D 1 5 ? 62.003 -10.078 79.560 1.00 9.83 5 LEU D N 1
ATOM 5736 C CA . LEU D 1 5 ? 60.919 -9.653 78.652 1.00 9.99 5 LEU D CA 1
ATOM 5737 C C . LEU D 1 5 ? 59.618 -9.476 79.428 1.00 9.95 5 LEU D C 1
ATOM 5738 O O . LEU D 1 5 ? 59.207 -10.359 80.183 1.00 9.91 5 LEU D O 1
ATOM 5743 N N . ALA D 1 6 ? 58.963 -8.321 79.240 1.00 9.39 6 ALA D N 1
ATOM 5744 C CA . ALA D 1 6 ? 57.623 -8.134 79.795 1.00 9.49 6 ALA D CA 1
ATOM 5745 C C . ALA D 1 6 ? 56.575 -8.846 78.913 1.00 10.00 6 ALA D C 1
ATOM 5746 O O . ALA D 1 6 ? 56.618 -8.758 77.677 1.00 10.67 6 ALA D O 1
ATOM 5748 N N . PHE D 1 7 ? 55.662 -9.577 79.538 1.00 9.81 7 PHE D N 1
ATOM 5749 C CA . PHE D 1 7 ? 54.536 -10.151 78.771 1.00 10.37 7 PHE D CA 1
ATOM 5750 C C . PHE D 1 7 ? 53.392 -10.383 79.744 1.00 10.62 7 PHE D C 1
ATOM 5751 O O . PHE D 1 7 ? 53.640 -10.600 80.919 1.00 9.73 7 PHE D O 1
ATOM 5759 N N . PRO D 1 8 ? 52.143 -10.333 79.255 1.00 11.22 8 PRO D N 1
ATOM 5760 C CA . PRO D 1 8 ? 51.041 -10.691 80.144 1.00 11.31 8 PRO D CA 1
ATOM 5761 C C . PRO D 1 8 ? 50.968 -12.212 80.404 1.00 10.37 8 PRO D C 1
ATOM 5762 O O . PRO D 1 8 ? 51.298 -13.003 79.532 1.00 10.39 8 PRO D O 1
ATOM 5766 N N . LEU D 1 9 ? 50.497 -12.612 81.582 1.00 10.44 9 LEU D N 1
ATOM 5767 C CA . LEU D 1 9 ? 50.203 -14.032 81.833 1.00 11.20 9 LEU D CA 1
ATOM 5768 C C . LEU D 1 9 ? 49.355 -14.680 80.725 1.00 12.46 9 LEU D C 1
ATOM 5769 O O . LEU D 1 9 ? 49.544 -15.859 80.379 1.00 12.03 9 LEU D O 1
ATOM 5774 N N . SER D 1 10 ? 48.433 -13.902 80.158 1.00 12.70 10 SER D N 1
ATOM 5775 C CA . SER D 1 10 ? 47.516 -14.401 79.122 1.00 13.92 10 SER D CA 1
ATOM 5776 C C . SER D 1 10 ? 48.259 -14.766 77.815 1.00 15.19 10 SER D C 1
ATOM 5777 O O . SER D 1 10 ? 47.690 -15.422 76.943 1.00 15.76 10 SER D O 1
ATOM 5780 N N . ARG D 1 11 ? 49.521 -14.349 77.683 1.00 13.99 11 ARG D N 1
ATOM 5781 C CA . ARG D 1 11 ? 50.331 -14.749 76.542 1.00 15.43 11 ARG D CA 1
ATOM 5782 C C . ARG D 1 11 ? 51.577 -15.519 76.959 1.00 14.89 11 ARG D C 1
ATOM 5783 O O . ARG D 1 11 ? 52.552 -15.554 76.223 1.00 15.31 11 ARG D O 1
ATOM 5791 N N . ALA D 1 12 ? 51.543 -16.158 78.129 1.00 15.05 12 ALA D N 1
ATOM 5792 C CA . ALA D 1 12 ? 52.714 -16.909 78.590 1.00 15.88 12 ALA D CA 1
ATOM 5793 C C . ALA D 1 12 ? 53.124 -18.053 77.659 1.00 16.73 12 ALA D C 1
ATOM 5794 O O . ALA D 1 12 ? 54.304 -18.335 77.521 1.00 16.04 12 ALA D O 1
ATOM 5796 N N . GLU D 1 13 ? 52.155 -18.725 77.036 1.00 17.35 13 GLU D N 1
ATOM 5797 C CA . GLU D 1 13 ? 52.486 -19.844 76.145 1.00 19.69 13 GLU D CA 1
ATOM 5798 C C . GLU D 1 13 ? 53.346 -19.421 74.975 1.00 19.80 13 GLU D C 1
ATOM 5799 O O . GLU D 1 13 ? 54.2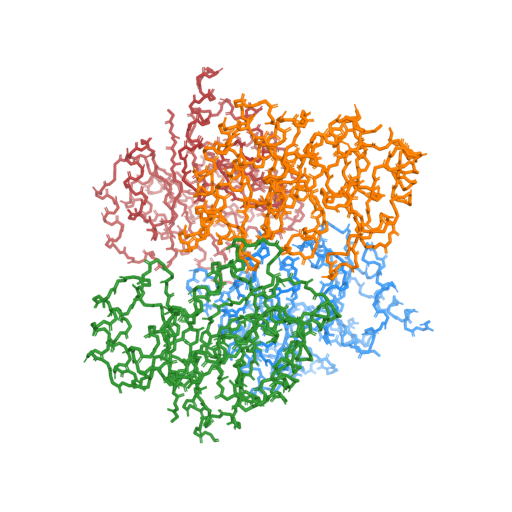89 -20.144 74.614 1.00 19.52 13 GLU D O 1
ATOM 5805 N N . GLU D 1 14 ? 53.061 -18.247 74.407 1.00 19.94 14 GLU D N 1
ATOM 5806 C CA . GLU D 1 14 ? 53.872 -17.701 73.322 1.00 21.41 14 GLU D CA 1
ATOM 5807 C C . GLU D 1 14 ? 55.246 -17.261 73.816 1.00 20.74 14 GLU D C 1
ATOM 5808 O O . GLU D 1 14 ? 56.239 -17.403 73.104 1.00 20.38 14 GLU D O 1
ATOM 5814 N N . ALA D 1 15 ? 55.297 -16.670 75.003 1.00 20.33 15 ALA D N 1
ATOM 5815 C CA . ALA D 1 15 ? 56.536 -16.055 75.473 1.00 20.04 15 ALA D CA 1
ATOM 5816 C C . ALA D 1 15 ? 57.611 -17.067 75.882 1.00 19.88 15 ALA D C 1
ATOM 5817 O O . ALA D 1 15 ? 58.787 -16.846 75.635 1.00 19.59 15 ALA D O 1
ATOM 5819 N N . LEU D 1 16 ? 57.223 -18.166 76.516 1.00 20.03 16 LEU D N 1
ATOM 5820 C CA . LEU D 1 16 ? 58.224 -19.066 77.126 1.00 20.55 16 LEU D CA 1
ATOM 5821 C C . LEU D 1 16 ? 59.306 -19.572 76.156 1.00 20.85 16 LEU D C 1
ATOM 5822 O O . LEU D 1 16 ? 60.506 -19.476 76.447 1.00 19.32 16 LEU D O 1
ATOM 5827 N N . PRO D 1 17 ? 58.891 -20.098 74.988 1.00 21.36 17 PRO D N 1
ATOM 5828 C CA . PRO D 1 17 ? 59.912 -20.565 74.038 1.00 21.85 17 PRO D CA 1
ATOM 5829 C C . PRO D 1 17 ? 60.857 -19.431 73.598 1.00 21.71 17 PRO D C 1
ATOM 5830 O O . PRO D 1 17 ? 62.058 -19.649 73.426 1.00 21.39 17 PRO D O 1
ATOM 5834 N N . ARG D 1 18 ? 60.322 -18.218 73.460 1.00 21.51 18 ARG D N 1
ATOM 5835 C CA . ARG D 1 18 ? 61.138 -17.074 73.095 1.00 21.18 18 ARG D CA 1
ATOM 5836 C C . ARG D 1 18 ? 62.145 -16.698 74.195 1.00 19.47 18 ARG D C 1
ATOM 5837 O O . ARG D 1 18 ? 63.298 -16.358 73.900 1.00 18.96 18 ARG D O 1
ATOM 5845 N N . LEU D 1 19 ? 61.700 -16.730 75.454 1.00 18.12 19 LEU D N 1
ATOM 5846 C CA . LEU D 1 19 ? 62.612 -16.540 76.583 1.00 16.96 19 LEU D CA 1
ATOM 5847 C C . LEU D 1 19 ? 63.790 -17.487 76.571 1.00 17.70 19 LEU D C 1
ATOM 5848 O O . LEU D 1 19 ? 64.919 -17.075 76.787 1.00 16.71 19 LEU D O 1
ATOM 5853 N N . GLN D 1 20 ? 63.514 -18.771 76.373 1.00 17.77 20 GLN D N 1
ATOM 5854 C CA . GLN D 1 20 ? 64.575 -19.750 76.372 1.00 19.38 20 GLN D CA 1
ATOM 5855 C C . GLN D 1 20 ? 65.536 -19.471 75.221 1.00 18.97 20 GLN D C 1
ATOM 5856 O O . GLN D 1 20 ? 66.751 -19.474 75.408 1.00 19.75 20 GLN D O 1
ATOM 5862 N N . ALA D 1 21 ? 64.988 -19.216 74.042 1.00 19.80 21 ALA D N 1
ATOM 5863 C CA . ALA D 1 21 ? 65.800 -19.058 72.818 1.00 19.80 21 ALA D CA 1
ATOM 5864 C C . ALA D 1 21 ? 66.746 -17.848 72.915 1.00 20.21 21 ALA D C 1
ATOM 5865 O O . ALA D 1 21 ? 67.876 -17.858 72.364 1.00 19.95 21 ALA D O 1
ATOM 5867 N N . LEU D 1 22 ? 66.278 -16.807 73.611 1.00 18.25 22 LEU D N 1
ATOM 5868 C CA . LEU D 1 22 ? 67.012 -15.559 73.706 1.00 19.58 22 LEU D CA 1
ATOM 5869 C C . LEU D 1 22 ? 67.798 -15.391 74.997 1.00 18.23 22 LEU D C 1
ATOM 5870 O O . LEU D 1 22 ? 68.605 -14.482 75.092 1.00 19.62 22 LEU D O 1
ATOM 5875 N N . GLY D 1 23 ? 67.586 -16.274 75.974 1.00 18.19 23 GLY D N 1
ATOM 5876 C CA . GLY D 1 23 ? 68.243 -16.167 77.280 1.00 17.04 23 GLY D CA 1
ATOM 5877 C C . GLY D 1 23 ? 67.724 -15.004 78.129 1.00 16.47 23 GLY D C 1
ATOM 5878 O O . GLY D 1 23 ? 68.489 -14.310 78.824 1.00 15.51 23 GLY D O 1
ATOM 5879 N N . LEU D 1 24 ? 66.416 -14.768 78.053 1.00 14.52 24 LEU D N 1
ATOM 5880 C CA . LEU D 1 24 ? 65.805 -13.663 78.775 1.00 13.00 24 LEU D CA 1
ATOM 5881 C C . LEU D 1 24 ? 65.123 -14.182 80.026 1.00 12.57 24 LEU D C 1
ATOM 5882 O O . LEU D 1 24 ? 64.636 -15.330 80.053 1.00 12.11 24 LEU D O 1
ATOM 5887 N N . GLY D 1 25 ? 65.102 -13.341 81.051 1.00 10.77 25 GLY D N 1
ATOM 5888 C CA . GLY D 1 25 ? 64.209 -13.539 82.218 1.00 9.68 25 GLY D CA 1
ATOM 5889 C C . GLY D 1 25 ? 62.801 -13.041 81.869 1.00 9.80 25 GLY D C 1
ATOM 5890 O O . GLY D 1 25 ? 62.523 -12.683 80.724 1.00 10.11 25 GLY D O 1
ATOM 5891 N N . ALA D 1 26 ? 61.916 -13.005 82.866 1.00 9.66 26 ALA D N 1
ATOM 5892 C CA . ALA D 1 26 ? 60.509 -12.713 82.614 1.00 9.77 26 ALA D CA 1
ATOM 5893 C C . ALA D 1 26 ? 60.043 -11.634 83.570 1.00 9.80 26 ALA D C 1
ATOM 5894 O O . ALA D 1 26 ? 60.401 -11.660 84.769 1.00 9.38 26 ALA D O 1
ATOM 5896 N N . GLU D 1 27 ? 59.216 -10.715 83.058 1.00 8.99 27 GLU D N 1
ATOM 5897 C CA . GLU D 1 27 ? 58.396 -9.914 83.963 1.00 8.05 27 GLU D CA 1
ATOM 5898 C C . GLU D 1 27 ? 56.951 -10.123 83.539 1.00 9.52 27 GLU D C 1
ATOM 5899 O O . GLU D 1 27 ? 56.532 -9.595 82.505 1.00 9.14 27 GLU D O 1
ATOM 5905 N N . VAL D 1 28 ? 56.201 -10.878 84.363 1.00 9.78 28 VAL D N 1
ATOM 5906 C CA . VAL D 1 28 ? 54.849 -11.285 83.988 1.00 9.93 28 VAL D CA 1
ATOM 5907 C C . VAL D 1 28 ? 53.812 -10.328 84.538 1.00 8.90 28 VAL D C 1
ATOM 5908 O O . VAL D 1 28 ? 53.742 -10.129 85.745 1.00 8.22 28 VAL D O 1
ATOM 5912 N N . TYR D 1 29 ? 53.018 -9.737 83.635 1.00 10.02 29 TYR D N 1
ATOM 5913 C CA . TYR D 1 29 ? 51.903 -8.878 84.051 1.00 10.35 29 TYR D CA 1
ATOM 5914 C C . TYR D 1 29 ? 50.705 -9.769 84.443 1.00 9.78 29 TYR D C 1
ATOM 5915 O O . TYR D 1 29 ? 50.290 -10.663 83.681 1.00 9.44 29 TYR D O 1
ATOM 5924 N N . LEU D 1 30 ? 50.153 -9.526 85.626 1.00 9.54 30 LEU D N 1
ATOM 5925 C CA . LEU D 1 30 ? 49.151 -10.434 86.162 1.00 9.54 30 LEU D CA 1
ATOM 5926 C C . LEU D 1 30 ? 47.764 -9.975 85.711 1.00 10.77 30 LEU D C 1
ATOM 5927 O O . LEU D 1 30 ? 47.108 -9.232 86.436 1.00 12.28 30 LEU D O 1
ATOM 5932 N N . ASP D 1 31 ? 47.334 -10.412 84.531 1.00 11.50 31 ASP D N 1
ATOM 5933 C CA . ASP D 1 31 ? 45.985 -10.065 84.018 1.00 12.24 31 ASP D CA 1
ATOM 5934 C C . ASP D 1 31 ? 44.937 -10.227 85.120 1.00 12.10 31 ASP D C 1
ATOM 5935 O O . ASP D 1 31 ? 44.807 -11.313 85.700 1.00 12.81 31 ASP D O 1
ATOM 5940 N N . PRO D 1 32 ? 44.138 -9.164 85.394 1.00 13.04 32 PRO D N 1
ATOM 5941 C CA . PRO D 1 32 ? 43.184 -9.309 86.497 1.00 13.71 32 PRO D CA 1
ATOM 5942 C C . PRO D 1 32 ? 42.185 -10.442 86.272 1.00 13.21 32 PRO D C 1
ATOM 5943 O O . PRO D 1 32 ? 41.816 -11.101 87.240 1.00 13.89 32 PRO D O 1
ATOM 5947 N N . ALA D 1 33 ? 41.796 -10.668 85.023 1.00 13.83 33 ALA D N 1
ATOM 5948 C CA . ALA D 1 33 ? 40.807 -11.710 84.699 1.00 14.54 33 ALA D CA 1
ATOM 5949 C C . ALA D 1 33 ? 41.326 -13.120 84.935 1.00 15.02 33 ALA D C 1
ATOM 5950 O O . ALA D 1 33 ? 40.537 -14.079 85.011 1.00 15.03 33 ALA D O 1
ATOM 5952 N N . LEU D 1 34 ? 42.646 -13.249 85.037 1.00 13.47 34 LEU D N 1
ATOM 5953 C CA . LEU D 1 34 ? 43.287 -14.565 85.263 1.00 13.71 34 LEU D CA 1
ATOM 5954 C C . LEU D 1 34 ? 43.787 -14.816 86.683 1.00 13.76 34 LEU D C 1
ATOM 5955 O O . LEU D 1 34 ? 44.340 -15.899 86.972 1.00 13.60 34 LEU D O 1
ATOM 5960 N N . LEU D 1 35 ? 43.583 -13.854 87.585 1.00 14.22 35 LEU D N 1
ATOM 5961 C CA . LEU D 1 35 ? 44.125 -13.967 88.932 1.00 14.43 35 LEU D CA 1
ATOM 5962 C C . LEU D 1 35 ? 43.692 -15.235 89.680 1.00 14.96 35 LEU D C 1
ATOM 5963 O O . LEU D 1 35 ? 44.460 -15.773 90.466 1.00 14.86 35 LEU D O 1
ATOM 5968 N N . GLU D 1 36 ? 42.482 -15.721 89.416 1.00 16.88 36 GLU D N 1
ATOM 5969 C CA . GLU D 1 36 ? 41.981 -16.914 90.129 1.00 18.56 36 GLU D CA 1
ATOM 5970 C C . GLU D 1 36 ? 42.350 -18.251 89.498 1.00 19.13 36 GLU D C 1
ATOM 5971 O O . GLU D 1 36 ? 41.993 -19.313 90.041 1.00 19.75 36 GLU D O 1
ATOM 5977 N N . GLU D 1 37 ? 43.056 -18.219 88.368 1.00 18.50 37 GLU D N 1
ATOM 5978 C CA . GLU D 1 37 ? 43.355 -19.436 87.605 1.00 18.61 37 GLU D CA 1
ATOM 5979 C C . GLU D 1 37 ? 44.600 -20.158 88.126 1.00 17.73 37 GLU D C 1
ATOM 5980 O O . GLU D 1 37 ? 45.694 -19.980 87.577 1.00 15.36 37 GLU D O 1
ATOM 5986 N N . ASP D 1 38 ? 44.414 -20.963 89.176 1.00 16.39 38 ASP D N 1
ATOM 5987 C CA . ASP D 1 38 ? 45.526 -21.679 89.839 1.00 17.39 38 ASP D CA 1
ATOM 5988 C C . ASP D 1 38 ? 46.428 -22.423 88.854 1.00 16.85 38 ASP D C 1
ATOM 5989 O O . ASP D 1 38 ? 47.650 -22.407 88.995 1.00 16.05 38 ASP D O 1
ATOM 5994 N N . ALA D 1 39 ? 45.809 -23.107 87.888 1.00 16.59 39 ALA D N 1
ATOM 5995 C CA . ALA D 1 39 ? 46.533 -23.988 86.974 1.00 16.13 39 ALA D CA 1
ATOM 5996 C C . ALA D 1 39 ? 47.575 -23.210 86.132 1.00 15.89 39 ALA D C 1
ATOM 5997 O O . ALA D 1 39 ? 48.668 -23.730 85.832 1.00 15.18 39 ALA D O 1
ATOM 5999 N N . LEU D 1 40 ? 47.256 -21.962 85.782 1.00 14.57 40 LEU D N 1
ATOM 6000 C CA . LEU D 1 40 ? 48.167 -21.165 84.968 1.00 14.68 40 LEU D CA 1
ATOM 6001 C C . LEU D 1 40 ? 49.419 -20.761 85.773 1.00 13.36 40 LEU D C 1
ATOM 6002 O O . LEU D 1 40 ? 50.510 -20.700 85.215 1.00 13.01 40 LEU D O 1
ATOM 6007 N N . PHE D 1 41 ? 49.243 -20.450 87.054 1.00 13.25 41 PHE D N 1
ATOM 6008 C CA . PHE D 1 41 ? 50.378 -20.083 87.916 1.00 12.75 41 PHE D CA 1
ATOM 6009 C C . PHE D 1 41 ? 51.244 -21.298 88.159 1.00 13.57 41 PHE D C 1
ATOM 6010 O O . PHE D 1 41 ? 52.449 -21.219 88.148 1.00 13.26 41 PHE D O 1
ATOM 6018 N N . GLN D 1 42 ? 50.597 -22.430 88.393 1.00 13.53 42 GLN D N 1
ATOM 6019 C CA . GLN D 1 42 ? 51.335 -23.665 88.668 1.00 14.11 42 GLN D CA 1
ATOM 6020 C C . GLN D 1 42 ? 52.139 -24.083 87.432 1.00 13.89 42 GLN D C 1
ATOM 6021 O O . GLN D 1 42 ? 53.297 -24.501 87.547 1.00 13.20 42 GLN D O 1
ATOM 6027 N N . SER D 1 43 ? 51.530 -23.970 86.255 1.00 12.30 43 SER D N 1
ATOM 6028 C CA . SER D 1 43 ? 52.197 -24.292 84.983 1.00 13.84 43 SER D CA 1
ATOM 6029 C C . SER D 1 43 ? 53.412 -23.394 84.754 1.00 13.37 43 SER D C 1
ATOM 6030 O O . SER D 1 43 ? 54.496 -23.864 84.442 1.00 12.93 43 SER D O 1
ATOM 6033 N N . LEU D 1 44 ? 53.215 -22.089 84.892 1.00 12.33 44 LEU D N 1
ATOM 6034 C CA . LEU D 1 44 ? 54.346 -21.175 84.719 1.00 12.13 44 LEU D CA 1
ATOM 6035 C C . LEU D 1 44 ? 55.484 -21.452 85.705 1.00 11.71 44 LEU D C 1
ATOM 6036 O O . LEU D 1 44 ? 56.652 -21.445 85.301 1.00 12.68 44 LEU D O 1
ATOM 6041 N N . ARG D 1 45 ? 55.160 -21.639 86.987 1.00 11.64 45 ARG D N 1
ATOM 6042 C CA . ARG D 1 45 ? 56.175 -21.866 88.027 1.00 11.76 45 ARG D CA 1
ATOM 6043 C C . ARG D 1 45 ? 57.012 -23.097 87.664 1.00 12.48 45 ARG D C 1
ATOM 6044 O O . ARG D 1 45 ? 58.266 -23.093 87.806 1.00 11.60 45 ARG D O 1
ATOM 6052 N N . ARG D 1 46 ? 56.337 -24.158 87.221 1.00 11.93 46 ARG D N 1
ATOM 6053 C CA . ARG D 1 46 ? 57.098 -25.409 87.030 1.00 12.54 46 ARG D CA 1
ATOM 6054 C C . ARG D 1 46 ? 57.905 -25.430 85.736 1.00 12.45 46 ARG D C 1
ATOM 6055 O O . ARG D 1 46 ? 58.923 -26.124 85.652 1.00 12.14 46 ARG D O 1
ATOM 6063 N N . ARG D 1 47 ? 57.476 -24.657 84.734 1.00 10.24 47 ARG D N 1
ATOM 6064 C CA . ARG D 1 47 ? 58.114 -24.721 83.426 1.00 11.63 47 ARG D CA 1
ATOM 6065 C C . ARG D 1 47 ? 59.292 -23.757 83.222 1.00 12.30 47 ARG D C 1
ATOM 6066 O O . ARG D 1 47 ? 60.075 -23.936 82.295 1.00 12.65 47 ARG D O 1
ATOM 6074 N N . PHE D 1 48 ? 59.405 -22.738 84.072 1.00 11.52 48 PHE D N 1
ATOM 6075 C CA . PHE D 1 48 ? 60.337 -21.647 83.814 1.00 11.93 48 PHE D CA 1
ATOM 6076 C C . PHE D 1 48 ? 61.239 -21.465 85.038 1.00 12.69 48 PHE D C 1
ATOM 6077 O O . PHE D 1 48 ? 60.747 -21.368 86.163 1.00 14.66 48 PHE D O 1
ATOM 6085 N N . SER D 1 49 ? 62.546 -21.390 84.833 1.00 12.82 49 SER D N 1
ATOM 6086 C CA . SER D 1 49 ? 63.441 -21.234 85.973 1.00 13.38 49 SER D CA 1
ATOM 6087 C C . SER D 1 49 ? 64.411 -20.046 85.813 1.00 14.24 49 SER D C 1
ATOM 6088 O O . SER D 1 49 ? 65.361 -19.876 86.638 1.00 16.17 49 SER D O 1
ATOM 6091 N N . GLY D 1 50 ? 64.143 -19.211 84.814 1.00 13.90 50 GLY D N 1
ATOM 6092 C CA . GLY D 1 50 ? 64.819 -17.885 84.695 1.00 12.54 50 GLY D CA 1
ATOM 6093 C C . GLY D 1 50 ? 64.441 -16.923 85.813 1.00 12.27 50 GLY D C 1
ATOM 6094 O O . GLY D 1 50 ? 63.570 -17.205 86.642 1.00 11.33 50 GLY D O 1
ATOM 6095 N N . LYS D 1 51 ? 65.084 -15.748 85.828 1.00 10.22 51 LYS D N 1
ATOM 6096 C CA . LYS D 1 51 ? 64.699 -14.692 86.758 1.00 10.99 51 LYS D CA 1
ATOM 6097 C C . LYS D 1 51 ? 63.289 -14.271 86.447 1.00 9.80 51 LYS D C 1
ATOM 6098 O O . LYS D 1 51 ? 62.943 -14.108 85.289 1.00 10.62 51 LYS D O 1
ATOM 6104 N N . LEU D 1 52 ? 62.499 -14.049 87.474 1.00 9.60 52 LEU D N 1
ATOM 6105 C CA . LEU D 1 52 ? 61.114 -13.692 87.216 1.00 9.73 52 LEU D CA 1
ATOM 6106 C C . LEU D 1 52 ? 60.675 -12.596 88.181 1.00 9.17 52 LEU D C 1
ATOM 6107 O O . LEU D 1 52 ? 60.874 -12.711 89.408 1.00 9.27 52 LEU D O 1
ATOM 6112 N N . SER D 1 53 ? 60.046 -11.562 87.628 1.00 8.89 53 SER D N 1
ATOM 6113 C CA . SER D 1 53 ? 59.367 -10.550 88.453 1.00 9.13 53 SER D CA 1
ATOM 6114 C C . SER D 1 53 ? 57.932 -10.489 87.934 1.00 8.09 53 SER D C 1
ATOM 6115 O O . SER D 1 53 ? 57.612 -11.120 86.935 1.00 8.39 53 SER D O 1
ATOM 6118 N N . VAL D 1 54 ? 57.073 -9.767 88.633 1.00 8.95 54 VAL D N 1
ATOM 6119 C CA . VAL D 1 54 ? 55.719 -9.539 88.100 1.00 9.08 54 VAL D CA 1
ATOM 6120 C C . VAL D 1 54 ? 55.412 -8.062 87.995 1.00 9.30 54 VAL D C 1
ATOM 6121 O O . VAL D 1 54 ? 56.022 -7.217 88.683 1.00 9.63 54 VAL D O 1
ATOM 6125 N N . HIS D 1 55 ? 54.461 -7.767 87.118 1.00 8.81 55 HIS D N 1
ATOM 6126 C CA . HIS D 1 55 ? 53.837 -6.450 87.116 1.00 10.36 55 HIS D CA 1
ATOM 6127 C C . HIS D 1 55 ? 52.447 -6.655 87.700 1.00 10.75 55 HIS D C 1
ATOM 6128 O O . HIS D 1 55 ? 51.648 -7.429 87.159 1.00 10.62 55 HIS D O 1
ATOM 6135 N N . LEU D 1 56 ? 52.185 -5.997 88.827 1.00 9.74 56 LEU D N 1
ATOM 6136 C CA . LEU D 1 56 ? 50.872 -6.063 89.491 1.00 10.20 56 LEU D CA 1
ATOM 6137 C C . LEU D 1 56 ? 49.781 -5.376 88.656 1.00 10.00 56 LEU D C 1
ATOM 6138 O O . LEU D 1 56 ? 50.086 -4.570 87.767 1.00 9.85 56 LEU D O 1
ATOM 6143 N N . PRO D 1 57 ? 48.496 -5.714 88.912 1.00 10.84 57 PRO D N 1
ATOM 6144 C CA . PRO D 1 57 ? 47.419 -5.028 88.201 1.00 10.18 57 PRO D CA 1
ATOM 6145 C C . PRO D 1 57 ? 47.550 -3.511 88.353 1.00 9.16 57 PRO D C 1
ATOM 6146 O O . PRO D 1 57 ? 48.073 -3.007 89.381 1.00 9.43 57 PRO D O 1
ATOM 6150 N N . PHE D 1 58 ? 47.084 -2.782 87.338 1.00 9.31 58 PHE D N 1
ATOM 6151 C CA . PHE D 1 58 ? 47.123 -1.316 87.419 1.00 9.93 58 PHE D CA 1
ATOM 6152 C C . PHE D 1 58 ? 45.981 -0.607 86.730 1.00 10.57 58 PHE D C 1
ATOM 6153 O O . PHE D 1 58 ? 45.707 0.542 87.097 1.00 9.73 58 PHE D O 1
ATOM 6161 N N . TRP D 1 59 ? 45.371 -1.226 85.706 1.00 10.49 59 TRP D N 1
ATOM 6162 C CA . TRP D 1 59 ? 44.395 -0.492 84.882 1.00 11.70 59 TRP D CA 1
ATOM 6163 C C . TRP D 1 59 ? 43.195 -0.102 85.734 1.00 11.36 59 TRP D C 1
ATOM 6164 O O . TRP D 1 59 ? 42.612 -0.967 86.383 1.00 10.30 59 TRP D O 1
ATOM 6175 N N . ASN D 1 60 ? 42.840 1.195 85.704 1.00 10.96 60 ASN D N 1
ATOM 6176 C CA . ASN D 1 60 ? 41.679 1.738 86.456 1.00 11.08 60 ASN D CA 1
ATOM 6177 C C . ASN D 1 60 ? 41.775 1.580 87.974 1.00 11.52 60 ASN D C 1
ATOM 6178 O O . ASN D 1 60 ? 40.751 1.639 88.700 1.00 12.08 60 ASN D O 1
ATOM 6183 N N . LEU D 1 61 ? 42.997 1.393 88.476 1.00 9.80 61 LEU D N 1
ATOM 6184 C CA . LEU D 1 61 ? 43.180 1.272 89.913 1.00 9.14 61 LEU D CA 1
ATOM 6185 C C . LEU D 1 61 ? 43.831 2.512 90.538 1.00 9.75 61 LEU D C 1
ATOM 6186 O O . LEU D 1 61 ? 44.590 3.220 89.892 1.00 9.51 61 LEU D O 1
ATOM 6191 N N . ASP D 1 62 ? 43.520 2.755 91.808 1.00 8.49 62 ASP D N 1
ATOM 6192 C CA . ASP D 1 62 ? 44.088 3.891 92.551 1.00 10.11 62 ASP D CA 1
ATOM 6193 C C . ASP D 1 62 ? 43.682 3.706 94.005 1.00 9.87 62 ASP D C 1
ATOM 6194 O O . ASP D 1 62 ? 42.482 3.755 94.330 1.00 11.20 62 ASP D O 1
ATOM 6199 N N . LEU D 1 63 ? 44.674 3.497 94.878 1.00 10.31 63 LEU D N 1
ATOM 6200 C CA . LEU D 1 63 ? 44.448 3.476 96.320 1.00 10.83 63 LEU D CA 1
ATOM 6201 C C . LEU D 1 63 ? 43.856 4.769 96.870 1.00 10.92 63 LEU D C 1
ATOM 6202 O O . LEU D 1 63 ? 43.214 4.756 97.941 1.00 11.63 63 LEU D O 1
ATOM 6207 N N . LEU D 1 64 ? 44.082 5.879 96.173 1.00 10.49 64 LEU D N 1
ATOM 6208 C CA . LEU D 1 64 ? 43.528 7.167 96.590 1.00 11.18 64 LEU D CA 1
ATOM 6209 C C . LEU D 1 64 ? 42.313 7.623 95.774 1.00 11.82 64 LEU D C 1
ATOM 6210 O O . LEU D 1 64 ? 41.906 8.800 95.859 1.00 12.22 64 LEU D O 1
ATOM 6215 N N . SER D 1 65 ? 41.710 6.708 95.028 1.00 11.49 65 SER D N 1
ATOM 6216 C CA . SER D 1 65 ? 40.498 7.041 94.254 1.00 11.85 65 SER D CA 1
ATOM 6217 C C . SER D 1 65 ? 39.417 7.681 95.153 1.00 12.82 65 SER D C 1
ATOM 6218 O O . SER D 1 65 ? 39.214 7.242 96.278 1.00 12.93 65 SER D O 1
ATOM 6221 N N . PRO D 1 66 ? 38.692 8.691 94.644 1.00 14.22 66 PRO D N 1
ATOM 6222 C CA . PRO D 1 66 ? 37.567 9.194 95.468 1.00 15.01 66 PRO D CA 1
ATOM 6223 C C . PRO D 1 66 ? 36.395 8.198 95.529 1.00 15.52 66 PRO D C 1
ATOM 6224 O O . PRO D 1 66 ? 35.463 8.370 96.345 1.00 16.43 66 PRO D O 1
ATOM 6228 N N . ASP D 1 67 ? 36.434 7.174 94.677 1.00 14.37 67 ASP D N 1
ATOM 6229 C CA . ASP D 1 67 ? 35.442 6.104 94.701 1.00 14.59 67 ASP D CA 1
ATOM 6230 C C . ASP D 1 67 ? 35.885 5.021 95.701 1.00 13.88 67 ASP D C 1
ATOM 6231 O O . ASP D 1 67 ? 36.922 4.372 95.508 1.00 13.06 67 ASP D O 1
ATOM 6236 N N . PRO D 1 68 ? 35.109 4.822 96.780 1.00 13.80 68 PRO D N 1
ATOM 6237 C CA . PRO D 1 68 ? 35.521 3.871 97.823 1.00 14.23 68 PRO D CA 1
ATOM 6238 C C . PRO D 1 68 ? 35.608 2.448 97.291 1.00 13.84 68 PRO D C 1
ATOM 6239 O O . PRO D 1 68 ? 36.441 1.655 97.758 1.00 13.13 68 PRO D O 1
ATOM 6243 N N . GLU D 1 69 ? 34.778 2.101 96.313 1.00 13.11 69 GLU D N 1
ATOM 6244 C CA . GLU D 1 69 ? 34.844 0.735 95.803 1.00 13.77 69 GLU D CA 1
ATOM 6245 C C . GLU D 1 69 ? 36.087 0.489 94.958 1.00 12.69 69 GLU D C 1
ATOM 6246 O O . GLU D 1 69 ? 36.622 -0.619 94.945 1.00 12.04 69 GLU D O 1
ATOM 6252 N N . VAL D 1 70 ? 36.518 1.527 94.247 1.00 12.36 70 VAL D N 1
ATOM 6253 C CA . VAL D 1 70 ? 37.807 1.472 93.544 1.00 11.31 70 VAL D CA 1
ATOM 6254 C C . VAL D 1 70 ? 38.957 1.307 94.542 1.00 12.10 70 VAL D C 1
ATOM 6255 O O . VAL D 1 70 ? 39.856 0.496 94.305 1.00 11.73 70 VAL D O 1
ATOM 6259 N N . ARG D 1 71 ? 38.935 2.036 95.666 1.00 11.38 71 ARG D N 1
ATOM 6260 C CA . ARG D 1 71 ? 40.040 1.911 96.621 1.00 12.72 71 ARG D CA 1
ATOM 6261 C C . ARG D 1 71 ? 40.099 0.494 97.151 1.00 13.14 71 ARG D C 1
ATOM 6262 O O . ARG D 1 71 ? 41.185 -0.094 97.291 1.00 12.26 71 ARG D O 1
ATOM 6270 N N . GLY D 1 72 ? 38.914 -0.065 97.435 1.00 13.19 72 GLY D N 1
ATOM 6271 C CA . GLY D 1 72 ? 38.833 -1.417 98.020 1.00 14.03 72 GLY D CA 1
ATOM 6272 C C . GLY D 1 72 ? 39.330 -2.456 97.008 1.00 13.53 72 GLY D C 1
ATOM 6273 O O . GLY D 1 72 ? 40.116 -3.375 97.346 1.00 12.73 72 GLY D O 1
ATOM 6274 N N . LEU D 1 73 ? 38.897 -2.296 95.755 1.00 12.66 73 LEU D N 1
ATOM 6275 C CA . LEU D 1 73 ? 39.289 -3.207 94.688 1.00 12.59 73 LEU D CA 1
ATOM 6276 C C . LEU D 1 73 ? 40.803 -3.122 94.462 1.00 12.66 73 LEU D C 1
ATOM 6277 O O . LEU D 1 73 ? 41.481 -4.143 94.294 1.00 12.47 73 LEU D O 1
ATOM 6282 N N . THR D 1 74 ? 41.324 -1.892 94.464 1.00 11.56 74 THR D N 1
ATOM 6283 C CA . THR D 1 74 ? 42.751 -1.685 94.218 1.00 10.58 74 THR D CA 1
ATOM 6284 C C . THR D 1 74 ? 43.596 -2.446 95.247 1.00 10.93 74 THR D C 1
ATOM 6285 O O . THR D 1 74 ? 44.544 -3.167 94.891 1.00 9.78 74 THR D O 1
ATOM 6289 N N . LEU D 1 75 ? 43.237 -2.306 96.520 1.00 11.01 75 LEU D N 1
ATOM 6290 C CA . LEU D 1 75 ? 43.954 -3.026 97.577 1.00 10.90 75 LEU D CA 1
ATOM 6291 C C . LEU D 1 75 ? 43.865 -4.549 97.423 1.00 11.07 75 LEU D C 1
ATOM 6292 O O . LEU D 1 75 ? 44.883 -5.244 97.555 1.00 11.65 75 LEU D O 1
ATOM 6297 N N . ARG D 1 76 ? 42.678 -5.073 97.135 1.00 11.71 76 ARG D N 1
ATOM 6298 C CA . ARG D 1 76 ? 42.530 -6.529 96.933 1.00 12.54 76 ARG D CA 1
ATOM 6299 C C . ARG D 1 76 ? 43.394 -7.003 95.754 1.00 12.73 76 ARG D C 1
ATOM 6300 O O . ARG D 1 76 ? 44.022 -8.080 95.823 1.00 13.23 76 ARG D O 1
ATOM 6308 N N . ARG D 1 77 ? 43.463 -6.187 94.707 1.00 11.57 77 ARG D N 1
ATOM 6309 C CA . ARG D 1 77 ? 44.226 -6.541 93.489 1.00 11.27 77 ARG D CA 1
ATOM 6310 C C . ARG D 1 77 ? 45.722 -6.594 93.779 1.00 11.18 77 ARG D C 1
ATOM 6311 O O . ARG D 1 77 ? 46.396 -7.523 93.343 1.00 11.67 77 ARG D O 1
ATOM 6319 N N . LEU D 1 78 ? 46.239 -5.579 94.468 1.00 10.95 78 LEU D N 1
ATOM 6320 C CA . LEU D 1 78 ? 47.664 -5.525 94.790 1.00 10.77 78 LEU D CA 1
ATOM 6321 C C . LEU D 1 78 ? 48.048 -6.653 95.766 1.00 11.31 78 LEU D C 1
ATOM 6322 O O . LEU D 1 78 ? 49.056 -7.327 95.567 1.00 10.36 78 LEU D O 1
ATOM 6327 N N . LEU D 1 79 ? 47.216 -6.881 96.794 1.00 11.54 79 LEU D N 1
ATOM 6328 C CA . LEU D 1 79 ? 47.512 -7.921 97.781 1.00 12.32 79 LEU D CA 1
ATOM 6329 C C . LEU D 1 79 ? 47.461 -9.310 97.183 1.00 12.83 79 LEU D C 1
ATOM 6330 O O . LEU D 1 79 ? 48.358 -10.127 97.418 1.00 13.54 79 LEU D O 1
ATOM 6335 N N . PHE D 1 80 ? 46.432 -9.597 96.398 1.00 12.54 80 PHE D N 1
ATOM 6336 C CA . PHE D 1 80 ? 46.354 -10.917 95.775 1.00 13.43 80 PHE D CA 1
ATOM 6337 C C . PHE D 1 80 ? 47.450 -11.076 94.711 1.00 12.62 80 PHE D C 1
ATOM 6338 O O . PHE D 1 80 ? 48.042 -12.161 94.542 1.00 11.98 80 PHE D O 1
ATOM 6346 N N . GLY D 1 81 ? 47.744 -9.988 94.005 1.00 10.51 81 GLY D N 1
ATOM 6347 C CA . GLY D 1 81 ? 48.807 -10.048 93.010 1.00 10.52 81 GLY D CA 1
ATOM 6348 C C . GLY D 1 81 ? 50.132 -10.378 93.692 1.00 10.26 81 GLY D C 1
ATOM 6349 O O . GLY D 1 81 ? 50.941 -11.133 93.148 1.00 10.09 81 GLY D O 1
ATOM 6350 N N . LEU D 1 82 ? 50.354 -9.828 94.883 1.00 9.44 82 LEU D N 1
ATOM 6351 C CA . LEU D 1 82 ? 51.602 -10.149 95.630 1.00 10.40 82 LEU D CA 1
ATOM 6352 C C . LEU D 1 82 ? 51.637 -11.617 96.065 1.00 11.10 82 LEU D C 1
ATOM 6353 O O . LEU D 1 82 ? 52.682 -12.245 96.010 1.00 10.62 82 LEU D O 1
ATOM 6358 N N . ASP D 1 83 ? 50.483 -12.156 96.483 1.00 11.61 83 ASP D N 1
ATOM 6359 C CA . ASP D 1 83 ? 50.388 -13.578 96.831 1.00 12.49 83 ASP D CA 1
ATOM 6360 C C . ASP D 1 83 ? 50.793 -14.432 95.633 1.00 12.84 83 ASP D C 1
ATOM 6361 O O . ASP D 1 83 ? 51.593 -15.395 95.763 1.00 12.92 83 ASP D O 1
ATOM 6366 N N . ARG D 1 84 ? 50.251 -14.103 94.460 1.00 11.04 84 ARG D N 1
ATOM 6367 C CA . ARG D 1 84 ? 50.663 -14.807 93.228 1.00 11.22 84 ARG D CA 1
ATOM 6368 C C . ARG D 1 84 ? 52.147 -14.632 92.897 1.00 10.85 84 ARG D C 1
ATOM 6369 O O . ARG D 1 84 ? 52.788 -15.596 92.466 1.00 10.71 84 ARG D O 1
ATOM 6377 N N . ALA D 1 85 ? 52.695 -13.420 93.088 1.00 9.55 85 ALA D N 1
ATOM 6378 C CA . ALA D 1 85 ? 54.117 -13.195 92.846 1.00 11.24 85 ALA D CA 1
ATOM 6379 C C . ALA D 1 85 ? 54.976 -14.143 93.696 1.00 12.34 85 ALA D C 1
ATOM 6380 O O . ALA D 1 85 ? 55.947 -14.739 93.216 1.00 13.07 85 ALA D O 1
ATOM 6382 N N . ALA D 1 86 ? 54.610 -14.284 94.966 1.00 13.19 86 ALA D N 1
ATOM 6383 C CA . ALA D 1 86 ? 55.335 -15.175 95.864 1.00 13.94 86 ALA D CA 1
ATOM 6384 C C . ALA D 1 86 ? 55.230 -16.632 95.425 1.00 14.76 86 ALA D C 1
ATOM 6385 O O . ALA D 1 86 ? 56.228 -17.367 95.479 1.00 14.26 86 ALA D O 1
ATOM 6387 N N . GLU D 1 87 ? 54.027 -17.047 95.015 1.00 13.83 87 GLU D N 1
ATOM 6388 C CA . GLU D 1 87 ? 53.818 -18.399 94.457 1.00 14.35 87 GLU D CA 1
ATOM 6389 C C . GLU D 1 87 ? 54.763 -18.699 93.281 1.00 14.65 87 GLU D C 1
ATOM 6390 O O . GLU D 1 87 ? 55.333 -19.803 93.173 1.00 14.78 87 GLU D O 1
ATOM 6396 N N . LEU D 1 88 ? 54.939 -17.695 92.425 1.00 14.99 88 LEU D N 1
ATOM 6397 C CA . LEU D 1 88 ? 55.811 -17.794 91.260 1.00 15.30 88 LEU D CA 1
ATOM 6398 C C . LEU D 1 88 ? 57.295 -17.624 91.591 1.00 16.02 88 LEU D C 1
ATOM 6399 O O . LEU D 1 88 ? 58.143 -17.673 90.677 1.00 17.56 88 LEU D O 1
ATOM 6404 N N . GLY D 1 89 ? 57.603 -17.394 92.860 1.00 15.51 89 GLY D N 1
ATOM 6405 C CA . GLY D 1 89 ? 58.998 -17.143 93.282 1.00 16.38 89 GLY D CA 1
ATOM 6406 C C . GLY D 1 89 ? 59.575 -15.853 92.697 1.00 16.30 89 GLY D C 1
ATOM 6407 O O . GLY D 1 89 ? 60.774 -15.761 92.432 1.00 15.75 89 GLY D O 1
ATOM 6408 N N . ALA D 1 90 ? 58.724 -14.852 92.494 1.00 13.99 90 ALA D N 1
ATOM 6409 C CA . ALA D 1 90 ? 59.174 -13.571 91.906 1.00 13.55 90 ALA D CA 1
ATOM 6410 C C . ALA D 1 90 ? 60.116 -12.854 92.864 1.00 12.94 90 ALA D C 1
ATOM 6411 O O . ALA D 1 90 ? 59.900 -12.899 94.085 1.00 12.59 90 ALA D O 1
ATOM 6413 N N . ASP D 1 91 ? 61.145 -12.199 92.334 1.00 11.60 91 ASP D N 1
ATOM 6414 C CA . ASP D 1 91 ? 62.028 -11.394 93.190 1.00 11.86 91 ASP D CA 1
ATOM 6415 C C . ASP D 1 91 ? 61.418 -10.037 93.479 1.00 11.07 91 ASP D C 1
ATOM 6416 O O . ASP D 1 91 ? 61.535 -9.543 94.581 1.00 10.33 91 ASP D O 1
ATOM 6421 N N . ARG D 1 92 ? 60.703 -9.506 92.483 1.00 10.98 92 ARG D N 1
ATOM 6422 C CA . ARG D 1 92 ? 60.220 -8.126 92.490 1.00 9.98 92 ARG D CA 1
ATOM 6423 C C . ARG D 1 92 ? 58.808 -8.061 91.953 1.00 9.80 92 ARG D C 1
ATOM 6424 O O . ARG D 1 92 ? 58.426 -8.880 91.093 1.00 8.98 92 ARG D O 1
ATOM 6432 N N . ALA D 1 93 ? 58.038 -7.088 92.453 1.00 8.88 93 ALA D N 1
ATOM 6433 C CA . ALA D 1 93 ? 56.691 -6.842 91.933 1.00 8.70 93 ALA D CA 1
ATOM 6434 C C . ALA D 1 93 ? 56.580 -5.313 91.703 1.00 8.95 93 ALA D C 1
ATOM 6435 O O . ALA D 1 93 ? 56.858 -4.498 92.607 1.00 10.03 93 ALA D O 1
ATOM 6437 N N . VAL D 1 94 ? 56.172 -4.947 90.499 1.00 7.78 94 VAL D N 1
ATOM 6438 C CA . VAL D 1 94 ? 56.123 -3.535 90.084 1.00 8.43 94 VAL D CA 1
ATOM 6439 C C . VAL D 1 94 ? 54.662 -3.089 90.036 1.00 9.10 94 VAL D C 1
ATOM 6440 O O . VAL D 1 94 ? 53.794 -3.846 89.580 1.00 9.01 94 VAL D O 1
ATOM 6444 N N . PHE D 1 95 ? 54.393 -1.849 90.462 1.00 9.06 95 PHE D N 1
ATOM 6445 C CA . PHE D 1 95 ? 53.013 -1.342 90.438 1.00 9.25 95 PHE D CA 1
ATOM 6446 C C . PHE D 1 95 ? 53.072 0.141 90.131 1.00 9.10 95 PHE D C 1
ATOM 6447 O O . PHE D 1 95 ? 54.155 0.735 90.147 1.00 8.49 95 PHE D O 1
ATOM 6455 N N . HIS D 1 96 ? 51.907 0.713 89.828 1.00 9.16 96 HIS D N 1
ATOM 6456 C CA . HIS D 1 96 ? 51.818 2.153 89.520 1.00 10.46 96 HIS D CA 1
ATOM 6457 C C . HIS D 1 96 ? 51.234 2.902 90.686 1.00 10.55 96 HIS D C 1
ATOM 6458 O O . HIS D 1 96 ? 50.506 2.317 91.492 1.00 11.07 96 HIS D O 1
ATOM 6465 N N . SER D 1 97 ? 51.482 4.221 90.762 1.00 10.81 97 SER D N 1
ATOM 6466 C CA . SER D 1 97 ? 50.973 4.990 91.910 1.00 9.36 97 SER D CA 1
ATOM 6467 C C . SER D 1 97 ? 49.465 5.201 91.900 1.00 11.12 97 SER D C 1
ATOM 6468 O O . SER D 1 97 ? 48.891 5.465 92.963 1.00 11.77 97 SER D O 1
ATOM 6471 N N . GLY D 1 98 ? 48.845 5.115 90.725 1.00 10.13 98 GLY D N 1
ATOM 6472 C CA . GLY D 1 98 ? 47.403 5.351 90.556 1.00 9.97 98 GLY D CA 1
ATOM 6473 C C . GLY D 1 98 ? 47.068 6.816 90.263 1.00 10.15 98 GLY D C 1
ATOM 6474 O O . GLY D 1 98 ? 45.918 7.169 90.080 1.00 10.14 98 GLY D O 1
ATOM 6475 N N . ILE D 1 99 ? 48.080 7.681 90.205 1.00 10.27 99 ILE D N 1
ATOM 6476 C CA . ILE D 1 99 ? 47.807 9.109 89.916 1.00 10.40 99 ILE D CA 1
ATOM 6477 C C . ILE D 1 99 ? 47.138 9.269 88.540 1.00 11.03 99 ILE D C 1
ATOM 6478 O O . ILE D 1 99 ? 47.604 8.679 87.557 1.00 10.43 99 ILE D O 1
ATOM 6483 N N . PRO D 1 100 ? 46.062 10.072 88.467 1.00 11.48 100 PRO D N 1
ATOM 6484 C CA . PRO D 1 100 ? 45.448 10.344 87.175 1.00 12.37 100 PRO D CA 1
ATOM 6485 C C . PRO D 1 100 ? 46.425 11.119 86.306 1.00 12.87 100 PRO D C 1
ATOM 6486 O O . PRO D 1 100 ? 47.320 11.806 86.824 1.00 11.61 100 PRO D O 1
ATOM 6490 N N . HIS D 1 101 ? 46.238 11.045 85.002 1.00 11.59 101 HIS D N 1
ATOM 6491 C CA . HIS D 1 101 ? 47.048 11.836 84.127 1.00 11.68 101 HIS D CA 1
ATOM 6492 C C . HIS D 1 101 ? 46.671 13.307 84.315 1.00 12.34 101 HIS D C 1
ATOM 6493 O O . HIS D 1 101 ? 45.489 13.647 84.496 1.00 12.79 101 HIS D O 1
ATOM 6500 N N . GLY D 1 102 ? 47.675 14.171 84.235 1.00 11.69 102 GLY D N 1
ATOM 6501 C CA . GLY D 1 102 ? 47.406 15.614 84.124 1.00 12.40 102 GLY D CA 1
ATOM 6502 C C . GLY D 1 102 ? 47.320 16.385 85.429 1.00 13.11 102 GLY D C 1
ATOM 6503 O O . GLY D 1 102 ? 46.821 17.520 85.470 1.00 13.51 102 GLY D O 1
ATOM 6504 N N . ARG D 1 103 ? 47.823 15.804 86.508 1.00 12.27 103 ARG D N 1
ATOM 6505 C CA . ARG D 1 103 ? 47.895 16.535 87.756 1.00 11.87 103 ARG D CA 1
ATOM 6506 C C . ARG D 1 103 ? 49.029 17.558 87.668 1.00 11.41 103 ARG D C 1
ATOM 6507 O O . ARG D 1 103 ? 50.066 17.313 87.035 1.00 11.53 103 ARG D O 1
ATOM 6515 N N . THR D 1 104 ? 48.840 18.708 88.297 1.00 10.97 104 THR D N 1
ATOM 6516 C CA . THR D 1 104 ? 49.980 19.640 88.410 1.00 10.14 104 THR D CA 1
ATOM 6517 C C . THR D 1 104 ? 51.058 19.053 89.331 1.00 10.20 104 THR D C 1
ATOM 6518 O O . THR D 1 104 ? 50.783 18.146 90.139 1.00 10.44 104 THR D O 1
ATOM 6522 N N . PRO D 1 105 ? 52.300 19.564 89.231 1.00 9.95 105 PRO D N 1
ATOM 6523 C CA . PRO D 1 105 ? 53.346 19.095 90.150 1.00 10.65 105 PRO D CA 1
ATOM 6524 C C . PRO D 1 105 ? 52.913 19.293 91.624 1.00 11.40 105 PRO D C 1
ATOM 6525 O O . PRO D 1 105 ? 53.155 18.426 92.476 1.00 10.75 105 PRO D O 1
ATOM 6529 N N . GLU D 1 106 ? 52.236 20.411 91.920 1.00 11.16 106 GLU D N 1
ATOM 6530 C CA . GLU D 1 106 ? 51.852 20.641 93.307 1.00 12.16 106 GLU D CA 1
ATOM 6531 C C . GLU D 1 106 ? 50.796 19.646 93.787 1.00 12.33 106 GLU D C 1
ATOM 6532 O O . GLU D 1 106 ? 50.874 19.178 94.923 1.00 13.15 106 GLU D O 1
ATOM 6538 N N . GLU D 1 107 ? 49.833 19.329 92.919 1.00 12.24 107 GLU D N 1
ATOM 6539 C CA . GLU D 1 107 ? 48.815 18.327 93.223 1.00 12.45 107 GLU D CA 1
ATOM 6540 C C . GLU D 1 107 ? 49.476 16.980 93.436 1.00 12.53 107 GLU D C 1
ATOM 6541 O O . GLU D 1 107 ? 49.098 16.229 94.341 1.00 12.93 107 GLU D O 1
ATOM 6547 N N . ALA D 1 108 ? 50.443 16.665 92.578 1.00 11.25 108 ALA D N 1
ATOM 6548 C CA . ALA D 1 108 ? 51.162 15.379 92.715 1.00 11.53 108 ALA D CA 1
ATOM 6549 C C . ALA D 1 108 ? 51.935 15.272 94.041 1.00 12.00 108 ALA D C 1
ATOM 6550 O O . ALA D 1 108 ? 51.952 14.201 94.692 1.00 10.65 108 ALA D O 1
ATOM 6552 N N . LEU D 1 109 ? 52.556 16.373 94.453 1.00 11.17 109 LEU D N 1
ATOM 6553 C CA . LEU D 1 109 ? 53.292 16.387 95.684 1.00 13.14 109 LEU D CA 1
ATOM 6554 C C . LEU D 1 109 ? 52.329 16.189 96.843 1.00 13.88 109 LEU D C 1
ATOM 6555 O O . LEU D 1 109 ? 52.628 15.450 97.794 1.00 13.66 109 LEU D O 1
ATOM 6560 N N . GLU D 1 110 ? 51.161 16.817 96.747 1.00 15.12 110 GLU D N 1
ATOM 6561 C CA . GLU D 1 110 ? 50.133 16.695 97.780 1.00 16.10 110 GLU D CA 1
ATOM 6562 C C . GLU D 1 110 ? 49.630 15.249 97.938 1.00 15.37 110 GLU D C 1
ATOM 6563 O O . GLU D 1 110 ? 49.186 14.881 99.019 1.00 15.92 110 GLU D O 1
ATOM 6569 N N . ARG D 1 111 ? 49.718 14.432 96.887 1.00 14.58 111 ARG D N 1
ATOM 6570 C CA . ARG D 1 111 ? 49.327 13.035 96.982 1.00 14.27 111 ARG D CA 1
ATOM 6571 C C . ARG D 1 111 ? 50.360 12.153 97.691 1.00 13.42 111 ARG D C 1
ATOM 6572 O O . ARG D 1 111 ? 50.043 11.048 98.077 1.00 12.26 111 ARG D O 1
ATOM 6580 N N . ALA D 1 112 ? 51.598 12.611 97.803 1.00 12.37 112 ALA D N 1
ATOM 6581 C CA . ALA D 1 112 ? 52.695 11.693 98.088 1.00 12.95 112 ALA D CA 1
ATOM 6582 C C . ALA D 1 112 ? 52.576 11.054 99.465 1.00 12.79 112 ALA D C 1
ATOM 6583 O O . ALA D 1 112 ? 52.703 9.839 99.600 1.00 13.16 112 ALA D O 1
ATOM 6585 N N . LEU D 1 113 ? 52.337 11.852 100.493 1.00 13.15 113 LEU D N 1
ATOM 6586 C CA . LEU D 1 113 ? 52.250 11.248 101.832 1.00 14.36 113 LEU D CA 1
ATOM 6587 C C . LEU D 1 113 ? 50.940 10.481 102.076 1.00 13.02 113 LEU D C 1
ATOM 6588 O O . LEU D 1 113 ? 50.968 9.431 102.702 1.00 13.28 113 LEU D O 1
ATOM 6593 N N . PRO D 1 114 ? 49.798 10.974 101.560 1.00 12.76 114 PRO D N 1
ATOM 6594 C CA . PRO D 1 114 ? 48.628 10.097 101.624 1.00 12.26 114 PRO D CA 1
ATOM 6595 C C . PRO D 1 114 ? 48.883 8.746 100.930 1.00 12.05 114 PRO D C 1
ATOM 6596 O O . PRO D 1 114 ? 48.448 7.699 101.440 1.00 11.68 114 PRO D O 1
ATOM 6600 N N . LEU D 1 115 ? 49.595 8.761 99.794 1.00 10.96 115 LEU D N 1
ATOM 6601 C CA . LEU D 1 115 ? 49.891 7.498 99.091 1.00 10.97 115 LEU D CA 1
ATOM 6602 C C . LEU D 1 115 ? 50.813 6.611 99.932 1.00 10.79 115 LEU D C 1
ATOM 6603 O O . LEU D 1 115 ? 50.561 5.417 100.087 1.00 10.67 115 LEU D O 1
ATOM 6608 N N . ALA D 1 116 ? 51.876 7.203 100.468 1.00 10.81 116 ALA D N 1
ATOM 6609 C CA . ALA D 1 116 ? 52.782 6.481 101.328 1.00 11.22 116 ALA D CA 1
ATOM 6610 C C . ALA D 1 116 ? 52.024 5.796 102.458 1.00 11.74 116 ALA D C 1
ATOM 6611 O O . ALA D 1 116 ? 52.274 4.607 102.739 1.00 12.26 116 ALA D O 1
ATOM 6613 N N . GLU D 1 117 ? 51.091 6.517 103.099 1.00 11.93 117 GLU D N 1
ATOM 6614 C CA . GLU D 1 117 ? 50.281 5.863 104.142 1.00 12.93 117 GLU D CA 1
ATOM 6615 C C . GLU D 1 117 ? 49.438 4.701 103.592 1.00 13.02 117 GLU D C 1
ATOM 6616 O O . GLU D 1 117 ? 49.377 3.620 104.191 1.00 12.80 117 GLU D O 1
ATOM 6622 N N . ALA D 1 118 ? 48.782 4.921 102.457 1.00 11.68 118 ALA D N 1
ATOM 6623 C CA . ALA D 1 118 ? 47.846 3.923 101.895 1.00 12.69 118 ALA D CA 1
ATOM 6624 C C . ALA D 1 118 ? 48.576 2.660 101.458 1.00 13.15 118 ALA D C 1
ATOM 6625 O O . ALA D 1 118 ? 47.994 1.569 101.436 1.00 13.91 118 ALA D O 1
ATOM 6627 N N . LEU D 1 119 ? 49.844 2.832 101.093 1.00 12.96 119 LEU D N 1
ATOM 6628 C CA . LEU D 1 119 ? 50.706 1.718 100.679 1.00 13.61 119 LEU D CA 1
ATOM 6629 C C . LEU D 1 119 ? 51.200 0.828 101.821 1.00 14.53 119 LEU D C 1
ATOM 6630 O O . LEU D 1 119 ? 51.683 -0.269 101.569 1.00 14.02 119 LEU D O 1
ATOM 6635 N N . GLY D 1 120 ? 51.040 1.268 103.074 1.00 15.29 120 GLY D N 1
ATOM 6636 C CA . GLY D 1 120 ? 51.606 0.519 104.219 1.00 16.39 120 GLY D CA 1
ATOM 6637 C C . GLY D 1 120 ? 51.320 -0.970 104.180 1.00 16.57 120 GLY D C 1
ATOM 6638 O O . GLY D 1 120 ? 52.242 -1.777 104.269 1.00 16.74 120 GLY D O 1
ATOM 6639 N N . LEU D 1 121 ? 50.039 -1.320 104.015 1.00 16.23 121 LEU D N 1
ATOM 6640 C CA . LEU D 1 121 ? 49.563 -2.699 103.976 1.00 16.46 121 LEU D CA 1
ATOM 6641 C C . LEU D 1 121 ? 50.227 -3.508 102.892 1.00 15.59 121 LEU D C 1
ATOM 6642 O O . LEU D 1 121 ? 50.542 -4.694 103.076 1.00 14.97 121 LEU D O 1
ATOM 6647 N N . VAL D 1 122 ? 50.401 -2.844 101.754 1.00 14.02 122 VAL D N 1
ATOM 6648 C CA . VAL D 1 122 ? 50.993 -3.458 100.555 1.00 13.84 122 VAL D CA 1
ATOM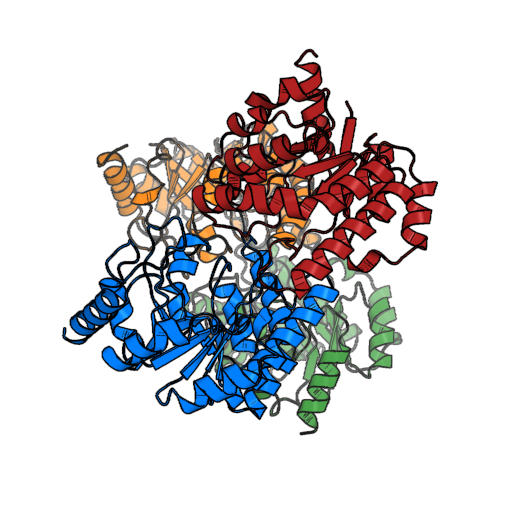 6649 C C . VAL D 1 122 ? 52.479 -3.707 100.782 1.00 13.68 122 VAL D C 1
ATOM 6650 O O . VAL D 1 122 ? 52.961 -4.801 100.528 1.00 13.10 122 VAL D O 1
ATOM 6654 N N . VAL D 1 123 ? 53.184 -2.705 101.288 1.00 13.12 123 VAL D N 1
ATOM 6655 C CA . VAL D 1 123 ? 54.598 -2.854 101.602 1.00 12.67 123 VAL D CA 1
ATOM 6656 C C . VAL D 1 123 ? 54.827 -3.970 102.639 1.00 13.04 123 VAL D C 1
ATOM 6657 O O . VAL D 1 123 ? 55.728 -4.829 102.476 1.00 12.52 123 VAL D O 1
ATOM 6661 N N . ARG D 1 124 ? 53.993 -3.991 103.682 1.00 13.95 124 ARG D N 1
ATOM 6662 C CA . ARG D 1 124 ? 54.101 -5.072 104.692 1.00 14.95 124 ARG D CA 1
ATOM 6663 C C . ARG D 1 124 ? 53.817 -6.470 104.147 1.00 15.14 124 ARG D C 1
ATOM 6664 O O . ARG D 1 124 ? 54.465 -7.437 104.556 1.00 15.85 124 ARG D O 1
ATOM 6672 N N . ARG D 1 125 ? 52.872 -6.578 103.216 1.00 15.45 125 ARG D N 1
ATOM 6673 C CA . ARG D 1 125 ? 52.579 -7.868 102.578 1.00 14.88 125 ARG D CA 1
ATOM 6674 C C . ARG D 1 125 ? 53.783 -8.344 101.751 1.00 14.71 125 ARG D C 1
ATOM 6675 O O . ARG D 1 125 ? 54.207 -9.517 101.854 1.00 14.05 125 ARG D O 1
ATOM 6683 N N . ALA D 1 126 ? 54.334 -7.437 100.950 1.00 13.19 126 ALA D N 1
ATOM 6684 C CA . ALA D 1 126 ? 55.552 -7.744 100.204 1.00 13.38 126 ALA D CA 1
ATOM 6685 C C . ALA D 1 126 ? 56.719 -8.149 101.155 1.00 14.01 126 ALA D C 1
ATOM 6686 O O . ALA D 1 126 ? 57.357 -9.160 100.936 1.00 14.63 126 ALA D O 1
ATOM 6688 N N . ARG D 1 127 ? 56.920 -7.403 102.233 1.00 14.95 127 ARG D N 1
ATOM 6689 C CA . ARG D 1 127 ? 57.926 -7.751 103.261 1.00 16.73 127 ARG D CA 1
ATOM 6690 C C . ARG D 1 127 ? 57.728 -9.172 103.818 1.00 16.51 127 ARG D C 1
ATOM 6691 O O . ARG D 1 127 ? 58.684 -9.964 103.855 1.00 16.76 127 ARG D O 1
ATOM 6699 N N . THR D 1 128 ? 56.501 -9.489 104.229 1.00 16.42 128 THR D N 1
ATOM 6700 C CA . THR D 1 128 ? 56.142 -10.834 104.737 1.00 17.76 128 THR D CA 1
ATOM 6701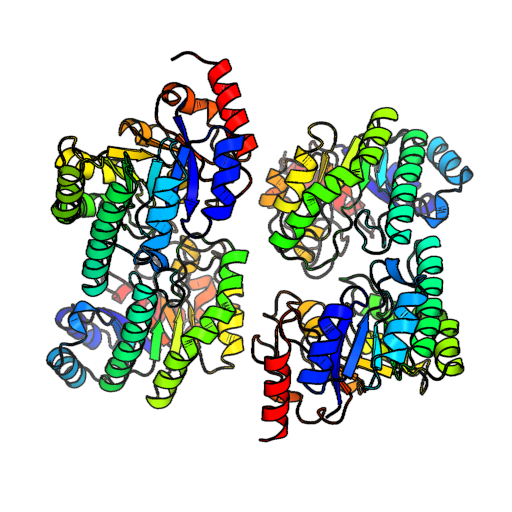 C C . THR D 1 128 ? 56.449 -11.957 103.741 1.00 17.68 128 THR D C 1
ATOM 6702 O O . THR D 1 128 ? 56.973 -13.026 104.116 1.00 17.25 128 THR D O 1
ATOM 6706 N N . LEU D 1 129 ? 56.174 -11.685 102.469 1.00 16.25 129 LEU D N 1
ATOM 6707 C CA . LEU D 1 129 ? 56.339 -12.659 101.409 1.00 15.54 129 LEU D CA 1
ATOM 6708 C C . LEU D 1 129 ? 57.748 -12.739 100.841 1.00 15.01 129 LEU D C 1
ATOM 6709 O O . LEU D 1 129 ? 58.055 -13.663 100.094 1.00 14.31 129 LEU D O 1
ATOM 6714 N N . GLY D 1 130 ? 58.592 -11.790 101.214 1.00 14.55 130 GLY D N 1
ATOM 6715 C CA . GLY D 1 130 ? 59.953 -11.715 100.699 1.00 14.29 130 GLY D CA 1
ATOM 6716 C C . GLY D 1 130 ? 60.017 -11.296 99.226 1.00 14.11 130 GLY D C 1
ATOM 6717 O O . GLY D 1 130 ? 60.931 -11.701 98.491 1.00 12.95 130 GLY D O 1
ATOM 6718 N N . VAL D 1 131 ? 59.052 -10.479 98.805 1.00 13.03 131 VAL D N 1
ATOM 6719 C CA . VAL D 1 131 ? 59.017 -9.947 97.427 1.00 13.12 131 VAL D CA 1
ATOM 6720 C C . VAL D 1 131 ? 59.403 -8.470 97.518 1.00 12.36 131 VAL D C 1
ATOM 6721 O O . VAL D 1 131 ? 58.951 -7.783 98.428 1.00 14.45 131 VAL D O 1
ATOM 6725 N N . ARG D 1 132 ? 60.286 -8.005 96.629 1.00 11.64 132 ARG D N 1
ATOM 6726 C CA . ARG D 1 132 ? 60.701 -6.610 96.640 1.00 10.87 132 ARG D CA 1
ATOM 6727 C C . ARG D 1 132 ? 59.669 -5.780 95.878 1.00 11.05 132 ARG D C 1
ATOM 6728 O O . ARG D 1 132 ? 59.447 -6.010 94.700 1.00 11.76 132 ARG D O 1
ATOM 6736 N N . LEU D 1 133 ? 59.085 -4.800 96.535 1.00 10.17 133 LEU D N 1
ATOM 6737 C CA . LEU D 1 133 ? 58.036 -3.975 95.895 1.00 10.25 133 LEU D CA 1
ATOM 6738 C C . LEU D 1 133 ? 58.667 -2.737 95.253 1.00 9.87 133 LEU D C 1
ATOM 6739 O O . LEU D 1 133 ? 59.470 -2.044 95.897 1.00 9.82 133 LEU D O 1
ATOM 6744 N N . LEU D 1 134 ? 58.293 -2.462 93.999 1.00 9.45 134 LEU D N 1
ATOM 6745 C CA . LEU D 1 134 ? 58.876 -1.370 93.227 1.00 9.91 134 LEU D CA 1
ATOM 6746 C C . LEU D 1 134 ? 57.765 -0.491 92.668 1.00 9.41 134 LEU D C 1
ATOM 6747 O O . LEU D 1 134 ? 56.865 -0.985 91.966 1.00 10.45 134 LEU D O 1
ATOM 6752 N N . LEU D 1 135 ? 57.852 0.804 92.918 1.00 9.60 135 LEU D N 1
ATOM 6753 C CA . LEU D 1 135 ? 56.929 1.758 92.310 1.00 9.62 135 LEU D CA 1
ATOM 6754 C C . LEU D 1 135 ? 57.538 2.304 91.011 1.00 10.29 135 LEU D C 1
ATOM 6755 O O . LEU D 1 135 ? 58.679 2.822 91.006 1.00 11.06 135 LEU D O 1
ATOM 6760 N N . GLU D 1 136 ? 56.789 2.186 89.918 1.00 10.15 136 GLU D N 1
ATOM 6761 C CA . GLU D 1 136 ? 57.194 2.672 88.597 1.00 9.94 136 GLU D CA 1
ATOM 6762 C C . GLU D 1 136 ? 56.574 4.051 88.356 1.00 10.30 136 GLU D C 1
ATOM 6763 O O . GLU D 1 136 ? 55.437 4.281 88.781 1.00 9.54 136 GLU D O 1
ATOM 6769 N N . ASN D 1 137 ? 57.278 4.968 87.687 1.00 7.84 137 ASN D N 1
ATOM 6770 C CA . ASN D 1 137 ? 56.654 6.245 87.328 1.00 8.66 137 ASN D CA 1
ATOM 6771 C C . ASN D 1 137 ? 55.722 5.992 86.146 1.00 8.46 137 ASN D C 1
ATOM 6772 O O . ASN D 1 137 ? 56.041 5.222 85.224 1.00 8.35 137 ASN D O 1
ATOM 6777 N N . SER D 1 138 ? 54.542 6.597 86.213 1.00 8.68 138 SER D N 1
ATOM 6778 C CA . SER D 1 138 ? 53.610 6.543 85.120 1.00 9.33 138 SER D CA 1
ATOM 6779 C C . SER D 1 138 ? 53.237 7.974 84.740 1.00 8.87 138 SER D C 1
ATOM 6780 O O . SER D 1 138 ? 53.806 8.527 83.802 1.00 8.71 138 SER D O 1
ATOM 6783 N N . HIS D 1 139 ? 52.262 8.553 85.442 1.00 9.26 139 HIS D N 1
ATOM 6784 C CA . HIS D 1 139 ? 51.787 9.902 85.113 1.00 9.31 139 HIS D CA 1
ATOM 6785 C C . HIS D 1 139 ? 52.268 10.992 86.069 1.00 9.69 139 HIS D C 1
ATOM 6786 O O . HIS D 1 139 ? 51.794 12.126 85.975 1.00 10.49 139 HIS D O 1
ATOM 6793 N N . GLU D 1 140 ? 53.198 10.690 86.966 1.00 7.78 140 GLU D N 1
ATOM 6794 C CA . GLU D 1 140 ? 53.685 11.762 87.844 1.00 9.07 140 GLU D CA 1
ATOM 6795 C C . GLU D 1 140 ? 54.375 12.827 87.001 1.00 8.64 140 GLU D C 1
ATOM 6796 O O . GLU D 1 140 ? 55.135 12.495 86.084 1.00 8.70 140 GLU D O 1
ATOM 6802 N N . PRO D 1 141 ? 54.121 14.099 87.309 1.00 9.11 141 PRO D N 1
ATOM 6803 C CA . PRO D 1 141 ? 54.750 15.183 86.545 1.00 9.83 141 PRO D CA 1
ATOM 6804 C C . PRO D 1 141 ? 56.269 15.244 86.736 1.00 9.86 141 PRO D C 1
ATOM 6805 O O . PRO D 1 141 ? 56.974 15.613 85.799 1.00 10.35 141 PRO D O 1
ATOM 6809 N N . HIS D 1 142 ? 56.737 14.836 87.907 1.00 9.48 142 HIS D N 1
ATOM 6810 C CA . HIS D 1 142 ? 58.128 15.076 88.315 1.00 9.72 142 HIS D CA 1
ATOM 6811 C C . HIS D 1 142 ? 58.590 14.122 89.400 1.00 9.69 142 HIS D C 1
ATOM 6812 O O . HIS D 1 142 ? 57.767 13.551 90.121 1.00 9.00 142 HIS D O 1
ATOM 6819 N N . PRO D 1 143 ? 59.925 13.894 89.503 1.00 9.86 143 PRO D N 1
ATOM 6820 C CA . PRO D 1 143 ? 60.379 12.884 90.443 1.00 9.92 143 PRO D CA 1
ATOM 6821 C C . PRO D 1 143 ? 60.187 13.352 91.874 1.00 9.71 143 PRO D C 1
ATOM 6822 O O . PRO D 1 143 ? 60.155 12.552 92.797 1.00 8.99 143 PRO D O 1
ATOM 6826 N N . GLU D 1 144 ? 60.054 14.663 92.062 1.00 10.19 144 GLU D N 1
ATOM 6827 C CA . GLU D 1 144 ? 59.732 15.187 93.390 1.00 10.99 144 GLU D CA 1
ATOM 6828 C C . GLU D 1 144 ? 58.420 14.649 93.952 1.00 11.35 144 GLU D C 1
ATOM 6829 O O . GLU D 1 144 ? 58.220 14.599 95.184 1.00 11.06 144 GLU D O 1
ATOM 6835 N N . ALA D 1 145 ? 57.523 14.239 93.062 1.00 10.29 145 ALA D N 1
ATOM 6836 C CA . ALA D 1 145 ? 56.252 13.633 93.487 1.00 11.49 145 ALA D CA 1
ATOM 6837 C C . ALA D 1 145 ? 56.456 12.239 94.088 1.00 11.31 145 ALA D C 1
ATOM 6838 O O . ALA D 1 145 ? 55.627 11.781 94.881 1.00 12.36 145 ALA D O 1
ATOM 6840 N N . LEU D 1 146 ? 57.558 11.576 93.727 1.00 11.24 146 LEU D N 1
ATOM 6841 C CA . LEU D 1 146 ? 57.809 10.204 94.186 1.00 11.15 146 LEU D CA 1
ATOM 6842 C C . LEU D 1 146 ? 58.813 10.145 95.323 1.00 11.00 146 LEU D C 1
ATOM 6843 O O . LEU D 1 146 ? 58.747 9.243 96.131 1.00 9.82 146 LEU D O 1
ATOM 6848 N N . ARG D 1 147 ? 59.733 11.104 95.390 1.00 10.79 147 ARG D N 1
ATOM 6849 C CA . ARG D 1 147 ? 60.773 11.008 96.438 1.00 11.23 147 ARG D CA 1
ATOM 6850 C C . ARG D 1 147 ? 60.188 10.841 97.866 1.00 11.49 147 ARG D C 1
ATOM 6851 O O . ARG D 1 147 ? 60.684 10.019 98.637 1.00 11.55 147 ARG D O 1
ATOM 6859 N N . PRO D 1 148 ? 59.145 11.608 98.222 1.00 12.33 148 PRO D N 1
ATOM 6860 C CA . PRO D 1 148 ? 58.656 11.457 99.597 1.00 12.11 148 PRO D CA 1
ATOM 6861 C C . PRO D 1 148 ? 58.005 10.092 99.856 1.00 12.38 148 PRO D C 1
ATOM 6862 O O . PRO D 1 148 ? 57.995 9.638 101.024 1.00 12.84 148 PRO D O 1
ATOM 6866 N N . VAL D 1 149 ? 57.457 9.461 98.804 1.00 11.32 149 VAL D N 1
ATOM 6867 C CA . VAL D 1 149 ? 56.857 8.126 98.933 1.00 12.00 149 VAL D CA 1
ATOM 6868 C C . VAL D 1 149 ? 57.955 7.110 99.243 1.00 11.94 149 VAL D C 1
ATOM 6869 O O . VAL D 1 149 ? 57.790 6.227 100.111 1.00 12.40 149 VAL D O 1
ATOM 6873 N N . LEU D 1 150 ? 59.071 7.242 98.536 1.00 10.87 150 LEU D N 1
ATOM 6874 C CA . LEU D 1 150 ? 60.202 6.374 98.751 1.00 11.59 150 LEU D CA 1
ATOM 6875 C C . LEU D 1 150 ? 60.829 6.611 100.131 1.00 11.69 150 LEU D C 1
ATOM 6876 O O . LEU D 1 150 ? 61.130 5.656 100.861 1.00 11.65 150 LEU D O 1
ATOM 6881 N N . GLU D 1 151 ? 61.026 7.874 100.483 1.00 12.84 151 GLU D N 1
ATOM 6882 C CA . GLU D 1 151 ? 61.644 8.184 101.773 1.00 13.90 151 GLU D CA 1
ATOM 6883 C C . GLU D 1 151 ? 60.778 7.725 102.945 1.00 13.55 151 GLU D C 1
ATOM 6884 O O . GLU D 1 151 ? 61.310 7.237 103.949 1.00 13.34 151 GLU D O 1
ATOM 6890 N N . ALA D 1 152 ? 59.450 7.816 102.798 1.00 13.33 152 ALA D N 1
ATOM 6891 C CA . ALA D 1 152 ? 58.526 7.444 103.868 1.00 13.28 152 ALA D CA 1
ATOM 6892 C C . ALA D 1 152 ? 58.660 5.963 104.236 1.00 13.96 152 ALA D C 1
ATOM 6893 O O . ALA D 1 152 ? 58.445 5.572 105.406 1.00 14.41 152 ALA D O 1
ATOM 6895 N N . HIS D 1 153 ? 58.984 5.154 103.237 1.00 13.02 153 HIS D N 1
ATOM 6896 C CA . HIS D 1 153 ? 59.125 3.725 103.418 1.00 13.62 153 HIS D CA 1
ATOM 6897 C C . HIS D 1 153 ? 60.554 3.252 103.755 1.00 13.87 153 HIS D C 1
ATOM 6898 O O . HIS D 1 153 ? 60.812 2.066 103.953 1.00 14.44 153 HIS D O 1
ATOM 6905 N N . ALA D 1 154 ? 61.456 4.208 103.870 1.00 14.53 154 ALA D N 1
ATOM 6906 C CA . ALA D 1 154 ? 62.735 3.971 104.542 1.00 17.11 154 ALA D CA 1
ATOM 6907 C C . ALA D 1 154 ? 63.519 2.807 103.944 1.00 17.97 154 ALA D C 1
ATOM 6908 O O . ALA D 1 154 ? 64.135 2.028 104.679 1.00 19.24 154 ALA D O 1
ATOM 6910 N N . GLY D 1 155 ? 63.535 2.697 102.617 1.00 17.83 155 GLY D N 1
ATOM 6911 C CA . GLY D 1 155 ? 64.246 1.607 101.981 1.00 18.22 155 GLY D CA 1
ATOM 6912 C C . GLY D 1 155 ? 63.436 0.360 101.651 1.00 17.87 155 GLY D C 1
ATOM 6913 O O . GLY D 1 155 ? 63.946 -0.530 100.986 1.00 19.44 155 GLY D O 1
ATOM 6914 N N . GLU D 1 156 ? 62.196 0.268 102.118 1.00 16.43 156 GLU D N 1
ATOM 6915 C CA . GLU D 1 156 ? 61.369 -0.916 101.863 1.00 16.28 156 GLU D CA 1
ATOM 6916 C C . GLU D 1 156 ? 60.578 -0.800 100.567 1.00 14.58 156 GLU D C 1
ATOM 6917 O O . GLU D 1 156 ? 59.870 -1.714 100.203 1.00 15.05 156 GLU D O 1
ATOM 6923 N N . LEU D 1 157 ? 60.661 0.341 99.911 1.00 13.36 157 LEU D N 1
ATOM 6924 C CA . LEU D 1 157 ? 60.015 0.506 98.596 1.00 11.88 157 LEU D CA 1
ATOM 6925 C C . LEU D 1 157 ? 61.057 0.998 97.592 1.00 11.75 157 LEU D C 1
ATOM 6926 O O . LEU D 1 157 ? 61.738 2.035 97.812 1.00 11.99 157 LEU D O 1
ATOM 6931 N N . GLY D 1 158 ? 61.160 0.262 96.492 1.00 10.76 158 GLY D N 1
ATOM 6932 C CA . GLY D 1 158 ? 62.122 0.564 95.438 1.00 9.99 158 GLY D CA 1
ATOM 6933 C C . GLY D 1 158 ? 61.473 1.366 94.333 1.00 9.94 158 GLY D C 1
ATOM 6934 O O . GLY D 1 158 ? 60.248 1.586 94.332 1.00 9.81 158 GLY D O 1
ATOM 6935 N N . PHE D 1 159 ? 62.304 1.786 93.386 1.00 9.00 159 PHE D N 1
ATOM 6936 C CA . PHE D 1 159 ? 61.846 2.597 92.257 1.00 9.31 159 PHE D CA 1
ATOM 6937 C C . PHE D 1 159 ? 62.160 1.902 90.938 1.00 9.62 159 PHE D C 1
ATOM 6938 O O . PHE D 1 159 ? 63.277 1.385 90.733 1.00 9.53 159 PHE D O 1
ATOM 6946 N N . CYS D 1 160 ? 61.158 1.872 90.059 1.00 9.56 160 CYS D N 1
ATOM 6947 C CA . CYS D 1 160 ? 61.324 1.373 88.685 1.00 9.36 160 CYS D CA 1
ATOM 6948 C C . CYS D 1 160 ? 61.177 2.563 87.724 1.00 9.67 160 CYS D C 1
ATOM 6949 O O . CYS D 1 160 ? 60.136 3.208 87.696 1.00 9.59 160 CYS D O 1
ATOM 6952 N N . PHE D 1 161 ? 62.204 2.838 86.916 1.00 9.58 161 PHE D N 1
ATOM 6953 C CA . PHE D 1 161 ? 62.178 3.990 86.003 1.00 9.51 161 PHE D CA 1
ATOM 6954 C C . PHE D 1 161 ? 61.798 3.578 84.584 1.00 9.93 161 PHE D C 1
ATOM 6955 O O . PHE D 1 161 ? 62.445 2.707 83.978 1.00 10.96 161 PHE D O 1
ATOM 6963 N N . ASP D 1 162 ? 60.746 4.215 84.095 1.00 8.61 162 ASP D N 1
ATOM 6964 C CA . ASP D 1 162 ? 60.264 4.074 82.721 1.00 9.71 162 ASP D CA 1
ATOM 6965 C C . ASP D 1 162 ? 60.457 5.434 82.027 1.00 9.25 162 ASP D C 1
ATOM 6966 O O . ASP D 1 162 ? 59.701 6.389 82.225 1.00 9.51 162 ASP D O 1
ATOM 6971 N N . ALA D 1 163 ? 61.507 5.524 81.222 1.00 9.40 163 ALA D N 1
ATOM 6972 C CA . ALA D 1 163 ? 61.870 6.783 80.578 1.00 9.62 163 ALA D CA 1
ATOM 6973 C C . ALA D 1 163 ? 60.802 7.258 79.586 1.00 9.40 163 ALA D C 1
ATOM 6974 O O . ALA D 1 163 ? 60.595 8.478 79.449 1.00 10.59 163 ALA D O 1
ATOM 6976 N N . ALA D 1 164 ? 60.155 6.321 78.893 1.00 8.66 164 ALA D N 1
ATOM 6977 C CA . ALA D 1 164 ? 59.116 6.702 77.926 1.00 9.40 164 ALA D CA 1
ATOM 6978 C C . ALA D 1 164 ? 57.936 7.333 78.646 1.00 9.02 164 ALA D C 1
ATOM 6979 O O . ALA D 1 164 ? 57.377 8.328 78.170 1.00 9.43 164 ALA D O 1
ATOM 6981 N N . HIS D 1 165 ? 57.542 6.762 79.783 1.00 9.25 165 HIS D N 1
ATOM 6982 C CA . HIS D 1 165 ? 56.481 7.401 80.573 1.00 9.55 165 HIS D CA 1
ATOM 6983 C C . HIS D 1 165 ? 56.837 8.824 80.970 1.00 9.31 165 HIS D C 1
ATOM 6984 O O . HIS D 1 165 ? 56.022 9.739 80.868 1.00 9.74 165 HIS D O 1
ATOM 6991 N N . ALA D 1 166 ? 58.067 9.033 81.411 1.00 8.75 166 ALA D N 1
ATOM 6992 C CA . ALA D 1 166 ? 58.472 10.403 81.733 1.00 9.64 166 ALA D CA 1
ATOM 6993 C C . ALA D 1 166 ? 58.401 11.310 80.496 1.00 9.04 166 ALA D C 1
ATOM 6994 O O . ALA D 1 166 ? 57.957 12.463 80.592 1.00 9.17 166 ALA D O 1
ATOM 6996 N N . ARG D 1 167 ? 58.876 10.800 79.364 1.00 8.54 167 ARG D N 1
ATOM 6997 C CA . ARG D 1 167 ? 58.943 11.587 78.134 1.00 8.87 167 ARG D CA 1
ATOM 6998 C C . ARG D 1 167 ? 57.541 11.985 77.642 1.00 9.68 167 ARG D C 1
ATOM 6999 O O . ARG D 1 167 ? 57.311 13.173 77.332 1.00 9.77 167 ARG D O 1
ATOM 7007 N N . VAL D 1 168 ? 56.606 11.042 77.632 1.00 9.49 168 VAL D N 1
ATOM 7008 C CA . VAL D 1 168 ? 55.297 11.309 77.024 1.00 10.82 168 VAL D CA 1
ATOM 7009 C C . VAL D 1 168 ? 54.183 11.765 77.972 1.00 11.29 168 VAL D C 1
ATOM 7010 O O . VAL D 1 168 ? 53.216 12.410 77.515 1.00 13.17 168 VAL D O 1
ATOM 7014 N N . PHE D 1 169 ? 54.298 11.449 79.255 1.00 10.62 169 PHE D N 1
ATOM 7015 C CA . PHE D 1 169 ? 53.223 11.766 80.210 1.00 10.92 169 PHE D CA 1
ATOM 7016 C C . PHE D 1 169 ? 53.574 12.820 81.269 1.00 11.84 169 PHE D C 1
ATOM 7017 O O . PHE D 1 169 ? 52.662 13.371 81.891 1.00 12.48 169 PHE D O 1
ATOM 7025 N N . SER D 1 170 ? 54.862 13.104 81.474 1.00 11.70 170 SER D N 1
ATOM 7026 C CA . SER D 1 170 ? 55.293 13.927 82.614 1.00 11.10 170 SER D CA 1
ATOM 7027 C C . SER D 1 170 ? 55.674 15.358 82.166 1.00 12.63 170 SER D C 1
ATOM 7028 O O . SER D 1 170 ? 55.670 15.669 80.982 1.00 12.88 170 SER D O 1
ATOM 7031 N N . ARG D 1 171 ? 56.001 16.194 83.143 1.00 11.95 171 ARG D N 1
ATOM 7032 C CA . ARG D 1 171 ? 56.550 17.537 82.943 1.00 13.79 171 ARG D CA 1
ATOM 7033 C C . ARG D 1 171 ? 58.091 17.515 82.925 1.00 12.52 171 ARG D C 1
ATOM 7034 O O . ARG D 1 171 ? 58.733 18.578 82.824 1.00 13.37 171 ARG D O 1
ATOM 7042 N N . THR D 1 172 ? 58.682 16.313 83.019 1.00 11.16 172 THR D N 1
ATOM 7043 C CA . THR D 1 172 ? 60.130 16.129 83.219 1.00 10.31 172 THR D CA 1
ATOM 7044 C C . THR D 1 172 ? 60.620 15.075 82.192 1.00 10.52 172 THR D C 1
ATOM 7045 O O . THR D 1 172 ? 60.836 13.906 82.536 1.00 10.18 172 THR D O 1
ATOM 7049 N N . PRO D 1 173 ? 60.748 15.468 80.916 1.00 11.08 173 PRO D N 1
ATOM 7050 C CA . PRO D 1 173 ? 61.129 14.497 79.889 1.00 11.54 173 PRO D CA 1
ATOM 7051 C C . PRO D 1 173 ? 62.572 14.013 80.013 1.00 12.56 173 PRO D C 1
ATOM 7052 O O . PRO D 1 173 ? 62.888 12.905 79.572 1.00 13.21 173 PRO D O 1
ATOM 7056 N N . ASP D 1 174 ? 63.424 14.810 80.652 1.00 11.91 174 ASP D N 1
ATOM 7057 C CA . ASP D 1 174 ? 64.818 14.439 80.758 1.00 13.10 174 ASP D CA 1
ATOM 7058 C C . ASP D 1 174 ? 64.949 13.278 81.767 1.00 11.54 174 ASP D C 1
ATOM 7059 O O . ASP D 1 174 ? 64.343 13.319 82.849 1.00 10.68 174 ASP D O 1
ATOM 7064 N N . PRO D 1 175 ? 65.734 12.247 81.423 1.00 10.89 175 PRO D N 1
ATOM 7065 C CA . PRO D 1 175 ? 65.892 11.127 82.371 1.00 11.40 175 PRO D CA 1
ATOM 7066 C C . PRO D 1 175 ? 66.630 11.478 83.648 1.00 11.19 175 PRO D C 1
ATOM 7067 O O . PRO D 1 175 ? 66.353 10.881 84.687 1.00 11.16 175 PRO D O 1
ATOM 7071 N N . GLY D 1 176 ? 67.558 12.447 83.589 1.00 11.30 176 GLY D N 1
ATOM 7072 C CA . GLY D 1 176 ? 68.443 12.735 84.741 1.00 12.04 176 GLY D CA 1
ATOM 7073 C C . GLY D 1 176 ? 67.791 12.894 86.112 1.00 11.79 176 GLY D C 1
ATOM 7074 O O . GLY D 1 176 ? 68.192 12.241 87.101 1.00 10.88 176 GLY D O 1
ATOM 7075 N N . PRO D 1 177 ? 66.772 13.764 86.200 1.00 11.29 177 PRO D N 1
ATOM 7076 C CA . PRO D 1 177 ? 66.152 13.957 87.502 1.00 11.54 177 PRO D CA 1
ATOM 7077 C C . PRO D 1 177 ? 65.440 12.719 88.036 1.00 10.74 177 PRO D C 1
ATOM 7078 O O . PRO D 1 177 ? 65.402 12.542 89.239 1.00 11.17 177 PRO D O 1
ATOM 7082 N N . TRP D 1 178 ? 64.919 11.855 87.150 1.00 10.76 178 TRP D N 1
ATOM 7083 C CA . TRP D 1 178 ? 64.389 10.554 87.590 1.00 9.57 178 TRP D CA 1
ATOM 7084 C C . TRP D 1 178 ? 65.465 9.574 88.052 1.00 9.37 178 TRP D C 1
ATOM 7085 O O . TRP D 1 178 ? 65.290 8.841 89.015 1.00 8.80 178 TRP D O 1
ATOM 7096 N N . LEU D 1 179 ? 66.577 9.538 87.327 1.00 9.35 179 LEU D N 1
ATOM 7097 C CA . LEU D 1 179 ? 67.714 8.709 87.721 1.00 9.93 179 LEU D CA 1
ATOM 7098 C C . LEU D 1 179 ? 68.280 9.048 89.089 1.00 10.13 179 LEU D C 1
ATOM 7099 O O . LEU D 1 179 ? 68.873 8.169 89.742 1.00 10.23 179 LEU D O 1
ATOM 7104 N N . ALA D 1 180 ? 68.079 10.290 89.535 1.00 9.96 180 ALA D N 1
ATOM 7105 C CA . ALA D 1 180 ? 68.482 10.748 90.868 1.00 11.06 180 ALA D CA 1
ATOM 7106 C C . ALA D 1 180 ? 67.705 10.041 91.991 1.00 12.28 180 ALA D C 1
ATOM 7107 O O . ALA D 1 180 ? 68.141 10.010 93.161 1.00 13.12 180 ALA D O 1
ATOM 7109 N N . LEU D 1 181 ? 66.551 9.468 91.647 1.00 11.21 181 LEU D N 1
ATOM 7110 C CA . LEU D 1 181 ? 65.807 8.604 92.584 1.00 10.57 181 LEU D CA 1
ATOM 7111 C C . LEU D 1 181 ? 66.416 7.206 92.761 1.00 11.07 181 LEU D C 1
ATOM 7112 O O . LEU D 1 181 ? 65.924 6.419 93.594 1.00 10.81 181 LEU D O 1
ATOM 7117 N N . ALA D 1 182 ? 67.477 6.906 91.996 1.00 11.24 182 ALA D N 1
ATOM 7118 C CA . ALA D 1 182 ? 68.239 5.625 92.121 1.00 11.25 182 ALA D CA 1
ATOM 7119 C C . ALA D 1 182 ? 67.427 4.359 91.780 1.00 10.93 182 ALA D C 1
ATOM 7120 O O . ALA D 1 182 ? 67.332 3.425 92.602 1.00 11.36 182 ALA D O 1
ATOM 7122 N N . PRO D 1 183 ? 66.834 4.312 90.570 1.00 10.63 183 PRO D N 1
ATOM 7123 C CA . PRO D 1 183 ? 66.061 3.128 90.189 1.00 10.99 183 PRO D CA 1
ATOM 7124 C C . PRO D 1 183 ? 66.920 1.873 90.246 1.00 11.07 183 PRO D C 1
ATOM 7125 O O . PRO D 1 183 ? 68.053 1.855 89.745 1.00 11.84 183 PRO D O 1
ATOM 7129 N N . GLU D 1 184 ? 66.376 0.842 90.866 1.00 11.03 184 GLU D N 1
ATOM 7130 C CA . GLU D 1 184 ? 67.049 -0.460 90.912 1.00 11.39 184 GLU D CA 1
ATOM 7131 C C . GLU D 1 184 ? 66.531 -1.368 89.808 1.00 10.88 184 GLU D C 1
ATOM 7132 O O . GLU D 1 184 ? 66.978 -2.494 89.658 1.00 10.88 184 GLU D O 1
ATOM 7138 N N . HIS D 1 185 ? 65.591 -0.863 89.019 1.00 11.37 185 HIS D N 1
ATOM 7139 C CA . HIS D 1 185 ? 64.853 -1.675 88.038 1.00 10.95 185 HIS D CA 1
ATOM 7140 C C . HIS D 1 185 ? 64.504 -0.707 86.912 1.00 11.41 185 HIS D C 1
ATOM 7141 O O . HIS D 1 185 ? 64.005 0.405 87.181 1.00 11.02 185 HIS D O 1
ATOM 7148 N N . LEU D 1 186 ? 64.807 -1.072 85.674 1.00 11.30 186 LEU D N 1
ATOM 7149 C CA . LEU D 1 186 ? 64.510 -0.184 84.543 1.00 12.33 186 LEU D CA 1
ATOM 7150 C C . LEU D 1 186 ? 63.556 -0.833 83.549 1.00 12.33 186 LEU D C 1
ATOM 7151 O O . LEU D 1 186 ? 63.736 -1.992 83.176 1.00 12.71 186 LEU D O 1
ATOM 7156 N N . HIS D 1 187 ? 62.524 -0.097 83.158 1.00 10.10 187 HIS D N 1
ATOM 7157 C CA . HIS D 1 187 ? 61.647 -0.529 82.071 1.00 10.56 187 HIS D CA 1
ATOM 7158 C C . HIS D 1 187 ? 62.083 0.145 80.770 1.00 9.96 187 HIS D C 1
ATOM 7159 O O . HIS D 1 187 ? 62.005 1.372 80.645 1.00 10.68 187 HIS D O 1
ATOM 7166 N N . LEU D 1 188 ? 62.496 -0.655 79.804 1.00 9.39 188 LEU D N 1
ATOM 7167 C CA . LEU D 1 188 ? 63.161 -0.141 78.611 1.00 9.08 188 LEU D CA 1
ATOM 7168 C C . LEU D 1 188 ? 62.324 -0.330 77.345 1.00 9.00 188 LEU D C 1
ATOM 7169 O O . LEU D 1 188 ? 61.770 -1.408 77.110 1.00 8.87 188 LEU D O 1
ATOM 7174 N N . ASN D 1 189 ? 62.253 0.723 76.543 1.00 8.75 189 ASN D N 1
ATOM 7175 C CA . ASN D 1 189 ? 61.708 0.678 75.192 1.00 9.09 189 ASN D CA 1
ATOM 7176 C C . ASN D 1 189 ? 61.943 2.054 74.615 1.00 9.21 189 ASN D C 1
ATOM 7177 O O . ASN D 1 189 ? 62.591 2.885 75.253 1.00 10.00 189 ASN D O 1
ATOM 7182 N N . ASP D 1 190 ? 61.426 2.310 73.424 1.00 9.80 190 ASP D N 1
ATOM 7183 C CA . ASP D 1 190 ? 61.596 3.645 72.838 1.00 10.17 190 ASP D CA 1
ATOM 7184 C C . ASP D 1 190 ? 60.251 4.167 72.340 1.00 10.86 190 ASP D C 1
ATOM 7185 O O . ASP D 1 190 ? 59.291 3.402 72.183 1.00 10.65 190 ASP D O 1
ATOM 7190 N N . THR D 1 191 ? 60.217 5.468 72.081 1.00 10.43 191 THR D N 1
ATOM 7191 C CA . THR D 1 191 ? 58.988 6.198 71.766 1.00 11.53 191 THR D CA 1
ATOM 7192 C C . THR D 1 191 ? 59.316 7.250 70.722 1.00 12.15 191 THR D C 1
ATOM 7193 O O . THR D 1 191 ? 60.477 7.631 70.586 1.00 12.34 191 THR D O 1
ATOM 7197 N N . ASP D 1 192 ? 58.287 7.714 70.005 1.00 12.99 192 ASP D N 1
ATOM 7198 C CA . ASP D 1 192 ? 58.390 8.840 69.064 1.00 13.75 192 ASP D CA 1
ATOM 7199 C C . ASP D 1 192 ? 58.336 10.189 69.776 1.00 14.10 192 ASP D C 1
ATOM 7200 O O . ASP D 1 192 ? 58.488 11.241 69.144 1.00 14.07 192 ASP D O 1
ATOM 7205 N N . GLY D 1 193 ? 58.130 10.166 71.091 1.00 13.98 193 GLY D N 1
ATOM 7206 C CA . GLY D 1 193 ? 57.979 11.386 71.880 1.00 14.03 193 GLY D CA 1
ATOM 7207 C C . GLY D 1 193 ? 56.541 11.869 72.014 1.00 15.23 193 GLY D C 1
ATOM 7208 O O . GLY D 1 193 ? 56.298 12.918 72.627 1.00 15.42 193 GLY D O 1
ATOM 7209 N N . VAL D 1 194 ? 55.608 11.125 71.421 1.00 14.17 194 VAL D N 1
ATOM 7210 C CA . VAL D 1 194 ? 54.178 11.490 71.425 1.00 14.79 194 VAL D CA 1
ATOM 7211 C C . VAL D 1 194 ? 53.374 10.415 72.160 1.00 14.59 194 VAL D C 1
ATOM 7212 O O . VAL D 1 194 ? 52.638 10.717 73.120 1.00 14.89 194 VAL D O 1
ATOM 7216 N N . TYR D 1 195 ? 53.545 9.167 71.721 1.00 13.65 195 TYR D N 1
ATOM 7217 C CA . TYR D 1 195 ? 52.857 8.033 72.314 1.00 12.53 195 TYR D CA 1
ATOM 7218 C C . TYR D 1 195 ? 53.792 7.088 73.025 1.00 12.35 195 TYR D C 1
ATOM 7219 O O . TYR D 1 195 ? 54.982 6.977 72.676 1.00 12.70 195 TYR D O 1
ATOM 7228 N N . ASP D 1 196 ? 53.232 6.366 73.994 1.00 11.60 196 ASP D N 1
ATOM 7229 C CA . ASP D 1 196 ? 53.966 5.293 74.655 1.00 11.50 196 ASP D CA 1
ATOM 7230 C C . ASP D 1 196 ? 54.004 4.068 73.714 1.00 11.90 196 ASP D C 1
ATOM 7231 O O . ASP D 1 196 ? 53.272 3.078 73.898 1.00 12.93 196 ASP D O 1
ATOM 7236 N N . ARG D 1 197 ? 54.893 4.141 72.722 1.00 11.18 197 ARG D N 1
ATOM 7237 C CA . ARG D 1 197 ? 54.928 3.199 71.593 1.00 12.00 197 ARG D CA 1
ATOM 7238 C C . ARG D 1 197 ? 55.391 1.789 71.956 1.00 12.13 197 ARG D C 1
ATOM 72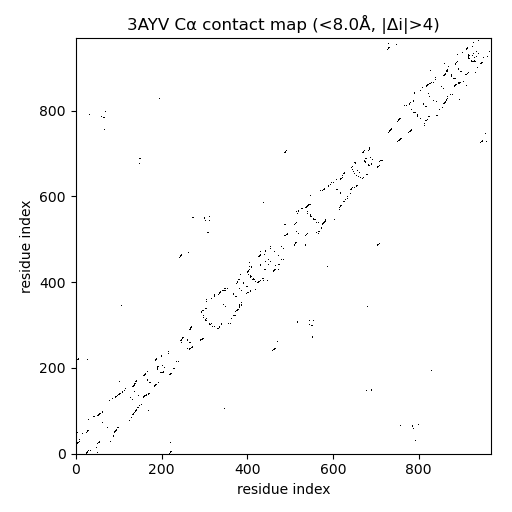39 O O . ARG D 1 197 ? 55.049 0.831 71.253 1.00 11.96 197 ARG D O 1
ATOM 7247 N N . HIS D 1 198 ? 56.214 1.657 73.001 1.00 11.38 198 HIS D N 1
ATOM 7248 C CA . HIS D 1 198 ? 56.803 0.352 73.325 1.00 11.16 198 HIS D CA 1
ATOM 7249 C C . HIS D 1 198 ? 57.606 -0.245 72.152 1.00 11.54 198 HIS D C 1
ATOM 7250 O O . HIS D 1 198 ? 57.584 -1.475 71.900 1.00 11.89 198 HIS D O 1
ATOM 7257 N N . TRP D 1 199 ? 58.326 0.625 71.443 1.00 11.40 199 TRP D N 1
ATOM 7258 C CA . TRP D 1 199 ? 59.182 0.182 70.349 1.00 11.37 199 TRP D CA 1
ATOM 7259 C C . TRP D 1 199 ? 60.479 -0.404 70.890 1.00 12.51 199 TRP D C 1
ATOM 7260 O O . TRP D 1 199 ? 60.886 -0.114 72.033 1.00 11.69 199 TRP D O 1
ATOM 7271 N N . ASN D 1 200 ? 61.157 -1.163 70.032 1.00 12.52 200 ASN D N 1
ATOM 7272 C CA . ASN D 1 200 ? 62.498 -1.649 70.381 1.00 13.13 200 ASN D CA 1
ATOM 7273 C C . ASN D 1 200 ? 63.461 -0.487 70.576 1.00 12.66 200 ASN D C 1
ATOM 7274 O O . ASN D 1 200 ? 63.279 0.586 69.993 1.00 12.91 200 ASN D O 1
ATOM 7279 N N . LEU D 1 201 ? 64.475 -0.709 71.417 1.00 12.69 201 LEU D N 1
ATOM 7280 C CA . LEU D 1 201 ? 65.574 0.235 71.591 1.00 12.43 201 LEU D CA 1
ATOM 7281 C C . LEU D 1 201 ? 66.183 0.605 70.253 1.00 13.09 201 LEU D C 1
ATOM 7282 O O . LEU D 1 201 ? 66.245 -0.229 69.350 1.00 13.69 201 LEU D O 1
ATOM 7287 N N . GLY D 1 202 ? 66.562 1.875 70.122 1.00 13.24 202 GLY D N 1
ATOM 7288 C CA . GLY D 1 202 ? 67.235 2.389 68.937 1.00 14.45 202 GLY D CA 1
ATOM 7289 C C . GLY D 1 202 ? 66.267 2.925 67.886 1.00 15.44 202 GLY D C 1
ATOM 7290 O O . GLY D 1 202 ? 66.702 3.526 66.898 1.00 16.84 202 GLY D O 1
ATOM 7291 N N . ARG D 1 203 ? 64.967 2.746 68.099 1.00 14.67 203 ARG D N 1
ATOM 7292 C CA . ARG D 1 203 ? 63.957 3.098 67.058 1.00 15.55 203 ARG D CA 1
ATOM 7293 C C . ARG D 1 203 ? 63.221 4.433 67.286 1.00 15.66 203 ARG D C 1
ATOM 7294 O O . ARG D 1 203 ? 62.415 4.874 66.455 1.00 17.20 203 ARG D O 1
ATOM 7302 N N . GLY D 1 204 ? 63.475 5.072 68.415 1.00 15.13 204 GLY D N 1
ATOM 7303 C CA . GLY D 1 204 ? 62.766 6.289 68.768 1.00 14.50 204 GLY D CA 1
ATOM 7304 C C . GLY D 1 204 ? 63.701 7.391 69.206 1.00 14.17 204 GLY D C 1
ATOM 7305 O O . GLY D 1 204 ? 64.844 7.483 68.735 1.00 14.58 204 GLY D O 1
ATOM 7306 N N . VAL D 1 205 ? 63.233 8.214 70.128 1.00 12.75 205 VAL D N 1
ATOM 7307 C CA . VAL D 1 205 ? 63.902 9.469 70.446 1.00 13.21 205 VAL D CA 1
ATOM 7308 C C . VAL D 1 205 ? 64.638 9.476 71.788 1.00 13.16 205 VAL D C 1
ATOM 7309 O O . VAL D 1 205 ? 65.270 10.476 72.138 1.00 13.42 205 VAL D O 1
ATOM 7313 N N . LEU D 1 206 ? 64.554 8.397 72.569 1.00 12.16 206 LEU D N 1
ATOM 7314 C CA . LEU D 1 206 ? 65.026 8.518 73.968 1.00 11.84 206 LEU D CA 1
ATOM 7315 C C . LEU D 1 206 ? 66.555 8.569 74.096 1.00 12.37 206 LEU D C 1
ATOM 7316 O O . LEU D 1 206 ? 67.068 8.966 75.125 1.00 11.91 206 LEU D O 1
ATOM 7321 N N . GLY D 1 207 ? 67.268 8.131 73.065 1.00 12.83 207 GLY D N 1
ATOM 7322 C CA . GLY D 1 207 ? 68.740 8.215 73.097 1.00 13.05 207 GLY D CA 1
ATOM 7323 C C . GLY D 1 207 ? 69.406 7.545 74.290 1.00 12.64 207 GLY D C 1
ATOM 7324 O O . GLY D 1 207 ? 70.228 8.175 74.983 1.00 12.81 207 GLY D O 1
ATOM 7325 N N . HIS D 1 208 ? 69.093 6.255 74.509 1.00 11.31 208 HIS D N 1
ATOM 7326 C CA . HIS D 1 208 ? 69.565 5.518 75.670 1.00 11.81 208 HIS D CA 1
ATOM 7327 C C . HIS D 1 208 ? 71.081 5.513 75.809 1.00 12.06 208 HIS D C 1
ATOM 7328 O O . HIS D 1 208 ? 71.593 5.476 76.899 1.00 12.38 208 HIS D O 1
ATOM 7335 N N . GLY D 1 209 ? 71.793 5.534 74.687 1.00 13.07 209 GLY D N 1
ATOM 7336 C CA . GLY D 1 209 ? 73.265 5.551 74.763 1.00 13.79 209 GLY D CA 1
ATOM 7337 C C . GLY D 1 209 ? 73.814 6.689 75.608 1.00 14.05 209 GLY D C 1
ATOM 7338 O O . GLY D 1 209 ? 74.873 6.553 76.219 1.00 14.56 209 GLY D O 1
ATOM 7339 N N . ALA D 1 210 ? 73.081 7.796 75.671 1.00 13.81 210 ALA D N 1
ATOM 7340 C CA . ALA D 1 210 ? 73.493 8.992 76.424 1.00 15.15 210 ALA D CA 1
ATOM 7341 C C . ALA D 1 210 ? 73.351 8.867 77.947 1.00 15.14 210 ALA D C 1
ATOM 7342 O O . ALA D 1 210 ? 74.014 9.586 78.721 1.00 15.90 210 ALA D O 1
ATOM 7344 N N . TRP D 1 211 ? 72.498 7.948 78.410 1.00 13.00 211 TRP D N 1
ATOM 7345 C CA . TRP D 1 211 ? 72.235 7.868 79.835 1.00 11.44 211 TRP D CA 1
ATOM 7346 C C . TRP D 1 211 ? 72.200 6.479 80.489 1.00 11.15 211 TRP D C 1
ATOM 7347 O O . TRP D 1 211 ? 72.388 6.362 81.700 1.00 10.74 211 TRP D O 1
ATOM 7358 N N . LEU D 1 212 ? 71.984 5.430 79.700 1.00 10.28 212 LEU D N 1
ATOM 7359 C CA . LEU D 1 212 ? 71.713 4.092 80.243 1.00 10.62 212 LEU D CA 1
ATOM 7360 C C . LEU D 1 212 ? 72.977 3.329 80.624 1.00 11.25 212 LEU D C 1
ATOM 7361 O O . LEU D 1 212 ? 72.906 2.354 81.392 1.00 11.47 212 LEU D O 1
ATOM 7366 N N . ARG D 1 213 ? 74.123 3.720 80.056 1.00 12.09 213 ARG D N 1
ATOM 7367 C CA . ARG D 1 213 ? 75.335 2.886 80.240 1.00 11.68 213 ARG D CA 1
ATOM 7368 C C . ARG D 1 213 ? 75.689 2.539 81.689 1.00 11.95 213 ARG D C 1
ATOM 7369 O O . ARG D 1 213 ? 76.066 1.397 81.952 1.00 12.62 213 ARG D O 1
ATOM 7377 N N . PRO D 1 214 ? 75.569 3.497 82.634 1.00 12.43 214 PRO D N 1
ATOM 7378 C CA . PRO D 1 214 ? 75.932 3.161 84.008 1.00 13.22 214 PRO D CA 1
ATOM 7379 C C . PRO D 1 214 ? 75.014 2.177 84.687 1.00 14.21 214 PRO D C 1
ATOM 7380 O O . PRO D 1 214 ? 75.361 1.694 85.764 1.00 14.70 214 PRO D O 1
ATOM 7384 N N . TYR D 1 215 ? 73.861 1.886 84.065 1.00 14.31 215 TYR D N 1
ATOM 7385 C CA . TYR D 1 215 ? 72.793 1.055 84.678 1.00 14.88 215 TYR D CA 1
ATOM 7386 C C . TYR D 1 215 ? 72.716 -0.380 84.134 1.00 14.72 215 TYR D C 1
ATOM 7387 O O . TYR D 1 215 ? 71.805 -1.153 84.486 1.00 15.68 215 TYR D O 1
ATOM 7396 N N . LEU D 1 216 ? 73.664 -0.758 83.288 1.00 14.49 216 LEU D N 1
ATOM 7397 C CA . LEU D 1 216 ? 73.586 -2.059 82.637 1.00 14.57 216 LEU D CA 1
ATOM 7398 C C . LEU D 1 216 ? 73.812 -3.242 83.575 1.00 15.06 216 LEU D C 1
ATOM 7399 O O . LEU D 1 216 ? 73.603 -4.385 83.180 1.00 14.32 216 LEU D O 1
ATOM 7404 N N . ASP D 1 217 ? 74.213 -2.957 84.818 1.00 16.26 217 ASP D N 1
ATOM 7405 C CA . ASP D 1 217 ? 74.309 -4.002 85.848 1.00 17.99 217 ASP D CA 1
ATOM 7406 C C . ASP D 1 217 ? 73.048 -4.164 86.709 1.00 17.71 217 ASP D C 1
ATOM 7407 O O . ASP D 1 217 ? 73.052 -4.919 87.693 1.00 18.39 217 ASP D O 1
ATOM 7412 N N . ARG D 1 218 ? 71.980 -3.461 86.352 1.00 16.21 218 ARG D N 1
ATOM 7413 C CA . ARG D 1 218 ? 70.749 -3.546 87.110 1.00 16.13 218 ARG D CA 1
ATOM 7414 C C . ARG D 1 218 ? 69.752 -4.302 86.266 1.00 13.93 218 ARG D C 1
ATOM 7415 O O . ARG D 1 218 ? 69.961 -4.516 85.078 1.00 14.56 218 ARG D O 1
ATOM 7423 N N . THR D 1 219 ? 68.680 -4.738 86.897 1.00 12.79 219 THR D N 1
ATOM 7424 C CA . THR D 1 219 ? 67.643 -5.461 86.153 1.00 11.54 219 THR D CA 1
ATOM 7425 C C . THR D 1 219 ? 66.972 -4.552 85.114 1.00 11.51 219 THR D C 1
ATOM 7426 O O . THR D 1 219 ? 66.474 -3.477 85.444 1.00 11.95 219 THR D O 1
ATOM 7430 N N . MET D 1 220 ? 66.929 -5.010 83.862 1.00 10.44 220 MET D N 1
ATOM 7431 C CA . MET D 1 220 ? 66.261 -4.287 82.815 1.00 9.72 220 MET D CA 1
ATOM 7432 C C . MET D 1 220 ? 65.147 -5.138 82.227 1.00 9.97 220 MET D C 1
ATOM 7433 O O . MET D 1 220 ? 65.347 -6.319 81.895 1.00 11.56 220 MET D O 1
ATOM 7438 N N . VAL D 1 221 ? 63.988 -4.517 82.070 1.00 8.97 221 VAL D N 1
ATOM 7439 C CA . VAL D 1 221 ? 62.841 -5.226 81.489 1.00 9.47 221 VAL D CA 1
ATOM 7440 C C . VAL D 1 221 ? 62.528 -4.605 80.119 1.00 10.65 221 VAL D C 1
ATOM 7441 O O . VAL D 1 221 ? 62.355 -3.392 80.015 1.00 9.88 221 VAL D O 1
ATOM 7445 N N . LEU D 1 222 ? 62.455 -5.442 79.084 1.00 10.27 222 LEU D N 1
ATOM 7446 C CA . LEU D 1 222 ? 62.130 -4.983 77.762 1.00 10.82 222 LEU D CA 1
ATOM 7447 C C . LEU D 1 222 ? 60.614 -4.933 77.659 1.00 10.84 222 LEU D C 1
ATOM 7448 O O . LEU D 1 222 ? 59.961 -5.967 77.587 1.00 11.18 222 LEU D O 1
ATOM 7453 N N . GLU D 1 223 ? 60.067 -3.726 77.679 1.00 11.69 223 GLU D N 1
ATOM 7454 C CA . GLU D 1 223 ? 58.605 -3.507 77.558 1.00 12.98 223 GLU D CA 1
ATOM 7455 C C . GLU D 1 223 ? 58.337 -3.165 76.101 1.00 12.88 223 GLU D C 1
ATOM 7456 O O . GLU D 1 223 ? 58.112 -2.012 75.738 1.00 12.44 223 GLU D O 1
ATOM 7462 N N . VAL D 1 224 ? 58.450 -4.182 75.262 1.00 12.92 224 VAL D N 1
ATOM 7463 C CA . VAL D 1 224 ? 58.430 -4.004 73.819 1.00 14.54 224 VAL D CA 1
ATOM 7464 C C . VAL D 1 224 ? 57.334 -4.881 73.231 1.00 16.76 224 VAL D C 1
ATOM 7465 O O . VAL D 1 224 ? 57.179 -6.041 73.630 1.00 16.34 224 VAL D O 1
ATOM 7469 N N . ARG D 1 225 ? 56.573 -4.313 72.313 1.00 18.90 225 ARG D N 1
ATOM 7470 C CA . ARG D 1 225 ? 55.399 -5.017 71.766 1.00 22.79 225 ARG D CA 1
ATOM 7471 C C . ARG D 1 225 ? 55.792 -5.980 70.658 1.00 23.97 225 ARG D C 1
ATOM 7472 O O . ARG D 1 225 ? 55.155 -7.032 70.492 1.00 25.18 225 ARG D O 1
ATOM 7480 N N . GLU D 1 226 ? 56.843 -5.629 69.917 1.00 24.69 226 GLU D N 1
ATOM 7481 C CA . GLU D 1 226 ? 57.366 -6.462 68.833 1.00 26.21 226 GLU D CA 1
ATOM 7482 C C . GLU D 1 226 ? 58.399 -7.453 69.391 1.00 25.66 226 GLU D C 1
ATOM 7483 O O . GLU D 1 226 ? 58.693 -7.438 70.590 1.00 25.91 226 GLU D O 1
ATOM 7489 N N . ASP D 1 227 ? 58.943 -8.330 68.546 1.00 25.28 227 ASP D N 1
ATOM 7490 C CA . ASP D 1 227 ? 59.945 -9.263 69.033 1.00 24.80 227 ASP D CA 1
ATOM 7491 C C . ASP D 1 227 ? 61.135 -8.496 69.603 1.00 22.95 227 ASP D C 1
ATOM 7492 O O . ASP D 1 227 ? 61.615 -7.553 68.976 1.00 23.16 227 ASP D O 1
ATOM 7497 N N . PRO D 1 228 ? 61.604 -8.911 70.788 1.00 22.15 228 PRO D N 1
ATOM 7498 C CA . PRO D 1 228 ? 62.584 -8.137 71.552 1.00 20.64 228 PRO D CA 1
ATOM 7499 C C . PRO D 1 228 ? 64.036 -8.344 71.136 1.00 20.47 228 PRO D C 1
ATOM 7500 O O . PRO D 1 228 ? 64.932 -7.712 71.721 1.00 18.71 228 PRO D O 1
ATOM 7504 N N . GLU D 1 229 ? 64.282 -9.222 70.158 1.00 19.73 229 GLU D N 1
ATOM 7505 C CA . GLU D 1 229 ? 65.665 -9.536 69.796 1.00 20.19 229 GLU D CA 1
ATOM 7506 C C . GLU D 1 229 ? 66.477 -8.276 69.470 1.00 19.29 229 GLU D C 1
ATOM 7507 O O . GLU D 1 229 ? 67.636 -8.170 69.907 1.00 19.14 229 GLU D O 1
ATOM 7513 N N . ALA D 1 230 ? 65.887 -7.327 68.738 1.00 18.05 230 ALA D N 1
ATOM 7514 C CA . ALA D 1 230 ? 66.613 -6.085 68.397 1.00 17.86 230 ALA D CA 1
ATOM 7515 C C . ALA D 1 230 ? 67.013 -5.277 69.644 1.00 17.08 230 ALA D C 1
ATOM 7516 O O . ALA D 1 230 ? 68.095 -4.692 69.680 1.00 16.67 230 ALA D O 1
ATOM 7518 N N . SER D 1 231 ? 66.152 -5.230 70.663 1.00 16.20 231 SER D N 1
ATOM 7519 C CA . SER D 1 231 ? 66.526 -4.508 71.888 1.00 15.58 231 SER D CA 1
ATOM 7520 C C . SER D 1 231 ? 67.636 -5.257 72.624 1.00 15.49 231 SER D C 1
ATOM 7521 O O . SER D 1 231 ? 68.553 -4.649 73.161 1.00 15.45 231 SER D O 1
ATOM 7524 N N . LEU D 1 232 ? 67.546 -6.584 72.688 1.00 15.79 232 LEU D N 1
ATOM 7525 C CA . LEU D 1 232 ? 68.628 -7.337 73.341 1.00 15.87 232 LEU D CA 1
ATOM 7526 C C . LEU D 1 232 ? 69.975 -7.077 72.618 1.00 16.62 232 LEU D C 1
ATOM 7527 O O . LEU D 1 232 ? 71.023 -6.870 73.290 1.00 16.35 232 LEU D O 1
ATOM 7532 N N . ALA D 1 233 ? 69.962 -7.096 71.278 1.00 16.41 233 ALA D N 1
ATOM 7533 C CA . ALA D 1 233 ? 71.162 -6.767 70.499 1.00 16.63 233 ALA D CA 1
ATOM 7534 C C . ALA D 1 233 ? 71.709 -5.374 70.809 1.00 16.59 233 ALA D C 1
ATOM 7535 O O . ALA D 1 233 ? 72.938 -5.182 70.933 1.00 16.11 233 ALA D O 1
ATOM 7537 N N . PHE D 1 234 ? 70.798 -4.395 70.905 1.00 15.42 234 PHE D N 1
ATOM 7538 C CA . PHE D 1 234 ? 71.145 -3.025 71.279 1.00 14.87 234 PHE D CA 1
ATOM 7539 C C . PHE D 1 234 ? 71.860 -3.017 72.639 1.00 14.49 234 PHE D C 1
ATOM 7540 O O . PHE D 1 234 ? 72.911 -2.364 72.780 1.00 14.54 234 PHE D O 1
ATOM 7548 N N . LEU D 1 235 ? 71.318 -3.736 73.637 1.00 13.74 235 LEU D N 1
ATOM 7549 C CA . LEU D 1 235 ? 71.948 -3.760 74.954 1.00 13.30 235 LEU D CA 1
ATOM 7550 C C . LEU D 1 235 ? 73.326 -4.439 74.946 1.00 14.96 235 LEU D C 1
ATOM 7551 O O . LEU D 1 235 ? 74.262 -3.963 75.593 1.00 14.37 235 LEU D O 1
ATOM 7556 N N . GLN D 1 236 ? 73.427 -5.559 74.232 1.00 15.76 236 GLN D N 1
ATOM 7557 C CA . GLN D 1 236 ? 74.721 -6.241 74.102 1.00 18.24 236 GLN D CA 1
ATOM 7558 C C . GLN D 1 236 ? 75.740 -5.350 73.419 1.00 18.47 236 GLN D C 1
ATOM 7559 O O . GLN D 1 236 ? 76.907 -5.309 73.851 1.00 19.69 236 GLN D O 1
ATOM 7565 N N . ALA D 1 237 ? 75.332 -4.621 72.383 1.00 18.94 237 ALA D N 1
ATOM 7566 C CA . ALA D 1 237 ? 76.264 -3.670 71.738 1.00 19.74 237 ALA D CA 1
ATOM 7567 C C . ALA D 1 237 ? 76.704 -2.588 72.721 1.00 19.67 237 ALA D C 1
ATOM 7568 O O . ALA D 1 237 ? 77.879 -2.250 72.824 1.00 18.70 237 ALA D O 1
ATOM 7570 N N . LEU D 1 238 ? 75.753 -2.049 73.476 1.00 18.75 238 LEU D N 1
ATOM 7571 C CA . LEU D 1 238 ? 76.075 -1.047 74.470 1.00 19.13 238 LEU D CA 1
ATOM 7572 C C . LEU D 1 238 ? 77.014 -1.617 75.530 1.00 19.68 238 LEU D C 1
ATOM 7573 O O . LEU D 1 238 ? 77.975 -0.947 75.934 1.00 19.35 238 LEU D O 1
ATOM 7578 N N . ALA D 1 239 ? 76.762 -2.847 75.987 1.00 20.33 239 ALA D N 1
ATOM 7579 C CA . ALA D 1 239 ? 77.602 -3.456 77.026 1.00 21.80 239 ALA D CA 1
ATOM 7580 C C . ALA D 1 239 ? 79.038 -3.627 76.525 1.00 23.29 239 ALA D C 1
ATOM 7581 O O . ALA D 1 239 ? 79.982 -3.305 77.258 1.00 23.86 239 ALA D O 1
ATOM 7583 N N . GLY D 1 240 ? 79.177 -4.110 75.285 1.00 24.31 240 GLY D N 1
ATOM 7584 C CA . GLY D 1 240 ? 80.482 -4.283 74.631 1.00 26.78 240 GLY D CA 1
ATOM 7585 C C . GLY D 1 240 ? 81.221 -2.964 74.458 1.00 28.30 240 GLY D C 1
ATOM 7586 O O . GLY D 1 240 ? 82.455 -2.939 74.366 1.00 29.05 240 GLY D O 1
ATOM 7587 N N . GLU D 1 241 ? 80.472 -1.861 74.421 1.00 29.46 241 GLU D N 1
ATOM 7588 C CA . GLU D 1 241 ? 81.067 -0.517 74.300 1.00 30.74 241 GLU D CA 1
ATOM 7589 C C . GLU D 1 241 ? 81.483 0.104 75.639 1.00 31.36 241 GLU D C 1
ATOM 7590 O O . GLU D 1 241 ? 82.158 1.147 75.661 1.00 30.52 241 GLU D O 1
ATOM 7596 N N . GLY D 1 242 ? 81.069 -0.515 76.745 1.00 32.16 242 GLY D N 1
ATOM 7597 C CA . GLY D 1 242 ? 81.271 0.086 78.063 1.00 33.66 242 GLY D CA 1
ATOM 7598 C C . GLY D 1 242 ? 81.899 -0.812 79.116 1.00 34.64 242 GLY D C 1
ATOM 7599 O O . GLY D 1 242 ? 82.294 -1.941 78.820 1.00 33.88 242 GLY D O 1
ATOM 7600 N N . ARG D 1 243 ? 81.979 -0.291 80.347 1.00 35.83 243 ARG D N 1
ATOM 7601 C CA . ARG D 1 243 ? 82.574 -0.986 81.489 1.00 37.78 243 ARG D CA 1
ATOM 7602 C C . ARG D 1 243 ? 81.819 -0.694 82.777 1.00 38.52 243 ARG D C 1
ATOM 7603 O O . ARG D 1 243 ? 81.776 0.455 83.211 1.00 37.81 243 ARG D O 1
ATOM 7611 N N . THR D 1 244 ? 81.216 -1.744 83.348 1.00 39.79 244 THR D N 1
ATOM 7612 C CA . THR D 1 244 ? 80.826 -1.841 84.776 1.00 41.71 244 THR D CA 1
ATOM 7613 C C . THR D 1 244 ? 79.603 -2.755 85.016 1.00 41.62 244 THR D C 1
ATOM 7614 O O . THR D 1 244 ? 78.508 -2.523 84.498 1.00 41.94 244 THR D O 1
#

Secondary structure (DSSP, 8-state):
--EEEEEEGGGHHHHHHHHHHHT-EEEEE--GGGTT-HHHHHHHHHH--S-EEEEPP-TT--TT-SSHHHHHHHHHHHHHHHHHHHHTT-SEEEEE--PPTT--HHHHHHTHHHHHHHTHHHHHHHHHHT-EEEEEPSS-SSGGGTHHHHHHHTTSSEEEEEHHHHHHHSS--SSHHHHTT--SEEEE-B--SSS---BPTTSSSS-GGGTSGGGTTSEEEE--SS-THHHHHHHHHHHH-/--EEEEEEGGGHHHHHHHHHHTT-EEEEE--GGGTT-HHHHHHHHHH--S-EEEE---TT--TT-SSHHHHHHHHHHHHHHHHHHHHTT-SEEEEE--PPTT--HHHHHHHHHHHHHHTHHHHHHHHHHT-EEEEEPSS-SSGGGTHHHHHHTTTT-EEEEEHHHHHHHSS--SSHHHHTT--SEEEE-B--SSS---BPTTSSS--GGGTSGGGTTSEEEE--SS-THHHHHHHHHHHTTT-/--EEEEEEGGGHHHHHHHHHHHT-EEEEE--GGGTT-HHHHHHHHHH--S-EEEE---TT--TT-SSHHHHHHHHHHHHHHHHHHHHTT-SEEEEE--PPTT--HHHHHHHHHHHHHHTHHHHHHHHHHT-EEEEEPSS-SSGGGTHHHHHHTTTT-EEEEEHHHHHHHSS--SHHHHHTT--SEEEE-B--SSS---BPTTSSS--GGGTSGGGTTSEEEE--SS-THHHHHHHHHHHH-/--EEEEEEGGGHHHHHHHHHHHT-EEEEE--GGGTT-HHHHHHHHHH--S-EEEE---TT--TT-SSHHHHHHHHHHHHHHHHHHHHTT-SEEEEE--PPTT--HHHHHHHHHHHHHHTHHHHHHHHHHT-EEEEEPSS-SSGGGTHHHHHHTTTSSEEEEEHHHHHHHSS--SHHHHHTT--SEEEE-B--SSS---BPTTSSS--GGGTSGGGTTSEEEE--SS-THHHHHHHHHHHHH---

Solvent-accessible surface area: 38591 Å² total; per-residue (Å²): 113,30,9,1,12,26,11,26,5,52,126,10,100,122,12,11,84,80,1,135,78,36,68,11,9,0,2,0,36,0,22,8,57,40,2,134,80,81,74,76,0,91,37,4,112,179,129,19,109,54,129,13,0,0,13,0,2,48,83,30,12,4,15,45,1,66,0,48,77,0,99,27,5,5,50,142,27,7,46,66,0,0,46,16,0,32,64,14,59,8,58,44,0,0,2,36,5,15,9,32,28,12,71,22,44,44,47,3,4,99,37,2,19,62,5,7,113,32,0,23,96,0,4,147,83,3,130,108,51,63,9,78,2,0,0,1,0,6,37,2,3,64,5,33,5,3,108,2,0,23,50,36,30,84,50,79,6,4,4,0,1,0,3,1,14,1,89,25,24,13,98,16,62,95,28,41,53,1,24,66,15,72,1,44,0,0,3,1,2,2,0,46,24,88,20,27,77,25,57,7,5,56,124,30,70,14,43,4,33,100,32,0,86,94,32,16,122,77,10,0,0,0,17,11,161,65,72,6,89,58,0,21,52,56,0,103,70,9,51,74,140,114,33,9,2,12,25,11,25,7,66,110,14,134,116,9,11,75,79,2,145,74,27,69,13,9,0,2,0,36,0,22,8,60,36,2,132,86,94,67,69,0,95,26,3,118,164,96,28,119,49,129,14,0,0,14,0,2,49,78,30,12,4,17,46,1,67,0,50,79,0,95,30,5,5,48,132,19,8,29,55,0,0,59,14,0,33,65,16,59,7,60,44,0,0,2,37,8,16,10,27,43,26,66,15,24,99,65,3,65,112,28,3,118,63,6,7,152,36,0,33,111,0,6,160,74,2,158,97,64,64,8,76,1,0,0,1,1,7,38,4,3,40,4,20,8,2,44,27,2,26,76,58,26,80,71,66,10,4,6,0,2,0,5,1,15,0,81,25,25,19,66,17,61,95,31,39,52,0,17,84,30,68,0,43,0,1,2,2,1,2,0,45,24,87,20,26,75,26,54,5,6,54,127,29,75,17,43,3,24,99,32,0,78,81,36,6,95,74,9,0,0,0,18,12,144,65,75,7,92,55,0,21,52,54,0,102,67,4,38,66,126,52,154,111,41,8,1,14,28,13,25,8,68,137,13,116,124,9,20,83,87,1,156,74,25,70,8,9,0,2,0,38,0,23,8,60,36,1,145,85,90,75,70,0,68,22,5,114,162,121,34,120,38,126,10,0,0,15,0,2,46,80,30,12,6,14,47,0,68,0,49,79,0,98,26,5,4,49,133,22,6,28,69,0,0,55,14,0,32,56,12,60,7,53,44,0,0,2,38,6,16,9,34,38,21,74,14,26,119,55,2,89,132,37,3,105,65,5,2,127,34,0,23,88,0,7,147,78,2,173,108,62,64,8,77,1,0,0,1,2,8,38,4,5,27,7,100,4,2,100,30,1,24,109,56,29,78,65,64,10,4,4,0,2,0,8,1,14,1,69,30,28,24,141,19,64,94,37,42,58,0,20,68,16,74,0,45,0,0,3,2,3,2,0,2,23,42,12,36,47,35,75,16,4,50,125,11,13,25,46,3,33,100,32,0,123,96,38,17,126,81,9,0,0,0,18,13,170,141,66,5,95,51,0,18,54,52,0,101,68,9,52,65,135,109,38,8,1,14,23,4,29,8,66,109,13,117,123,8,19,82,76,2,156,77,31,68,8,7,0,1,0,36,0,23,8,62,41,3,147,83,91,78,71,0,65,25,4,112,162,119,32,120,37,126,13,0,0,14,0,1,48,72,27,12,7,17,49,1,66,0,49,89,0,97,28,5,5,45,134,24,8,29,76,0,0,55,15,0,33,55,12,59,7,56,44,0,0,2,36,6,14,9,35,38,24,83,16,25,119,55,2,88,132,37,3,114,68,5,6,148,31,0,13,88,0,4,111,77,2,135,115,62,65,9,77,1,0,0,1,2,7,39,4,6,27,8,99,4,2,100,32,1,22,115,55,27,91,54,64,8,4,3,0,1,0,5,0,16,0,89,26,32,22,134,20,61,94,27,42,60,0,22,68,14,68,0,44,0,0,2,1,1,2,0,44,26,69,21,24,47,35,31,9,6,53,46,29,70,15,44,3,24,101,27,0,89,80,31,12,100,84,8,0,0,0,18,12,141,122,66,5,90,56,0,18,53,54,0,100,60,10,37,72,119,34,234,118

Nearest PDB structures (foldseek):
  3ayv-assembly4_D  TM=1.003E+00  e=3.332E-47  Thermus thermophilus HB8
  3wqo-assembly1_B  TM=8.055E-01  e=1.250E-11  Methanocaldococcus jannaschii DSM 2661
  6jmb-assembly1_A  TM=5.776E-01  e=1.719E-02  Ostrinia furnacalis
  6jm8-assembly1_A  TM=5.686E-01  e=2.761E-02  Ostrinia furnacalis
  5k4t-assembly1_A  TM=3.177E-01  e=2.332E-01  Trypanosoma brucei

InterPro domains:
  IPR001719 AP endonuclease 2 [PTHR21445] (50-167)
  IPR013022 Xylose isomerase-like, TIM barrel domain [PF01261] (37-224)
  IPR036237 Xylose isomerase-like superfamily [SSF51658] (32-227)

B-factor: mean 20.36, std 9.1, range [6.64, 81.35]

Organism: Thermus thermophilus (strain ATCC 27634 / DSM 579 / HB8) (NCBI:txid300852)

CATH classification: 3.20.20.150

Sequence (969 aa):
MDVRLAFPLSRAEEALPRLQALGLGAEVYLDPALLEEDALFQSLRRRFSGKLSVHLPFWNLDLLSPDPEVRGLTLRRLLFGLDRAAELGADRAVFHSGIPHGRTPEEALERALPLAEALGLVVRRARTLGVRLLLENSHEPHPEALRPVLEAHAGELGFCFDAAHARVFSRTPDPGPWLALAPEHLHLNDTDGVYDRHWNLGRGVLGHGAWLRPYLDRTMVLEVREDPEASLAFLQALAGEMDVRLAFPLSRAEEALPRLQALGLGAEVYLDPALLEEDALFQSLRRRFSGKLSVHLPFWNLDLLSPDPEVRGLTLRRLLFGLDRAAELGADRAVFHSGIPHGRTPEEALERALPLAEALGLVVRRARTLGVRLLLENSHEPHPEALRPVLEAHAGELGFCFDAAHARVFSRTPDPGPWLALAPEHLHLNDTDGVYDRHWNLGRGVLGHGAWLRPYLDRTMVLEVREDPEASLAFLQALAGEGRMDVRLAFPLSRAEEALPRLQALGLGAEVYLDPALLEEDALFQSLRRRFSGKLSVHLPFWNLDLLSPDPEVRGLTLRRLLFGLDRAAELGADRAVFHSGIPHGRTPEEALERALPLAEALGLVVRRARTLGVRLLLENSHEPHPEALRPVLEAHAGELGFCFDAAHARVFSRTPDPGPWLALAPEHLHLNDTDGVYDRHWNLGRGVLGHGAWLRPYLDRTMVLEVREDPEASLAFLQALAGEMDVRLAFPLSRAEEALPRLQALGLGAEVYLDPALLEEDALFQSLRRRFSGKLSVHLPFWNLDLLSPDPEVRGLTLRRLLFGLDRAAELGADRAVFHSGIPHGRTPEEALERALPLAEALGLVVRRARTLGVRLLLENSHEPHPEALRPVLEAHAGELGFCFDAAHARVFSRTPDPGPWLALAPEHLHLNDTDGVYDRHWNLGRGVLGHGAWLRPYLDRTMVLEVREDPEASLAFLQALAGEGRT

Radius of gyration: 31.31 Å; Cα contacts (8 Å, |Δi|>4): 1950; chains: 4; bounding box: 74×74×84 Å

Foldseek 3Di:
DQEAEEDELVCCVVCLVLCVVVVHHYEYEDPPVCLPPVVSLVVLLVSDDHAYAYEFDAVQAACPDPDVVSVVVNVVRLLSSLVSCLSSVHQEYEYENNDDFDDDLVRLQVCQVVSLVSCVVNLVSCVVSNHQYEYEYAQRQFCNSPLSSCVVCPNSYAYEYEQLRNQARYVRNQCVRVCVSVHLEYEDAADQSHDPQLHAPPPHDNPCLVPPLVNLVGNYYRSHDDSHPNNVVVSVVSPVD/DQEAEEDELVCCVVVLVLCVVVVHHYAYEDPPVCLVPPVSLVVLLVRDDDAYHYEFDAPQAACPDPDPVSVVVNVVRLLSSLVSCLSSVHQEYEYENNDDFDDDLVRLLVCQVVSLVSCVVSLVSCVVSNHQYEYEYAQRQAQVSHVSSCVSCPPSYFYEYEQLRNLAGYVRNQCVRVCVSVGLEYEDAADQSHDPQLHAPPPHDNPCLVPVQVNLPGNYYRSHPDNHVNNVVVSVVDCVVHD/DQEAEEDELVCVVVVVVLCVVQVHHYAYEYDPVCLPVVVSLVVLQVRDDGAYEYEFDAPQAACPDPDPVRVVVNVVRLLSSLVSCLSSVHQEYEYENNDDFDDDLVRLLVVQVVSLVSCVVNLVSCVVSNHQYEYEYAQRQACSSHVSSCVSQPPRYAYEYEQLRNLARYVRNDCVRVCVSVHLEYEDAADQSHDPQLHAPPPHDPPCLVPCLVNLPGNYYRSHDDNHVRNVVVSVVSPPD/DQEAAEDELVCVVVCPVLCVVQVHHYEYEDPPVCLPPPVSLVVLLVRDDGAYAYEFDAPQAACPDPDPVSVVVNVVRLLSSLVSRLSSVHQEYEYENNDDFDDDLVRLLVVQVVSLVSCPVSLVSCVVSNHQYEYEYAQRQACSSHLVSCVSCPNSYAYEYELLRNLAGYVHNQCVRVCVSVHLEYEDAADQSHDPQLHAPPPHDSPCLVPCLVPLPGNYYRSHPDSHNRNVVVSVVSPVVDDD